Protein AF-0000000085159106 (afdb_homodimer)

Nearest PDB structures (foldseek):
  5x9h-assembly1_A  TM=9.237E-01  e=6.515E-24  Thermus thermophilus HB8
  8gpv-assembly1_A-2  TM=9.138E-01  e=2.427E-16  Clostridiales bacterium
  8gps-assembly1_A-2  TM=9.283E-01  e=1.240E-14  Chryseobacterium hispalense
  5x9g-assembly1_A  TM=8.955E-01  e=1.516E-13  Thermus thermophilus HB8
  4gqv-assembly1_A-2  TM=8.096E-01  e=1.009E-05  Arabidopsis thaliana

InterPro domains:
  IPR000644 CBS domain [PF00571] (127-185)
  IPR000644 CBS domain [PF00571] (201-246)
  IPR000644 CBS domain [PS51371] (131-194)
  IPR000644 CBS domain [PS51371] (195-251)
  IPR000644 CBS domain [SM00116] (134-188)
  IPR000644 CBS domain [SM00116] (198-246)
  IPR006667 SLC41A/MgtE, integral membrane domain [PF01769] (322-457)
  IPR006668 Magnesium transporter, MgtE intracellular domain [PF03448] (25-125)
  IPR006668 Magnesium transporter, MgtE intracellular domain [SM00924] (23-127)
  IPR006669 Magnesium transporter MgtE [PTHR43773] (8-459)
  IPR006669 Magnesium transporter MgtE [TIGR00400] (4-459)
  IPR036739 SLC41A/MgtE divalent cation transporters, integral membrane domain superfamily [G3DSA:1.10.357.20] (266-462)
  IPR036739 SLC41A/MgtE divalent cation transporters, integral membrane domain superfamily [SSF161093] (272-459)
  IPR038076 MgtE, N-terminal domain superfamily [G3DSA:1.25.60.10] (1-122)
  IPR046342 CBS domain superfamily [G3DSA:3.10.580.10] (123-251)
  IPR046342 CBS domain superfamily [SSF54631] (127-263)

Solvent-accessible surface area (backbone atoms only — not comparable to full-atom values): 49925 Å² total; per-residue (Å²): 124,84,54,66,63,56,42,54,73,66,65,39,62,68,60,45,53,50,48,58,53,66,36,29,59,59,59,51,29,55,54,49,70,73,46,55,72,68,57,46,53,53,50,50,69,69,42,55,55,67,58,33,23,55,42,52,71,65,40,51,70,68,58,44,53,54,44,61,72,67,42,52,70,67,56,39,25,51,29,57,57,61,42,52,43,43,60,51,34,59,62,45,73,80,44,54,70,71,56,42,53,54,55,58,70,32,47,80,49,66,68,50,50,51,50,22,50,57,32,64,69,39,52,88,57,20,36,35,46,67,29,40,60,50,58,56,76,40,53,38,81,33,26,23,47,55,46,52,53,47,48,53,53,32,45,74,70,64,30,57,80,65,49,59,37,43,26,17,49,97,84,39,32,62,66,28,30,39,45,56,67,55,44,69,72,43,62,49,78,41,40,38,63,80,67,40,37,35,61,74,70,42,46,38,77,36,41,46,68,58,50,39,55,54,50,64,64,63,62,55,62,58,39,45,22,19,47,97,85,40,31,61,63,33,28,42,45,48,53,59,41,51,52,47,49,52,32,52,51,51,44,42,57,32,19,32,42,45,33,55,69,95,56,65,80,57,55,73,91,74,53,50,70,68,57,52,48,61,22,36,47,60,46,54,52,54,49,42,61,53,22,46,53,32,25,52,51,43,26,54,50,43,51,49,38,58,76,73,37,42,57,52,46,61,62,36,63,58,59,20,47,46,61,35,46,20,50,46,17,21,47,47,12,25,37,34,28,51,53,48,34,51,37,56,75,68,61,73,61,62,78,89,46,50,66,58,52,44,54,49,34,35,50,50,15,46,54,51,13,52,52,48,21,54,52,45,38,53,51,42,52,54,52,34,55,73,73,42,50,61,74,42,97,47,22,57,40,51,55,51,48,36,51,40,52,17,51,31,39,20,53,32,28,24,48,22,17,36,49,19,40,44,50,26,55,50,27,46,75,70,72,40,65,28,39,65,67,15,41,58,58,50,27,40,53,30,35,32,50,34,48,50,46,37,51,50,51,45,52,46,48,46,71,74,42,52,84,63,51,46,66,59,79,64,86,90,67,71,75,61,63,66,72,72,108,125,84,54,67,62,57,42,54,73,64,64,40,61,68,60,44,52,51,48,59,54,68,36,27,59,60,59,50,29,54,54,50,70,71,47,54,75,66,57,47,54,52,49,49,69,70,42,56,55,69,59,33,22,56,42,52,71,66,40,52,70,68,58,44,53,52,44,62,72,68,42,52,71,67,56,42,26,50,30,57,59,62,43,52,43,42,59,51,34,58,61,45,73,78,43,55,71,71,55,40,52,55,56,59,70,31,47,80,49,66,68,52,50,51,51,24,53,57,31,65,70,39,54,87,56,20,37,35,46,70,28,41,59,50,58,57,77,40,53,39,80,33,25,22,48,54,45,51,52,48,47,53,53,33,47,75,69,64,30,56,82,65,50,60,36,44,27,18,48,96,83,38,32,63,66,28,30,37,44,54,68,54,43,68,72,42,62,51,79,41,42,39,65,79,66,41,38,36,63,72,69,39,46,37,77,36,41,46,69,58,49,39,56,53,48,63,64,63,62,55,63,58,39,45,23,19,47,96,85,40,32,61,63,34,29,41,44,49,53,59,41,52,51,48,50,52,34,50,51,50,44,42,56,32,20,32,42,45,34,55,70,95,56,65,82,57,54,73,90,74,53,52,70,70,58,51,48,61,22,36,46,59,46,54,52,54,47,42,60,53,22,46,54,33,24,52,52,42,26,54,52,42,50,49,38,58,76,71,38,41,58,52,46,59,63,37,63,59,59,20,48,47,60,33,47,22,51,46,18,20,47,47,12,25,37,34,28,51,52,49,33,50,38,55,74,68,61,72,61,62,79,90,45,51,67,59,51,43,53,50,34,35,51,49,15,46,53,51,12,52,52,47,22,54,51,45,36,52,50,45,53,52,51,34,54,74,74,42,51,62,76,42,97,48,22,57,39,52,54,50,47,37,50,40,52,17,51,30,39,20,53,32,27,23,50,22,18,35,49,19,38,45,49,26,55,49,28,47,76,69,73,39,65,29,38,64,66,15,40,55,60,50,28,42,53,30,35,32,51,33,48,52,46,38,50,48,50,46,52,46,46,46,71,76,41,52,84,62,52,48,66,60,79,65,83,90,65,70,75,60,61,66,71,71,109

Secondary structure (DSSP, 8-state):
---HHHHHHTT-HHHHHHHHHHS-HHHHHHHHHTS-HHHHHHHHHHS-HHHHHHHHHHS-HHHHHHHHHHS-HHHHHHHHHHS-HHHHHHHHHT--HHHHHHHHHT---HHHHHHHHHHHTS-TTBGGGT-B--B-EEETT-BHHHHHHHHHHHHHTTPBP-SEEEEE-TT-BEEEEEEHHHHHHS-TTSBGGGT-B----EETTSBHHHHHHHHHHH--SEEEEE-TT-BEEEEEEHHHHHHHHHHHHHHHHHHHTT---S-TTS-GGGS-HHHHHHHHHHHHHHHHHHTHHHHHHHHHHHHHHHHHTTTTS-HHHHHHHHHHHHHHHHHHHHHHHHHHHHHHHTT-S-GGGHHHHHHHHHHHHHHHHHHHHHHHHHHHHHHHHHHTGGGSTTHHHHHHHHHHHHHHHHHHHHHHHHHHHHHHHHHHHTT--GGGS-HHHHHHHHHHHHHHHHHHHHHHHHHH-GGG-------TTGGGGGGT-/---HHHHHHTT-HHHHHHHHHHS-HHHHHHHHHTS-HHHHHHHHHHS-HHHHHHHHHHS-HHHHHHHHHHS-HHHHHHHHHHS-HHHHHHHHHT--HHHHHHHHHT---HHHHHHHHHHHTS-TTBGGGT-B--B-EEETT-BHHHHHHHHHHHHHTTPBP-SEEEEE-TT-BEEEEEEHHHHHHS-TTSBGGGT-B----EETTSBHHHHHHHHHHH--SEEEEE-TT-BEEEEEEHHHHHHHHHHHHHHHHHHHTT---S-TTS-GGGS-HHHHHHHHHHHHHHHHHHTHHHHHHHHHHHHHHHHHTTTTS-HHHHHHHHHHHHHHHHHHHHHHHHHHHHHHHTT-S-GGGHHHHHHHHHHHHHHHHHHHHHHHHHHHHHHHHHHTGGGSTTHHHHHHHHHHHHHHHHHHHHHHHHHHHHHHHHHHHTT--GGGS-HHHHHHHHHHHHHHHHHHHHHHHHHH-GGG-------TTGGGGGGT-

Organism: Mycoplasmopsis pulmonis (strain UAB CTIP) (NCBI:txid272635)

Foldseek 3Di:
DPQLQVCLVVVVLVVLAVVLVVDDLLVVQVSLVPDDLVSNQSSLVSDDLLSSLVSLLNHDLVSNLSNLVPHDLVSLLSNLCNDFLLSLLVNLQPDDPVSNVSNLVSHDDPVSSVLNVQLNVADPFFQSVRFGQLAQAAEQFAFLQRSVVSRVVSVVVVRDDDQKHFYAYPVQATDFIDGNVCSVPPDRGDTNNVHGDHDDAAERGDGLLVVLLRVVPRPDQKHFYAHPVRHTRGMDGNVSNVLSVVLVVQQLVCLQVQFAAPGSSDDPVRDDPVRRCVRRVPSVVVLVVLLVLLVVLCVVLLVVCVVPPCQFDPSCVLVVLLCVLLVLLLVLLQVLLVVQLVCVSSVVDDLVCLVVSLVVLLVVLQVVLVVQLVVQLVVLVVVCVVVCCCVDPFNLLSNLLSNLSSNLSSVLSSVSSSCSSVQLSVCVVVVHRSSNCHSSVSSSVSSNVSSVSSSCSSVVCCVVCVVSTDGPPDDDPDVPPVVPD/DPQLQVCLVVVVLVVLAVVLVVDDLLVVQVSLVPDDLVSNQSSLVSDDLLSSLVSLLNHDLVSNLSNLVVHDLVSLLSNLCNDFLLSLLVNLQPDDPVSNVSSLVSHPDPVSSVLNVQLNVADPFFQSVRFGQLAQAAEQFAFLQRSVVSRVVSVVVVRDDDQKHFYAYPVQATDFIDGNVCSVPPDRGDTNNVHGDHDDAAERGDGLLVVLLRVVPRPDQKHFYAHPVRHTRGMDGNVRNVLSVVLVVQCLVCLQVQFAAPGSSDDPVRDDPVRRCVRRVPSVVVLVVLLVLLVVLCVVLLVVCVVPPCQFDPSCVLVVLLCVLLVLLLVLLQVLLVVQLVCVSSVVDDLVCLVVSLVVLLVVLQVVLVVQLVVQLVVLVVVCVVVCCCVDPFNLSSNLLSNLSSNLSSVLSSVSSSCSSVQLSVCVVVVHRSSNCHSSVSSSVSSNVSSVSSSCSSVVCCVVCVVSTDGPPDDPPDVPPVVVD

pLDDT: mean 91.11, std 11.28, range [25.83, 98.81]

Radius of gyration: 33.61 Å; Cα contacts (8 Å, |Δi|>4): 1463; chains: 2; bounding box: 77×106×76 Å

Sequence (970 aa):
MENISELIKSKNYHSLREYVNSTPITDIAKAIEELNSYERVLFFRILKTEDAAEIFSYLSYDTRKVLVENFTDDLNESIINELKSNEIADLLEEAPSNLINKVLSSIDNSEKRRKVNQILKYDENQVGSIMSVDMSVLWEEMTMREALDKIKKDRKAKAQLEHYFFVVDKKRKLLGSVALEDIIFEDPYEKIKNVMFSVNSILTTDTLEHAALIFSKEGMSVLPVINQNKYLIGMVTTDEIIEVIQEEATEDMYKMAGIVVEDSSIPYHKMSIKSIVKSRIVWLIVLMLGSTLSQIVIQLFTNYSEKSIEQWVAISVFVAIVPVISGAAGNAGSQSSTTITRSLALNEFEKKKFSKIFWREIWIGFIIGAILFIMNFLRLIIYFSISGELRNSQQTNYWVLIFTSSFALMLVIIFAKALGSLVPLLALKLKKDPAVMSAPILATVSDAFSTVIFFSITIGLFLTFPWLWVPISNSDTLNTAFVLFMENISELIKSKNYHSLREYVNSTPITDIAKAIEELNSYERVLFFRILKTEDAAEIFSYLSYDTRKVLVENFTDDLNESIINELKSNEIADLLEEAPSNLINKVLSSIDNSEKRRKVNQILKYDENQVGSIMSVDMSVLWEEMTMREALDKIKKDRKAKAQLEHYFFVVDKKRKLLGSVALEDIIFEDPYEKIKNVMFSVNSILTTDTLEHAALIFSKEGMSVLPVINQNKYLIGMVTTDEIIEVIQEEATEDMYKMAGIVVEDSSIPYHKMSIKSIVKSRIVWLIVLMLGSTLSQIVIQLFTNYSEKSIEQWVAISVFVAIVPVISGAAGNAGSQSSTTITRSLALNEFEKKKFSKIFWREIWIGFIIGAILFIMNFLRLIIYFSISGELRNSQQTNYWVLIFTSSFALMLVIIFAKALGSLVPLLALKLKKDPAVMSAPILATVSDAFSTVIFFSITIGLFLTFPWLWVPISNSDTLNTAFVLF

Structure (mmCIF, N/CA/C/O backbone):
data_AF-0000000085159106-model_v1
#
loop_
_entity.id
_entity.type
_entity.pdbx_description
1 polymer 'Magnesium transporter MgtE'
#
loop_
_atom_site.group_PDB
_atom_site.id
_atom_site.type_symbol
_atom_site.label_atom_id
_atom_site.label_alt_id
_atom_site.label_comp_id
_atom_site.label_asym_id
_atom_site.label_entity_id
_atom_site.label_seq_id
_atom_site.pdbx_PDB_ins_code
_atom_site.Cartn_x
_atom_site.Cartn_y
_atom_site.Cartn_z
_atom_site.occupancy
_atom_site.B_iso_or_equiv
_atom_site.auth_seq_id
_atom_site.auth_comp_id
_atom_site.auth_asym_id
_atom_site.auth_atom_id
_atom_site.pdbx_PDB_model_num
ATOM 1 N N . MET A 1 1 ? 28.266 -18.234 3.848 1 42.66 1 MET A N 1
ATOM 2 C CA . MET A 1 1 ? 27.984 -18.109 2.422 1 42.66 1 MET A CA 1
ATOM 3 C C . MET A 1 1 ? 29.266 -18.141 1.605 1 42.66 1 MET A C 1
ATOM 5 O O . MET A 1 1 ? 30.188 -17.359 1.866 1 42.66 1 MET A O 1
ATOM 9 N N . GLU A 1 2 ? 29.625 -19.266 1.157 1 55.88 2 GLU A N 1
ATOM 10 C CA . GLU A 1 2 ? 30.828 -19.391 0.338 1 55.88 2 GLU A CA 1
ATOM 11 C C . GLU A 1 2 ? 30.984 -18.188 -0.603 1 55.88 2 GLU A C 1
ATOM 13 O O . GLU A 1 2 ? 30 -17.703 -1.161 1 55.88 2 GLU A O 1
ATOM 18 N N . ASN A 1 3 ? 32 -17.5 -0.529 1 75.81 3 ASN A N 1
ATOM 19 C CA . ASN A 1 3 ? 32.375 -16.234 -1.146 1 75.81 3 ASN A CA 1
ATOM 20 C C . ASN A 1 3 ? 32.375 -16.328 -2.67 1 75.81 3 ASN A C 1
ATOM 22 O O . ASN A 1 3 ? 33.25 -16.953 -3.275 1 75.81 3 ASN A O 1
ATOM 26 N N . ILE A 1 4 ? 31.125 -16.219 -3.281 1 86.88 4 ILE A N 1
ATOM 27 C CA . ILE A 1 4 ? 30.906 -16.25 -4.723 1 86.88 4 ILE A CA 1
ATOM 28 C C . ILE A 1 4 ? 32.094 -15.594 -5.438 1 86.88 4 ILE A C 1
ATOM 30 O O . ILE A 1 4 ? 32.5 -16.047 -6.508 1 86.88 4 ILE A O 1
ATOM 34 N N . SER A 1 5 ? 32.688 -14.727 -4.738 1 89.31 5 SER A N 1
ATOM 35 C CA . SER A 1 5 ? 33.875 -14.055 -5.305 1 89.31 5 SER A CA 1
ATOM 36 C C . SER A 1 5 ? 35.062 -15 -5.406 1 89.31 5 SER A C 1
ATOM 38 O O . SER A 1 5 ? 35.75 -15.016 -6.418 1 89.31 5 SER A O 1
ATOM 40 N N . GLU A 1 6 ? 35.219 -15.719 -4.379 1 88.69 6 GLU A N 1
ATOM 41 C CA . GLU A 1 6 ? 36.312 -16.672 -4.355 1 88.69 6 GLU A CA 1
ATOM 42 C C . GLU A 1 6 ? 36.094 -17.781 -5.379 1 88.69 6 GLU A C 1
ATOM 44 O O . GLU A 1 6 ? 37.031 -18.234 -6.02 1 88.69 6 GLU A O 1
ATOM 49 N N . LEU A 1 7 ? 34.906 -18.203 -5.512 1 89.94 7 LEU A N 1
ATOM 50 C CA . LEU A 1 7 ? 34.562 -19.234 -6.48 1 89.94 7 LEU A CA 1
ATOM 51 C C . LEU A 1 7 ? 34.844 -18.75 -7.902 1 89.94 7 LEU A C 1
ATOM 53 O O . LEU A 1 7 ? 35.312 -19.516 -8.75 1 89.94 7 LEU A O 1
ATOM 57 N N . ILE A 1 8 ? 34.562 -17.516 -8.172 1 90.5 8 ILE A N 1
ATOM 58 C CA . ILE A 1 8 ? 34.75 -16.938 -9.492 1 90.5 8 ILE A CA 1
ATOM 59 C C . ILE A 1 8 ? 36.25 -16.781 -9.797 1 90.5 8 ILE A C 1
ATOM 61 O O . ILE A 1 8 ? 36.688 -17.156 -10.883 1 90.5 8 ILE A O 1
ATOM 65 N N . LYS A 1 9 ? 37 -16.312 -8.805 1 86.94 9 LYS A N 1
ATOM 66 C CA . LYS A 1 9 ? 38.406 -16.047 -8.984 1 86.94 9 LYS A CA 1
ATOM 67 C C . LYS A 1 9 ? 39.188 -17.328 -9.195 1 86.94 9 LYS A C 1
ATOM 69 O O . LYS A 1 9 ? 40.188 -17.359 -9.938 1 86.94 9 LYS A O 1
ATOM 74 N N . SER A 1 10 ? 38.75 -18.281 -8.562 1 87.19 10 SER A N 1
ATOM 75 C CA . SER A 1 10 ? 39.438 -19.562 -8.68 1 87.19 10 SER A CA 1
ATOM 76 C C . SER A 1 10 ? 39.156 -20.234 -10.016 1 87.19 10 SER A C 1
ATOM 78 O O . SER A 1 10 ? 39.781 -21.219 -10.383 1 87.19 10 SER A O 1
ATOM 80 N N . LYS A 1 11 ? 38.25 -19.719 -10.812 1 83 11 LYS A N 1
ATOM 81 C CA . LYS A 1 11 ? 37.812 -20.25 -12.102 1 83 11 LYS A CA 1
ATOM 82 C C . LYS A 1 11 ? 37.438 -21.719 -11.992 1 83 11 LYS A C 1
ATOM 84 O O . LYS A 1 11 ? 37.719 -22.5 -12.891 1 83 11 LYS A O 1
ATOM 89 N N . ASN A 1 12 ? 37.031 -22.047 -10.82 1 83.88 12 ASN A N 1
ATOM 90 C CA . ASN A 1 12 ? 36.5 -23.406 -10.641 1 83.88 12 ASN A CA 1
ATOM 91 C C . ASN A 1 12 ? 35.062 -23.516 -11.172 1 83.88 12 ASN A C 1
ATOM 93 O O . ASN A 1 12 ? 34.094 -23.344 -10.414 1 83.88 12 ASN A O 1
ATOM 97 N N . TYR A 1 13 ? 34.906 -23.938 -12.32 1 85.12 13 TYR A N 1
ATOM 98 C CA . TYR A 1 13 ? 33.625 -23.953 -13.047 1 85.12 13 TYR A CA 1
ATOM 99 C C . TYR A 1 13 ? 32.656 -24.938 -12.414 1 85.12 13 TYR A C 1
ATOM 101 O O . TYR A 1 13 ? 31.469 -24.656 -12.281 1 85.12 13 TYR A O 1
ATOM 109 N N . HIS A 1 14 ? 33.219 -26.016 -11.977 1 87.81 14 HIS A N 1
ATOM 110 C CA . HIS A 1 14 ? 32.344 -27.047 -11.391 1 87.81 14 HIS A CA 1
ATOM 111 C C . HIS A 1 14 ? 31.75 -26.578 -10.07 1 87.81 14 HIS A C 1
ATOM 113 O O . HIS A 1 14 ? 30.547 -26.766 -9.836 1 87.81 14 HIS A O 1
ATOM 119 N N . SER A 1 15 ? 32.531 -25.922 -9.32 1 89.5 15 SER A N 1
ATOM 120 C CA . SER A 1 15 ? 32.062 -25.438 -8.023 1 89.5 15 SER A CA 1
ATOM 121 C C . SER A 1 15 ? 31.047 -24.312 -8.188 1 89.5 15 SER A C 1
ATOM 123 O O . SER A 1 15 ? 30.109 -24.188 -7.41 1 89.5 15 SER A O 1
ATOM 125 N N . LEU A 1 16 ? 31.25 -23.516 -9.141 1 90.88 16 LEU A N 1
ATOM 126 C CA . LEU A 1 16 ? 30.328 -22.406 -9.391 1 90.88 16 LEU A CA 1
ATOM 127 C C . LEU A 1 16 ? 28.969 -22.922 -9.859 1 90.88 16 LEU A C 1
ATOM 129 O O . LEU A 1 16 ? 27.938 -22.391 -9.453 1 90.88 16 LEU A O 1
ATOM 133 N N . ARG A 1 17 ? 29 -23.859 -10.672 1 88.38 17 ARG A N 1
ATOM 134 C CA . ARG A 1 17 ? 27.75 -24.453 -11.148 1 88.38 17 ARG A CA 1
ATOM 135 C C . ARG A 1 17 ? 27 -25.141 -10.016 1 88.38 17 ARG A C 1
ATOM 137 O O . ARG A 1 17 ? 25.766 -25.062 -9.945 1 88.38 17 ARG A O 1
ATOM 144 N N . GLU A 1 18 ? 27.797 -25.797 -9.203 1 89.25 18 GLU A N 1
ATOM 145 C CA . GLU A 1 18 ? 27.188 -26.422 -8.031 1 89.25 18 GLU A CA 1
ATOM 146 C C . GLU A 1 18 ? 26.562 -25.375 -7.109 1 89.25 18 GLU A C 1
ATOM 148 O O . GLU A 1 18 ? 25.5 -25.609 -6.535 1 89.25 18 GLU A O 1
ATOM 153 N N . TYR A 1 19 ? 27.266 -24.297 -6.996 1 91.81 19 TYR A N 1
ATOM 154 C CA . TYR A 1 19 ? 26.75 -23.188 -6.203 1 91.81 19 TYR A CA 1
ATOM 155 C C . TYR A 1 19 ? 25.422 -22.672 -6.77 1 91.81 19 TYR A C 1
ATOM 157 O O . TYR A 1 19 ? 24.469 -22.453 -6.023 1 91.81 19 TYR A O 1
ATOM 165 N N . VAL A 1 20 ? 25.312 -22.547 -8.008 1 91.75 20 VAL A N 1
ATOM 166 C CA . VAL A 1 20 ? 24.141 -22.016 -8.688 1 91.75 20 VAL A CA 1
ATOM 167 C C . VAL A 1 20 ? 22.969 -22.984 -8.547 1 91.75 20 VAL A C 1
ATOM 169 O O . VAL A 1 20 ? 21.828 -22.578 -8.375 1 91.75 20 VAL A O 1
ATOM 172 N N . ASN A 1 21 ? 23.312 -24.25 -8.523 1 88.62 21 ASN A N 1
ATOM 173 C CA . ASN A 1 21 ? 22.266 -25.281 -8.438 1 88.62 21 ASN A CA 1
ATOM 174 C C . ASN A 1 21 ? 21.75 -25.422 -7.008 1 88.62 21 ASN A C 1
ATOM 176 O O . ASN A 1 21 ? 20.578 -25.781 -6.805 1 88.62 21 ASN A O 1
ATOM 180 N N . SER A 1 22 ? 22.578 -25.094 -6.082 1 91.44 22 SER A N 1
ATOM 181 C CA . SER A 1 22 ? 22.234 -25.391 -4.695 1 91.44 22 SER A CA 1
ATOM 182 C C . SER A 1 22 ? 21.781 -24.141 -3.961 1 91.44 22 SER A C 1
ATOM 184 O O . SER A 1 22 ? 21.453 -24.188 -2.773 1 91.44 22 SER A O 1
ATOM 186 N N . THR A 1 23 ? 21.781 -23.016 -4.648 1 94.5 23 THR A N 1
ATOM 187 C CA . THR A 1 23 ? 21.422 -21.75 -4.027 1 94.5 23 THR A CA 1
ATOM 188 C C . THR A 1 23 ? 20.188 -21.141 -4.703 1 94.5 23 THR A C 1
ATOM 190 O O . THR A 1 23 ? 20.094 -21.141 -5.93 1 94.5 23 THR A O 1
ATOM 193 N N . PRO A 1 24 ? 19.203 -20.719 -3.805 1 94.5 24 PRO A N 1
ATOM 194 C CA . PRO A 1 24 ? 18.047 -20.047 -4.422 1 94.5 24 PRO A CA 1
ATOM 195 C C . PRO A 1 24 ? 18.469 -18.891 -5.324 1 94.5 24 PRO A C 1
ATOM 197 O O . PRO A 1 24 ? 19.391 -18.141 -5 1 94.5 24 PRO A O 1
ATOM 200 N N . ILE A 1 25 ? 17.797 -18.75 -6.391 1 94.12 25 ILE A N 1
ATOM 201 C CA . ILE A 1 25 ? 18.172 -17.812 -7.445 1 94.12 25 ILE A CA 1
ATOM 202 C C . ILE A 1 25 ? 18.188 -16.391 -6.883 1 94.12 25 ILE A C 1
ATOM 204 O O . ILE A 1 25 ? 19.047 -15.578 -7.27 1 94.12 25 ILE A O 1
ATOM 208 N N . THR A 1 26 ? 17.281 -16.062 -6.035 1 93.56 26 THR A N 1
ATOM 209 C CA . THR A 1 26 ? 17.219 -14.719 -5.469 1 93.56 26 THR A CA 1
ATOM 210 C C . THR A 1 26 ? 18.453 -14.414 -4.633 1 93.56 2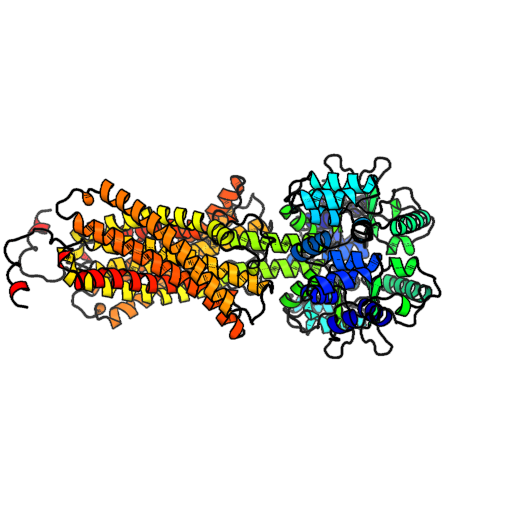6 THR A C 1
ATOM 212 O O . THR A 1 26 ? 18.938 -13.281 -4.602 1 93.56 26 THR A O 1
ATOM 215 N N . ASP A 1 27 ? 18.953 -15.406 -3.949 1 94.25 27 ASP A N 1
ATOM 216 C CA . ASP A 1 27 ? 20.172 -15.242 -3.168 1 94.25 27 ASP A CA 1
ATOM 217 C C . ASP A 1 27 ? 21.391 -15.062 -4.078 1 94.25 27 ASP A C 1
ATOM 219 O O . ASP A 1 27 ? 22.297 -14.289 -3.768 1 94.25 27 ASP A O 1
ATOM 223 N N . ILE A 1 28 ? 21.375 -15.773 -5.121 1 95.12 28 ILE A N 1
ATOM 224 C CA . ILE A 1 28 ? 22.438 -15.625 -6.109 1 95.12 28 ILE A CA 1
ATOM 225 C C . ILE A 1 28 ? 22.422 -14.211 -6.672 1 95.12 28 ILE A C 1
ATOM 227 O O . ILE A 1 28 ? 23.469 -13.562 -6.758 1 95.12 28 ILE A O 1
ATOM 231 N N . ALA A 1 29 ? 21.25 -13.797 -7.066 1 94.5 29 ALA A N 1
ATOM 232 C CA . ALA A 1 29 ? 21.109 -12.453 -7.621 1 94.5 29 ALA A CA 1
ATOM 233 C C . ALA A 1 29 ? 21.625 -11.406 -6.648 1 94.5 29 ALA A C 1
ATOM 235 O O . ALA A 1 29 ? 22.344 -10.477 -7.043 1 94.5 29 ALA A O 1
ATOM 236 N N . LYS A 1 30 ? 21.266 -11.594 -5.426 1 91.81 30 LYS A N 1
ATOM 237 C CA . LYS A 1 30 ? 21.719 -10.664 -4.395 1 91.81 30 LYS A CA 1
ATOM 238 C C . LYS A 1 30 ? 23.25 -10.672 -4.281 1 91.81 30 LYS A C 1
ATOM 240 O O . LYS A 1 30 ? 23.859 -9.617 -4.137 1 91.81 30 LYS A O 1
ATOM 245 N N . ALA A 1 31 ? 23.812 -11.781 -4.297 1 93.81 31 ALA A N 1
ATOM 246 C CA . ALA A 1 31 ? 25.266 -11.922 -4.211 1 93.81 31 ALA A CA 1
ATOM 247 C C . ALA A 1 31 ? 25.953 -11.258 -5.398 1 93.81 31 ALA A C 1
ATOM 249 O O . ALA A 1 31 ? 26.984 -10.609 -5.242 1 93.81 31 ALA A O 1
ATOM 250 N N . ILE A 1 32 ? 25.391 -11.359 -6.508 1 94.94 32 ILE A N 1
ATOM 251 C CA . ILE A 1 32 ? 25.969 -10.797 -7.73 1 94.94 32 ILE A CA 1
ATOM 252 C C . ILE A 1 32 ? 25.938 -9.273 -7.652 1 94.94 32 ILE A C 1
ATOM 254 O O . ILE A 1 32 ? 26.875 -8.609 -8.125 1 94.94 32 ILE A O 1
ATOM 258 N N . GLU A 1 33 ? 24.875 -8.781 -7.086 1 92.38 33 GLU A N 1
ATOM 259 C CA . GLU A 1 33 ? 24.75 -7.332 -6.953 1 92.38 33 GLU A CA 1
ATOM 260 C C . GLU A 1 33 ? 25.922 -6.742 -6.172 1 92.38 33 GLU A C 1
ATOM 262 O O . GLU A 1 33 ? 26.281 -5.582 -6.371 1 92.38 33 GLU A O 1
ATOM 267 N N . GLU A 1 34 ? 26.547 -7.531 -5.398 1 91.25 34 GLU A N 1
ATOM 268 C CA . GLU A 1 34 ? 27.609 -7.047 -4.523 1 91.25 34 GLU A CA 1
ATOM 269 C C . GLU A 1 34 ? 28.984 -7.211 -5.18 1 91.25 34 GLU A C 1
ATOM 271 O O . GLU A 1 34 ? 29.984 -6.695 -4.68 1 91.25 34 GLU A O 1
ATOM 276 N N . LEU A 1 35 ? 29.062 -7.805 -6.266 1 94.19 35 LEU A N 1
ATOM 277 C CA . LEU A 1 35 ? 30.312 -8.047 -6.961 1 94.19 35 LEU A CA 1
ATOM 278 C C . LEU A 1 35 ? 30.719 -6.836 -7.797 1 94.19 35 LEU A C 1
ATOM 280 O O . LEU A 1 35 ? 29.875 -5.988 -8.109 1 94.19 35 LEU A O 1
ATOM 284 N N . ASN A 1 36 ? 32 -6.766 -8.125 1 92.88 36 ASN A N 1
ATOM 285 C CA . ASN A 1 36 ? 32.438 -5.738 -9.062 1 92.88 36 ASN A CA 1
ATOM 286 C C . ASN A 1 36 ? 32.156 -6.133 -10.508 1 92.88 36 ASN A C 1
ATOM 288 O O . ASN A 1 36 ? 31.75 -7.273 -10.773 1 92.88 36 ASN A O 1
ATOM 292 N N . SER A 1 37 ? 32.344 -5.227 -11.445 1 92.94 37 SER A N 1
ATOM 293 C CA . SER A 1 37 ? 31.922 -5.398 -12.836 1 92.94 37 SER A CA 1
ATOM 294 C C . SER A 1 37 ? 32.656 -6.562 -13.492 1 92.94 37 SER A C 1
ATOM 296 O O . SER A 1 37 ? 32.062 -7.336 -14.242 1 92.94 37 SER A O 1
ATOM 298 N N . TYR A 1 38 ? 33.875 -6.645 -13.148 1 93.44 38 TYR A N 1
ATOM 299 C CA . TYR A 1 38 ? 34.688 -7.699 -13.742 1 93.44 38 TYR A CA 1
ATOM 300 C C . TYR A 1 38 ? 34.219 -9.07 -13.281 1 93.44 38 TYR A C 1
ATOM 302 O O . TYR A 1 38 ? 34.031 -9.984 -14.094 1 93.44 38 TYR A O 1
ATOM 310 N N . GLU A 1 39 ? 34 -9.203 -12.047 1 94.25 39 GLU A N 1
ATOM 311 C CA . GLU A 1 39 ? 33.562 -10.461 -11.477 1 94.25 39 GLU A CA 1
ATOM 312 C C . GLU A 1 39 ? 32.188 -10.836 -12.016 1 94.25 39 GLU A C 1
ATOM 314 O O . GLU A 1 39 ? 31.906 -12.016 -12.242 1 94.25 39 GLU A O 1
ATOM 319 N N . ARG A 1 40 ? 31.297 -9.883 -12.188 1 95.94 40 ARG A N 1
ATOM 320 C CA . ARG A 1 40 ? 29.953 -10.125 -12.711 1 95.94 40 ARG A CA 1
ATOM 321 C C . ARG A 1 40 ? 30.016 -10.734 -14.109 1 95.94 40 ARG A C 1
ATOM 323 O O . ARG A 1 40 ? 29.359 -11.742 -14.383 1 95.94 40 ARG A O 1
ATOM 330 N N . VAL A 1 41 ? 30.844 -10.117 -14.93 1 95.25 41 VAL A N 1
ATOM 331 C CA . VAL A 1 41 ? 30.953 -10.578 -16.312 1 95.25 41 VAL A CA 1
ATOM 332 C C . VAL A 1 41 ? 31.516 -11.992 -16.344 1 95.25 41 VAL A C 1
ATOM 334 O O . VAL A 1 41 ? 31.016 -12.844 -17.078 1 95.25 41 VAL A O 1
ATOM 337 N N . LEU A 1 42 ? 32.5 -12.219 -15.547 1 93.44 42 LEU A N 1
ATOM 338 C CA . LEU A 1 42 ? 33.125 -13.539 -15.5 1 93.44 42 LEU A CA 1
ATOM 339 C C . LEU A 1 42 ? 32.156 -14.594 -15.031 1 93.44 42 LEU A C 1
ATOM 341 O O . LEU A 1 42 ? 32.125 -15.719 -15.539 1 93.44 42 LEU A O 1
ATOM 345 N N . PHE A 1 43 ? 31.391 -14.266 -14.102 1 95.12 43 PHE A N 1
ATOM 346 C CA . PHE A 1 43 ? 30.359 -15.156 -13.57 1 95.12 43 PHE A CA 1
ATOM 347 C C . PHE A 1 43 ? 29.438 -15.625 -14.688 1 95.12 43 PHE A C 1
ATOM 349 O O . PHE A 1 43 ? 29.188 -16.828 -14.828 1 95.12 43 PHE A O 1
ATOM 356 N N . PHE A 1 44 ? 28.953 -14.75 -15.469 1 95.38 44 PHE A N 1
ATOM 357 C CA . PHE A 1 44 ? 27.969 -15.062 -16.5 1 95.38 44 PHE A CA 1
ATOM 358 C C . PHE A 1 44 ? 28.609 -15.805 -17.656 1 95.38 44 PHE A C 1
ATOM 360 O O . PHE A 1 44 ? 27.953 -16.578 -18.344 1 95.38 44 PHE A O 1
ATOM 367 N N . ARG A 1 45 ? 29.859 -15.602 -17.844 1 92.12 45 ARG A N 1
ATOM 368 C CA . ARG A 1 45 ? 30.578 -16.281 -18.906 1 92.12 45 ARG A CA 1
ATOM 369 C C . ARG A 1 45 ? 30.734 -17.766 -18.594 1 92.12 45 ARG A C 1
ATOM 371 O O . ARG A 1 45 ? 30.766 -18.594 -19.516 1 92.12 45 ARG A O 1
ATOM 378 N N . ILE A 1 46 ? 30.734 -18.047 -17.344 1 91.25 46 ILE A N 1
ATOM 379 C CA . ILE A 1 46 ? 31.031 -19.406 -16.922 1 91.25 46 ILE A CA 1
ATOM 380 C C . ILE A 1 46 ? 29.75 -20.234 -16.891 1 91.25 46 ILE A C 1
ATOM 382 O O . ILE A 1 46 ? 29.781 -21.453 -17.078 1 91.25 46 ILE A O 1
ATOM 386 N N . LEU A 1 47 ? 28.656 -19.672 -16.75 1 92.5 47 LEU A N 1
ATOM 387 C CA . LEU A 1 47 ? 27.391 -20.375 -16.547 1 92.5 47 LEU A CA 1
ATOM 388 C C . LEU A 1 47 ? 26.812 -20.859 -17.875 1 92.5 47 LEU A C 1
ATOM 390 O O . LEU A 1 47 ? 27.156 -20.312 -18.938 1 92.5 47 LEU A O 1
ATOM 394 N N . LYS A 1 48 ? 25.969 -21.844 -17.672 1 91.31 48 LYS A N 1
ATOM 395 C CA . LYS A 1 48 ? 25.125 -22.203 -18.812 1 91.31 48 LYS A CA 1
ATOM 396 C C . LYS A 1 48 ? 24.203 -21.062 -19.188 1 91.31 48 LYS A C 1
ATOM 398 O O . LYS A 1 48 ? 23.719 -20.328 -18.312 1 91.31 48 LYS A O 1
ATOM 403 N N . THR A 1 49 ? 23.922 -20.969 -20.453 1 93.44 49 THR A N 1
ATOM 404 C CA . THR A 1 49 ? 23.156 -19.844 -21 1 93.44 49 THR A CA 1
ATOM 405 C C . THR A 1 49 ? 21.797 -19.734 -20.328 1 93.44 49 THR A C 1
ATOM 407 O O . THR A 1 49 ? 21.344 -18.641 -19.984 1 93.44 49 THR A O 1
ATOM 410 N N . GLU A 1 50 ? 21.156 -20.844 -20.094 1 92.19 50 GLU A N 1
ATOM 411 C CA . GLU A 1 50 ? 19.828 -20.844 -19.484 1 92.19 50 GLU A CA 1
ATOM 412 C C . GLU A 1 50 ? 19.859 -20.297 -18.062 1 92.19 50 GLU A C 1
ATOM 414 O O . GLU A 1 50 ? 19.031 -19.469 -17.688 1 92.19 50 GLU A O 1
ATOM 419 N N . ASP A 1 51 ? 20.828 -20.75 -17.312 1 93.44 51 ASP A N 1
ATOM 420 C CA . ASP A 1 51 ? 21 -20.297 -15.938 1 93.44 51 ASP A CA 1
ATOM 421 C C . ASP A 1 51 ? 21.375 -18.812 -15.898 1 93.44 51 ASP A C 1
ATOM 423 O O . ASP A 1 51 ? 20.859 -18.062 -15.07 1 93.44 51 ASP A O 1
ATOM 427 N N . ALA A 1 52 ? 22.266 -18.5 -16.766 1 95.12 52 ALA A N 1
ATOM 428 C CA . ALA A 1 52 ? 22.734 -17.125 -16.844 1 95.12 52 ALA A CA 1
ATOM 429 C C . ALA A 1 52 ? 21.578 -16.172 -17.141 1 95.12 52 ALA A C 1
ATOM 431 O O . ALA A 1 52 ? 21.438 -15.133 -16.469 1 95.12 52 ALA A O 1
ATOM 432 N N . ALA A 1 53 ? 20.766 -16.5 -18.078 1 95.88 53 ALA A N 1
ATOM 433 C CA . ALA A 1 53 ? 19.656 -15.648 -18.469 1 95.88 53 ALA A CA 1
ATOM 434 C C . ALA A 1 53 ? 18.641 -15.516 -17.328 1 95.88 53 ALA A C 1
ATOM 436 O O . ALA A 1 53 ? 18.109 -14.43 -17.094 1 95.88 53 ALA A O 1
ATOM 437 N N . GLU A 1 54 ? 18.375 -16.594 -16.672 1 94.25 54 GLU A N 1
ATOM 438 C CA . GLU A 1 54 ? 17.438 -16.562 -15.555 1 94.25 54 GLU A CA 1
ATOM 439 C C . GLU A 1 54 ? 17.938 -15.664 -14.43 1 94.25 54 GLU A C 1
ATOM 441 O O . GLU A 1 54 ? 17.188 -14.82 -13.93 1 94.25 54 GLU A O 1
ATOM 446 N N . ILE A 1 55 ? 19.188 -15.844 -14.07 1 95.81 55 ILE A N 1
ATOM 447 C CA . ILE A 1 55 ? 19.766 -15.031 -13.008 1 95.81 55 ILE A CA 1
ATOM 448 C C . ILE A 1 55 ? 19.797 -13.562 -13.43 1 95.81 55 ILE A C 1
ATOM 450 O O . ILE A 1 55 ? 19.5 -12.68 -12.625 1 95.81 55 ILE A O 1
ATOM 454 N N . PHE A 1 56 ? 20.156 -13.312 -14.672 1 96.94 56 PHE A N 1
ATOM 455 C CA . PHE A 1 56 ? 20.203 -11.969 -15.242 1 96.94 56 PHE A CA 1
ATOM 456 C C . PHE A 1 56 ? 18.859 -11.266 -15.039 1 96.94 56 PHE A C 1
ATOM 458 O O . PHE A 1 56 ? 18.828 -10.078 -14.711 1 96.94 56 PHE A O 1
ATOM 465 N N . SER A 1 57 ? 17.766 -11.977 -15.172 1 94.44 57 SER A N 1
ATOM 466 C CA . SER A 1 57 ? 16.422 -11.391 -15.125 1 94.44 57 SER A CA 1
ATOM 467 C C . SER A 1 57 ? 16.047 -10.969 -13.711 1 94.44 57 SER A C 1
ATOM 469 O O . SER A 1 57 ? 15.125 -10.172 -13.516 1 94.44 57 SER A O 1
ATOM 471 N N . TYR A 1 58 ? 16.75 -11.461 -12.688 1 93.62 58 TYR A N 1
ATOM 472 C CA . TYR A 1 58 ? 16.453 -11.148 -11.297 1 93.62 58 TYR A CA 1
ATOM 473 C C . TYR A 1 58 ? 17.266 -9.953 -10.82 1 93.62 58 TYR A C 1
ATOM 475 O O . TYR A 1 58 ? 17.031 -9.422 -9.734 1 93.62 58 TYR A O 1
ATOM 483 N N . LEU A 1 59 ? 18.203 -9.516 -11.648 1 94.12 59 LEU A N 1
ATOM 484 C CA . LEU A 1 59 ? 19.078 -8.422 -11.25 1 94.12 59 LEU A CA 1
ATOM 485 C C . LEU A 1 59 ? 18.375 -7.078 -11.398 1 94.12 59 LEU A C 1
ATOM 487 O O . LEU A 1 59 ? 17.359 -6.977 -12.109 1 94.12 59 LEU A O 1
ATOM 491 N N . SER A 1 60 ? 18.891 -6.125 -10.711 1 88.75 60 SER A N 1
ATOM 492 C CA . SER A 1 60 ? 18.359 -4.766 -10.82 1 88.75 60 SER A CA 1
ATOM 493 C C . SER A 1 60 ? 18.609 -4.191 -12.219 1 88.75 60 SER A C 1
ATOM 495 O O . SER A 1 60 ? 19.484 -4.652 -12.938 1 88.75 60 SER A O 1
ATOM 497 N N . TYR A 1 61 ? 17.797 -3.234 -12.539 1 88.19 61 TYR A N 1
ATOM 498 C CA . TYR A 1 61 ? 17.938 -2.594 -13.844 1 88.19 61 TYR A CA 1
ATOM 499 C C . TYR A 1 61 ? 19.344 -2.061 -14.039 1 88.19 61 TYR A C 1
ATOM 501 O O . TYR A 1 61 ? 19.938 -2.234 -15.109 1 88.19 61 TYR A O 1
ATOM 509 N N . ASP A 1 62 ? 19.922 -1.422 -13.047 1 88.31 62 ASP A N 1
ATOM 510 C CA . ASP A 1 62 ? 21.25 -0.822 -13.156 1 88.31 62 ASP A CA 1
ATOM 511 C C . ASP A 1 62 ? 22.312 -1.887 -13.414 1 88.31 62 ASP A C 1
ATOM 513 O O . ASP A 1 62 ? 23.188 -1.7 -14.25 1 88.31 62 ASP A O 1
ATOM 517 N N . THR A 1 63 ? 22.203 -2.895 -12.703 1 93.56 63 THR A N 1
ATOM 518 C CA . THR A 1 63 ? 23.172 -3.973 -12.867 1 93.56 63 THR A CA 1
ATOM 519 C C . THR A 1 63 ? 23.031 -4.613 -14.25 1 93.56 63 THR A C 1
ATOM 521 O O . THR A 1 63 ? 24.031 -4.922 -14.898 1 93.56 63 THR A O 1
ATOM 524 N N . ARG A 1 64 ? 21.812 -4.848 -14.711 1 95.06 64 ARG A N 1
ATOM 525 C CA . ARG A 1 64 ? 21.578 -5.418 -16.031 1 95.06 64 ARG A CA 1
ATOM 526 C C . ARG A 1 64 ? 22.141 -4.523 -17.125 1 95.06 64 ARG A C 1
ATOM 528 O O . ARG A 1 64 ? 22.781 -5.008 -18.062 1 95.06 64 ARG A O 1
ATOM 535 N N . LYS A 1 65 ? 21.891 -3.279 -16.969 1 93.25 65 LYS A N 1
ATOM 536 C CA . LYS A 1 65 ? 22.406 -2.305 -17.938 1 93.25 65 LYS A CA 1
ATOM 537 C C . LYS A 1 65 ? 23.922 -2.375 -18.031 1 93.25 65 LYS A C 1
ATOM 539 O O . LYS A 1 65 ? 24.484 -2.453 -19.125 1 93.25 65 LYS A O 1
ATOM 544 N N . VAL A 1 66 ? 24.594 -2.355 -16.906 1 94 66 VAL A N 1
ATOM 545 C CA . VAL A 1 66 ? 26.047 -2.387 -16.859 1 94 66 VAL A CA 1
ATOM 546 C C . VAL A 1 66 ? 26.562 -3.689 -17.469 1 94 66 VAL A C 1
ATOM 548 O O . VAL A 1 66 ? 27.562 -3.689 -18.203 1 94 66 VAL A O 1
ATOM 551 N N . LEU A 1 67 ? 25.906 -4.738 -17.219 1 96.12 67 LEU A N 1
ATOM 552 C CA . LEU A 1 67 ? 26.312 -6.035 -17.75 1 96.12 67 LEU A CA 1
ATOM 553 C C . LEU A 1 67 ? 26.203 -6.059 -19.266 1 96.12 67 LEU A C 1
ATOM 555 O O . LEU A 1 67 ? 27.141 -6.488 -19.953 1 96.12 67 LEU A O 1
ATOM 559 N N . VAL A 1 68 ? 25.156 -5.598 -19.797 1 95.5 68 VAL A N 1
ATOM 560 C CA . VAL A 1 68 ? 24.953 -5.59 -21.234 1 95.5 68 VAL A CA 1
ATOM 561 C C . VAL A 1 68 ? 26.031 -4.738 -21.906 1 95.5 68 VAL A C 1
ATOM 563 O O . VAL A 1 68 ? 26.5 -5.074 -23 1 95.5 68 VAL A O 1
ATOM 566 N N . GLU A 1 69 ? 26.375 -3.707 -21.281 1 93.94 69 GLU A N 1
ATOM 567 C CA . GLU A 1 69 ? 27.406 -2.82 -21.812 1 93.94 69 GLU A CA 1
ATOM 568 C C . GLU A 1 69 ? 28.781 -3.498 -21.797 1 93.94 69 GLU A C 1
ATOM 570 O O . GLU A 1 69 ? 29.625 -3.225 -22.656 1 93.94 69 GLU A O 1
ATOM 575 N N . ASN A 1 70 ? 28.953 -4.383 -20.828 1 94.81 70 ASN A N 1
ATOM 576 C CA . ASN A 1 70 ? 30.281 -4.957 -20.641 1 94.81 70 ASN A CA 1
ATOM 577 C C . ASN A 1 70 ? 30.391 -6.352 -21.25 1 94.81 70 ASN A C 1
ATOM 579 O O . ASN A 1 70 ? 31.5 -6.875 -21.422 1 94.81 70 ASN A O 1
ATOM 583 N N . PHE A 1 71 ? 29.297 -6.93 -21.562 1 95.31 71 PHE A N 1
ATOM 584 C CA . PHE A 1 71 ? 29.297 -8.242 -22.188 1 95.31 71 PHE A CA 1
ATOM 585 C C . PHE A 1 71 ? 29.906 -8.172 -23.594 1 95.31 71 PHE A C 1
ATOM 587 O O . PHE A 1 71 ? 29.797 -7.148 -24.266 1 95.31 71 PHE A O 1
ATOM 594 N N . THR A 1 72 ? 30.531 -9.25 -24.016 1 93.69 72 THR A N 1
ATOM 595 C CA . THR A 1 72 ? 30.844 -9.406 -25.422 1 93.69 72 THR A CA 1
ATOM 596 C C . THR A 1 72 ? 29.562 -9.562 -26.25 1 93.69 72 THR A C 1
ATOM 598 O O . THR A 1 72 ? 28.516 -9.883 -25.703 1 93.69 72 THR A O 1
ATOM 601 N N . ASP A 1 73 ? 29.656 -9.414 -27.516 1 93.44 73 ASP A N 1
ATOM 602 C CA . ASP A 1 73 ? 28.484 -9.523 -28.391 1 93.44 73 ASP A CA 1
ATOM 603 C C . ASP A 1 73 ? 27.906 -10.938 -28.344 1 93.44 73 ASP A C 1
ATOM 605 O O . ASP A 1 73 ? 26.688 -11.109 -28.344 1 93.44 73 ASP A O 1
ATOM 609 N N . ASP A 1 74 ? 28.766 -11.859 -28.25 1 94.81 74 ASP A N 1
ATOM 610 C CA . ASP A 1 74 ? 28.328 -13.25 -28.203 1 94.81 74 ASP A CA 1
ATOM 611 C C . ASP A 1 74 ? 27.547 -13.539 -26.922 1 94.81 74 ASP A C 1
ATOM 613 O O . ASP A 1 74 ? 26.531 -14.227 -26.953 1 94.81 74 ASP A O 1
ATOM 617 N N . LEU A 1 75 ? 28.094 -13.047 -25.859 1 94.94 75 LEU A N 1
ATOM 618 C CA . LEU A 1 75 ? 27.438 -13.258 -24.578 1 94.94 75 LEU A CA 1
ATOM 619 C C . LEU A 1 75 ? 26.109 -12.531 -24.516 1 94.94 75 LEU A C 1
ATOM 621 O O . LEU A 1 75 ? 25.125 -13.07 -24.016 1 94.94 75 LEU A O 1
ATOM 625 N N . ASN A 1 76 ? 26.031 -11.344 -25.016 1 95.25 76 ASN A N 1
ATOM 626 C CA . ASN A 1 76 ? 24.781 -10.602 -25.125 1 95.25 76 ASN A CA 1
ATOM 627 C C . ASN A 1 76 ? 23.75 -11.367 -25.953 1 95.25 76 ASN A C 1
ATOM 629 O O . ASN A 1 76 ? 22.594 -11.523 -25.531 1 95.25 76 ASN A O 1
ATOM 633 N N . GLU A 1 77 ? 24.203 -11.789 -27.047 1 95.5 77 GLU A N 1
ATOM 634 C CA . GLU A 1 77 ? 23.297 -12.516 -27.938 1 95.5 77 GLU A CA 1
ATOM 635 C C . GLU A 1 77 ? 22.734 -13.758 -27.25 1 95.5 77 GLU A C 1
ATOM 637 O O . GLU A 1 77 ? 21.531 -14.023 -27.312 1 95.5 77 GLU A O 1
ATOM 642 N N . SER A 1 78 ? 23.578 -14.461 -26.578 1 95.69 78 SER A N 1
ATOM 643 C CA . SER A 1 78 ? 23.172 -15.695 -25.906 1 95.69 78 SER A CA 1
ATOM 644 C C . SER A 1 78 ? 22.188 -15.422 -24.797 1 95.69 78 SER A C 1
ATOM 646 O O . SER A 1 78 ? 21.141 -16.078 -24.703 1 95.69 78 SER A O 1
ATOM 648 N N . ILE A 1 79 ? 22.438 -14.461 -23.984 1 96.19 79 ILE A N 1
ATOM 649 C CA . ILE A 1 79 ? 21.609 -14.18 -22.812 1 96.19 79 ILE A CA 1
ATOM 650 C C . ILE A 1 79 ? 20.297 -13.547 -23.25 1 96.19 79 ILE A C 1
ATOM 652 O O . ILE A 1 79 ? 19.219 -13.977 -22.812 1 96.19 79 ILE A O 1
ATOM 656 N N . ILE A 1 80 ? 20.375 -12.602 -24.125 1 95.88 80 ILE A N 1
ATOM 657 C CA . ILE A 1 80 ? 19.188 -11.852 -24.547 1 95.88 80 ILE A CA 1
ATOM 658 C C . ILE A 1 80 ? 18.219 -12.781 -25.266 1 95.88 80 ILE A C 1
ATOM 660 O O . ILE A 1 80 ? 17 -12.695 -25.062 1 95.88 80 ILE A O 1
ATOM 664 N N . ASN A 1 81 ? 18.719 -13.672 -26.062 1 95.06 81 ASN A N 1
ATOM 665 C CA . ASN A 1 81 ? 17.844 -14.578 -26.797 1 95.06 81 ASN A CA 1
ATOM 666 C C . ASN A 1 81 ? 17.188 -15.602 -25.875 1 95.06 81 ASN A C 1
ATOM 668 O O . ASN A 1 81 ? 16.156 -16.188 -26.219 1 95.06 81 ASN A O 1
ATOM 672 N N . GLU A 1 82 ? 17.797 -15.781 -24.719 1 94.44 82 GLU A N 1
ATOM 673 C CA . GLU A 1 82 ? 17.234 -16.719 -23.75 1 94.44 82 GLU A CA 1
ATOM 674 C C . GLU A 1 82 ? 16.156 -16.047 -22.906 1 94.44 82 GLU A C 1
ATOM 676 O O . GLU A 1 82 ? 15.312 -16.719 -22.297 1 94.44 82 GLU A O 1
ATOM 681 N N . LEU A 1 83 ? 16.094 -14.734 -22.859 1 95.06 83 LEU A N 1
ATOM 682 C CA . LEU A 1 83 ? 15.125 -14 -22.062 1 95.06 83 LEU A CA 1
ATOM 683 C C . LEU A 1 83 ? 13.742 -14.055 -22.719 1 95.06 83 LEU A C 1
ATOM 685 O O . LEU A 1 83 ? 13.633 -14.219 -23.938 1 95.06 83 LEU A O 1
ATOM 689 N N . LYS A 1 84 ? 12.773 -13.938 -21.906 1 94.81 84 LYS A N 1
ATOM 690 C CA . LYS A 1 84 ? 11.422 -13.766 -22.422 1 94.81 84 LYS A CA 1
ATOM 691 C C . LYS A 1 84 ? 11.227 -12.375 -23.016 1 94.81 84 LYS A C 1
ATOM 693 O O . LYS A 1 84 ? 11.938 -11.438 -22.641 1 94.81 84 LYS A O 1
ATOM 698 N N . SER A 1 85 ? 10.227 -12.273 -23.875 1 95.88 85 SER A N 1
ATOM 699 C CA . SER A 1 85 ? 9.984 -11.023 -24.594 1 95.88 85 SER A CA 1
ATOM 700 C C . SER A 1 85 ? 9.695 -9.883 -23.625 1 95.88 85 SER A C 1
ATOM 702 O O . SER A 1 85 ? 10.172 -8.766 -23.812 1 95.88 85 SER A O 1
ATOM 704 N N . ASN A 1 86 ? 8.914 -10.141 -22.625 1 94.62 86 ASN A N 1
ATOM 705 C CA . ASN A 1 86 ? 8.578 -9.078 -21.672 1 94.62 86 ASN A CA 1
ATOM 706 C C . ASN A 1 86 ? 9.789 -8.664 -20.844 1 94.62 86 ASN A C 1
ATOM 708 O O . ASN A 1 86 ? 9.891 -7.516 -20.422 1 94.62 86 ASN A O 1
ATOM 712 N N . GLU A 1 87 ? 10.656 -9.539 -20.578 1 94 87 GLU A N 1
ATOM 713 C CA . GLU A 1 87 ? 11.883 -9.219 -19.844 1 94 87 GLU A CA 1
ATOM 714 C C . GLU A 1 87 ? 12.797 -8.312 -20.672 1 94 87 GLU A C 1
ATOM 716 O O . GLU A 1 87 ? 13.422 -7.402 -20.125 1 94 87 GLU A O 1
ATOM 721 N N . ILE A 1 88 ? 12.844 -8.633 -21.938 1 95.62 88 ILE A N 1
ATOM 722 C CA . ILE A 1 88 ? 13.617 -7.789 -22.828 1 95.62 88 ILE A CA 1
ATOM 723 C C . ILE A 1 88 ? 12.992 -6.395 -22.906 1 95.62 88 ILE A C 1
ATOM 725 O O . ILE A 1 88 ? 13.703 -5.387 -22.812 1 95.62 88 ILE A O 1
ATOM 729 N N . ALA A 1 89 ? 11.688 -6.379 -23.062 1 95 89 ALA A N 1
ATOM 730 C CA . ALA A 1 89 ? 10.984 -5.102 -23.125 1 95 89 ALA A CA 1
ATOM 731 C C . ALA A 1 89 ? 11.242 -4.273 -21.859 1 95 89 ALA A C 1
ATOM 733 O O . ALA A 1 89 ? 11.43 -3.059 -21.938 1 95 89 ALA A O 1
ATOM 734 N N . ASP A 1 90 ? 11.242 -4.938 -20.766 1 92.25 90 ASP A N 1
ATOM 735 C CA . ASP A 1 90 ? 11.5 -4.273 -19.5 1 92.25 90 ASP A CA 1
ATOM 736 C C . ASP A 1 90 ? 12.891 -3.639 -19.484 1 92.25 90 ASP A C 1
ATOM 738 O O . ASP A 1 90 ? 13.062 -2.527 -18.969 1 92.25 90 ASP A O 1
ATOM 742 N N . LEU A 1 91 ? 13.828 -4.305 -19.953 1 92.81 91 LEU A N 1
ATOM 743 C CA . LEU A 1 91 ? 15.195 -3.818 -20.047 1 92.81 91 LEU A CA 1
ATOM 744 C C . LEU A 1 91 ? 15.281 -2.604 -20.953 1 92.81 91 LEU A C 1
ATOM 746 O O . LEU A 1 91 ? 16.047 -1.674 -20.703 1 92.81 91 LEU A O 1
ATOM 750 N N . LEU A 1 92 ? 14.484 -2.521 -21.938 1 93.56 92 LEU A N 1
ATOM 751 C CA . LEU A 1 92 ? 14.555 -1.493 -22.984 1 93.56 92 LEU A CA 1
ATOM 752 C C . LEU A 1 92 ? 13.797 -0.242 -22.562 1 93.56 92 LEU A C 1
ATOM 754 O O . LEU A 1 92 ? 14.102 0.861 -23.016 1 93.56 92 LEU A O 1
ATOM 758 N N . GLU A 1 93 ? 12.781 -0.39 -21.766 1 86.31 93 GLU A N 1
ATOM 759 C CA . GLU A 1 93 ? 11.883 0.695 -21.406 1 86.31 93 GLU A CA 1
ATOM 760 C C . GLU A 1 93 ? 12.656 1.904 -20.875 1 86.31 93 GLU A C 1
ATOM 762 O O . GLU A 1 93 ? 12.305 3.047 -21.188 1 86.31 93 GLU A O 1
ATOM 767 N N . GLU A 1 94 ? 13.711 1.756 -20.172 1 78.12 94 GLU A N 1
ATOM 768 C CA . GLU A 1 94 ? 14.438 2.895 -19.625 1 78.12 94 GLU A CA 1
ATOM 769 C C . GLU A 1 94 ? 15.859 2.951 -20.172 1 78.12 94 GLU A C 1
ATOM 771 O O . GLU A 1 94 ? 16.703 3.688 -19.641 1 78.12 94 GLU A O 1
ATOM 776 N N . ALA A 1 95 ? 16.062 2.283 -21.188 1 88.5 95 ALA A N 1
ATOM 777 C CA . ALA A 1 95 ? 17.438 2.178 -21.688 1 88.5 95 ALA A CA 1
ATOM 778 C C . ALA A 1 95 ? 17.766 3.34 -22.625 1 88.5 95 ALA A C 1
ATOM 780 O O . ALA A 1 95 ? 16.891 3.816 -23.359 1 88.5 95 ALA A O 1
ATOM 781 N N . PRO A 1 96 ? 18.969 3.818 -22.516 1 89 96 PRO A N 1
ATOM 782 C CA . PRO A 1 96 ? 19.406 4.789 -23.516 1 89 96 PRO A CA 1
ATOM 783 C C . PRO A 1 96 ? 19.469 4.191 -24.922 1 89 96 PRO A C 1
ATOM 785 O O . PRO A 1 96 ? 19.438 2.969 -25.078 1 89 96 PRO A O 1
ATOM 788 N N . SER A 1 97 ? 19.562 5.062 -25.891 1 88.69 97 SER A N 1
ATOM 789 C CA . SER A 1 97 ? 19.469 4.68 -27.297 1 88.69 97 SER A CA 1
ATOM 790 C C . SER A 1 97 ? 20.547 3.682 -27.688 1 88.69 97 SER A C 1
ATOM 792 O O . SER A 1 97 ? 20.297 2.742 -28.438 1 88.69 97 SER A O 1
ATOM 794 N N . ASN A 1 98 ? 21.719 3.902 -27.188 1 88.81 98 ASN A N 1
ATOM 795 C CA . ASN A 1 98 ? 22.828 3.01 -27.531 1 88.81 98 ASN A CA 1
ATOM 796 C C . ASN A 1 98 ? 22.562 1.59 -27.031 1 88.81 98 ASN A C 1
ATOM 798 O O . ASN A 1 98 ? 22.859 0.619 -27.734 1 88.81 98 ASN A O 1
ATOM 802 N N . LEU A 1 99 ? 22.031 1.503 -25.922 1 90.38 99 LEU A N 1
ATOM 803 C CA . LEU A 1 99 ? 21.703 0.206 -25.328 1 90.38 99 LEU A CA 1
ATOM 804 C C . LEU A 1 99 ? 20.562 -0.458 -26.078 1 90.38 99 LEU A C 1
ATOM 806 O O . LEU A 1 99 ? 20.547 -1.679 -26.25 1 90.38 99 LEU A O 1
ATOM 810 N N . ILE A 1 100 ? 19.656 0.335 -26.5 1 92.25 100 ILE A N 1
ATOM 811 C CA . ILE A 1 100 ? 18.5 -0.169 -27.25 1 92.25 100 ILE A CA 1
ATOM 812 C C . ILE A 1 100 ? 18.969 -0.866 -28.531 1 92.25 100 ILE A C 1
ATOM 814 O O . ILE A 1 100 ? 18.578 -1.997 -28.812 1 92.25 100 ILE A O 1
ATOM 818 N N . ASN A 1 101 ? 19.844 -0.267 -29.219 1 91 101 ASN A N 1
ATOM 819 C CA . ASN A 1 101 ? 20.359 -0.823 -30.469 1 91 101 ASN A CA 1
ATOM 820 C C . ASN A 1 101 ? 21.141 -2.109 -30.219 1 91 101 ASN A C 1
ATOM 822 O O . ASN A 1 101 ? 21 -3.078 -30.969 1 91 101 ASN A O 1
ATOM 826 N N . LYS A 1 102 ? 21.844 -2.051 -29.188 1 92.38 102 LYS A N 1
ATOM 827 C CA . LYS A 1 102 ? 22.656 -3.213 -28.844 1 92.38 102 LYS A CA 1
ATOM 828 C C . LYS A 1 102 ? 21.797 -4.418 -28.5 1 92.38 102 LYS A C 1
ATOM 830 O O . LYS A 1 102 ? 22.047 -5.531 -28.969 1 92.38 102 LYS A O 1
ATOM 835 N N . VAL A 1 103 ? 20.766 -4.227 -27.75 1 94.88 103 VAL A N 1
ATOM 836 C CA . VAL A 1 103 ? 19.891 -5.301 -27.312 1 94.88 103 VAL A CA 1
ATOM 837 C C . VAL A 1 103 ? 19.047 -5.793 -28.484 1 94.88 103 VAL A C 1
ATOM 839 O O . VAL A 1 103 ? 18.938 -7 -28.703 1 94.88 103 VAL A O 1
ATOM 842 N N . LEU A 1 104 ? 18.531 -4.906 -29.25 1 92 104 LEU A N 1
ATOM 843 C CA . LEU A 1 104 ? 17.656 -5.281 -30.375 1 92 104 LEU A CA 1
ATOM 844 C C . LEU A 1 104 ? 18.453 -6.039 -31.438 1 92 104 LEU A C 1
ATOM 846 O O . LEU A 1 104 ? 17.938 -6.98 -32.031 1 92 104 LEU A O 1
ATOM 850 N N . SER A 1 105 ? 19.672 -5.672 -31.641 1 91.62 105 SER A N 1
ATOM 851 C CA . SER A 1 105 ? 20.516 -6.336 -32.625 1 91.62 105 SER A CA 1
ATOM 852 C C . SER A 1 105 ? 20.891 -7.742 -32.188 1 91.62 105 SER A C 1
ATOM 854 O O . SER A 1 105 ? 21.266 -8.578 -33 1 91.62 105 SER A O 1
ATOM 856 N N . SER A 1 106 ? 20.797 -7.945 -30.891 1 92.94 106 SER A N 1
ATOM 857 C CA . SER A 1 106 ? 21.172 -9.242 -30.328 1 92.94 106 SER A CA 1
ATOM 858 C C . SER A 1 106 ? 20.047 -10.25 -30.484 1 92.94 106 SER A C 1
ATOM 860 O O . SER A 1 106 ? 20.25 -11.445 -30.25 1 92.94 106 SER A O 1
ATOM 862 N N . ILE A 1 107 ? 18.859 -9.797 -30.875 1 93.69 107 ILE A N 1
ATOM 863 C CA . ILE A 1 107 ? 17.719 -10.695 -31.016 1 93.69 107 ILE A CA 1
ATOM 864 C C . ILE A 1 107 ? 17.766 -11.367 -32.375 1 93.69 107 ILE A C 1
ATOM 866 O O . ILE A 1 107 ? 17.641 -10.695 -33.406 1 93.69 107 ILE A O 1
ATOM 870 N N . ASP A 1 108 ? 17.859 -12.617 -32.375 1 87.12 108 ASP A N 1
ATOM 871 C CA . ASP A 1 108 ? 18 -13.352 -33.625 1 87.12 108 ASP A CA 1
ATOM 872 C C . ASP A 1 108 ? 16.641 -13.68 -34.219 1 87.12 108 ASP A C 1
ATOM 874 O O . ASP A 1 108 ? 16.469 -13.688 -35.438 1 87.12 108 ASP A O 1
ATOM 878 N N . ASN A 1 109 ? 15.742 -13.906 -33.406 1 88.44 109 ASN A N 1
ATOM 879 C CA . ASN A 1 109 ? 14.406 -14.352 -33.812 1 88.44 109 ASN A CA 1
ATOM 880 C C . ASN A 1 109 ? 13.5 -13.172 -34.125 1 88.44 109 ASN A C 1
ATOM 882 O O . ASN A 1 109 ? 13.195 -12.359 -33.25 1 88.44 109 ASN A O 1
ATOM 886 N N . SER A 1 110 ? 13.016 -13.141 -35.375 1 91.94 110 SER A N 1
ATOM 887 C CA . SER A 1 110 ? 12.156 -12.039 -35.812 1 91.94 110 SER A CA 1
ATOM 888 C C . SER A 1 110 ? 10.828 -12.047 -35.062 1 91.94 110 SER A C 1
ATOM 890 O O . SER A 1 110 ? 10.266 -10.984 -34.781 1 91.94 110 SER A O 1
ATOM 892 N N . GLU A 1 111 ? 10.406 -13.172 -34.812 1 92.81 111 GLU A N 1
ATOM 893 C CA . GLU A 1 111 ? 9.156 -13.266 -34.062 1 92.81 111 GLU A CA 1
ATOM 894 C C . GLU A 1 111 ? 9.297 -12.672 -32.656 1 92.81 111 GLU A C 1
ATOM 896 O O . GLU A 1 111 ? 8.406 -11.961 -32.188 1 92.81 111 GLU A O 1
ATOM 901 N N . LYS A 1 112 ? 10.352 -12.914 -32.031 1 94.25 112 LYS A N 1
ATOM 902 C CA . LYS A 1 112 ? 10.617 -12.367 -30.703 1 94.25 112 LYS A CA 1
ATOM 903 C C . LYS A 1 112 ? 10.742 -10.844 -30.75 1 94.25 112 LYS A C 1
ATOM 905 O O . LYS A 1 112 ? 10.219 -10.148 -29.875 1 94.25 112 LYS A O 1
ATOM 910 N N . ARG A 1 113 ? 11.391 -10.422 -31.734 1 94.38 113 ARG A N 1
ATOM 911 C CA . ARG A 1 113 ? 11.531 -8.977 -31.906 1 94.38 113 ARG A CA 1
ATOM 912 C C . ARG A 1 113 ? 10.172 -8.312 -32.062 1 94.38 113 ARG A C 1
ATOM 914 O O . ARG A 1 113 ? 9.93 -7.234 -31.516 1 94.38 113 ARG A O 1
ATOM 921 N N . ARG A 1 114 ? 9.391 -8.922 -32.844 1 94.94 114 ARG A N 1
ATOM 922 C CA . ARG A 1 114 ? 8.047 -8.398 -33.062 1 94.94 114 ARG A CA 1
ATOM 923 C C . ARG A 1 114 ? 7.27 -8.344 -31.734 1 94.94 114 ARG A C 1
ATOM 925 O O . ARG A 1 114 ? 6.59 -7.359 -31.453 1 94.94 114 ARG A O 1
ATOM 932 N N . LYS A 1 115 ? 7.371 -9.375 -30.969 1 95.69 115 LYS A N 1
ATOM 933 C CA . LYS A 1 115 ? 6.691 -9.438 -29.672 1 95.69 115 LYS A CA 1
ATOM 934 C C . LYS A 1 115 ? 7.195 -8.344 -28.734 1 95.69 115 LYS A C 1
ATOM 936 O O . LYS A 1 115 ? 6.402 -7.695 -28.047 1 95.69 115 LYS A O 1
ATOM 941 N N . VAL A 1 116 ? 8.484 -8.148 -28.719 1 96.19 116 VAL A N 1
ATOM 942 C CA . VAL A 1 116 ? 9.094 -7.113 -27.891 1 96.19 116 VAL A CA 1
ATOM 943 C C . VAL A 1 116 ? 8.57 -5.742 -28.312 1 96.19 116 VAL A C 1
ATOM 945 O O . VAL A 1 116 ? 8.164 -4.938 -27.453 1 96.19 116 VAL A O 1
ATOM 948 N N . ASN A 1 117 ? 8.477 -5.508 -29.625 1 94.44 117 ASN A N 1
ATOM 949 C CA . ASN A 1 117 ? 8 -4.234 -30.156 1 94.44 117 ASN A CA 1
ATOM 950 C C . ASN A 1 117 ? 6.531 -3.998 -29.828 1 94.44 117 ASN A C 1
ATOM 952 O O . ASN A 1 117 ? 6.117 -2.863 -29.578 1 94.44 117 ASN A O 1
ATOM 956 N N . GLN A 1 118 ? 5.855 -5.047 -29.828 1 95 118 GLN A N 1
ATOM 957 C CA . GLN A 1 118 ? 4.438 -4.941 -29.484 1 95 118 GLN A CA 1
ATOM 958 C C . GLN A 1 118 ? 4.246 -4.48 -28.047 1 95 118 GLN A C 1
ATOM 960 O O . GLN A 1 118 ? 3.387 -3.641 -27.766 1 95 118 GLN A O 1
ATOM 965 N N . ILE A 1 119 ? 5.016 -5.008 -27.156 1 96.31 119 ILE A N 1
ATOM 966 C CA . ILE A 1 119 ? 4.938 -4.641 -25.75 1 96.31 119 ILE A CA 1
ATOM 967 C C . ILE A 1 119 ? 5.348 -3.18 -25.562 1 96.31 119 ILE A C 1
ATOM 969 O O . ILE A 1 119 ? 4.703 -2.432 -24.828 1 96.31 119 ILE A O 1
ATOM 973 N N . LEU A 1 120 ? 6.348 -2.75 -26.312 1 94.5 120 LEU A N 1
ATOM 974 C CA . LEU A 1 120 ? 6.918 -1.414 -26.188 1 94.5 120 LEU A CA 1
ATOM 975 C C . LEU A 1 120 ? 5.953 -0.355 -26.703 1 94.5 120 LEU A C 1
ATOM 977 O O . LEU A 1 120 ? 6.121 0.835 -26.422 1 94.5 120 LEU A O 1
ATOM 981 N N . LYS A 1 121 ? 4.938 -0.729 -27.391 1 95.12 121 LYS A N 1
ATOM 982 C CA . LYS A 1 121 ? 3.965 0.207 -27.953 1 95.12 121 LYS A CA 1
ATOM 983 C C . LYS A 1 121 ? 3 0.7 -26.875 1 95.12 121 LYS A C 1
ATOM 985 O O . LYS A 1 121 ? 2.365 1.745 -27.031 1 95.12 121 LYS A O 1
ATOM 990 N N . TYR A 1 122 ? 2.855 -0.028 -25.828 1 95.88 122 TYR A N 1
ATOM 991 C CA . TYR A 1 122 ? 1.924 0.339 -24.766 1 95.88 122 TYR A CA 1
ATOM 992 C C . TYR A 1 122 ? 2.549 1.359 -23.828 1 95.88 122 TYR A C 1
ATOM 994 O O . TYR A 1 122 ? 3.766 1.372 -23.625 1 95.88 122 TYR A O 1
ATOM 1002 N N . ASP A 1 123 ? 1.666 2.148 -23.234 1 93.12 123 ASP A N 1
ATOM 1003 C CA . ASP A 1 123 ? 2.117 3.084 -22.203 1 93.12 123 ASP A CA 1
ATOM 1004 C C . ASP A 1 123 ? 2.523 2.346 -20.938 1 93.12 123 ASP A C 1
ATOM 1006 O O . ASP A 1 123 ? 2 1.27 -20.641 1 93.12 123 ASP A O 1
ATOM 1010 N N . GLU A 1 124 ? 3.328 2.945 -20.172 1 89.44 124 GLU A N 1
ATOM 1011 C CA . GLU A 1 124 ? 3.9 2.346 -18.969 1 89.44 124 GLU A CA 1
ATOM 1012 C C . GLU A 1 124 ? 2.816 1.996 -17.953 1 89.44 124 GLU A C 1
ATOM 1014 O O . GLU A 1 124 ? 2.998 1.103 -17.125 1 89.44 124 GLU A O 1
ATOM 1019 N N . ASN A 1 125 ? 1.718 2.59 -18.016 1 90.31 125 ASN A N 1
ATOM 1020 C CA . ASN A 1 125 ? 0.676 2.357 -17.016 1 90.31 125 ASN A CA 1
ATOM 1021 C C . ASN A 1 125 ? -0.394 1.402 -17.547 1 90.31 125 ASN A C 1
ATOM 1023 O O . ASN A 1 125 ? -1.396 1.158 -16.875 1 90.31 125 ASN A O 1
ATOM 1027 N N . GLN A 1 126 ? -0.156 0.895 -18.656 1 96.31 126 GLN A N 1
ATOM 1028 C CA . GLN A 1 126 ? -1.108 -0.038 -19.25 1 96.31 126 GLN A CA 1
ATOM 1029 C C . GLN A 1 126 ? -0.659 -1.482 -19.062 1 96.31 126 GLN A C 1
ATOM 1031 O O . GLN A 1 126 ? 0.541 -1.769 -19.047 1 96.31 126 GLN A O 1
ATOM 1036 N N . VAL A 1 127 ? -1.595 -2.371 -19 1 97.75 127 VAL A N 1
ATOM 1037 C CA . VAL A 1 127 ? -1.341 -3.789 -18.75 1 97.75 127 VAL A CA 1
ATOM 1038 C C . VAL A 1 127 ? -0.434 -4.344 -19.844 1 97.75 127 VAL A C 1
ATOM 1040 O O . VAL A 1 127 ? 0.427 -5.184 -19.578 1 97.75 127 VAL A O 1
ATOM 1043 N N . GLY A 1 128 ? -0.654 -3.844 -21.047 1 97.69 128 GLY A N 1
ATOM 1044 C CA . GLY A 1 128 ? 0.144 -4.312 -22.172 1 97.69 128 GLY A CA 1
ATOM 1045 C C . GLY A 1 128 ? 1.636 -4.141 -21.953 1 97.69 128 GLY A C 1
ATOM 1046 O O . GLY A 1 128 ? 2.441 -4.875 -22.531 1 97.69 128 GLY A O 1
ATOM 1047 N N . SER A 1 129 ? 2.023 -3.258 -21.125 1 95.81 129 SER A N 1
ATOM 1048 C CA . SER A 1 129 ? 3.434 -2.939 -20.922 1 95.81 129 SER A CA 1
ATOM 1049 C C . SER A 1 129 ? 4.117 -3.975 -20.031 1 95.81 129 SER A C 1
ATOM 1051 O O . SER A 1 129 ? 5.348 -4.059 -20 1 95.81 129 SER A O 1
ATOM 1053 N N . ILE A 1 130 ? 3.336 -4.828 -19.344 1 95.19 130 ILE A N 1
ATOM 1054 C CA . ILE A 1 130 ? 3.977 -5.742 -18.406 1 95.19 130 ILE A CA 1
ATOM 1055 C C . ILE A 1 130 ? 3.578 -7.18 -18.734 1 95.19 130 ILE A C 1
ATOM 1057 O O . ILE A 1 130 ? 3.992 -8.117 -18.047 1 95.19 130 ILE A O 1
ATOM 1061 N N . MET A 1 131 ? 2.75 -7.371 -19.672 1 96.94 131 MET A N 1
ATOM 1062 C CA . MET A 1 131 ? 2.205 -8.695 -19.938 1 96.94 131 MET A CA 1
ATOM 1063 C C . MET A 1 131 ? 3.26 -9.609 -20.562 1 96.94 131 MET A C 1
ATOM 1065 O O . MET A 1 131 ? 4.172 -9.133 -21.25 1 96.94 131 MET A O 1
ATOM 1069 N N . SER A 1 132 ? 3.188 -10.859 -20.266 1 96.5 132 SER A N 1
ATOM 1070 C CA . SER A 1 132 ? 3.955 -11.883 -20.969 1 96.5 132 SER A CA 1
ATOM 1071 C C . SER A 1 132 ? 3.219 -12.375 -22.203 1 96.5 132 SER A C 1
ATOM 1073 O O . SER A 1 132 ? 2.008 -12.602 -22.172 1 96.5 132 SER A O 1
ATOM 1075 N N . VAL A 1 133 ? 3.982 -12.516 -23.266 1 96.56 133 VAL A N 1
ATOM 1076 C CA . VAL A 1 133 ? 3.344 -12.922 -24.5 1 96.56 133 VAL A CA 1
ATOM 1077 C C . VAL A 1 133 ? 3.883 -14.281 -24.938 1 96.56 133 VAL A C 1
ATOM 1079 O O . VAL A 1 133 ? 3.361 -14.891 -25.875 1 96.56 133 VAL A O 1
ATOM 1082 N N . ASP A 1 134 ? 4.973 -14.727 -24.297 1 96 134 ASP A N 1
ATOM 1083 C CA . ASP A 1 134 ? 5.543 -16.031 -24.578 1 96 134 ASP A CA 1
ATOM 1084 C C . ASP A 1 134 ? 4.789 -17.141 -23.828 1 96 134 ASP A C 1
ATOM 1086 O O . ASP A 1 134 ? 5.324 -17.75 -22.906 1 96 134 ASP A O 1
ATOM 1090 N N . MET A 1 135 ? 3.6 -17.406 -24.297 1 95.69 135 MET A N 1
ATOM 1091 C CA . MET A 1 135 ? 2.771 -18.344 -23.531 1 95.69 135 MET A CA 1
ATOM 1092 C C . MET A 1 135 ? 2.314 -19.5 -24.422 1 95.69 135 MET A C 1
ATOM 1094 O O . MET A 1 135 ? 2.404 -19.422 -25.656 1 95.69 135 MET A O 1
ATOM 1098 N N . SER A 1 136 ? 1.923 -20.578 -23.797 1 96.75 136 SER A N 1
ATOM 1099 C CA . SER A 1 136 ? 1.287 -21.703 -24.469 1 96.75 136 SER A CA 1
ATOM 1100 C C . SER A 1 136 ? -0.229 -21.547 -24.5 1 96.75 136 SER A C 1
ATOM 1102 O O . SER A 1 136 ? -0.868 -21.438 -23.453 1 96.75 136 SER A O 1
ATOM 1104 N N . VAL A 1 137 ? -0.78 -21.5 -25.688 1 97.62 137 VAL A N 1
ATOM 1105 C CA . VAL A 1 137 ? -2.219 -21.328 -25.859 1 97.62 137 VAL A CA 1
ATOM 1106 C C . VAL A 1 137 ? -2.844 -22.625 -26.375 1 97.62 137 VAL A C 1
ATOM 1108 O O . VAL A 1 137 ? -2.322 -23.234 -27.312 1 97.62 137 VAL A O 1
ATOM 1111 N N . LEU A 1 138 ? -3.932 -23.016 -25.781 1 98.56 138 LEU A N 1
ATOM 1112 C CA . LEU A 1 138 ? -4.582 -24.266 -26.156 1 98.56 138 LEU A CA 1
ATOM 1113 C C . LEU A 1 138 ? -5.875 -24 -26.922 1 98.56 138 LEU A C 1
ATOM 1115 O O . LEU A 1 138 ? -6.566 -23.016 -26.656 1 98.56 138 LEU A O 1
ATOM 1119 N N . TRP A 1 139 ? -6.137 -24.953 -27.797 1 98 139 TRP A N 1
ATOM 1120 C CA . TRP A 1 139 ? -7.367 -24.891 -28.578 1 98 139 TRP A CA 1
ATOM 1121 C C . TRP A 1 139 ? -8.461 -25.734 -27.922 1 98 139 TRP A C 1
ATOM 1123 O O . TRP A 1 139 ? -8.203 -26.828 -27.438 1 98 139 TRP A O 1
ATOM 1133 N N . GLU A 1 140 ? -9.758 -25.266 -28.016 1 97.75 140 GLU A N 1
ATOM 1134 C CA . GLU A 1 140 ? -10.867 -25.859 -27.281 1 97.75 140 GLU A CA 1
ATOM 1135 C C . GLU A 1 140 ? -11.109 -27.297 -27.719 1 97.75 140 GLU A C 1
ATOM 1137 O O . GLU A 1 140 ? -11.578 -28.125 -26.938 1 97.75 140 GLU A O 1
ATOM 1142 N N . GLU A 1 141 ? -10.758 -27.641 -28.969 1 98.19 141 GLU A N 1
ATOM 1143 C CA . GLU A 1 141 ? -11.109 -28.938 -29.516 1 98.19 141 GLU A CA 1
ATOM 1144 C C . GLU A 1 141 ? -9.977 -29.953 -29.312 1 98.19 141 GLU A C 1
ATOM 1146 O O . GLU A 1 141 ? -10.133 -31.141 -29.609 1 98.19 141 GLU A O 1
ATOM 1151 N N . MET A 1 142 ? -8.898 -29.531 -28.734 1 98.19 142 MET A N 1
ATOM 1152 C CA . MET A 1 142 ? -7.785 -30.438 -28.469 1 98.19 142 MET A CA 1
ATOM 1153 C C . MET A 1 142 ? -8.156 -31.469 -27.406 1 98.19 142 MET A C 1
ATOM 1155 O O . MET A 1 142 ? -8.891 -31.156 -26.469 1 98.19 142 MET A O 1
ATOM 1159 N N . THR A 1 143 ? -7.664 -32.656 -27.594 1 98.44 143 THR A N 1
ATOM 1160 C CA . THR A 1 143 ? -7.719 -33.625 -26.516 1 98.44 143 THR A CA 1
ATOM 1161 C C . THR A 1 143 ? -6.656 -33.344 -25.469 1 98.44 143 THR A C 1
ATOM 1163 O O . THR A 1 143 ? -5.738 -32.562 -25.703 1 98.44 143 THR A O 1
ATOM 1166 N N . MET A 1 144 ? -6.812 -33.969 -24.344 1 98.12 144 MET A N 1
ATOM 1167 C CA . MET A 1 144 ? -5.82 -33.812 -23.281 1 98.12 144 MET A CA 1
ATOM 1168 C C . MET A 1 144 ? -4.434 -34.219 -23.766 1 98.12 144 MET A C 1
ATOM 1170 O O . MET A 1 144 ? -3.439 -33.562 -23.453 1 98.12 144 MET A O 1
ATOM 1174 N N . ARG A 1 145 ? -4.371 -35.25 -24.531 1 97.94 145 ARG A N 1
ATOM 1175 C CA . ARG A 1 145 ? -3.104 -35.75 -25.078 1 97.94 145 ARG A CA 1
ATOM 1176 C C . ARG A 1 145 ? -2.48 -34.719 -26.016 1 97.94 145 ARG A C 1
ATOM 1178 O O . ARG A 1 145 ? -1.284 -34.438 -25.938 1 97.94 145 ARG A O 1
ATOM 1185 N N . GLU A 1 146 ? -3.297 -34.25 -26.906 1 98.31 146 GLU A N 1
ATOM 1186 C CA . GLU A 1 146 ? -2.82 -33.25 -27.844 1 98.31 146 GLU A CA 1
ATOM 1187 C C . GLU A 1 146 ? -2.338 -32 -27.109 1 98.31 146 GLU A C 1
ATOM 1189 O O . GLU A 1 146 ? -1.343 -31.391 -27.516 1 98.31 146 GLU A O 1
ATOM 1194 N N . ALA A 1 147 ? -3.094 -31.625 -26.125 1 98.25 147 ALA A N 1
ATOM 1195 C CA . ALA A 1 147 ? -2.725 -30.469 -25.328 1 98.25 147 ALA A CA 1
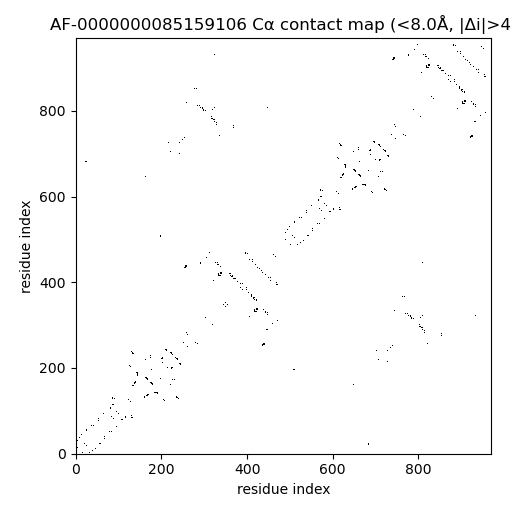ATOM 1196 C C . ALA A 1 147 ? -1.363 -30.672 -24.656 1 98.25 147 ALA A C 1
ATOM 1198 O O . ALA A 1 147 ? -0.527 -29.766 -24.672 1 98.25 147 ALA A O 1
ATOM 1199 N N . LEU A 1 148 ? -1.14 -31.781 -24.094 1 97.31 148 LEU A N 1
ATOM 1200 C CA . LEU A 1 148 ? 0.124 -32.094 -23.438 1 97.31 148 LEU A CA 1
ATOM 1201 C C . LEU A 1 148 ? 1.284 -32.031 -24.422 1 97.31 148 LEU A C 1
ATOM 1203 O O . LEU A 1 148 ? 2.367 -31.547 -24.094 1 97.31 148 LEU A O 1
ATOM 1207 N N . ASP A 1 149 ? 1.057 -32.594 -25.594 1 97.62 149 ASP A N 1
ATOM 1208 C CA . ASP A 1 149 ? 2.076 -32.562 -26.641 1 97.62 149 ASP A CA 1
ATOM 1209 C C . ASP A 1 149 ? 2.406 -31.109 -27.031 1 97.62 149 ASP A C 1
ATOM 1211 O O . ASP A 1 149 ? 3.574 -30.766 -27.234 1 97.62 149 ASP A O 1
ATOM 1215 N N . LYS A 1 150 ? 1.416 -30.359 -27.141 1 97.94 150 LYS A N 1
ATOM 1216 C CA . LYS A 1 150 ? 1.615 -28.953 -27.484 1 97.94 150 LYS A CA 1
ATOM 1217 C C . LYS A 1 150 ? 2.396 -28.219 -26.391 1 97.94 150 LYS A C 1
ATOM 1219 O O . LYS A 1 150 ? 3.307 -27.453 -26.688 1 97.94 150 LYS A O 1
ATOM 1224 N N . ILE A 1 151 ? 2.012 -28.422 -25.172 1 97.81 151 ILE A N 1
ATOM 1225 C CA . ILE A 1 151 ? 2.684 -27.781 -24.047 1 97.81 151 ILE A CA 1
ATOM 1226 C C . ILE A 1 151 ? 4.156 -28.188 -24.031 1 97.81 151 ILE A C 1
ATOM 1228 O O . ILE A 1 151 ? 5.031 -27.344 -23.797 1 97.81 151 ILE A O 1
ATOM 1232 N N . LYS A 1 152 ? 4.395 -29.422 -24.297 1 96.69 152 LYS A N 1
ATOM 1233 C CA . LYS A 1 152 ? 5.766 -29.906 -24.359 1 96.69 152 LYS A CA 1
ATOM 1234 C C . LYS A 1 152 ? 6.57 -29.188 -25.438 1 96.69 152 LYS A C 1
ATOM 1236 O O . LYS A 1 152 ? 7.711 -28.781 -25.203 1 96.69 152 LYS A O 1
ATOM 1241 N N . LYS A 1 153 ? 5.957 -29.078 -26.562 1 97 153 LYS A N 1
ATOM 1242 C CA . LYS A 1 153 ? 6.602 -28.391 -27.688 1 97 153 LYS A CA 1
ATOM 1243 C C . LYS A 1 153 ? 6.863 -26.922 -27.344 1 97 153 LYS A C 1
ATOM 1245 O O . LYS A 1 153 ? 7.938 -26.406 -27.625 1 97 153 LYS A O 1
ATOM 1250 N N . ASP A 1 154 ? 5.895 -26.312 -26.781 1 96.19 154 ASP A N 1
ATOM 1251 C CA . ASP A 1 154 ? 6.02 -24.891 -26.438 1 96.19 154 ASP A CA 1
ATOM 1252 C C . ASP A 1 154 ? 7.082 -24.688 -25.359 1 96.19 154 ASP A C 1
ATOM 1254 O O . ASP A 1 154 ? 7.77 -23.672 -25.344 1 96.19 154 ASP A O 1
ATOM 1258 N N . ARG A 1 155 ? 7.125 -25.578 -24.422 1 94.25 155 ARG A N 1
ATOM 1259 C CA . ARG A 1 155 ? 8.164 -25.531 -23.406 1 94.25 155 ARG A CA 1
ATOM 1260 C C . ARG A 1 155 ? 9.555 -25.531 -24.031 1 94.25 155 ARG A C 1
ATOM 1262 O O . ARG A 1 155 ? 10.422 -24.766 -23.625 1 94.25 155 ARG A O 1
ATOM 1269 N N . LYS A 1 156 ? 9.734 -26.344 -24.984 1 91.38 156 LYS A N 1
ATOM 1270 C CA . LYS A 1 156 ? 11.008 -26.406 -25.688 1 91.38 156 LYS A CA 1
ATOM 1271 C C . LYS A 1 156 ? 11.312 -25.094 -26.391 1 91.38 156 LYS A C 1
ATOM 1273 O O . LYS A 1 156 ? 12.477 -24.703 -26.516 1 91.38 156 LYS A O 1
ATOM 1278 N N . ALA A 1 157 ? 10.25 -24.5 -26.75 1 89.94 157 ALA A N 1
ATOM 1279 C CA . ALA A 1 157 ? 10.391 -23.203 -27.422 1 89.94 157 ALA A CA 1
ATOM 1280 C C . ALA A 1 157 ? 10.484 -22.062 -26.406 1 89.94 157 ALA A C 1
ATOM 1282 O O . ALA A 1 157 ? 10.32 -20.891 -26.766 1 89.94 157 ALA A O 1
ATOM 1283 N N . LYS A 1 158 ? 10.57 -22.359 -25.172 1 88.94 158 LYS A N 1
ATOM 1284 C CA . LYS A 1 158 ? 10.859 -21.438 -24.078 1 88.94 158 LYS A CA 1
ATOM 1285 C C . LYS A 1 158 ? 9.625 -20.609 -23.719 1 88.94 158 LYS A C 1
ATOM 1287 O O . LYS A 1 158 ? 9.742 -19.469 -23.266 1 88.94 158 LYS A O 1
ATOM 1292 N N . ALA A 1 159 ? 8.484 -21.203 -23.938 1 92.38 159 ALA A N 1
ATOM 1293 C CA . ALA A 1 159 ? 7.258 -20.562 -23.453 1 92.38 159 ALA A CA 1
ATOM 1294 C C . ALA A 1 159 ? 7.227 -20.531 -21.922 1 92.38 159 ALA A C 1
ATOM 1296 O O . ALA A 1 159 ? 7.789 -21.406 -21.266 1 92.38 159 ALA A O 1
ATOM 1297 N N . GLN A 1 160 ? 6.672 -19.469 -21.438 1 92.06 160 GLN A N 1
ATOM 1298 C CA . GLN A 1 160 ? 6.453 -19.391 -20 1 92.06 160 GLN A CA 1
ATOM 1299 C C . GLN A 1 160 ? 5.285 -20.281 -19.578 1 92.06 160 GLN A C 1
ATOM 1301 O O . GLN A 1 160 ? 4.16 -20.109 -20.047 1 92.06 160 GLN A O 1
ATOM 1306 N N . LEU A 1 161 ? 5.594 -21.203 -18.719 1 92.81 161 LEU A N 1
ATOM 1307 C CA . LEU A 1 161 ? 4.551 -22.109 -18.25 1 92.81 161 LEU A CA 1
ATOM 1308 C C . LEU A 1 161 ? 4.078 -21.703 -16.859 1 92.81 161 LEU A C 1
ATOM 1310 O O . LEU A 1 161 ? 4.887 -21.312 -16.016 1 92.81 161 LEU A O 1
ATOM 1314 N N . GLU A 1 162 ? 2.812 -21.703 -16.688 1 92.31 162 GLU A N 1
ATOM 1315 C CA . GLU A 1 162 ? 2.164 -21.391 -15.414 1 92.31 162 GLU A CA 1
ATOM 1316 C C . GLU A 1 162 ? 1.245 -22.516 -14.961 1 92.31 162 GLU A C 1
ATOM 1318 O O . GLU A 1 162 ? 1.202 -23.578 -15.594 1 92.31 162 GLU A O 1
ATOM 1323 N N . HIS A 1 163 ? 0.605 -22.234 -13.891 1 92.06 163 HIS A N 1
ATOM 1324 C CA . HIS A 1 163 ? -0.308 -23.219 -13.344 1 92.06 163 HIS A CA 1
ATOM 1325 C C . HIS A 1 163 ? -1.489 -23.453 -14.281 1 92.06 163 HIS A C 1
ATOM 1327 O O . HIS A 1 163 ? -1.996 -24.578 -14.375 1 92.06 163 HIS A O 1
ATOM 1333 N N . TYR A 1 164 ? -1.884 -22.438 -14.914 1 95.56 164 TYR A N 1
ATOM 1334 C CA . TYR A 1 164 ? -3.068 -22.469 -15.766 1 95.56 164 TYR A CA 1
ATOM 1335 C C . TYR A 1 164 ? -2.713 -22.141 -17.219 1 95.56 164 TYR A C 1
ATOM 1337 O O . TYR A 1 164 ? -1.812 -21.344 -17.469 1 95.56 164 TYR A O 1
ATOM 1345 N N . PHE A 1 165 ? -3.428 -22.797 -18.078 1 97.81 165 PHE A N 1
ATOM 1346 C CA . PHE A 1 165 ? -3.33 -22.531 -19.5 1 97.81 165 PHE A CA 1
ATOM 1347 C C . PHE A 1 165 ? -4.645 -21.969 -20.047 1 97.81 165 PHE A C 1
ATOM 1349 O O . PHE A 1 165 ? -5.723 -22.375 -19.594 1 97.81 165 PHE A O 1
ATOM 1356 N N . PHE A 1 166 ? -4.5 -21.078 -21 1 98.38 166 PHE A N 1
ATOM 1357 C CA . PHE A 1 166 ? -5.695 -20.438 -21.531 1 98.38 166 PHE A CA 1
ATOM 1358 C C . PHE A 1 166 ? -6.168 -21.125 -22.797 1 98.38 166 PHE A C 1
ATOM 1360 O O . PHE A 1 166 ? -5.355 -21.609 -23.594 1 98.38 166 PHE A O 1
ATOM 1367 N N . VAL A 1 167 ? -7.461 -21.172 -22.938 1 98.62 167 VAL A N 1
ATOM 1368 C CA . VAL A 1 167 ? -8.102 -21.891 -24.031 1 98.62 167 VAL A CA 1
ATOM 1369 C C . VAL A 1 167 ? -8.773 -20.891 -24.984 1 98.62 167 VAL A C 1
ATOM 1371 O O . VAL A 1 167 ? -9.484 -19.984 -24.531 1 98.62 167 VAL A O 1
ATOM 1374 N N . VAL A 1 168 ? -8.547 -21.047 -26.266 1 98.56 168 VAL A N 1
ATOM 1375 C CA . VAL A 1 168 ? -9.117 -20.141 -27.25 1 98.56 168 VAL A CA 1
ATOM 1376 C C . VAL A 1 168 ? -9.922 -20.922 -28.266 1 98.56 168 VAL A C 1
ATOM 1378 O O . VAL A 1 168 ? -9.805 -22.141 -28.359 1 98.56 168 VAL A O 1
ATOM 1381 N N . ASP A 1 169 ? -10.781 -20.234 -29 1 97.88 169 ASP A N 1
ATOM 1382 C CA . ASP A 1 169 ? -11.492 -20.844 -30.109 1 97.88 169 ASP A CA 1
ATOM 1383 C C . ASP A 1 169 ? -10.703 -20.703 -31.406 1 97.88 169 ASP A C 1
ATOM 1385 O O . ASP A 1 169 ? -9.523 -20.344 -31.391 1 97.88 169 ASP A O 1
ATOM 1389 N N . LYS A 1 170 ? -11.344 -21.062 -32.5 1 95.25 170 LYS A N 1
ATOM 1390 C CA . LYS A 1 170 ? -10.688 -21.062 -33.812 1 95.25 170 LYS A CA 1
ATOM 1391 C C . LYS A 1 170 ? -10.258 -19.656 -34.219 1 95.25 170 LYS A C 1
ATOM 1393 O O . LYS A 1 170 ? -9.297 -19.484 -34.969 1 95.25 170 LYS A O 1
ATOM 1398 N N . LYS A 1 171 ? -10.914 -18.703 -33.688 1 95.31 171 LYS A N 1
ATOM 1399 C CA . LYS A 1 171 ? -10.609 -17.312 -34 1 95.31 171 LYS A CA 1
ATOM 1400 C C . LYS A 1 171 ? -9.656 -16.703 -33 1 95.31 171 LYS A C 1
ATOM 1402 O O . LYS A 1 171 ? -9.391 -15.5 -33.031 1 95.31 171 LYS A O 1
ATOM 1407 N N . ARG A 1 172 ? -9.203 -17.438 -31.984 1 95.94 172 ARG A N 1
ATOM 1408 C CA . ARG A 1 172 ? -8.258 -17.047 -30.953 1 95.94 172 ARG A CA 1
ATOM 1409 C C . ARG A 1 172 ? -8.938 -16.188 -29.891 1 95.94 172 ARG A C 1
ATOM 1411 O O . ARG A 1 172 ? -8.273 -15.43 -29.188 1 95.94 172 ARG A O 1
ATOM 1418 N N . LYS A 1 173 ? -10.234 -16.281 -29.828 1 98.12 173 LYS A N 1
ATOM 1419 C CA . LYS A 1 173 ? -10.961 -15.641 -28.734 1 98.12 173 LYS A CA 1
ATOM 1420 C C . LYS A 1 173 ? -10.859 -16.453 -27.453 1 98.12 173 LYS A C 1
ATOM 1422 O O . LYS A 1 173 ? -10.961 -17.688 -27.484 1 98.12 173 LYS A O 1
ATOM 1427 N N . LEU A 1 174 ? -10.688 -15.758 -26.359 1 98.38 174 LEU A N 1
ATOM 1428 C CA . LEU A 1 174 ? -10.539 -16.438 -25.078 1 98.38 174 LEU A CA 1
ATOM 1429 C C . LEU A 1 174 ? -11.844 -17.109 -24.672 1 98.38 174 LEU A C 1
ATOM 1431 O O . LEU A 1 174 ? -12.906 -16.484 -24.672 1 98.38 174 LEU A O 1
ATOM 1435 N N . LEU A 1 175 ? -11.766 -18.359 -24.312 1 97.44 175 LEU A N 1
ATOM 1436 C CA . LEU A 1 175 ? -12.945 -19.109 -23.875 1 97.44 175 LEU A CA 1
ATOM 1437 C C . LEU A 1 175 ? -12.875 -19.438 -22.391 1 97.44 175 LEU A C 1
ATOM 1439 O O . LEU A 1 175 ? -13.898 -19.547 -21.719 1 97.44 175 LEU A O 1
ATOM 1443 N N . GLY A 1 176 ? -11.711 -19.703 -21.922 1 97.44 176 GLY A N 1
ATOM 1444 C CA . GLY A 1 176 ? -11.547 -20.109 -20.547 1 97.44 176 GLY A CA 1
ATOM 1445 C C . GLY A 1 176 ? -10.133 -20.531 -20.203 1 97.44 176 GLY A C 1
ATOM 1446 O O . GLY A 1 176 ? -9.172 -20.031 -20.812 1 97.44 176 GLY A O 1
ATOM 1447 N N . SER A 1 177 ? -10.016 -21.328 -19.172 1 97.5 177 SER A N 1
ATOM 1448 C CA . SER A 1 177 ? -8.719 -21.781 -18.672 1 97.5 177 SER A CA 1
ATOM 1449 C C . SER A 1 177 ? -8.781 -23.25 -18.234 1 97.5 177 SER A C 1
ATOM 1451 O O . SER A 1 177 ? -9.875 -23.797 -18.047 1 97.5 177 SER A O 1
ATOM 1453 N N . VAL A 1 178 ? -7.645 -23.859 -18.172 1 97.38 178 VAL A N 1
ATOM 1454 C CA . VAL A 1 178 ? -7.527 -25.234 -17.703 1 97.38 178 VAL A CA 1
ATOM 1455 C C . VAL A 1 178 ? -6.234 -25.391 -16.906 1 97.38 178 VAL A C 1
ATOM 1457 O O . VAL A 1 178 ? -5.207 -24.812 -17.25 1 97.38 178 VAL A O 1
ATOM 1460 N N . ALA A 1 179 ? -6.309 -26.125 -15.852 1 96.06 179 ALA A N 1
ATOM 1461 C CA . ALA A 1 179 ? -5.121 -26.391 -15.047 1 96.06 179 ALA A CA 1
ATOM 1462 C C . ALA A 1 179 ? -4.301 -27.547 -15.625 1 96.06 179 ALA A C 1
ATOM 1464 O O . ALA A 1 179 ? -4.855 -28.453 -16.234 1 96.06 179 ALA A O 1
ATOM 1465 N N . LEU A 1 180 ? -3.014 -27.469 -15.445 1 96.56 180 LEU A N 1
ATOM 1466 C CA . LEU A 1 180 ? -2.135 -28.531 -15.953 1 96.56 180 LEU A CA 1
ATOM 1467 C C . LEU A 1 180 ? -2.502 -29.875 -15.352 1 96.56 180 LEU A C 1
ATOM 1469 O O . LEU A 1 180 ? -2.467 -30.891 -16.047 1 96.56 180 LEU A O 1
ATOM 1473 N N . GLU A 1 181 ? -2.852 -29.906 -14.062 1 95.38 181 GLU A N 1
ATOM 1474 C CA . GLU A 1 181 ? -3.191 -31.172 -13.422 1 95.38 181 GLU A CA 1
ATOM 1475 C C . GLU A 1 181 ? -4.445 -31.781 -14.031 1 95.38 181 GLU A C 1
ATOM 1477 O O . GLU A 1 181 ? -4.578 -33 -14.086 1 95.38 181 GLU A O 1
ATOM 1482 N N . ASP A 1 182 ? -5.371 -30.953 -14.469 1 95.5 182 ASP A N 1
ATOM 1483 C CA . ASP A 1 182 ? -6.547 -31.469 -15.156 1 95.5 182 ASP A CA 1
ATOM 1484 C C . ASP A 1 182 ? -6.164 -32.125 -16.484 1 95.5 182 ASP A C 1
ATOM 1486 O O . ASP A 1 182 ? -6.695 -33.188 -16.828 1 95.5 182 ASP A O 1
ATOM 1490 N N . ILE A 1 183 ? -5.277 -31.516 -17.156 1 97 183 ILE A N 1
ATOM 1491 C CA . ILE A 1 183 ? -4.84 -32.031 -18.438 1 97 183 ILE A CA 1
ATOM 1492 C C . ILE A 1 183 ? -4.168 -33.375 -18.25 1 97 183 ILE A C 1
ATOM 1494 O O . ILE A 1 183 ? -4.375 -34.312 -19.062 1 97 183 ILE A O 1
ATOM 1498 N N . ILE A 1 184 ? -3.463 -33.562 -17.219 1 95.69 184 ILE A N 1
ATOM 1499 C CA . ILE A 1 184 ? -2.639 -34.75 -16.984 1 95.69 184 ILE A CA 1
ATOM 1500 C C . ILE A 1 184 ? -3.508 -35.875 -16.469 1 95.69 184 ILE A C 1
ATOM 1502 O O . ILE A 1 184 ? -3.289 -37.031 -16.828 1 95.69 184 ILE A O 1
ATOM 1506 N N . PHE A 1 185 ? -4.477 -35.594 -15.633 1 95.06 185 PHE A N 1
ATOM 1507 C CA . PHE A 1 185 ? -5.117 -36.688 -14.883 1 95.06 185 PHE A CA 1
ATOM 1508 C C . PHE A 1 185 ? -6.48 -37 -15.469 1 95.06 185 PHE A C 1
ATOM 1510 O O . PHE A 1 185 ? -7.098 -38 -15.094 1 95.06 185 PHE A O 1
ATOM 1517 N N . GLU A 1 186 ? -6.945 -36.219 -16.344 1 95.44 186 GLU A N 1
ATOM 1518 C CA . GLU A 1 186 ? -8.188 -36.531 -17.031 1 95.44 186 GLU A CA 1
ATOM 1519 C C . GLU A 1 186 ? -7.957 -37.531 -18.156 1 95.44 186 GLU A C 1
ATOM 1521 O O . GLU A 1 186 ? -6.812 -37.844 -18.5 1 95.44 186 GLU A O 1
ATOM 1526 N N . ASP A 1 187 ? -9.094 -38.062 -18.75 1 97.12 187 ASP A N 1
ATOM 1527 C CA . ASP A 1 187 ? -9.039 -38.969 -19.891 1 97.12 187 ASP A CA 1
ATOM 1528 C C . ASP A 1 187 ? -8.289 -38.312 -21.062 1 97.12 187 ASP A C 1
ATOM 1530 O O . ASP A 1 187 ? -8.648 -37.25 -21.516 1 97.12 187 ASP A O 1
ATOM 1534 N N . PRO A 1 188 ? -7.227 -39 -21.516 1 97.25 188 PRO A N 1
ATOM 1535 C CA . PRO A 1 188 ? -6.398 -38.438 -22.578 1 97.25 188 PRO A CA 1
ATOM 1536 C C . PRO A 1 188 ? -7.199 -38.094 -23.844 1 97.25 188 PRO A C 1
ATOM 1538 O O . PRO A 1 188 ? -6.762 -37.281 -24.656 1 97.25 188 PRO A O 1
ATOM 1541 N N . TYR A 1 189 ? -8.375 -38.688 -24 1 97.94 189 TYR A N 1
ATOM 1542 C CA . TYR A 1 189 ? -9.156 -38.5 -25.219 1 97.94 189 TYR A CA 1
ATOM 1543 C C . TYR A 1 189 ? -10.273 -37.5 -24.984 1 97.94 189 TYR A C 1
ATOM 1545 O O . TYR A 1 189 ? -10.961 -37.094 -25.922 1 97.94 189 TYR A O 1
ATOM 1553 N N . GLU A 1 190 ? -10.383 -37.031 -23.75 1 97.94 190 GLU A N 1
ATOM 1554 C CA . GLU A 1 190 ? -11.367 -36 -23.453 1 97.94 190 GLU A CA 1
ATOM 1555 C C . GLU A 1 190 ? -10.953 -34.656 -24.047 1 97.94 190 GLU A C 1
ATOM 1557 O O . GLU A 1 190 ? -9.766 -34.344 -24.109 1 97.94 190 GLU A O 1
ATOM 1562 N N . LYS A 1 191 ? -11.891 -33.906 -24.5 1 98.31 191 LYS A N 1
ATOM 1563 C CA . LYS A 1 191 ? -11.609 -32.594 -25.094 1 98.31 191 LYS A CA 1
ATOM 1564 C C . LYS A 1 191 ? -11.484 -31.531 -24.031 1 98.31 191 LYS A C 1
ATOM 1566 O O . LYS A 1 191 ? -12.203 -31.547 -23.031 1 98.31 191 LYS A O 1
ATOM 1571 N N . ILE A 1 192 ? -10.727 -30.5 -24.297 1 98.12 192 ILE A N 1
ATOM 1572 C CA . ILE A 1 192 ? -10.438 -29.422 -23.375 1 98.12 192 ILE A CA 1
ATOM 1573 C C . ILE A 1 192 ? -11.719 -28.656 -23.047 1 98.12 192 ILE A C 1
ATOM 1575 O O . ILE A 1 192 ? -11.93 -28.25 -21.906 1 98.12 192 ILE A O 1
ATOM 1579 N N . LYS A 1 193 ? -12.578 -28.422 -24 1 96.81 193 LYS A N 1
ATOM 1580 C CA . LYS A 1 193 ? -13.789 -27.625 -23.828 1 96.81 193 LYS A CA 1
ATOM 1581 C C . LYS A 1 193 ? -14.68 -28.219 -22.734 1 96.81 193 LYS A C 1
ATOM 1583 O O . LYS A 1 193 ? -15.477 -27.5 -22.125 1 96.81 193 LYS A O 1
ATOM 1588 N N . ASN A 1 194 ? -14.523 -29.516 -22.484 1 95.5 194 ASN A N 1
ATOM 1589 C CA . ASN A 1 194 ? -15.375 -30.188 -21.516 1 95.5 194 ASN A CA 1
ATOM 1590 C C . ASN A 1 194 ? -14.812 -30.078 -20.109 1 95.5 194 ASN A C 1
ATOM 1592 O O . ASN A 1 194 ? -15.492 -30.391 -19.125 1 95.5 194 ASN A O 1
ATOM 1596 N N . VAL A 1 195 ? -13.594 -29.578 -19.984 1 95.38 195 VAL A N 1
ATOM 1597 C CA . VAL A 1 195 ? -12.914 -29.578 -18.703 1 95.38 195 VAL A CA 1
ATOM 1598 C C . VAL A 1 195 ? -12.578 -28.141 -18.297 1 95.38 195 VAL A C 1
ATOM 1600 O O . VAL A 1 195 ? -12.406 -27.844 -17.109 1 95.38 195 VAL A O 1
ATOM 1603 N N . MET A 1 196 ? -12.516 -27.266 -19.234 1 96.12 196 MET A N 1
ATOM 1604 C CA . MET A 1 196 ? -12.086 -25.891 -18.984 1 96.12 196 MET A CA 1
ATOM 1605 C C . MET A 1 196 ? -13.102 -25.156 -18.109 1 96.12 196 MET A C 1
ATOM 1607 O O . MET A 1 196 ? -14.234 -25.609 -17.953 1 96.12 196 MET A O 1
ATOM 1611 N N . PHE A 1 197 ? -12.703 -24.125 -17.453 1 95.12 197 PHE A N 1
ATOM 1612 C CA . PHE A 1 197 ? -13.578 -23.281 -16.656 1 95.12 197 PHE A CA 1
ATOM 1613 C C . PHE A 1 197 ? -13.461 -21.812 -17.078 1 95.12 197 PHE A C 1
ATOM 1615 O O . PHE A 1 197 ? -12.477 -21.422 -17.688 1 95.12 197 PHE A O 1
ATOM 1622 N N . SER A 1 198 ? -14.445 -21.078 -16.688 1 95.25 198 SER A N 1
ATOM 1623 C CA . SER A 1 198 ? -14.5 -19.672 -17.062 1 95.25 198 SER A CA 1
ATOM 1624 C C . SER A 1 198 ? -13.586 -18.828 -16.188 1 95.25 198 SER A C 1
ATOM 1626 O O . SER A 1 198 ? -13.477 -19.062 -14.984 1 95.25 198 SER A O 1
ATOM 1628 N N . VAL A 1 199 ? -12.898 -17.859 -16.844 1 95.81 199 VAL A N 1
ATOM 1629 C CA . VAL A 1 199 ? -11.984 -16.984 -16.109 1 95.81 199 VAL A CA 1
ATOM 1630 C C . VAL A 1 199 ? -12.195 -15.539 -16.531 1 95.81 199 VAL A C 1
ATOM 1632 O O . VAL A 1 199 ? -12.602 -15.266 -17.672 1 95.81 199 VAL A O 1
ATOM 1635 N N . ASN A 1 200 ? -11.938 -14.641 -15.602 1 95.62 200 ASN A N 1
ATOM 1636 C CA . ASN A 1 200 ? -11.945 -13.219 -15.945 1 95.62 200 ASN A CA 1
ATOM 1637 C C . ASN A 1 200 ? -10.672 -12.82 -16.688 1 95.62 200 ASN A C 1
ATOM 1639 O O . ASN A 1 200 ? -9.633 -13.469 -16.531 1 95.62 200 ASN A O 1
ATOM 1643 N N . SER A 1 201 ? -10.805 -11.812 -17.516 1 97.62 201 SER A N 1
ATOM 1644 C CA . SER A 1 201 ? -9.672 -11.305 -18.297 1 97.62 201 SER A CA 1
ATOM 1645 C C . SER A 1 201 ? -9.484 -9.805 -18.062 1 97.62 201 SER A C 1
ATOM 1647 O O . SER A 1 201 ? -10.344 -9.148 -17.484 1 97.62 201 SER A O 1
ATOM 1649 N N . ILE A 1 202 ? -8.305 -9.398 -18.438 1 97.69 202 ILE A N 1
ATOM 1650 C CA . ILE A 1 202 ? -7.973 -7.98 -18.391 1 97.69 202 ILE A CA 1
ATOM 1651 C C . ILE A 1 202 ? -7.625 -7.477 -19.781 1 97.69 202 ILE A C 1
ATOM 1653 O O . ILE A 1 202 ? -7.055 -8.219 -20.594 1 97.69 202 ILE A O 1
ATOM 1657 N N . LEU A 1 203 ? -7.945 -6.223 -20.031 1 98.31 203 LEU A N 1
ATOM 1658 C CA . LEU A 1 203 ? -7.645 -5.633 -21.328 1 98.31 203 LEU A CA 1
ATOM 1659 C C . LEU A 1 203 ? -6.211 -5.121 -21.375 1 98.31 203 LEU A C 1
ATOM 1661 O O . LEU A 1 203 ? -5.68 -4.664 -20.359 1 98.31 203 LEU A O 1
ATOM 1665 N N . THR A 1 204 ? -5.645 -5.09 -22.562 1 98.06 204 THR A N 1
ATOM 1666 C CA . THR A 1 204 ? -4.301 -4.562 -22.766 1 98.06 204 THR A CA 1
ATOM 1667 C C . THR A 1 204 ? -4.23 -3.088 -22.375 1 98.06 204 THR A C 1
ATOM 1669 O O . THR A 1 204 ? -3.184 -2.604 -21.953 1 98.06 204 THR A O 1
ATOM 1672 N N . THR A 1 205 ? -5.332 -2.426 -22.438 1 97.5 205 THR A N 1
ATOM 1673 C CA . THR A 1 205 ? -5.359 -0.979 -22.25 1 97.5 205 THR A CA 1
ATOM 1674 C C . THR A 1 205 ? -5.812 -0.628 -20.844 1 97.5 205 THR A C 1
ATOM 1676 O O . THR A 1 205 ? -5.84 0.546 -20.469 1 97.5 205 THR A O 1
ATOM 1679 N N . ASP A 1 206 ? -6.152 -1.644 -20.062 1 97.06 206 ASP A N 1
ATOM 1680 C CA . ASP A 1 206 ? -6.496 -1.364 -18.672 1 97.06 206 ASP A CA 1
ATOM 1681 C C . ASP A 1 206 ? -5.312 -0.754 -17.938 1 97.06 206 ASP A C 1
ATOM 1683 O O . ASP A 1 206 ? -4.156 -1.015 -18.266 1 97.06 206 ASP A O 1
ATOM 1687 N N . THR A 1 207 ? -5.602 0.06 -16.953 1 95.06 207 THR A N 1
ATOM 1688 C CA . THR A 1 207 ? -4.535 0.565 -16.094 1 95.06 207 THR A CA 1
ATOM 1689 C C . THR A 1 207 ? -3.98 -0.546 -15.203 1 95.06 207 THR A C 1
ATOM 1691 O O . THR A 1 207 ? -4.68 -1.52 -14.914 1 95.06 207 THR A O 1
ATOM 1694 N N . LEU A 1 208 ? -2.762 -0.359 -14.781 1 95 208 LEU A N 1
ATOM 1695 C CA . LEU A 1 208 ? -2.135 -1.318 -13.883 1 95 208 LEU A CA 1
ATOM 1696 C C . LEU A 1 208 ? -2.885 -1.387 -12.555 1 95 208 LEU A C 1
ATOM 1698 O O . LEU A 1 208 ? -3.014 -2.461 -11.961 1 95 208 LEU A O 1
ATOM 1702 N N . GLU A 1 209 ? -3.371 -0.325 -12.172 1 92.38 209 GLU A N 1
ATOM 1703 C CA . GLU A 1 209 ? -4.152 -0.273 -10.938 1 92.38 209 GLU A CA 1
ATOM 1704 C C . GLU A 1 209 ? -5.398 -1.146 -11.039 1 92.38 209 GLU A C 1
ATOM 1706 O O . GLU A 1 209 ? -5.699 -1.914 -10.117 1 92.38 209 GLU A O 1
ATOM 1711 N N . HIS A 1 210 ? -6.098 -0.994 -12.086 1 93.06 210 HIS A N 1
ATOM 1712 C CA . HIS A 1 210 ? -7.297 -1.79 -12.32 1 93.06 210 HIS A CA 1
ATOM 1713 C C . HIS A 1 210 ? -6.965 -3.275 -12.406 1 93.06 210 HIS A C 1
ATOM 1715 O O . HIS A 1 210 ? -7.672 -4.109 -11.836 1 93.06 210 HIS A O 1
ATOM 1721 N N . ALA A 1 211 ? -5.945 -3.576 -13.086 1 94.81 211 ALA A N 1
ATOM 1722 C CA . ALA A 1 211 ? -5.504 -4.961 -13.227 1 94.81 211 ALA A CA 1
ATOM 1723 C C . ALA A 1 211 ? -5.168 -5.574 -11.875 1 94.81 211 ALA A C 1
ATOM 1725 O O . ALA A 1 211 ? -5.496 -6.734 -11.609 1 94.81 211 ALA A O 1
ATOM 1726 N N . ALA A 1 212 ? -4.504 -4.801 -11.07 1 93.44 212 ALA A N 1
ATOM 1727 C CA . ALA A 1 212 ? -4.137 -5.266 -9.734 1 93.44 212 ALA A CA 1
ATOM 1728 C C . ALA A 1 212 ? -5.375 -5.598 -8.906 1 93.44 212 ALA A C 1
ATOM 1730 O O . ALA A 1 212 ? -5.395 -6.586 -8.172 1 93.44 212 ALA A O 1
ATOM 1731 N N . LEU A 1 213 ? -6.41 -4.84 -9.062 1 91.88 213 LEU A N 1
ATOM 1732 C CA . LEU A 1 213 ? -7.656 -5.051 -8.336 1 91.88 213 LEU A CA 1
ATOM 1733 C C . LEU A 1 213 ? -8.344 -6.332 -8.789 1 91.88 213 LEU A C 1
ATOM 1735 O O . LEU A 1 213 ? -8.789 -7.133 -7.961 1 91.88 213 LEU A O 1
ATOM 1739 N N . ILE A 1 214 ? -8.398 -6.504 -10.047 1 93.06 214 ILE A N 1
ATOM 1740 C CA . ILE A 1 214 ? -9.031 -7.703 -10.594 1 93.06 214 ILE A CA 1
ATOM 1741 C C . ILE A 1 214 ? -8.234 -8.938 -10.172 1 93.06 214 ILE A C 1
ATOM 1743 O O . ILE A 1 214 ? -8.812 -9.922 -9.703 1 93.06 214 ILE A O 1
ATOM 1747 N N . PHE A 1 215 ? -6.992 -8.836 -10.336 1 93.81 215 PHE A N 1
ATOM 1748 C CA . PHE A 1 215 ? -6.117 -9.961 -10.031 1 93.81 215 PHE A CA 1
ATOM 1749 C C . PHE A 1 215 ? -6.258 -10.367 -8.562 1 93.81 215 PHE A C 1
ATOM 1751 O O . PHE A 1 215 ? -6.297 -11.562 -8.25 1 93.81 215 PHE A O 1
ATOM 1758 N N . SER A 1 216 ? -6.352 -9.445 -7.73 1 91.25 216 SER A N 1
ATOM 1759 C CA . SER A 1 216 ? -6.379 -9.695 -6.293 1 91.25 216 SER A CA 1
ATOM 1760 C C . SER A 1 216 ? -7.645 -10.445 -5.883 1 91.25 216 SER A C 1
ATOM 1762 O O . SER A 1 216 ? -7.66 -11.125 -4.859 1 91.25 216 SER A O 1
ATOM 1764 N N . LYS A 1 217 ? -8.648 -10.414 -6.684 1 88.62 217 LYS A N 1
ATOM 1765 C CA . LYS A 1 217 ? -9.922 -11.023 -6.336 1 88.62 217 LYS A CA 1
ATOM 1766 C C . LYS A 1 217 ? -10.047 -12.422 -6.949 1 88.62 217 LYS A C 1
ATOM 1768 O O . LYS A 1 217 ? -10.82 -13.25 -6.465 1 88.62 217 LYS A O 1
ATOM 1773 N N . GLU A 1 218 ? -9.352 -12.703 -8.008 1 89.69 218 GLU A N 1
ATOM 1774 C CA . GLU A 1 218 ? -9.539 -13.914 -8.797 1 89.69 218 GLU A CA 1
ATOM 1775 C C . GLU A 1 218 ? -8.922 -15.125 -8.102 1 89.69 218 GLU A C 1
ATOM 1777 O O . GLU A 1 218 ? -9.32 -16.266 -8.352 1 89.69 218 GLU A O 1
ATOM 1782 N N . GLY A 1 219 ? -7.953 -14.977 -7.305 1 86.38 219 GLY A N 1
ATOM 1783 C CA . GLY A 1 219 ? -7.316 -16.094 -6.633 1 86.38 219 GLY A CA 1
ATOM 1784 C C . GLY A 1 219 ? -6.488 -16.953 -7.566 1 86.38 219 GLY A C 1
ATOM 1785 O O . GLY A 1 219 ? -6.242 -18.125 -7.281 1 86.38 219 GLY A O 1
ATOM 1786 N N . MET A 1 220 ? -6.18 -16.5 -8.688 1 90.38 220 MET A N 1
ATOM 1787 C CA . MET A 1 220 ? -5.359 -17.203 -9.672 1 90.38 220 MET A CA 1
ATOM 1788 C C . MET A 1 220 ? -3.951 -16.625 -9.719 1 90.38 220 MET A C 1
ATOM 1790 O O . MET A 1 220 ? -3.754 -15.438 -9.422 1 90.38 220 MET A O 1
ATOM 1794 N N . SER A 1 221 ? -3.061 -17.453 -10.109 1 92.12 221 SER A N 1
ATOM 1795 C CA . SER A 1 221 ? -1.671 -17.016 -10.188 1 92.12 221 SER A CA 1
ATOM 1796 C C . SER A 1 221 ? -1.384 -16.312 -11.508 1 92.12 221 SER A C 1
ATOM 1798 O O . SER A 1 221 ? -0.292 -15.773 -11.703 1 92.12 221 SER A O 1
ATOM 1800 N N . VAL A 1 222 ? -2.291 -16.391 -12.438 1 95.06 222 VAL A N 1
ATOM 1801 C CA . VAL A 1 222 ? -2.143 -15.75 -13.734 1 95.06 222 VAL A CA 1
ATOM 1802 C C . VAL A 1 222 ? -3.512 -15.344 -14.273 1 95.06 222 VAL A C 1
ATOM 1804 O O . VAL A 1 222 ? -4.523 -15.984 -13.969 1 95.06 222 VAL A O 1
ATOM 1807 N N . LEU A 1 223 ? -3.559 -14.273 -15.008 1 96.44 223 LEU A N 1
ATOM 1808 C CA . LEU A 1 223 ? -4.781 -13.852 -15.688 1 96.44 223 LEU A CA 1
ATOM 1809 C C . LEU A 1 223 ? -4.516 -13.586 -17.172 1 96.44 223 LEU A C 1
ATOM 1811 O O . LEU A 1 223 ? -3.469 -13.047 -17.531 1 96.44 223 LEU A O 1
ATOM 1815 N N . PRO A 1 224 ? -5.473 -13.922 -17.969 1 98.25 224 PRO A N 1
ATOM 1816 C CA . PRO A 1 224 ? -5.32 -13.648 -19.406 1 98.25 224 PRO A CA 1
ATOM 1817 C C . PRO A 1 224 ? -5.523 -12.172 -19.75 1 98.25 224 PRO A C 1
ATOM 1819 O O . PRO A 1 224 ? -6.355 -11.5 -19.141 1 98.25 224 PRO A O 1
ATOM 1822 N N . VAL A 1 225 ? -4.773 -11.734 -20.688 1 98.5 225 VAL A N 1
ATOM 1823 C CA . VAL A 1 225 ? -4.891 -10.383 -21.219 1 98.5 225 VAL A CA 1
ATOM 1824 C C . VAL A 1 225 ? -5.473 -10.438 -22.641 1 98.5 225 VAL A C 1
ATOM 1826 O O . VAL A 1 225 ? -4.969 -11.172 -23.484 1 98.5 225 VAL A O 1
ATOM 1829 N N . ILE A 1 226 ? -6.535 -9.695 -22.875 1 98.62 226 ILE A N 1
ATOM 1830 C CA . ILE A 1 226 ? -7.211 -9.711 -24.172 1 98.62 226 ILE A CA 1
ATOM 1831 C C . ILE A 1 226 ? -7.273 -8.297 -24.734 1 98.62 226 ILE A C 1
ATOM 1833 O O . ILE A 1 226 ? -7.02 -7.324 -24.031 1 98.62 226 ILE A O 1
ATOM 1837 N N . ASN A 1 227 ? -7.469 -8.188 -26.031 1 97.69 227 ASN A N 1
ATOM 1838 C CA . ASN A 1 227 ? -7.742 -6.891 -26.625 1 97.69 227 ASN A CA 1
ATOM 1839 C C . ASN A 1 227 ? -9.234 -6.594 -26.672 1 97.69 227 ASN A C 1
ATOM 1841 O O . ASN A 1 227 ? -10.039 -7.328 -26.094 1 97.69 227 ASN A O 1
ATOM 1845 N N . GLN A 1 228 ? -9.625 -5.539 -27.312 1 96.69 228 GLN A N 1
ATOM 1846 C CA . GLN A 1 228 ? -11.008 -5.074 -27.344 1 96.69 228 GLN A CA 1
ATOM 1847 C C . GLN A 1 228 ? -11.906 -6.07 -28.062 1 96.69 228 GLN A C 1
ATOM 1849 O O . GLN A 1 228 ? -13.102 -6.156 -27.781 1 96.69 228 GLN A O 1
ATOM 1854 N N . ASN A 1 229 ? -11.367 -6.844 -28.938 1 97.19 229 ASN A N 1
ATOM 1855 C CA . ASN A 1 229 ? -12.117 -7.832 -29.703 1 97.19 229 ASN A CA 1
ATOM 1856 C C . ASN A 1 229 ? -12.133 -9.188 -29 1 97.19 229 ASN A C 1
ATOM 1858 O O . ASN A 1 229 ? -12.516 -10.195 -29.594 1 97.19 229 ASN A O 1
ATOM 1862 N N . LYS A 1 230 ? -11.516 -9.312 -27.766 1 97.12 230 LYS A N 1
ATOM 1863 C CA . LYS A 1 230 ? -11.508 -10.477 -26.891 1 97.12 230 LYS A CA 1
ATOM 1864 C C . LYS A 1 230 ? -10.516 -11.523 -27.359 1 97.12 230 LYS A C 1
ATOM 1866 O O . LYS A 1 230 ? -10.617 -12.695 -27 1 97.12 230 LYS A O 1
ATOM 1871 N N . TYR A 1 231 ? -9.656 -11.055 -28.25 1 98.19 231 TYR A N 1
ATOM 1872 C CA . TYR A 1 231 ? -8.555 -11.945 -28.609 1 98.19 231 TYR A CA 1
ATOM 1873 C C . TYR A 1 231 ? -7.531 -12.047 -27.484 1 98.19 231 TYR A C 1
ATOM 1875 O O . TYR A 1 231 ? -7.18 -11.039 -26.875 1 98.19 231 TYR A O 1
ATOM 1883 N N . LEU A 1 232 ? -7.07 -13.273 -27.266 1 98.38 232 LEU A N 1
ATOM 1884 C CA . LEU A 1 232 ? -6.02 -13.477 -26.266 1 98.38 232 LEU A CA 1
ATOM 1885 C C . LEU A 1 232 ? -4.688 -12.93 -26.766 1 98.38 232 LEU A C 1
ATOM 1887 O O . LEU A 1 232 ? -4.195 -13.344 -27.828 1 98.38 232 LEU A O 1
ATOM 1891 N N . ILE A 1 233 ? -4.094 -12 -26.016 1 97.56 233 ILE A N 1
ATOM 1892 C CA . ILE A 1 233 ? -2.861 -11.336 -26.438 1 97.56 233 ILE A CA 1
ATOM 1893 C C . ILE A 1 233 ? -1.708 -11.781 -25.547 1 97.56 233 ILE A C 1
ATOM 1895 O O . ILE A 1 233 ? -0.568 -11.898 -26 1 97.56 233 ILE A O 1
ATOM 1899 N N . GLY A 1 234 ? -1.983 -11.953 -24.312 1 97.62 234 GLY A N 1
ATOM 1900 C CA . GLY A 1 234 ? -0.951 -12.312 -23.344 1 97.62 234 GLY A CA 1
ATOM 1901 C C . GLY A 1 234 ? -1.505 -12.688 -21.984 1 97.62 234 GLY A C 1
ATOM 1902 O O . GLY A 1 234 ? -2.648 -13.133 -21.875 1 97.62 234 GLY A O 1
ATOM 1903 N N . MET A 1 235 ? -0.6 -12.633 -20.969 1 97.75 235 MET A N 1
ATOM 1904 C CA . MET A 1 235 ? -1.009 -12.914 -19.594 1 97.75 235 MET A CA 1
ATOM 1905 C C . MET A 1 235 ? -0.233 -12.055 -18.609 1 97.75 235 MET A C 1
ATOM 1907 O O . MET A 1 235 ? 0.858 -11.57 -18.906 1 97.75 235 MET A O 1
ATOM 1911 N N . VAL A 1 236 ? -0.824 -11.836 -17.5 1 96.12 236 VAL A N 1
ATOM 1912 C CA . VAL A 1 236 ? -0.148 -11.188 -16.375 1 96.12 236 VAL A CA 1
ATOM 1913 C C . VAL A 1 236 ? 0.084 -12.195 -15.25 1 96.12 236 VAL A C 1
ATOM 1915 O O . VAL A 1 236 ? -0.817 -12.961 -14.898 1 96.12 236 VAL A O 1
ATOM 1918 N N . THR A 1 237 ? 1.297 -12.156 -14.711 1 94.5 237 THR A N 1
ATOM 1919 C CA . THR A 1 237 ? 1.679 -13.141 -13.703 1 94.5 237 THR A CA 1
ATOM 1920 C C . THR A 1 237 ? 1.758 -12.5 -12.32 1 94.5 237 THR A C 1
ATOM 1922 O O . THR A 1 237 ? 1.735 -11.273 -12.203 1 94.5 237 THR A O 1
ATOM 1925 N N . THR A 1 238 ? 1.867 -13.328 -11.336 1 91.81 238 THR A N 1
ATOM 1926 C CA . THR A 1 238 ? 1.841 -12.922 -9.93 1 91.81 238 THR A CA 1
ATOM 1927 C C . THR A 1 238 ? 2.996 -11.977 -9.625 1 91.81 238 THR A C 1
ATOM 1929 O O . THR A 1 238 ? 2.812 -10.961 -8.938 1 91.81 238 THR A O 1
ATOM 1932 N N . ASP A 1 239 ? 4.172 -12.297 -10.07 1 90.56 239 ASP A N 1
ATOM 1933 C CA . ASP A 1 239 ? 5.344 -11.484 -9.734 1 90.56 239 ASP A CA 1
ATOM 1934 C C . ASP A 1 239 ? 5.199 -10.062 -10.266 1 90.56 239 ASP A C 1
ATOM 1936 O O . ASP A 1 239 ? 5.605 -9.102 -9.602 1 90.56 239 ASP A O 1
ATOM 1940 N N . GLU A 1 240 ? 4.598 -9.961 -11.453 1 92.38 240 GLU A N 1
ATOM 1941 C CA . GLU A 1 240 ? 4.387 -8.641 -12.031 1 92.38 240 GLU A CA 1
ATOM 1942 C C . GLU A 1 240 ? 3.32 -7.867 -11.258 1 92.38 240 GLU A C 1
ATOM 1944 O O . GLU A 1 240 ? 3.49 -6.676 -10.977 1 92.38 240 GLU A O 1
ATOM 1949 N N . ILE A 1 241 ? 2.285 -8.531 -10.891 1 94.06 241 ILE A N 1
ATOM 1950 C CA . ILE A 1 241 ? 1.162 -7.844 -10.258 1 94.06 241 ILE A CA 1
ATOM 1951 C C . ILE A 1 241 ? 1.539 -7.434 -8.836 1 94.06 241 ILE A C 1
ATOM 1953 O O . ILE A 1 241 ? 1.107 -6.383 -8.359 1 94.06 241 ILE A O 1
ATOM 1957 N N . ILE A 1 242 ? 2.297 -8.266 -8.172 1 94.56 242 ILE A N 1
ATOM 1958 C CA . ILE A 1 242 ? 2.754 -7.926 -6.828 1 94.56 242 ILE A CA 1
ATOM 1959 C C . ILE A 1 242 ? 3.584 -6.645 -6.875 1 94.56 242 ILE A C 1
ATOM 1961 O O . ILE A 1 242 ? 3.43 -5.766 -6.023 1 94.56 242 ILE A O 1
ATOM 1965 N N . GLU A 1 243 ? 4.434 -6.539 -7.859 1 92.38 243 GLU A N 1
ATOM 1966 C CA . GLU A 1 243 ? 5.215 -5.32 -8.039 1 92.38 243 GLU A CA 1
ATOM 1967 C C . GLU A 1 243 ? 4.309 -4.113 -8.258 1 92.38 243 GLU A C 1
ATOM 1969 O O . GLU A 1 243 ? 4.535 -3.047 -7.684 1 92.38 243 GLU A O 1
ATOM 1974 N N . VAL A 1 244 ? 3.328 -4.293 -9.047 1 94.31 244 VAL A N 1
ATOM 1975 C CA . VAL A 1 244 ? 2.387 -3.219 -9.352 1 94.31 244 VAL A CA 1
ATOM 1976 C C . VAL A 1 244 ? 1.664 -2.789 -8.07 1 94.31 244 VAL A C 1
ATOM 1978 O O . VAL A 1 244 ? 1.498 -1.593 -7.82 1 94.31 244 VAL A O 1
ATOM 1981 N N . ILE A 1 245 ? 1.232 -3.727 -7.277 1 95.12 245 ILE A N 1
ATOM 1982 C CA . ILE A 1 245 ? 0.513 -3.436 -6.043 1 95.12 245 ILE A CA 1
ATOM 1983 C C . ILE A 1 245 ? 1.394 -2.6 -5.117 1 95.12 245 ILE A C 1
ATOM 1985 O O . ILE A 1 245 ? 0.941 -1.599 -4.559 1 95.12 245 ILE A O 1
ATOM 1989 N N . GLN A 1 246 ? 2.627 -2.986 -5.031 1 94.12 246 GLN A N 1
ATOM 1990 C CA . GLN A 1 246 ? 3.553 -2.258 -4.172 1 94.12 246 GLN A CA 1
ATOM 1991 C C . GLN A 1 246 ? 3.826 -0.859 -4.715 1 94.12 246 GLN A C 1
ATOM 1993 O O . GLN A 1 246 ? 3.865 0.111 -3.957 1 94.12 246 GLN A O 1
ATOM 1998 N N . GLU A 1 247 ? 4.023 -0.772 -5.973 1 93.25 247 GLU A N 1
ATOM 1999 C CA . GLU A 1 247 ? 4.285 0.517 -6.605 1 93.25 247 GLU A CA 1
ATOM 2000 C C . GLU A 1 247 ? 3.098 1.461 -6.449 1 93.25 247 GLU A C 1
ATOM 2002 O O . GLU A 1 247 ? 3.275 2.65 -6.18 1 93.25 247 GLU A O 1
ATOM 2007 N N . GLU A 1 248 ? 1.924 0.953 -6.641 1 93.69 248 GLU A N 1
ATOM 2008 C CA . GLU A 1 248 ? 0.724 1.774 -6.516 1 93.69 248 GLU A CA 1
ATOM 2009 C C . GLU A 1 248 ? 0.538 2.262 -5.082 1 93.69 248 GLU A C 1
ATOM 2011 O O . GLU A 1 248 ? 0.119 3.4 -4.855 1 93.69 248 GLU A O 1
ATOM 2016 N N . ALA A 1 249 ? 0.782 1.395 -4.125 1 94.5 249 ALA A N 1
ATOM 2017 C CA . ALA A 1 249 ? 0.703 1.807 -2.727 1 94.5 249 ALA A CA 1
ATOM 2018 C C . ALA A 1 249 ? 1.711 2.91 -2.422 1 94.5 249 ALA A C 1
ATOM 2020 O O . ALA A 1 249 ? 1.386 3.885 -1.739 1 94.5 249 ALA A O 1
ATOM 2021 N N . THR A 1 250 ? 2.908 2.752 -2.93 1 95.06 250 THR A N 1
ATOM 2022 C CA . THR A 1 250 ? 3.947 3.758 -2.738 1 95.06 250 THR A CA 1
ATOM 2023 C C . THR A 1 250 ? 3.537 5.086 -3.369 1 95.06 250 THR A C 1
ATOM 2025 O O . THR A 1 250 ? 3.67 6.141 -2.748 1 95.06 250 THR A O 1
ATOM 2028 N N . GLU A 1 251 ? 3.057 5.008 -4.527 1 94.25 251 GLU A N 1
ATOM 2029 C CA . GLU A 1 251 ? 2.621 6.211 -5.23 1 94.25 251 GLU A CA 1
ATOM 2030 C C . GLU A 1 251 ? 1.525 6.938 -4.457 1 94.25 251 GLU A C 1
ATOM 2032 O O . GLU A 1 251 ? 1.554 8.164 -4.336 1 94.25 251 GLU A O 1
ATOM 2037 N N . ASP A 1 252 ? 0.566 6.234 -3.986 1 94.56 252 ASP A N 1
ATOM 2038 C CA . ASP A 1 252 ? -0.526 6.832 -3.225 1 94.56 252 ASP A CA 1
ATOM 2039 C C . ASP A 1 252 ? -0.01 7.48 -1.943 1 94.56 252 ASP A C 1
ATOM 2041 O O . ASP A 1 252 ? -0.427 8.586 -1.591 1 94.56 252 ASP A O 1
ATOM 2045 N N . MET A 1 253 ? 0.855 6.797 -1.22 1 95 253 MET A N 1
ATOM 2046 C CA . MET A 1 253 ? 1.44 7.359 -0.005 1 95 253 MET A CA 1
ATOM 2047 C C . MET A 1 253 ? 2.178 8.656 -0.306 1 95 253 MET A C 1
ATOM 2049 O O . MET A 1 253 ? 2.057 9.633 0.438 1 95 253 MET A O 1
ATOM 2053 N N . TYR A 1 254 ? 2.936 8.625 -1.41 1 95.69 254 TYR A N 1
ATOM 2054 C CA . TYR A 1 254 ? 3.686 9.812 -1.81 1 95.69 254 TYR A CA 1
ATOM 2055 C C . TYR A 1 254 ? 2.746 10.961 -2.162 1 95.69 254 TYR A C 1
ATOM 2057 O O . TYR A 1 254 ? 2.904 12.078 -1.661 1 95.69 254 TYR A O 1
ATOM 2065 N N . LYS A 1 255 ? 1.77 10.664 -2.891 1 95.12 255 LYS A N 1
ATOM 2066 C CA . LYS A 1 255 ? 0.822 11.695 -3.297 1 95.12 255 LYS A CA 1
ATOM 2067 C C . LYS A 1 255 ? 0.095 12.281 -2.088 1 95.12 255 LYS A C 1
ATOM 2069 O O . LYS A 1 255 ? -0.105 13.492 -2.004 1 95.12 255 LYS A O 1
ATOM 2074 N N . MET A 1 256 ? -0.247 11.453 -1.185 1 93.81 256 MET A N 1
ATOM 2075 C CA . MET A 1 256 ? -0.951 11.898 0.016 1 93.81 256 MET A CA 1
ATOM 2076 C C . MET A 1 256 ? -0.058 12.789 0.872 1 93.81 256 MET A C 1
ATOM 2078 O O . MET A 1 256 ? -0.551 13.547 1.706 1 93.81 256 MET A O 1
ATOM 2082 N N . ALA A 1 257 ? 1.241 12.711 0.654 1 94.5 257 ALA A N 1
ATOM 2083 C CA . ALA A 1 257 ? 2.189 13.539 1.39 1 94.5 257 ALA A CA 1
ATOM 2084 C C . ALA A 1 257 ? 2.645 14.727 0.546 1 94.5 257 ALA A C 1
ATOM 2086 O O . ALA A 1 257 ? 3.543 15.469 0.944 1 94.5 257 ALA A O 1
ATOM 2087 N N . GLY A 1 258 ? 2.086 14.867 -0.649 1 94.88 258 GLY A N 1
ATOM 2088 C CA . GLY A 1 258 ? 2.469 15.953 -1.533 1 94.88 258 GLY A CA 1
ATOM 2089 C C . GLY A 1 258 ? 3.756 15.688 -2.287 1 94.88 258 GLY A C 1
ATOM 2090 O O . GLY A 1 258 ? 4.535 16.609 -2.543 1 94.88 258 GLY A O 1
ATOM 2091 N N . ILE A 1 259 ? 4.059 14.477 -2.549 1 96.19 259 ILE A N 1
ATOM 2092 C CA . ILE A 1 259 ? 5.223 14.062 -3.324 1 96.19 259 ILE A CA 1
ATOM 2093 C C . ILE A 1 259 ? 4.777 13.531 -4.684 1 96.19 259 ILE A C 1
ATOM 2095 O O . ILE A 1 259 ? 3.869 12.695 -4.762 1 96.19 259 ILE A O 1
ATOM 2099 N N . VAL A 1 260 ? 5.367 14.055 -5.711 1 93.62 260 VAL A N 1
ATOM 2100 C CA . VAL A 1 260 ? 5.059 13.57 -7.051 1 93.62 260 VAL A CA 1
ATOM 2101 C C . VAL A 1 260 ? 6.324 13.047 -7.719 1 93.62 260 VAL A C 1
ATOM 2103 O O . VAL A 1 260 ? 7.207 13.828 -8.094 1 93.62 260 VAL A O 1
ATOM 2106 N N . VAL A 1 261 ? 6.324 11.781 -7.871 1 90.44 261 VAL A N 1
ATOM 2107 C CA . VAL A 1 261 ? 7.488 11.164 -8.508 1 90.44 261 VAL A CA 1
ATOM 2108 C C . VAL A 1 261 ? 7.125 10.719 -9.922 1 90.44 261 VAL A C 1
ATOM 2110 O O . VAL A 1 261 ? 5.98 10.336 -10.188 1 90.44 261 VAL A O 1
ATOM 2113 N N . GLU A 1 262 ? 8.078 10.742 -10.773 1 82.31 262 GLU A N 1
ATOM 2114 C CA . GLU A 1 262 ? 7.863 10.297 -12.148 1 82.31 262 GLU A CA 1
ATOM 2115 C C . GLU A 1 262 ? 7.766 8.773 -12.227 1 82.31 262 GLU A C 1
ATOM 2117 O O . GLU A 1 262 ? 6.922 8.234 -12.945 1 82.31 262 GLU A O 1
ATOM 2122 N N . ASP A 1 263 ? 8.609 8.117 -11.469 1 81.12 263 ASP A N 1
ATOM 2123 C CA . ASP A 1 263 ? 8.672 6.66 -11.469 1 81.12 263 ASP A CA 1
ATOM 2124 C C . ASP A 1 263 ? 8.805 6.121 -10.047 1 81.12 263 ASP A C 1
ATOM 2126 O O . ASP A 1 263 ? 9.891 6.148 -9.461 1 81.12 263 ASP A O 1
ATOM 2130 N N . SER A 1 264 ? 7.742 5.539 -9.57 1 76.62 264 SER A N 1
ATOM 2131 C CA . SER A 1 264 ? 7.707 5.07 -8.188 1 76.62 264 SER A CA 1
ATOM 2132 C C . SER A 1 264 ? 8.422 3.73 -8.039 1 76.62 264 SER A C 1
ATOM 2134 O O . SER A 1 264 ? 8.586 3.225 -6.93 1 76.62 264 SER A O 1
ATOM 2136 N N . SER A 1 265 ? 8.883 3.211 -9.148 1 78.94 265 SER A N 1
ATOM 2137 C CA . SER A 1 265 ? 9.586 1.935 -9.094 1 78.94 265 SER A CA 1
ATOM 2138 C C . SER A 1 265 ? 11.047 2.125 -8.688 1 78.94 265 SER A C 1
ATOM 2140 O O . SER A 1 265 ? 11.719 1.165 -8.312 1 78.94 265 SER A O 1
ATOM 2142 N N . ILE A 1 266 ? 11.5 3.322 -8.758 1 81.69 266 ILE A N 1
ATOM 2143 C CA . ILE A 1 266 ? 12.875 3.607 -8.375 1 81.69 266 ILE A CA 1
ATOM 2144 C C . ILE A 1 266 ? 12.969 3.805 -6.867 1 81.69 266 ILE A C 1
ATOM 2146 O O . ILE A 1 266 ? 12.336 4.707 -6.312 1 81.69 266 ILE A O 1
ATOM 2150 N N . PRO A 1 267 ? 13.711 2.98 -6.215 1 86.5 267 PRO A N 1
ATOM 2151 C CA . PRO A 1 267 ? 13.883 3.146 -4.77 1 86.5 267 PRO A CA 1
ATOM 2152 C C . PRO A 1 267 ? 14.516 4.484 -4.398 1 86.5 267 PRO A C 1
ATOM 2154 O O . PRO A 1 267 ? 15.32 5.023 -5.164 1 86.5 267 PRO A O 1
ATOM 2157 N N . TYR A 1 268 ? 14.195 4.977 -3.215 1 89.44 268 TYR A N 1
ATOM 2158 C CA . TYR A 1 268 ? 14.617 6.281 -2.719 1 89.44 268 TYR A CA 1
ATOM 2159 C C . TYR A 1 268 ? 16.141 6.43 -2.797 1 89.44 268 TYR A C 1
ATOM 2161 O O . TYR A 1 268 ? 16.641 7.453 -3.266 1 89.44 268 TYR A O 1
ATOM 2169 N N . HIS A 1 269 ? 16.844 5.383 -2.387 1 85.75 269 HIS A N 1
ATOM 2170 C CA . HIS A 1 269 ? 18.297 5.477 -2.242 1 85.75 269 HIS A CA 1
ATOM 2171 C C . HIS A 1 269 ? 18.984 5.555 -3.602 1 85.75 269 HIS A C 1
ATOM 2173 O O . HIS A 1 269 ? 20.156 5.93 -3.691 1 85.75 269 HIS A O 1
ATOM 2179 N N . LYS A 1 270 ? 18.234 5.27 -4.641 1 84.5 270 LYS A N 1
ATOM 2180 C CA . LYS A 1 270 ? 18.797 5.301 -5.988 1 84.5 270 LYS A CA 1
ATOM 2181 C C . LYS A 1 270 ? 18.391 6.578 -6.723 1 84.5 270 LYS A C 1
ATOM 2183 O O . LYS A 1 270 ? 18.891 6.848 -7.82 1 84.5 270 LYS A O 1
ATOM 2188 N N . MET A 1 271 ? 17.609 7.336 -6.164 1 89 271 MET A N 1
ATOM 2189 C CA . MET A 1 271 ? 17.172 8.594 -6.777 1 89 271 MET A CA 1
ATOM 2190 C C . MET A 1 271 ? 18.234 9.672 -6.605 1 89 271 MET A C 1
ATOM 2192 O O . MET A 1 271 ? 18.906 9.727 -5.574 1 89 271 MET A O 1
ATOM 2196 N N . SER A 1 272 ? 18.344 10.516 -7.551 1 91.88 272 SER A N 1
ATOM 2197 C CA . SER A 1 272 ? 19.25 11.664 -7.426 1 91.88 272 SER A CA 1
ATOM 2198 C C . SER A 1 272 ? 18.641 12.742 -6.535 1 91.88 272 SER A C 1
ATOM 2200 O O . SER A 1 272 ? 17.422 12.805 -6.367 1 91.88 272 SER A O 1
ATOM 2202 N N . ILE A 1 273 ? 19.5 13.57 -6.004 1 95.94 273 ILE A N 1
ATOM 2203 C CA . ILE A 1 273 ? 19.047 14.664 -5.156 1 95.94 273 ILE A CA 1
ATOM 2204 C C . ILE A 1 273 ? 18.156 15.602 -5.965 1 95.94 273 ILE A C 1
ATOM 2206 O O . ILE A 1 273 ? 17.109 16.047 -5.477 1 95.94 273 ILE A O 1
ATOM 2210 N N . LYS A 1 274 ? 18.516 15.875 -7.172 1 96.19 274 LYS A N 1
ATOM 2211 C CA . LYS A 1 274 ? 17.75 16.75 -8.047 1 96.19 274 LYS A CA 1
ATOM 2212 C C . LYS A 1 274 ? 16.344 16.203 -8.258 1 96.19 274 LYS A C 1
ATOM 2214 O O . LYS A 1 274 ? 15.359 16.953 -8.219 1 96.19 274 LYS A O 1
ATOM 2219 N N . SER A 1 275 ? 16.234 14.922 -8.438 1 95.25 275 SER A N 1
ATOM 2220 C CA . SER A 1 275 ? 14.93 14.289 -8.672 1 95.25 275 SER A CA 1
ATOM 2221 C C . SER A 1 275 ? 14.055 14.344 -7.43 1 95.25 275 SER A C 1
ATOM 2223 O O . SER A 1 275 ? 12.844 14.555 -7.52 1 95.25 275 SER A O 1
ATOM 2225 N N . ILE A 1 276 ? 14.711 14.18 -6.305 1 97.06 276 ILE A N 1
ATOM 2226 C CA . ILE A 1 276 ? 13.969 14.219 -5.047 1 97.06 276 ILE A CA 1
ATOM 2227 C C . ILE A 1 276 ? 13.461 15.633 -4.797 1 97.06 276 ILE A C 1
ATOM 2229 O O . ILE A 1 276 ? 12.289 15.828 -4.453 1 97.06 276 ILE A O 1
ATOM 2233 N N . VAL A 1 277 ? 14.273 16.625 -4.977 1 98.06 277 VAL A N 1
ATOM 2234 C CA . VAL A 1 277 ? 13.891 18.016 -4.781 1 98.06 277 VAL A CA 1
ATOM 2235 C C . VAL A 1 277 ? 12.742 18.375 -5.715 1 98.06 277 VAL A C 1
ATOM 2237 O O . VAL A 1 277 ? 11.75 18.969 -5.289 1 98.06 277 VAL A O 1
ATOM 2240 N N . LYS A 1 278 ? 12.844 17.969 -6.883 1 97.31 278 LYS A N 1
ATOM 2241 C CA . LYS A 1 278 ? 11.812 18.266 -7.871 1 97.31 278 LYS A CA 1
ATOM 2242 C C . LYS A 1 278 ? 10.484 17.625 -7.477 1 97.31 278 LYS A C 1
ATOM 2244 O O . LYS A 1 278 ? 9.422 18.203 -7.68 1 97.31 278 LYS A O 1
ATOM 2249 N N . SER A 1 279 ? 10.562 16.422 -6.965 1 96.94 279 SER A N 1
ATOM 2250 C CA . SER A 1 279 ? 9.359 15.672 -6.602 1 96.94 279 SER A CA 1
ATOM 2251 C C . SER A 1 279 ? 8.641 16.312 -5.422 1 96.94 279 SER A C 1
ATOM 2253 O O . SER A 1 279 ? 7.453 16.078 -5.211 1 96.94 279 SER A O 1
ATOM 2255 N N . ARG A 1 280 ? 9.281 17.141 -4.672 1 97.56 280 ARG A N 1
ATOM 2256 C CA . ARG A 1 280 ? 8.742 17.625 -3.404 1 97.56 280 ARG A CA 1
ATOM 2257 C C . ARG A 1 280 ? 8.461 19.125 -3.471 1 97.56 280 ARG A C 1
ATOM 2259 O O . ARG A 1 280 ? 7.492 19.609 -2.881 1 97.56 280 ARG A O 1
ATOM 2266 N N . ILE A 1 281 ? 9.211 19.859 -4.227 1 98.06 281 ILE A N 1
ATOM 2267 C CA . ILE A 1 281 ? 9.289 21.312 -4.125 1 98.06 281 ILE A CA 1
ATOM 2268 C C . ILE A 1 281 ? 8.008 21.938 -4.672 1 98.06 281 ILE A C 1
ATOM 2270 O O . ILE A 1 281 ? 7.535 22.953 -4.156 1 98.06 281 ILE A O 1
ATOM 2274 N N . VAL A 1 282 ? 7.402 21.453 -5.59 1 96.75 282 VAL A N 1
ATOM 2275 C CA . VAL A 1 282 ? 6.258 22.078 -6.25 1 96.75 282 VAL A CA 1
ATOM 2276 C C . VAL A 1 282 ? 5.098 22.203 -5.266 1 96.75 282 VAL A C 1
ATOM 2278 O O . VAL A 1 282 ? 4.516 23.281 -5.125 1 96.75 282 VAL A O 1
ATOM 2281 N N . TRP A 1 283 ? 4.82 21.172 -4.605 1 96.31 283 TRP A N 1
ATOM 2282 C CA . TRP A 1 283 ? 3.701 21.203 -3.67 1 96.31 283 TRP A CA 1
ATOM 2283 C C . TRP A 1 283 ? 4.039 22.062 -2.453 1 96.31 283 TRP A C 1
ATOM 2285 O O . TRP A 1 283 ? 3.164 22.719 -1.886 1 96.31 283 TRP A O 1
ATOM 2295 N N . LEU A 1 284 ? 5.258 22.031 -2.02 1 97.56 284 LEU A N 1
ATOM 2296 C CA . LEU A 1 284 ? 5.641 22.875 -0.899 1 97.56 284 LEU A CA 1
ATOM 2297 C C . LEU A 1 284 ? 5.43 24.344 -1.241 1 97.56 284 LEU A C 1
ATOM 2299 O O . LEU A 1 284 ? 4.98 25.125 -0.398 1 97.56 284 LEU A O 1
ATOM 2303 N N . ILE A 1 285 ? 5.723 24.719 -2.5 1 98.12 285 ILE A N 1
ATOM 2304 C CA . ILE A 1 285 ? 5.527 26.094 -2.951 1 98.12 285 ILE A CA 1
ATOM 2305 C C . ILE A 1 285 ? 4.031 26.391 -3.025 1 98.12 285 ILE A C 1
ATOM 2307 O O . ILE A 1 285 ? 3.576 27.422 -2.506 1 98.12 285 ILE A O 1
ATOM 2311 N N . VAL A 1 286 ? 3.248 25.531 -3.605 1 96.88 286 VAL A N 1
ATOM 2312 C CA . VAL A 1 286 ? 1.813 25.734 -3.785 1 96.88 286 VAL A CA 1
ATOM 2313 C C . VAL A 1 286 ? 1.134 25.844 -2.424 1 96.88 286 VAL A C 1
ATOM 2315 O O . VAL A 1 286 ? 0.278 26.719 -2.223 1 96.88 286 VAL A O 1
ATOM 2318 N N . LEU A 1 287 ? 1.526 25.016 -1.502 1 96.12 287 LEU A N 1
ATOM 2319 C CA . LEU A 1 287 ? 0.916 25.016 -0.177 1 96.12 287 LEU A CA 1
ATOM 2320 C C . LEU A 1 287 ? 1.307 26.25 0.609 1 96.12 287 LEU A C 1
ATOM 2322 O O . LEU A 1 287 ? 0.498 26.797 1.368 1 96.12 287 LEU A O 1
ATOM 2326 N N . MET A 1 288 ? 2.545 26.672 0.48 1 97 288 MET A N 1
ATOM 2327 C CA . MET A 1 288 ? 2.971 27.906 1.129 1 97 288 MET A CA 1
ATOM 2328 C C . MET A 1 288 ? 2.17 29.094 0.608 1 97 288 MET A C 1
ATOM 2330 O O . MET A 1 288 ? 1.747 29.953 1.386 1 97 288 MET A O 1
ATOM 2334 N N . LEU A 1 289 ? 1.957 29.156 -0.646 1 97.06 289 LEU A N 1
ATOM 2335 C CA . LEU A 1 289 ? 1.145 30.219 -1.23 1 97.06 289 LEU A CA 1
ATOM 2336 C C . LEU A 1 289 ? -0.297 30.141 -0.739 1 97.06 289 LEU A C 1
ATOM 2338 O O . LEU A 1 289 ? -0.928 31.156 -0.47 1 97.06 289 LEU A O 1
ATOM 2342 N N . GLY A 1 290 ? -0.803 28.906 -0.617 1 95.38 290 GLY A N 1
ATOM 2343 C CA . GLY A 1 290 ? -2.137 28.719 -0.068 1 95.38 290 GLY A CA 1
ATOM 2344 C C . GLY A 1 290 ? -2.262 29.188 1.37 1 95.38 290 GLY A C 1
ATOM 2345 O O . GLY A 1 290 ? -3.314 29.688 1.777 1 95.38 290 GLY A O 1
ATOM 2346 N N . SER A 1 291 ? -1.218 29.062 2.104 1 95.38 291 SER A N 1
ATOM 2347 C CA . SER A 1 291 ? -1.204 29.438 3.512 1 95.38 291 SER A CA 1
ATOM 2348 C C . SER A 1 291 ? -1.303 30.953 3.676 1 95.38 291 SER A C 1
ATOM 2350 O O . SER A 1 291 ? -1.55 31.438 4.777 1 95.38 291 SER A O 1
ATOM 2352 N N . THR A 1 292 ? -1.139 31.688 2.59 1 95.5 292 THR A N 1
ATOM 2353 C CA . THR A 1 292 ? -1.342 33.125 2.621 1 95.5 292 THR A CA 1
ATOM 2354 C C . THR A 1 292 ? -2.771 33.469 3.035 1 95.5 292 THR A C 1
ATOM 2356 O O . THR A 1 292 ? -3.01 34.469 3.697 1 95.5 292 THR A O 1
ATOM 2359 N N . LEU A 1 293 ? -3.613 32.625 2.732 1 94.81 293 LEU A N 1
ATOM 2360 C CA . LEU A 1 293 ? -4.996 32.812 3.152 1 94.81 293 LEU A CA 1
ATOM 2361 C C . LEU A 1 293 ? -5.102 32.844 4.672 1 94.81 293 LEU A C 1
ATOM 2363 O O . LEU A 1 293 ? -5.797 33.719 5.23 1 94.81 293 LEU A O 1
ATOM 2367 N N . SER A 1 294 ? -4.441 31.922 5.312 1 93.69 294 SER A N 1
ATOM 2368 C CA . SER A 1 294 ? -4.41 31.906 6.77 1 93.69 294 SER A CA 1
ATOM 2369 C C . SER A 1 294 ? -3.775 33.188 7.32 1 93.69 294 SER A C 1
ATOM 2371 O O . SER A 1 294 ? -4.246 33.75 8.312 1 93.69 294 SER A O 1
ATOM 2373 N N . GLN A 1 295 ? -2.738 33.625 6.672 1 94.75 295 GLN A N 1
ATOM 2374 C CA . GLN A 1 295 ? -2.064 34.844 7.094 1 94.75 295 GLN A CA 1
ATOM 2375 C C . GLN A 1 295 ? -3.01 36.031 7.027 1 94.75 295 GLN A C 1
ATOM 2377 O O . GLN A 1 295 ? -3.066 36.844 7.957 1 94.75 295 GLN A O 1
ATOM 2382 N N . ILE A 1 296 ? -3.76 36.156 5.973 1 94.69 296 ILE A N 1
ATOM 2383 C CA . ILE A 1 296 ? -4.703 37.25 5.773 1 94.69 296 ILE A CA 1
ATOM 2384 C C . ILE A 1 296 ? -5.785 37.188 6.852 1 94.69 296 ILE A C 1
ATOM 2386 O O . ILE A 1 296 ? -6.078 38.219 7.492 1 94.69 296 ILE A O 1
ATOM 2390 N N . VAL A 1 297 ? -6.289 36.062 7.074 1 92.94 297 VAL A N 1
ATOM 2391 C CA . VAL A 1 297 ? -7.391 35.875 8.016 1 92.94 297 VAL A CA 1
ATOM 2392 C C . VAL A 1 297 ? -6.926 36.219 9.43 1 92.94 297 VAL A C 1
ATOM 2394 O O . VAL A 1 297 ? -7.594 36.969 10.148 1 92.94 297 VAL A O 1
ATOM 2397 N N . ILE A 1 298 ? -5.812 35.688 9.805 1 92.06 298 ILE A N 1
ATOM 2398 C CA . ILE A 1 298 ? -5.293 35.906 11.148 1 92.06 298 ILE A CA 1
ATOM 2399 C C . ILE A 1 298 ? -4.977 37.375 11.359 1 92.06 298 ILE A C 1
ATOM 2401 O O . ILE A 1 298 ? -5.305 37.969 12.398 1 92.06 298 ILE A O 1
ATOM 2405 N N . GLN A 1 299 ? -4.359 37.969 10.398 1 91.62 299 GLN A N 1
ATOM 2406 C CA . GLN A 1 299 ? -4.027 39.406 10.508 1 91.62 299 GLN A CA 1
ATOM 2407 C C . GLN A 1 299 ? -5.285 40.25 10.648 1 91.62 299 GLN A C 1
ATOM 2409 O O . GLN A 1 299 ? -5.34 41.156 11.477 1 91.62 299 GLN A O 1
ATOM 2414 N N . LEU A 1 300 ? -6.316 40 9.875 1 91 300 LEU A N 1
ATOM 2415 C CA . LEU A 1 300 ? -7.566 40.75 9.906 1 91 300 LEU A CA 1
ATOM 2416 C C . LEU A 1 300 ? -8.25 40.594 11.258 1 91 300 LEU A C 1
ATOM 2418 O O . LEU A 1 300 ? -8.664 41.594 11.859 1 91 300 LEU A O 1
ATOM 2422 N N . PHE A 1 301 ? -8.297 39.438 11.742 1 88.88 301 PHE A N 1
ATOM 2423 C CA . PHE A 1 301 ? -9.031 39.188 12.984 1 88.88 301 PHE A CA 1
ATOM 2424 C C . PHE A 1 301 ? -8.234 39.656 14.188 1 88.88 301 PHE A C 1
ATOM 2426 O O . PHE A 1 301 ? -8.82 40.156 15.164 1 88.88 301 PHE A O 1
ATOM 2433 N N . THR A 1 302 ? -6.926 39.5 14.086 1 87.5 302 THR A N 1
ATOM 2434 C CA . THR A 1 302 ? -6.094 40 15.172 1 87.5 302 THR A CA 1
ATOM 2435 C C . THR A 1 302 ? -6.18 41.531 15.25 1 87.5 302 THR A C 1
ATOM 2437 O O . THR A 1 302 ? -6.27 42.094 16.344 1 87.5 302 THR A O 1
ATOM 2440 N N . ASN A 1 303 ? -6.152 42.188 14.133 1 86.38 303 ASN A N 1
ATOM 2441 C CA . ASN A 1 303 ? -6.324 43.656 14.102 1 86.38 303 ASN A CA 1
ATOM 2442 C C . ASN A 1 303 ? -7.672 44.062 14.68 1 86.38 303 ASN A C 1
ATOM 2444 O O . ASN A 1 303 ? -7.746 45.031 15.445 1 86.38 303 ASN A O 1
ATOM 2448 N N . TYR A 1 304 ? -8.648 43.375 14.32 1 86.31 304 TYR A N 1
ATOM 2449 C CA . TYR A 1 304 ? -9.984 43.656 14.82 1 86.31 304 TYR A CA 1
ATOM 2450 C C . TYR A 1 304 ? -10.055 43.438 16.328 1 86.31 304 TYR A C 1
ATOM 2452 O O . TYR A 1 304 ? -10.641 44.25 17.047 1 86.31 304 TYR A O 1
ATOM 2460 N N . SER A 1 305 ? -9.5 42.406 16.828 1 84.12 305 SER A N 1
ATOM 2461 C CA . SER A 1 305 ? -9.516 42.062 18.234 1 84.12 305 SER A CA 1
ATOM 2462 C C . SER A 1 305 ? -8.742 43.094 19.062 1 84.12 305 SER A C 1
ATOM 2464 O O . SER A 1 305 ? -9.133 43.438 20.188 1 84.12 305 SER A O 1
ATOM 2466 N N . GLU A 1 306 ? -7.672 43.531 18.484 1 81.56 306 GLU A N 1
ATOM 2467 C CA . GLU A 1 306 ? -6.875 44.562 19.172 1 81.56 306 GLU A CA 1
ATOM 2468 C C . GLU A 1 306 ? -7.68 45.844 19.391 1 81.56 306 GLU A C 1
ATOM 2470 O O . GLU A 1 306 ? -7.559 46.469 20.438 1 81.56 306 GLU A O 1
ATOM 2475 N N . LYS A 1 307 ? -8.531 46.156 18.578 1 80.38 307 LYS A N 1
ATOM 2476 C CA . LYS A 1 307 ? -9.305 47.406 18.641 1 80.38 307 LYS A CA 1
ATOM 2477 C C . LYS A 1 307 ? -10.555 47.219 19.5 1 80.38 307 LYS A C 1
ATOM 2479 O O . LYS A 1 307 ? -11.023 48.188 20.125 1 80.38 307 LYS A O 1
ATOM 2484 N N . SER A 1 308 ? -11.008 46 19.516 1 78.44 308 SER A N 1
ATOM 2485 C CA . SER A 1 308 ? -12.352 45.875 20.062 1 78.44 308 SER A CA 1
ATOM 2486 C C . SER A 1 308 ? -12.336 45.062 21.359 1 78.44 308 SER A C 1
ATOM 2488 O O . SER A 1 308 ? -13.25 45.188 22.188 1 78.44 308 SER A O 1
ATOM 2490 N N . ILE A 1 309 ? -11.328 44.188 21.5 1 77.94 309 ILE A N 1
ATOM 2491 C CA . ILE A 1 309 ? -11.469 43.219 22.578 1 77.94 309 ILE A CA 1
ATOM 2492 C C . ILE A 1 309 ? -10.25 43.281 23.5 1 77.94 309 ILE A C 1
ATOM 2494 O O . ILE A 1 309 ? -10.266 42.75 24.609 1 77.94 309 ILE A O 1
ATOM 2498 N N . GLU A 1 310 ? -9.273 44 23.141 1 77.56 310 GLU A N 1
ATOM 2499 C CA . GLU A 1 310 ? -8.016 44.031 23.875 1 77.56 310 GLU A CA 1
ATOM 2500 C C . GLU A 1 310 ? -8.227 44.438 25.328 1 77.56 310 GLU A C 1
ATOM 2502 O O . GLU A 1 310 ? -7.492 44 26.219 1 77.56 310 GLU A O 1
ATOM 2507 N N . GLN A 1 311 ? -9.281 45.125 25.594 1 78 311 GLN A N 1
ATOM 2508 C CA . GLN A 1 311 ? -9.547 45.625 26.938 1 78 311 GLN A CA 1
ATOM 2509 C C . GLN A 1 311 ? -10.016 44.5 27.859 1 78 311 GLN A C 1
ATOM 2511 O O . GLN A 1 311 ? -9.992 44.625 29.078 1 78 311 GLN A O 1
ATOM 2516 N N . TRP A 1 312 ? -10.352 43.438 27.297 1 78.75 312 TRP A N 1
ATOM 2517 C CA . TRP A 1 312 ? -10.945 42.344 28.078 1 78.75 312 TRP A CA 1
ATOM 2518 C C . TRP A 1 312 ? -10 41.156 28.172 1 78.75 312 TRP A C 1
ATOM 2520 O O . TRP A 1 312 ? -9.867 40.531 29.219 1 78.75 312 TRP A O 1
ATOM 2530 N N . VAL A 1 313 ? -9.344 40.719 27.047 1 82.44 313 VAL A N 1
ATOM 2531 C CA . VAL A 1 313 ? -8.414 39.594 27 1 82.44 313 VAL A CA 1
ATOM 2532 C C . VAL A 1 313 ? -7.199 39.969 26.156 1 82.44 313 VAL A C 1
ATOM 2534 O O . VAL A 1 313 ? -7.332 40.594 25.094 1 82.44 313 VAL A O 1
ATOM 2537 N N . ALA A 1 314 ? -6.117 39.562 26.719 1 82.94 314 ALA A N 1
ATOM 2538 C CA . ALA A 1 314 ? -4.879 39.812 25.984 1 82.94 314 ALA A CA 1
ATOM 2539 C C . ALA A 1 314 ? -4.879 39.125 24.625 1 82.94 314 ALA A C 1
ATOM 2541 O O . ALA A 1 314 ? -5.297 37.969 24.516 1 82.94 314 ALA A O 1
ATOM 2542 N N . ILE A 1 315 ? -4.43 39.781 23.609 1 83.12 315 ILE A N 1
ATOM 2543 C CA . ILE A 1 315 ? -4.398 39.281 22.25 1 83.12 315 ILE A CA 1
ATOM 2544 C C . ILE A 1 315 ? -3.504 38.062 22.172 1 83.12 315 ILE A C 1
ATOM 2546 O O . ILE A 1 315 ? -3.771 37.125 21.406 1 83.12 315 ILE A O 1
ATOM 2550 N N . SER A 1 316 ? -2.434 38 22.984 1 87.12 316 SER A N 1
ATOM 2551 C CA . SER A 1 316 ? -1.492 36.906 23.016 1 87.12 316 SER A CA 1
ATOM 2552 C C . SER A 1 316 ? -2.188 35.594 23.406 1 87.12 316 SER A C 1
ATOM 2554 O O . SER A 1 316 ? -1.838 34.531 22.906 1 87.12 316 SER A O 1
ATOM 2556 N N . VAL A 1 317 ? -3.195 35.688 24.219 1 88.38 317 VAL A N 1
ATOM 2557 C CA . VAL A 1 317 ? -3.914 34.531 24.688 1 88.38 317 VAL A CA 1
ATOM 2558 C C . VAL A 1 317 ? -4.789 33.969 23.562 1 88.38 317 VAL A C 1
ATOM 2560 O O . VAL A 1 317 ? -4.852 32.75 23.344 1 88.38 317 VAL A O 1
ATOM 2563 N N . PHE A 1 318 ? -5.395 34.844 22.781 1 85.5 318 PHE A N 1
ATOM 2564 C CA . PHE A 1 318 ? -6.281 34.469 21.688 1 85.5 318 PHE A CA 1
ATOM 2565 C C . PHE A 1 318 ? -5.5 33.781 20.578 1 85.5 318 PHE A C 1
ATOM 2567 O O . PHE A 1 318 ? -5.891 32.719 20.094 1 85.5 318 PHE A O 1
ATOM 2574 N N . VAL A 1 319 ? -4.492 34.406 20.25 1 88.06 319 VAL A N 1
ATOM 2575 C CA . VAL A 1 319 ? -3.742 33.938 19.078 1 88.06 319 VAL A CA 1
ATOM 2576 C C . VAL A 1 319 ? -3.031 32.625 19.391 1 88.06 319 VAL A C 1
ATOM 2578 O O . VAL A 1 319 ? -2.881 31.781 18.516 1 88.06 319 VAL A O 1
ATOM 2581 N N . ALA A 1 320 ? -2.695 32.438 20.641 1 93.12 320 ALA A N 1
ATOM 2582 C CA . ALA A 1 320 ? -1.943 31.266 21.062 1 93.12 320 ALA A CA 1
ATOM 2583 C C . ALA A 1 320 ? -2.793 30 20.938 1 93.12 320 ALA A C 1
ATOM 2585 O O . ALA A 1 320 ? -2.26 28.891 20.875 1 93.12 320 ALA A O 1
ATOM 2586 N N . ILE A 1 321 ? -4.094 30.141 20.875 1 94.12 321 ILE A N 1
ATOM 2587 C CA . ILE A 1 321 ? -5.004 29 20.828 1 94.12 321 ILE A CA 1
ATOM 2588 C C . ILE A 1 321 ? -5.16 28.531 19.375 1 94.12 321 ILE A C 1
ATOM 2590 O O . ILE A 1 321 ? -5.504 27.375 19.125 1 94.12 321 ILE A O 1
ATOM 2594 N N . VAL A 1 322 ? -4.852 29.344 18.422 1 92.25 322 VAL A N 1
ATOM 2595 C CA . VAL A 1 322 ? -5.141 29.125 17.016 1 92.25 322 VAL A CA 1
ATOM 2596 C C . VAL A 1 322 ? -4.422 27.859 16.531 1 92.25 322 VAL A C 1
ATOM 2598 O O . VAL A 1 322 ? -5.031 27 15.883 1 92.25 322 VAL A O 1
ATOM 2601 N N . PRO A 1 323 ? -3.18 27.609 16.859 1 91.94 323 PRO A N 1
ATOM 2602 C CA . PRO A 1 323 ? -2.488 26.422 16.344 1 91.94 323 PRO A CA 1
ATOM 2603 C C . PRO A 1 323 ? -3.074 25.125 16.891 1 91.94 323 PRO A C 1
ATOM 2605 O O . PRO A 1 323 ? -3.041 24.094 16.203 1 91.94 323 PRO A O 1
ATOM 2608 N N . VAL A 1 324 ? -3.572 25.156 18.062 1 95.25 324 VAL A N 1
ATOM 2609 C CA . VAL A 1 324 ? -4.18 23.969 18.656 1 95.25 324 VAL A CA 1
ATOM 2610 C C . VAL A 1 324 ? -5.418 23.578 17.859 1 95.25 324 VAL A C 1
ATOM 2612 O O . VAL A 1 324 ? -5.594 22.406 17.5 1 95.25 324 VAL A O 1
ATOM 2615 N N . ILE A 1 325 ? -6.215 24.594 17.531 1 95.69 325 ILE A N 1
ATOM 2616 C CA . ILE A 1 325 ? -7.461 24.344 16.812 1 95.69 325 ILE A CA 1
ATOM 2617 C C . ILE A 1 325 ? -7.156 23.938 15.375 1 95.69 325 ILE A C 1
ATOM 2619 O O . ILE A 1 325 ? -7.715 22.969 14.859 1 95.69 325 ILE A O 1
ATOM 2623 N N . SER A 1 326 ? -6.301 24.672 14.742 1 94.12 326 SER A N 1
ATOM 2624 C CA . SER A 1 326 ? -5.98 24.406 13.344 1 94.12 326 SER A CA 1
ATOM 2625 C C . SER A 1 326 ? -5.293 23.047 13.195 1 94.12 326 SER A C 1
ATOM 2627 O O . SER A 1 326 ? -5.555 22.312 12.234 1 94.12 326 SER A O 1
ATOM 2629 N N . GLY A 1 327 ? -4.348 22.719 14.094 1 93.75 327 GLY A N 1
ATOM 2630 C CA . GLY A 1 327 ? -3.697 21.422 14.062 1 93.75 327 GLY A CA 1
ATOM 2631 C C . GLY A 1 327 ? -4.668 20.266 14.195 1 93.75 327 GLY A C 1
ATOM 2632 O O . GLY A 1 327 ? -4.562 19.266 13.484 1 93.75 327 GLY A O 1
ATOM 2633 N N . ALA A 1 328 ? -5.586 20.406 15.133 1 96.38 328 ALA A N 1
ATOM 2634 C CA . ALA A 1 328 ? -6.602 19.375 15.328 1 96.38 328 ALA A CA 1
ATOM 2635 C C . ALA A 1 328 ? -7.453 19.188 14.078 1 96.38 328 ALA A C 1
ATOM 2637 O O . ALA A 1 328 ? -7.785 18.062 13.695 1 96.38 328 ALA A O 1
ATOM 2638 N N . ALA A 1 329 ? -7.789 20.312 13.523 1 95.62 329 ALA A N 1
ATOM 2639 C CA . ALA A 1 329 ? -8.586 20.281 12.297 1 95.62 329 ALA A CA 1
ATOM 2640 C C . ALA A 1 329 ? -7.848 19.547 11.18 1 95.62 329 ALA A C 1
ATOM 2642 O O . ALA A 1 329 ? -8.422 18.703 10.492 1 95.62 329 ALA A O 1
ATOM 2643 N N . GLY A 1 330 ? -6.629 19.906 10.984 1 94.25 330 GLY A N 1
ATOM 2644 C CA . GLY A 1 330 ? -5.824 19.281 9.945 1 94.25 330 GLY A CA 1
ATOM 2645 C C . GLY A 1 330 ? -5.699 17.781 10.117 1 94.25 330 GLY A C 1
ATOM 2646 O O . GLY A 1 330 ? -5.859 17.031 9.156 1 94.25 330 GLY A O 1
ATOM 2647 N N . ASN A 1 331 ? -5.398 17.328 11.336 1 95.31 331 ASN A N 1
ATOM 2648 C CA . ASN A 1 331 ? -5.246 15.914 11.625 1 95.31 331 ASN A CA 1
ATOM 2649 C C . ASN A 1 331 ? -6.559 15.156 11.43 1 95.31 331 ASN A C 1
ATOM 2651 O O . ASN A 1 331 ? -6.57 14.062 10.859 1 95.31 331 ASN A O 1
ATOM 2655 N N . ALA A 1 332 ? -7.629 15.789 11.945 1 97.06 332 ALA A N 1
ATOM 2656 C CA . ALA A 1 332 ? -8.938 15.156 11.812 1 97.06 332 ALA A CA 1
ATOM 2657 C C . ALA A 1 332 ? -9.336 15.016 10.352 1 97.06 332 ALA A C 1
ATOM 2659 O O . ALA A 1 332 ? -9.82 13.961 9.93 1 97.06 332 ALA A O 1
ATOM 2660 N N . GLY A 1 333 ? -9.172 16.047 9.633 1 95.94 333 GLY A N 1
ATOM 2661 C CA . GLY A 1 333 ? -9.461 15.992 8.203 1 95.94 333 GLY A CA 1
ATOM 2662 C C . GLY A 1 333 ? -8.602 14.984 7.465 1 95.94 333 GLY A C 1
ATOM 2663 O O . GLY A 1 333 ? -9.094 14.281 6.578 1 95.94 333 GLY A O 1
ATOM 2664 N N . SER A 1 334 ? -7.367 14.969 7.789 1 95.12 334 SER A N 1
ATOM 2665 C CA . SER A 1 334 ? -6.434 14.047 7.148 1 95.12 334 SER A CA 1
ATOM 2666 C C . SER A 1 334 ? -6.82 12.594 7.406 1 95.12 334 SER A C 1
ATOM 2668 O O . SER A 1 334 ? -6.648 11.742 6.535 1 95.12 334 SER A O 1
ATOM 2670 N N . GLN A 1 335 ? -7.258 12.289 8.617 1 96.5 335 GLN A N 1
ATOM 2671 C CA . GLN A 1 335 ? -7.715 10.938 8.922 1 96.5 335 GLN A CA 1
ATOM 2672 C C . GLN A 1 335 ? -8.852 10.516 7.996 1 96.5 335 GLN A C 1
ATOM 2674 O O . GLN A 1 335 ? -8.828 9.414 7.449 1 96.5 335 GLN A O 1
ATOM 2679 N N . SER A 1 336 ? -9.789 11.414 7.863 1 96.69 336 SER A N 1
ATOM 2680 C CA . SER A 1 336 ? -10.93 11.117 6.996 1 96.69 336 SER A CA 1
ATOM 2681 C C . SER A 1 336 ? -10.492 10.969 5.543 1 96.69 336 SER A C 1
ATOM 2683 O O . SER A 1 336 ? -10.906 10.039 4.855 1 96.69 336 SER A O 1
ATOM 2685 N N . SER A 1 337 ? -9.695 11.914 5.141 1 95.94 337 SER A N 1
ATOM 2686 C CA . SER A 1 337 ? -9.234 11.898 3.756 1 95.94 337 SER A CA 1
ATOM 2687 C C . SER A 1 337 ? -8.461 10.617 3.447 1 95.94 337 SER A C 1
ATOM 2689 O O . SER A 1 337 ? -8.648 10.016 2.385 1 95.94 337 SER A O 1
ATOM 2691 N N . THR A 1 338 ? -7.621 10.203 4.348 1 95.56 338 THR A N 1
ATOM 2692 C CA . THR A 1 338 ? -6.816 9 4.168 1 95.56 338 THR A CA 1
ATOM 2693 C C . THR A 1 338 ? -7.707 7.77 4.039 1 95.56 338 THR A C 1
ATOM 2695 O O . THR A 1 338 ? -7.527 6.961 3.127 1 95.56 338 THR A O 1
ATOM 2698 N N . THR A 1 339 ? -8.664 7.645 4.91 1 95.94 339 THR A N 1
ATOM 2699 C CA . THR A 1 339 ? -9.555 6.484 4.918 1 95.94 339 THR A CA 1
ATOM 2700 C C . THR A 1 339 ? -10.375 6.422 3.633 1 95.94 339 THR A C 1
ATOM 2702 O O . THR A 1 339 ? -10.492 5.359 3.018 1 95.94 339 THR A O 1
ATOM 2705 N N . ILE A 1 340 ? -10.898 7.523 3.256 1 95.19 340 ILE A N 1
ATOM 2706 C CA . ILE A 1 340 ? -11.773 7.559 2.09 1 95.19 340 ILE A CA 1
ATOM 2707 C C . ILE A 1 340 ? -10.953 7.336 0.822 1 95.19 340 ILE A C 1
ATOM 2709 O O . ILE A 1 340 ? -11.359 6.578 -0.063 1 95.19 340 ILE A O 1
ATOM 2713 N N . THR A 1 341 ? -9.812 7.996 0.727 1 95.06 341 THR A N 1
ATOM 2714 C CA . THR A 1 341 ? -8.945 7.832 -0.433 1 95.06 341 THR A CA 1
ATOM 2715 C C . THR A 1 341 ? -8.523 6.375 -0.592 1 95.06 341 THR A C 1
ATOM 2717 O O . THR A 1 341 ? -8.555 5.832 -1.698 1 95.06 341 THR A O 1
ATOM 2720 N N . ARG A 1 342 ? -8.102 5.77 0.5 1 94.88 342 ARG A N 1
ATOM 2721 C CA . ARG A 1 342 ? -7.676 4.375 0.451 1 94.88 342 ARG A CA 1
ATOM 2722 C C . ARG A 1 342 ? -8.836 3.465 0.049 1 94.88 342 ARG A C 1
ATOM 2724 O O . ARG A 1 342 ? -8.656 2.555 -0.766 1 94.88 342 ARG A O 1
ATOM 2731 N N . SER A 1 343 ? -10.008 3.68 0.626 1 93.75 343 SER A N 1
ATOM 2732 C CA . SER A 1 343 ? -11.18 2.879 0.31 1 93.75 343 SER A CA 1
ATOM 2733 C C . SER A 1 343 ? -11.555 3 -1.164 1 93.75 343 SER A C 1
ATOM 2735 O O . SER A 1 343 ? -11.969 2.021 -1.789 1 93.75 343 SER A O 1
ATOM 2737 N N . LEU A 1 344 ? -11.43 4.188 -1.674 1 92.69 344 LEU A N 1
ATOM 2738 C CA . LEU A 1 344 ? -11.703 4.418 -3.088 1 92.69 344 LEU A CA 1
ATOM 2739 C C . LEU A 1 344 ? -10.695 3.682 -3.965 1 92.69 344 LEU A C 1
ATOM 2741 O O . LEU A 1 344 ? -11.07 3.08 -4.977 1 92.69 344 LEU A O 1
ATOM 2745 N N . ALA A 1 345 ? -9.438 3.734 -3.547 1 91.75 345 ALA A N 1
ATOM 2746 C CA . ALA A 1 345 ? -8.375 3.078 -4.309 1 91.75 345 ALA A CA 1
ATOM 2747 C C . ALA A 1 345 ? -8.586 1.567 -4.352 1 91.75 345 ALA A C 1
ATOM 2749 O O . ALA A 1 345 ? -8.258 0.916 -5.344 1 91.75 345 ALA A O 1
ATOM 2750 N N . LEU A 1 346 ? -9.188 1.028 -3.303 1 91.31 346 LEU A N 1
ATOM 2751 C CA . LEU A 1 346 ? -9.414 -0.41 -3.199 1 91.31 346 LEU A CA 1
ATOM 2752 C C . LEU A 1 346 ? -10.789 -0.786 -3.738 1 91.31 346 LEU A C 1
ATOM 2754 O O . LEU A 1 346 ? -11.188 -1.949 -3.672 1 91.31 346 LEU A O 1
ATOM 2758 N N . ASN A 1 347 ? -11.539 0.156 -4.254 1 88.44 347 ASN A N 1
ATOM 2759 C CA . ASN A 1 347 ? -12.867 -0.04 -4.824 1 88.44 347 ASN A CA 1
ATOM 2760 C C . ASN A 1 347 ? -13.828 -0.669 -3.818 1 88.44 347 ASN A C 1
ATOM 2762 O O . ASN A 1 347 ? -14.547 -1.609 -4.148 1 88.44 347 ASN A O 1
ATOM 2766 N N . GLU A 1 348 ? -13.773 -0.131 -2.668 1 84 348 GLU A N 1
ATOM 2767 C CA . GLU A 1 348 ? -14.617 -0.662 -1.605 1 84 348 GLU A CA 1
ATOM 2768 C C . GLU A 1 348 ? -16.031 -0.076 -1.679 1 84 348 GLU A C 1
ATOM 2770 O O . GLU A 1 348 ? -16.953 -0.61 -1.073 1 84 348 GLU A O 1
ATOM 2775 N N . PHE A 1 349 ? -16.109 1.101 -2.4 1 79.31 349 PHE A N 1
ATOM 2776 C CA . PHE A 1 349 ? -17.406 1.764 -2.455 1 79.31 349 PHE A CA 1
ATOM 2777 C C . PHE A 1 349 ? -17.891 1.885 -3.895 1 79.31 349 PHE A C 1
ATOM 2779 O O . PHE A 1 349 ? -17.094 2.111 -4.809 1 79.31 349 PHE A O 1
ATOM 2786 N N . GLU A 1 350 ? -19.234 1.675 -3.867 1 75.19 350 GLU A N 1
ATOM 2787 C CA . GLU A 1 350 ? -19.875 2.059 -5.121 1 75.19 350 GLU A CA 1
ATOM 2788 C C . GLU A 1 350 ? -20.141 3.561 -5.164 1 75.19 350 GLU A C 1
ATOM 2790 O O . GLU A 1 350 ? -20.422 4.18 -4.137 1 75.19 350 GLU A O 1
ATOM 2795 N N . LYS A 1 351 ? -20.188 4.078 -6.223 1 73.56 351 LYS A N 1
ATOM 2796 C CA . LYS A 1 351 ? -20.391 5.512 -6.398 1 73.56 351 LYS A CA 1
ATOM 2797 C C . LYS A 1 351 ? -21.734 5.941 -5.84 1 73.56 351 LYS A C 1
ATOM 2799 O O . LYS A 1 351 ? -21.875 7.051 -5.32 1 73.56 351 LYS A O 1
ATOM 2804 N N . LYS A 1 352 ? -22.672 5.105 -5.82 1 73.38 352 LYS A N 1
ATOM 2805 C CA . LYS A 1 352 ? -24.031 5.406 -5.387 1 73.38 352 LYS A CA 1
ATOM 2806 C C . LYS A 1 352 ? -24.094 5.625 -3.879 1 73.38 352 LYS A C 1
ATOM 2808 O O . LYS A 1 352 ? -25.062 6.195 -3.371 1 73.38 352 LYS A O 1
ATOM 2813 N N . LYS A 1 353 ? -23.047 5.426 -3.24 1 83.81 353 LYS A N 1
ATOM 2814 C CA . LYS A 1 353 ? -23.109 5.496 -1.782 1 83.81 353 LYS A CA 1
ATOM 2815 C C . LYS A 1 353 ? -22.266 6.656 -1.254 1 83.81 353 LYS A C 1
ATOM 2817 O O . LYS A 1 353 ? -21.953 6.711 -0.063 1 83.81 353 LYS A O 1
ATOM 2822 N N . PHE A 1 354 ? -21.984 7.645 -2.092 1 89.44 354 PHE A N 1
ATOM 2823 C CA . PHE A 1 354 ? -21.109 8.758 -1.705 1 89.44 354 PHE A CA 1
ATOM 2824 C C . PHE A 1 354 ? -21.781 9.617 -0.641 1 89.44 354 PHE A C 1
ATOM 2826 O O . PHE A 1 354 ? -21.156 10.016 0.338 1 89.44 354 PHE A O 1
ATOM 2833 N N . SER A 1 355 ? -23.047 9.859 -0.857 1 91.44 355 SER A N 1
ATOM 2834 C CA . SER A 1 355 ? -23.781 10.688 0.094 1 91.44 355 SER A CA 1
ATOM 2835 C C . SER A 1 355 ? -23.844 10.023 1.468 1 91.44 355 SER A C 1
ATOM 2837 O O . SER A 1 355 ? -23.734 10.703 2.492 1 91.44 355 SER A O 1
ATOM 2839 N N . LYS A 1 356 ? -23.984 8.766 1.454 1 92.69 356 LYS A N 1
ATOM 2840 C CA . LYS A 1 356 ? -24.031 8.023 2.711 1 92.69 356 LYS A CA 1
ATOM 2841 C C . LYS A 1 356 ? -22.703 8.102 3.457 1 92.69 356 LYS A C 1
ATOM 2843 O O . LYS A 1 356 ? -22.688 8.25 4.68 1 92.69 356 LYS A O 1
ATOM 2848 N N . ILE A 1 357 ? -21.688 8.047 2.74 1 93.06 357 ILE A N 1
ATOM 2849 C CA . ILE A 1 357 ? -20.359 8.109 3.318 1 93.06 357 ILE A CA 1
ATOM 2850 C C . ILE A 1 357 ? -20.109 9.508 3.887 1 93.06 357 ILE A C 1
ATOM 2852 O O . ILE A 1 357 ? -19.547 9.648 4.977 1 93.06 357 ILE A O 1
ATOM 2856 N N . PHE A 1 358 ? -20.531 10.492 3.162 1 94.5 358 PHE A N 1
ATOM 2857 C CA . PHE A 1 358 ? -20.359 11.875 3.582 1 94.5 358 PHE A CA 1
ATOM 2858 C C . PHE A 1 358 ? -21.094 12.133 4.895 1 94.5 358 PHE A C 1
ATOM 2860 O O . PHE A 1 358 ? -20.516 12.688 5.832 1 94.5 358 PHE A O 1
ATOM 2867 N N . TRP A 1 359 ? -22.297 11.68 5.008 1 95.75 359 TRP A N 1
ATOM 2868 C CA . TRP A 1 359 ? -23.094 11.883 6.215 1 95.75 359 TRP A CA 1
ATOM 2869 C C . TRP A 1 359 ? -22.531 11.062 7.375 1 95.75 359 TRP A C 1
ATOM 2871 O O . TRP A 1 359 ? -22.594 11.492 8.531 1 95.75 359 TRP A O 1
ATOM 2881 N N . ARG A 1 360 ? -22.047 9.945 7.047 1 95.56 360 ARG A N 1
ATOM 2882 C CA . ARG A 1 360 ? -21.406 9.117 8.062 1 95.56 360 ARG A CA 1
ATOM 2883 C C . ARG A 1 360 ? -20.219 9.844 8.688 1 95.56 360 ARG A C 1
ATOM 2885 O O . ARG A 1 360 ? -20.062 9.844 9.914 1 95.56 360 ARG A O 1
ATOM 2892 N N . GLU A 1 361 ? -19.484 10.508 7.887 1 96.69 361 GLU A N 1
ATOM 2893 C CA . GLU A 1 361 ? -18.312 11.227 8.375 1 96.69 361 GLU A CA 1
ATOM 2894 C C . GLU A 1 361 ? -18.719 12.461 9.18 1 96.69 361 GLU A C 1
ATOM 2896 O O . GLU A 1 361 ? -18.031 12.844 10.125 1 96.69 361 GLU A O 1
ATOM 2901 N N . ILE A 1 362 ? -19.781 13.047 8.797 1 97.62 362 ILE A N 1
ATOM 2902 C CA . ILE A 1 362 ? -20.297 14.188 9.562 1 97.62 362 ILE A CA 1
ATOM 2903 C C . ILE A 1 362 ? -20.688 13.734 10.969 1 97.62 362 ILE A C 1
ATOM 2905 O O . ILE A 1 362 ? -20.359 14.398 11.953 1 97.62 362 ILE A O 1
ATOM 2909 N N . TRP A 1 363 ? -21.234 12.602 11.023 1 97.88 363 TRP A N 1
ATOM 2910 C CA . TRP A 1 363 ? -21.641 12.062 12.312 1 97.88 363 TRP A CA 1
ATOM 2911 C C . TRP A 1 363 ? -20.422 11.68 13.156 1 97.88 363 TRP A C 1
ATOM 2913 O O . TRP A 1 363 ? -20.406 11.906 14.367 1 97.88 363 TRP A O 1
ATOM 2923 N N . ILE A 1 364 ? -19.531 11.094 12.523 1 98.31 364 ILE A N 1
ATOM 2924 C CA . ILE A 1 364 ? -18.281 10.766 13.195 1 98.31 364 ILE A CA 1
ATOM 2925 C C . ILE A 1 364 ? -17.609 12.055 13.695 1 98.31 364 ILE A C 1
ATOM 2927 O O . ILE A 1 364 ? -17.094 12.102 14.812 1 98.31 364 ILE A O 1
ATOM 2931 N N . GLY A 1 365 ? -17.625 13.078 12.82 1 98.44 365 GLY A N 1
ATOM 2932 C CA . GLY A 1 365 ? -17.094 14.375 13.203 1 98.44 365 GLY A CA 1
ATOM 2933 C C . GLY A 1 365 ? -17.797 14.977 14.406 1 98.44 365 GLY A C 1
ATOM 2934 O O . GLY A 1 365 ? -17.156 15.594 15.266 1 98.44 365 GLY A O 1
ATOM 2935 N N . PHE A 1 366 ? -19.031 14.773 14.461 1 98.62 366 PHE A N 1
ATOM 2936 C CA . PHE A 1 366 ? -19.812 15.281 15.586 1 98.62 366 PHE A CA 1
ATOM 2937 C C . PHE A 1 366 ? -19.391 14.594 16.875 1 98.62 366 PHE A C 1
ATOM 2939 O O . PHE A 1 366 ? -19.188 15.266 17.891 1 98.62 366 PHE A O 1
ATOM 2946 N N . ILE A 1 367 ? -19.281 13.312 16.844 1 98.81 367 ILE A N 1
ATOM 2947 C CA . ILE A 1 367 ? -18.938 12.555 18.031 1 98.81 367 ILE A CA 1
ATOM 2948 C C . ILE A 1 367 ? -17.5 12.898 18.469 1 98.81 367 ILE A C 1
ATOM 2950 O O . ILE A 1 367 ? -17.266 13.195 19.641 1 98.81 367 ILE A O 1
ATOM 2954 N N . ILE A 1 368 ? -16.625 12.906 17.562 1 98.81 368 ILE A N 1
ATOM 2955 C CA . ILE A 1 368 ? -15.234 13.219 17.859 1 98.81 368 ILE A CA 1
ATOM 2956 C C . ILE A 1 368 ? -15.117 14.664 18.344 1 98.81 368 ILE A C 1
ATOM 2958 O O . ILE A 1 368 ? -14.383 14.953 19.297 1 98.81 368 ILE A O 1
ATOM 2962 N N . GLY A 1 369 ? -15.836 15.539 17.594 1 98.69 369 GLY A N 1
ATOM 2963 C CA . GLY A 1 369 ? -15.844 16.938 18.016 1 98.69 369 GLY A CA 1
ATOM 2964 C C . GLY A 1 369 ? -16.344 17.125 19.438 1 98.69 369 GLY A C 1
ATOM 2965 O O . GLY A 1 369 ? -15.789 17.938 20.188 1 98.69 369 GLY A O 1
ATOM 2966 N N . ALA A 1 370 ? -17.312 16.391 19.797 1 98.75 370 ALA A N 1
ATOM 2967 C CA . ALA A 1 370 ? -17.859 16.469 21.156 1 98.75 370 ALA A CA 1
ATOM 2968 C C . ALA A 1 370 ? -16.828 15.992 22.188 1 98.75 370 ALA A C 1
ATOM 2970 O O . ALA A 1 370 ? -16.688 16.594 23.25 1 98.75 370 ALA A O 1
ATOM 2971 N N . ILE A 1 371 ? -16.188 14.945 21.891 1 98.81 371 ILE A N 1
ATOM 2972 C CA . ILE A 1 371 ? -15.172 14.43 22.797 1 98.81 371 ILE A CA 1
ATOM 2973 C C . ILE A 1 371 ? -14.039 15.438 22.922 1 98.81 371 ILE A C 1
ATOM 2975 O O . ILE A 1 371 ? -13.57 15.711 24.031 1 98.81 371 ILE A O 1
ATOM 2979 N N . LEU A 1 372 ? -13.648 16 21.828 1 98.75 372 LEU A N 1
ATOM 2980 C CA . LEU A 1 372 ? -12.539 16.953 21.859 1 98.75 372 LEU A CA 1
ATOM 2981 C C . LEU A 1 372 ? -12.961 18.266 22.531 1 98.75 372 LEU A C 1
ATOM 2983 O O . LEU A 1 372 ? -12.125 18.953 23.109 1 98.75 372 LEU A O 1
ATOM 2987 N N . PHE A 1 373 ? -14.242 18.594 22.391 1 98.75 373 PHE A N 1
ATOM 2988 C CA . PHE A 1 373 ? -14.773 19.719 23.172 1 98.75 373 PHE A CA 1
ATOM 2989 C C . PHE A 1 373 ? -14.5 19.531 24.656 1 98.75 373 PHE A C 1
ATOM 2991 O O . PHE A 1 373 ? -13.961 20.438 25.312 1 98.75 373 PHE A O 1
ATOM 2998 N N . ILE A 1 374 ? -14.789 18.375 25.141 1 98.75 374 ILE A N 1
ATOM 2999 C CA . ILE A 1 374 ? -14.625 18.078 26.562 1 98.75 374 ILE A CA 1
ATOM 3000 C C . ILE A 1 374 ? -13.141 18.078 26.922 1 98.75 374 ILE A C 1
ATOM 3002 O O . ILE A 1 374 ? -12.742 18.656 27.938 1 98.75 374 ILE A O 1
ATOM 3006 N N . MET A 1 375 ? -12.336 17.5 26.125 1 98.69 375 MET A N 1
ATOM 3007 C CA . MET A 1 375 ? -10.906 17.375 26.391 1 98.69 375 MET A CA 1
ATOM 3008 C C . MET A 1 375 ? -10.234 18.75 26.359 1 98.69 375 MET A C 1
ATOM 3010 O O . MET A 1 375 ? -9.359 19.031 27.188 1 98.69 375 MET A O 1
ATOM 3014 N N . ASN A 1 376 ? -10.617 19.547 25.375 1 98.5 376 ASN A N 1
ATOM 3015 C CA . ASN A 1 376 ? -10.047 20.891 25.312 1 98.5 376 ASN A CA 1
ATOM 3016 C C . ASN A 1 376 ? -10.5 21.766 26.469 1 98.5 376 ASN A C 1
ATOM 3018 O O . ASN A 1 376 ? -9.742 22.609 26.953 1 98.5 376 ASN A O 1
ATOM 3022 N N . PHE A 1 377 ? -11.789 21.609 26.828 1 98.44 377 PHE A N 1
ATOM 3023 C CA . PHE A 1 377 ? -12.328 22.312 27.984 1 98.44 377 PHE A CA 1
ATOM 3024 C C . PHE A 1 377 ? -11.508 22.016 29.234 1 98.44 377 PHE A C 1
ATOM 3026 O O . PHE A 1 377 ? -11.102 22.922 29.953 1 98.44 377 PHE A O 1
ATOM 3033 N N . LEU A 1 378 ? -11.211 20.781 29.422 1 98.44 378 LEU A N 1
ATOM 3034 C CA . LEU A 1 378 ? -10.422 20.359 30.578 1 98.44 378 LEU A CA 1
ATOM 3035 C C . LEU A 1 378 ? -8.977 20.828 30.453 1 98.44 378 LEU A C 1
ATOM 3037 O O . LEU A 1 378 ? -8.391 21.312 31.422 1 98.44 378 LEU A O 1
ATOM 3041 N N . ARG A 1 379 ? -8.391 20.719 29.328 1 98.12 379 ARG A N 1
ATOM 3042 C CA . ARG A 1 379 ? -7.016 21.141 29.047 1 98.12 379 ARG A CA 1
ATOM 3043 C C . ARG A 1 379 ? -6.82 22.609 29.359 1 98.12 379 ARG A C 1
ATOM 3045 O O . ARG A 1 379 ? -5.836 22.984 30.016 1 98.12 379 ARG A O 1
ATOM 3052 N N . LEU A 1 380 ? -7.785 23.453 28.969 1 97.75 380 LEU A N 1
ATOM 3053 C CA . LEU A 1 380 ? -7.648 24.891 29.125 1 97.75 380 LEU A CA 1
ATOM 3054 C C . LEU A 1 380 ? -7.887 25.297 30.578 1 97.75 380 LEU A C 1
ATOM 3056 O O . LEU A 1 380 ? -7.305 26.281 31.047 1 97.75 380 LEU A O 1
ATOM 3060 N N . ILE A 1 381 ? -8.758 24.547 31.297 1 97.38 381 ILE A N 1
ATOM 3061 C CA . ILE A 1 381 ? -8.898 24.781 32.719 1 97.38 381 ILE A CA 1
ATOM 3062 C C . ILE A 1 381 ? -7.551 24.594 33.406 1 97.38 381 ILE A C 1
ATOM 3064 O O . ILE A 1 381 ? -7.145 25.422 34.219 1 97.38 381 ILE A O 1
ATOM 3068 N N . ILE A 1 382 ? -6.891 23.562 33.031 1 97.44 382 ILE A N 1
ATOM 3069 C CA . ILE A 1 382 ? -5.586 23.266 33.625 1 97.44 382 ILE A CA 1
ATOM 3070 C C . ILE A 1 382 ? -4.59 24.344 33.219 1 97.44 382 ILE A C 1
ATOM 3072 O O . ILE A 1 382 ? -3.846 24.875 34.031 1 97.44 382 ILE A O 1
ATOM 3076 N N . TYR A 1 383 ? -4.617 24.688 31.969 1 96.69 383 TYR A N 1
ATOM 3077 C CA . TYR A 1 383 ? -3.688 25.656 31.406 1 96.69 383 TYR A CA 1
ATOM 3078 C C . TYR A 1 383 ? -3.818 27 32.125 1 96.69 383 TYR A C 1
ATOM 3080 O O . TYR A 1 383 ? -2.824 27.562 32.562 1 96.69 383 TYR A O 1
ATOM 3088 N N . PHE A 1 384 ? -5.039 27.547 32.312 1 95.12 384 PHE A N 1
ATOM 3089 C CA . PHE A 1 384 ? -5.266 28.891 32.875 1 95.12 384 PHE A CA 1
ATOM 3090 C C . PHE A 1 384 ? -5.234 28.859 34.375 1 95.12 384 PHE A C 1
ATOM 3092 O O . PHE A 1 384 ? -5.074 29.891 35.031 1 95.12 384 PHE A O 1
ATOM 3099 N N . SER A 1 385 ? -5.379 27.672 35 1 94.94 385 SER A N 1
ATOM 3100 C CA . SER A 1 385 ? -5.168 27.516 36.438 1 94.94 385 SER A CA 1
ATOM 3101 C C . SER A 1 385 ? -3.691 27.641 36.781 1 94.94 385 SER A C 1
ATOM 3103 O O . SER A 1 385 ? -3.336 28.281 37.781 1 94.94 385 SER A O 1
ATOM 3105 N N . ILE A 1 386 ? -2.879 27.062 35.938 1 93.94 386 ILE A N 1
ATOM 3106 C CA . ILE A 1 386 ? -1.438 27.062 36.188 1 93.94 386 ILE A CA 1
ATOM 3107 C C . ILE A 1 386 ? -0.876 28.469 35.938 1 93.94 386 ILE A C 1
ATOM 3109 O O . ILE A 1 386 ? -0.037 28.938 36.719 1 93.94 386 ILE A O 1
ATOM 3113 N N . SER A 1 387 ? -1.394 29.141 34.906 1 88.31 387 SER A N 1
ATOM 3114 C CA . SER A 1 387 ? -0.883 30.469 34.594 1 88.31 387 SER A CA 1
ATOM 3115 C C . SER A 1 387 ? -1.456 31.516 35.531 1 88.31 387 SER A C 1
ATOM 3117 O O . SER A 1 387 ? -0.926 32.625 35.594 1 88.31 387 SER A O 1
ATOM 3119 N N . GLY A 1 388 ? -2.596 31.266 36.25 1 87.56 388 GLY A N 1
ATOM 3120 C CA . GLY A 1 388 ? -3.115 32.125 37.281 1 87.56 388 GLY A CA 1
ATOM 3121 C C . GLY A 1 388 ? -4.266 33 36.812 1 87.56 388 GLY A C 1
ATOM 3122 O O . GLY A 1 388 ? -4.844 33.75 37.594 1 87.56 388 GLY A O 1
ATOM 3123 N N . GLU A 1 389 ? -4.688 32.812 35.594 1 86.62 389 GLU A N 1
ATOM 3124 C CA . GLU A 1 389 ? -5.711 33.688 35.031 1 86.62 389 GLU A CA 1
ATOM 3125 C C . GLU A 1 389 ? -7.086 33.375 35.625 1 86.62 389 GLU A C 1
ATOM 3127 O O . GLU A 1 389 ? -7.945 34.25 35.688 1 86.62 389 GLU A O 1
ATOM 3132 N N . LEU A 1 390 ? -7.281 32.219 36.062 1 90.5 390 LEU A N 1
ATOM 3133 C CA . LEU A 1 390 ? -8.578 31.844 36.625 1 90.5 390 LEU A CA 1
ATOM 3134 C C . LEU A 1 390 ? -8.711 32.312 38.062 1 90.5 390 LEU A C 1
ATOM 3136 O O . LEU A 1 390 ? -9.781 32.188 38.656 1 90.5 390 LEU A O 1
ATOM 3140 N N . ARG A 1 391 ? -7.672 32.938 38.625 1 87.25 391 ARG A N 1
ATOM 3141 C CA . ARG A 1 391 ? -7.719 33.406 40 1 87.25 391 ARG A CA 1
ATOM 3142 C C . ARG A 1 391 ? -7.742 34.938 40.062 1 87.25 391 ARG A C 1
ATOM 3144 O O . ARG A 1 391 ? -7.887 35.531 41.125 1 87.25 391 ARG A O 1
ATOM 3151 N N . ASN A 1 392 ? -7.727 35.438 38.969 1 82.75 392 ASN A N 1
ATOM 3152 C CA . ASN A 1 392 ? -7.688 36.875 38.906 1 82.75 392 ASN A CA 1
ATOM 3153 C C . ASN A 1 392 ? -9.086 37.469 38.812 1 82.75 392 ASN A C 1
ATOM 3155 O O . ASN A 1 392 ? -10.078 36.75 38.75 1 82.75 392 ASN A O 1
ATOM 3159 N N . SER A 1 393 ? -9.195 38.812 38.812 1 75.94 393 SER A N 1
ATOM 3160 C CA . SER A 1 393 ? -10.469 39.531 38.812 1 75.94 393 SER A CA 1
ATOM 3161 C C . SER A 1 393 ? -11.188 39.312 37.469 1 75.94 393 SER A C 1
ATOM 3163 O O . SER A 1 393 ? -12.406 39.5 37.375 1 75.94 393 SER A O 1
ATOM 3165 N N . GLN A 1 394 ? -10.43 38.875 36.438 1 82.38 394 GLN A N 1
ATOM 3166 C CA . GLN A 1 394 ? -11.016 38.719 35.094 1 82.38 394 GLN A CA 1
ATOM 3167 C C . GLN A 1 394 ? -11.266 37.25 34.781 1 82.38 394 GLN A C 1
ATOM 3169 O O . GLN A 1 394 ? -11.273 36.844 33.625 1 82.38 394 GLN A O 1
ATOM 3174 N N . GLN A 1 395 ? -11.5 36.438 35.75 1 88.56 395 GLN A N 1
ATOM 3175 C CA . GLN A 1 395 ? -11.633 35 35.562 1 88.56 395 GLN A CA 1
ATOM 3176 C C . GLN A 1 395 ? -12.82 34.656 34.656 1 88.56 395 GLN A C 1
ATOM 3178 O O . GLN A 1 395 ? -12.773 33.688 33.906 1 88.56 395 GLN A O 1
ATOM 3183 N N . THR A 1 396 ? -13.828 35.438 34.719 1 89.44 396 THR A N 1
ATOM 3184 C CA . THR A 1 396 ? -15.023 35.188 33.906 1 89.44 396 THR A CA 1
ATOM 3185 C C . THR A 1 396 ? -14.688 35.219 32.406 1 89.44 396 THR A C 1
ATOM 3187 O O . THR A 1 396 ? -15.219 34.438 31.641 1 89.44 396 THR A O 1
ATOM 3190 N N . ASN A 1 397 ? -13.773 36.125 31.984 1 90.75 397 ASN A N 1
ATOM 3191 C CA . ASN A 1 397 ? -13.359 36.219 30.578 1 90.75 397 ASN A CA 1
ATOM 3192 C C . ASN A 1 397 ? -12.695 34.938 30.109 1 90.75 397 ASN A C 1
ATOM 3194 O O . ASN A 1 397 ? -12.891 34.531 28.969 1 90.75 397 ASN A O 1
ATOM 3198 N N . TYR A 1 398 ? -12.008 34.312 30.953 1 92.44 398 TYR A N 1
ATOM 3199 C CA . TYR A 1 398 ? -11.266 33.125 30.594 1 92.44 398 TYR A CA 1
ATOM 3200 C C . TYR A 1 398 ? -12.18 31.906 30.562 1 92.44 398 TYR A C 1
ATOM 3202 O O . TYR A 1 398 ? -11.977 31 29.75 1 92.44 398 TYR A O 1
ATOM 3210 N N . TRP A 1 399 ? -13.211 31.891 31.422 1 93.75 399 TRP A N 1
ATOM 3211 C CA . TRP A 1 399 ? -14.211 30.828 31.328 1 93.75 399 TRP A CA 1
ATOM 3212 C C . TRP A 1 399 ? -14.953 30.891 30 1 93.75 399 TRP A C 1
ATOM 3214 O O . TRP A 1 399 ? -15.242 29.844 29.406 1 93.75 399 TRP A O 1
ATOM 3224 N N . VAL A 1 400 ? -15.242 32.125 29.594 1 92.62 400 VAL A N 1
ATOM 3225 C CA . VAL A 1 400 ? -15.922 32.312 28.312 1 92.62 400 VAL A CA 1
ATOM 3226 C C . VAL A 1 400 ? -15.008 31.844 27.172 1 92.62 400 VAL A C 1
ATOM 3228 O O . VAL A 1 400 ? -15.461 31.172 26.234 1 92.62 400 VAL A O 1
ATOM 3231 N N . LEU A 1 401 ? -13.742 32.188 27.266 1 93.44 401 LEU A N 1
ATOM 3232 C CA . LEU A 1 401 ? -12.773 31.812 26.25 1 93.44 401 LEU A CA 1
ATOM 3233 C C . LEU A 1 401 ? -12.633 30.297 26.188 1 93.44 401 LEU A C 1
ATOM 3235 O O . LEU A 1 401 ? -12.5 29.734 25.094 1 93.44 401 LEU A O 1
ATOM 3239 N N . ILE A 1 402 ? -12.641 29.641 27.328 1 96.62 402 ILE A N 1
ATOM 3240 C CA . ILE A 1 402 ? -12.547 28.172 27.391 1 96.62 402 ILE A CA 1
ATOM 3241 C C . ILE A 1 402 ? -13.727 27.547 26.656 1 96.62 402 ILE A C 1
ATOM 3243 O O . ILE A 1 402 ? -13.547 26.656 25.844 1 96.62 402 ILE A O 1
ATOM 3247 N N . PHE A 1 403 ? -14.875 28.047 26.906 1 95.75 403 PHE A N 1
ATOM 3248 C CA . PHE A 1 403 ? -16.078 27.5 26.281 1 95.75 403 PHE A CA 1
ATOM 3249 C C . PHE A 1 403 ? -16.094 27.766 24.781 1 95.75 403 PHE A C 1
ATOM 3251 O O . PHE A 1 403 ? -16.328 26.859 23.984 1 95.75 403 PHE A O 1
ATOM 3258 N N . THR A 1 404 ? -15.828 29.047 24.422 1 94.56 404 THR A N 1
ATOM 3259 C CA . THR A 1 404 ? -15.93 29.422 23.016 1 94.56 404 THR A CA 1
ATOM 3260 C C . THR A 1 404 ? -14.883 28.688 22.188 1 94.56 404 THR A C 1
ATOM 3262 O O . THR A 1 404 ? -15.164 28.266 21.062 1 94.56 404 THR A O 1
ATOM 3265 N N . SER A 1 405 ? -13.664 28.578 22.719 1 96.25 405 SER A N 1
ATOM 3266 C CA . SER A 1 405 ? -12.609 27.875 22 1 96.25 405 SER A CA 1
ATOM 3267 C C . SER A 1 405 ? -12.945 26.391 21.844 1 96.25 405 SER A C 1
ATOM 3269 O O . SER A 1 405 ? -12.695 25.812 20.781 1 96.25 405 SER A O 1
ATOM 3271 N N . SER A 1 406 ? -13.492 25.781 22.859 1 98.25 406 SER A N 1
ATOM 3272 C CA . SER A 1 406 ? -13.852 24.375 22.797 1 98.25 406 SER A CA 1
ATOM 3273 C C . SER A 1 406 ? -15.023 24.141 21.859 1 98.25 406 SER A C 1
ATOM 3275 O O . SER A 1 406 ? -15.047 23.141 21.125 1 98.25 406 SER A O 1
ATOM 3277 N N . PHE A 1 407 ? -15.961 25.031 21.891 1 97.75 407 PHE A N 1
ATOM 3278 C CA . PHE A 1 407 ? -17.094 24.922 20.969 1 97.75 407 PHE A CA 1
ATOM 3279 C C . PHE A 1 407 ? -16.641 25.125 19.531 1 97.75 407 PHE A C 1
ATOM 3281 O O . PHE A 1 407 ? -17.078 24.406 18.625 1 97.75 407 PHE A O 1
ATOM 3288 N N . ALA A 1 408 ? -15.812 26.109 19.359 1 97.25 408 ALA A N 1
ATOM 3289 C CA . ALA A 1 408 ? -15.25 26.344 18.031 1 97.25 408 ALA A CA 1
ATOM 3290 C C . ALA A 1 408 ? -14.516 25.094 17.531 1 97.25 408 ALA A C 1
ATOM 3292 O O . ALA A 1 408 ? -14.617 24.734 16.359 1 97.25 408 ALA A O 1
ATOM 3293 N N . LEU A 1 409 ? -13.773 24.469 18.438 1 98.06 409 LEU A N 1
ATOM 3294 C CA . LEU A 1 409 ? -13.039 23.266 18.078 1 98.06 409 LEU A CA 1
ATOM 3295 C C . LEU A 1 409 ? -13.984 22.172 17.594 1 98.06 409 LEU A C 1
ATOM 3297 O O . LEU A 1 409 ? -13.703 21.5 16.594 1 98.06 409 LEU A O 1
ATOM 3301 N N . MET A 1 410 ? -15.039 22 18.297 1 98.5 410 MET A N 1
ATOM 3302 C CA . MET A 1 410 ? -16.016 21 17.891 1 98.5 410 MET A CA 1
ATOM 3303 C C . MET A 1 410 ? -16.531 21.266 16.484 1 98.5 410 MET A C 1
ATOM 3305 O O . MET A 1 410 ? -16.562 20.359 15.648 1 98.5 410 MET A O 1
ATOM 3309 N N . LEU A 1 411 ? -16.875 22.469 16.203 1 98.06 411 LEU A N 1
ATOM 3310 C CA . LEU A 1 411 ? -17.406 22.812 14.891 1 98.06 411 LEU A CA 1
ATOM 3311 C C . LEU A 1 411 ? -16.344 22.641 13.812 1 98.06 411 LEU A C 1
ATOM 3313 O O . LEU A 1 411 ? -16.641 22.172 12.711 1 98.06 411 LEU A O 1
ATOM 3317 N N . VAL A 1 412 ? -15.203 23.062 14.18 1 97.94 412 VAL A N 1
ATOM 3318 C CA . VAL A 1 412 ? -14.078 22.969 13.25 1 97.94 412 VAL A CA 1
ATOM 3319 C C . VAL A 1 412 ? -13.82 21.5 12.898 1 97.94 412 VAL A C 1
ATOM 3321 O O . VAL A 1 412 ? -13.523 21.172 11.75 1 97.94 412 VAL A O 1
ATOM 3324 N N . ILE A 1 413 ? -13.922 20.625 13.867 1 98.5 413 ILE A N 1
ATOM 3325 C CA . ILE A 1 413 ? -13.695 19.188 13.648 1 98.5 413 ILE A CA 1
ATOM 3326 C C . ILE A 1 413 ? -14.758 18.641 12.703 1 98.5 413 ILE A C 1
ATOM 3328 O O . ILE A 1 413 ? -14.445 17.859 11.789 1 98.5 413 ILE A O 1
ATOM 3332 N N . ILE A 1 414 ? -15.953 19.016 12.945 1 98.25 414 ILE A N 1
ATOM 3333 C CA . ILE A 1 414 ? -17.047 18.578 12.07 1 98.25 414 ILE A CA 1
ATOM 3334 C C . ILE A 1 414 ? -16.766 19.016 10.641 1 98.25 414 ILE A C 1
ATOM 3336 O O . ILE A 1 414 ? -16.875 18.219 9.703 1 98.25 414 ILE A O 1
ATOM 3340 N N . PHE A 1 415 ? -16.344 20.203 10.516 1 96.62 415 PHE A N 1
ATOM 3341 C CA . PHE A 1 415 ? -16.062 20.766 9.203 1 96.62 415 PHE A CA 1
ATOM 3342 C C . PHE A 1 415 ? -14.883 20.047 8.555 1 96.62 415 PHE A C 1
ATOM 3344 O O . PHE A 1 415 ? -14.922 19.719 7.367 1 96.62 415 PHE A O 1
ATOM 3351 N N . ALA A 1 416 ? -13.844 19.906 9.305 1 97 416 ALA A N 1
ATOM 3352 C CA . ALA A 1 416 ? -12.633 19.281 8.797 1 97 416 ALA A CA 1
ATOM 3353 C C . ALA A 1 416 ? -12.906 17.859 8.305 1 97 416 ALA A C 1
ATOM 3355 O O . ALA A 1 416 ? -12.398 17.453 7.254 1 97 416 ALA A O 1
ATOM 3356 N N . LYS A 1 417 ? -13.688 17.094 9.055 1 97.25 417 LYS A N 1
ATOM 3357 C CA . LYS A 1 417 ? -14.008 15.727 8.656 1 97.25 417 LYS A CA 1
ATOM 3358 C C . LYS A 1 417 ? -14.922 15.711 7.438 1 97.25 417 LYS A C 1
ATOM 3360 O O . LYS A 1 417 ? -14.836 14.805 6.609 1 97.25 417 LYS A O 1
ATOM 3365 N N . ALA A 1 418 ? -15.766 16.672 7.383 1 96.31 418 ALA A N 1
ATOM 3366 C CA . ALA A 1 418 ? -16.594 16.812 6.191 1 96.31 418 ALA A CA 1
ATOM 3367 C C . ALA A 1 418 ? -15.75 17.078 4.953 1 96.31 418 ALA A C 1
ATOM 3369 O O . ALA A 1 418 ? -15.93 16.438 3.92 1 96.31 418 ALA A O 1
ATOM 3370 N N . LEU A 1 419 ? -14.883 18.016 5.117 1 95.56 419 LEU A N 1
ATOM 3371 C CA . LEU A 1 419 ? -14.008 18.359 3.998 1 95.56 419 LEU A CA 1
ATOM 3372 C C . LEU A 1 419 ? -13.109 17.172 3.633 1 95.56 419 LEU A C 1
ATOM 3374 O O . LEU A 1 419 ? -12.867 16.922 2.453 1 95.56 419 LEU A O 1
ATOM 3378 N N . GLY A 1 420 ? -12.609 16.5 4.621 1 95.81 420 GLY A N 1
ATOM 3379 C CA . GLY A 1 420 ? -11.727 15.352 4.418 1 95.81 420 GLY A CA 1
ATOM 3380 C C . GLY A 1 420 ? -12.391 14.227 3.648 1 95.81 420 GLY A C 1
ATOM 3381 O O . GLY A 1 420 ? -11.711 13.461 2.955 1 95.81 420 GLY A O 1
ATOM 3382 N N . SER A 1 421 ? -13.664 14.078 3.744 1 95.44 421 SER A N 1
ATOM 3383 C CA . SER A 1 421 ? -14.391 13.047 3.02 1 95.44 421 SER A CA 1
ATOM 3384 C C . SER A 1 421 ? -14.875 13.555 1.663 1 95.44 421 SER A C 1
ATOM 3386 O O . SER A 1 421 ? -14.852 12.82 0.675 1 95.44 421 SER A O 1
ATOM 3388 N N . LEU A 1 422 ? -15.172 14.812 1.607 1 94.81 422 LEU A N 1
ATOM 3389 C CA . LEU A 1 422 ? -15.781 15.391 0.411 1 94.81 422 LEU A CA 1
ATOM 3390 C C . LEU A 1 422 ? -14.742 15.562 -0.693 1 94.81 422 LEU A C 1
ATOM 3392 O O . LEU A 1 422 ? -15.031 15.305 -1.865 1 94.81 422 LEU A O 1
ATOM 3396 N N . VAL A 1 423 ? -13.625 15.984 -0.381 1 94.62 423 VAL A N 1
ATOM 3397 C CA . VAL A 1 423 ? -12.617 16.359 -1.368 1 94.62 423 VAL A CA 1
ATOM 3398 C C . VAL A 1 423 ? -12.219 15.125 -2.188 1 94.62 423 VAL A C 1
ATOM 3400 O O . VAL A 1 423 ? -12.258 15.156 -3.42 1 94.62 423 VAL A O 1
ATOM 3403 N N . PRO A 1 424 ? -11.898 14.023 -1.584 1 93.88 424 PRO A N 1
ATOM 3404 C CA . PRO A 1 424 ? -11.578 12.844 -2.387 1 93.88 424 PRO A CA 1
ATOM 3405 C C . PRO A 1 424 ? -12.766 12.344 -3.203 1 93.88 424 PRO A C 1
ATOM 3407 O O . PRO A 1 424 ? -12.594 11.859 -4.324 1 93.88 424 PRO A O 1
ATOM 3410 N N . LEU A 1 425 ? -13.953 12.375 -2.654 1 93.69 425 LEU A N 1
ATOM 3411 C CA . LEU A 1 425 ? -15.148 11.945 -3.371 1 93.69 425 LEU A CA 1
ATOM 3412 C C . LEU A 1 425 ? -15.375 12.805 -4.609 1 93.69 425 LEU A C 1
ATOM 3414 O O . LEU A 1 425 ? -15.703 12.281 -5.68 1 93.69 425 LEU A O 1
ATOM 3418 N N . LEU A 1 426 ? -15.141 14.094 -4.434 1 92.38 426 LEU A N 1
ATOM 3419 C CA . LEU A 1 426 ? -15.305 15.023 -5.551 1 92.38 426 LEU A CA 1
ATOM 3420 C C . LEU A 1 426 ? -14.227 14.797 -6.602 1 92.38 426 LEU A C 1
ATOM 3422 O O . LEU A 1 426 ? -14.484 14.93 -7.801 1 92.38 426 LEU A O 1
ATOM 3426 N N . ALA A 1 427 ? -13.047 14.617 -6.148 1 92.44 427 ALA A N 1
ATOM 3427 C CA . ALA A 1 427 ? -11.961 14.32 -7.078 1 92.44 427 ALA A CA 1
ATOM 3428 C C . ALA A 1 427 ? -12.312 13.133 -7.969 1 92.44 427 ALA A C 1
ATOM 3430 O O . ALA A 1 427 ? -12.094 13.172 -9.188 1 92.44 427 ALA A O 1
ATOM 3431 N N . LEU A 1 428 ? -12.789 12.062 -7.398 1 90.94 428 LEU A N 1
ATOM 3432 C CA . LEU A 1 428 ? -13.164 10.875 -8.164 1 90.94 428 LEU A CA 1
ATOM 3433 C C . LEU A 1 428 ? -14.281 11.203 -9.156 1 90.94 428 LEU A C 1
ATOM 3435 O O . LEU A 1 428 ? -14.258 10.734 -10.297 1 90.94 428 LEU A O 1
ATOM 3439 N N . LYS A 1 429 ? -15.281 11.945 -8.727 1 90.06 429 LYS A N 1
ATOM 3440 C CA . LYS A 1 429 ? -16.391 12.344 -9.594 1 90.06 429 LYS A CA 1
ATOM 3441 C C . LYS A 1 429 ? -15.891 13.125 -10.805 1 90.06 429 LYS A C 1
ATOM 3443 O O . LYS A 1 429 ? -16.453 13.008 -11.898 1 90.06 429 LYS A O 1
ATOM 3448 N N . LEU A 1 430 ? -14.805 13.828 -10.609 1 91.81 430 LEU A N 1
ATOM 3449 C CA . LEU A 1 430 ? -14.234 14.633 -11.68 1 91.81 430 LEU A CA 1
ATOM 3450 C C . LEU A 1 430 ? -13.188 13.836 -12.461 1 91.81 430 LEU A C 1
ATOM 3452 O O . LEU A 1 430 ? -12.43 14.406 -13.25 1 91.81 430 LEU A O 1
ATOM 3456 N N . LYS A 1 431 ? -13.016 12.586 -12.102 1 90 431 LYS A N 1
ATOM 3457 C CA . LYS A 1 431 ? -12.109 11.656 -12.766 1 90 431 LYS A CA 1
ATOM 3458 C C . LYS A 1 431 ? -10.648 12.031 -12.508 1 90 431 LYS A C 1
ATOM 3460 O O . LYS A 1 431 ? -9.812 11.93 -13.406 1 90 431 LYS A O 1
ATOM 3465 N N . LYS A 1 432 ? -10.484 12.617 -11.367 1 91 432 LYS A N 1
ATOM 3466 C CA . LYS A 1 432 ? -9.125 12.906 -10.906 1 91 432 LYS A CA 1
ATOM 3467 C C . LYS A 1 432 ? -8.695 11.914 -9.828 1 91 432 LYS A C 1
ATOM 3469 O O . LYS A 1 432 ? -9.531 11.227 -9.242 1 91 432 LYS A O 1
ATOM 3474 N N . ASP A 1 433 ? -7.477 11.898 -9.656 1 90.94 433 ASP A N 1
ATOM 3475 C CA . ASP A 1 433 ? -6.926 10.977 -8.664 1 90.94 433 ASP A CA 1
ATOM 3476 C C . ASP A 1 433 ? -7.156 11.492 -7.246 1 90.94 433 ASP A C 1
ATOM 3478 O O . ASP A 1 433 ? -6.59 12.516 -6.855 1 90.94 433 ASP A O 1
ATOM 3482 N N . PRO A 1 434 ? -7.91 10.805 -6.465 1 91.44 434 PRO A N 1
ATOM 3483 C CA . PRO A 1 434 ? -8.203 11.258 -5.102 1 91.44 434 PRO A CA 1
ATOM 3484 C C . PRO A 1 434 ? -6.938 11.422 -4.258 1 91.44 434 PRO A C 1
ATOM 3486 O O . PRO A 1 434 ? -6.914 12.234 -3.326 1 91.44 434 PRO A O 1
ATOM 3489 N N . ALA A 1 435 ? -5.934 10.773 -4.5 1 90.56 435 ALA A N 1
ATOM 3490 C CA . ALA A 1 435 ? -4.723 10.789 -3.688 1 90.56 435 ALA A CA 1
ATOM 3491 C C . ALA A 1 435 ? -3.984 12.117 -3.826 1 90.56 435 ALA A C 1
ATOM 3493 O O . ALA A 1 435 ? -3.217 12.5 -2.941 1 90.56 435 ALA A O 1
ATOM 3494 N N . VAL A 1 436 ? -4.266 12.812 -4.891 1 84.06 436 VAL A N 1
ATOM 3495 C CA . VAL A 1 436 ? -3.574 14.07 -5.156 1 84.06 436 VAL A CA 1
ATOM 3496 C C . VAL A 1 436 ? -4.156 15.172 -4.273 1 84.06 436 VAL A C 1
ATOM 3498 O O . VAL A 1 436 ? -3.461 16.125 -3.928 1 84.06 436 VAL A O 1
ATOM 3501 N N . MET A 1 437 ? -5.516 15.094 -4.066 1 73.94 437 MET A N 1
ATOM 3502 C CA . MET A 1 437 ? -6.164 16.078 -3.195 1 73.94 437 MET A CA 1
ATOM 3503 C C . MET A 1 437 ? -5.969 15.703 -1.728 1 73.94 437 MET A C 1
ATOM 3505 O O . MET A 1 437 ? -6.918 15.297 -1.054 1 73.94 437 MET A O 1
ATOM 3509 N N . SER A 1 438 ? -4.703 15.797 -1.313 1 73 438 SER A N 1
ATOM 3510 C CA . SER A 1 438 ? -3.975 15.117 -0.249 1 73 438 SER A CA 1
ATOM 3511 C C . SER A 1 438 ? -4.191 15.797 1.097 1 73 438 SER A C 1
ATOM 3513 O O . SER A 1 438 ? -4.848 16.844 1.172 1 73 438 SER A O 1
ATOM 3515 N N . ALA A 1 439 ? -3.658 15.188 2.031 1 83.75 439 ALA A N 1
ATOM 3516 C CA . ALA A 1 439 ? -3.645 15.602 3.432 1 83.75 439 ALA A CA 1
ATOM 3517 C C . ALA A 1 439 ? -3.02 16.984 3.588 1 83.75 439 ALA A C 1
ATOM 3519 O O . ALA A 1 439 ? -3.559 17.844 4.297 1 83.75 439 ALA A O 1
ATOM 3520 N N . PRO A 1 440 ? -2.102 17.422 2.693 1 89.19 440 PRO A N 1
ATOM 3521 C CA . PRO A 1 440 ? -1.491 18.734 2.834 1 89.19 440 PRO A CA 1
ATOM 3522 C C . PRO A 1 440 ? -2.414 19.859 2.379 1 89.19 440 PRO A C 1
ATOM 3524 O O . PRO A 1 440 ? -2.469 20.922 3.018 1 89.19 440 PRO A O 1
ATOM 3527 N N . ILE A 1 441 ? -3.137 19.641 1.286 1 91.88 441 ILE A N 1
ATOM 3528 C CA . ILE A 1 441 ? -4.066 20.656 0.792 1 91.88 441 ILE A CA 1
ATOM 3529 C C . ILE A 1 441 ? -5.195 20.859 1.804 1 91.88 441 ILE A C 1
ATOM 3531 O O . ILE A 1 441 ? -5.566 22 2.111 1 91.88 441 ILE A O 1
ATOM 3535 N N . LEU A 1 442 ? -5.656 19.812 2.254 1 91.19 442 LEU A N 1
ATOM 3536 C CA . LEU A 1 442 ? -6.734 19.859 3.238 1 91.19 442 LEU A CA 1
ATOM 3537 C C . LEU A 1 442 ? -6.285 20.578 4.504 1 91.19 442 LEU A C 1
ATOM 3539 O O . LEU A 1 442 ? -7.043 21.375 5.074 1 91.19 442 LEU A O 1
ATOM 3543 N N . ALA A 1 443 ? -5.078 20.234 4.934 1 90.31 443 ALA A N 1
ATOM 3544 C CA . ALA A 1 443 ? -4.551 20.891 6.125 1 90.31 443 ALA A CA 1
ATOM 3545 C C . ALA A 1 443 ? -4.434 22.406 5.922 1 90.31 443 ALA A C 1
ATOM 3547 O O . ALA A 1 443 ? -4.75 23.188 6.82 1 90.31 443 ALA A O 1
ATOM 3548 N N . THR A 1 444 ? -4.008 22.812 4.762 1 91.38 444 THR A N 1
ATOM 3549 C CA . THR A 1 444 ? -3.863 24.234 4.445 1 91.38 444 THR A CA 1
ATOM 3550 C C . THR A 1 444 ? -5.223 24.922 4.434 1 91.38 444 THR A C 1
ATOM 3552 O O . THR A 1 444 ? -5.383 26 5.016 1 91.38 444 THR A O 1
ATOM 3555 N N . VAL A 1 445 ? -6.145 24.344 3.869 1 92.38 445 VAL A N 1
ATOM 3556 C CA . VAL A 1 445 ? -7.484 24.906 3.781 1 92.38 445 VAL A CA 1
ATOM 3557 C C . VAL A 1 445 ? -8.133 24.922 5.164 1 92.38 445 VAL A C 1
ATOM 3559 O O . VAL A 1 445 ? -8.75 25.922 5.555 1 92.38 445 VAL A O 1
ATOM 3562 N N . SER A 1 446 ? -7.957 23.875 5.844 1 91.94 446 SER A N 1
ATOM 3563 C CA . SER A 1 446 ? -8.539 23.766 7.176 1 91.94 446 SER A CA 1
ATOM 3564 C C . SER A 1 446 ? -7.938 24.781 8.125 1 91.94 446 SER A C 1
ATOM 3566 O O . SER A 1 446 ? -8.617 25.281 9.023 1 91.94 446 SER A O 1
ATOM 3568 N N . ASP A 1 447 ? -6.676 25.109 7.93 1 92.69 447 ASP A N 1
ATOM 3569 C CA . ASP A 1 447 ? -6.031 26.125 8.75 1 92.69 447 ASP A CA 1
ATOM 3570 C C . ASP A 1 447 ? -6.77 27.469 8.648 1 92.69 447 ASP A C 1
ATOM 3572 O O . ASP A 1 447 ? -7.098 28.078 9.664 1 92.69 447 ASP A O 1
ATOM 3576 N N . ALA A 1 448 ? -7.047 27.859 7.477 1 93.12 448 ALA A N 1
ATOM 3577 C CA . ALA A 1 448 ? -7.711 29.141 7.238 1 93.12 448 ALA A CA 1
ATOM 3578 C C . ALA A 1 448 ? -9.141 29.109 7.77 1 93.12 448 ALA A C 1
ATOM 3580 O O . ALA A 1 448 ? -9.562 30.031 8.477 1 93.12 448 ALA A O 1
ATOM 3581 N N . PHE A 1 449 ? -9.797 28.094 7.562 1 93.94 449 PHE A N 1
ATOM 3582 C CA . PHE A 1 449 ? -11.203 28.016 7.922 1 93.94 449 PHE A CA 1
ATOM 3583 C C . PHE A 1 449 ? -11.375 27.859 9.43 1 93.94 449 PHE A C 1
ATOM 3585 O O . PHE A 1 449 ? -12.32 28.391 10.008 1 93.94 449 PHE A O 1
ATOM 3592 N N . SER A 1 450 ? -10.5 27.062 9.961 1 94.94 450 SER A N 1
ATOM 3593 C CA . SER A 1 450 ? -10.57 26.875 11.406 1 94.94 450 SER A CA 1
ATOM 3594 C C . SER A 1 450 ? -10.375 28.203 12.141 1 94.94 450 SER A C 1
ATOM 3596 O O . SER A 1 450 ? -11.039 28.469 13.148 1 94.94 450 SER A O 1
ATOM 3598 N N . THR A 1 451 ? -9.547 29.047 11.602 1 91.81 451 THR A N 1
ATOM 3599 C CA . THR A 1 451 ? -9.305 30.359 12.18 1 91.81 451 THR A CA 1
ATOM 3600 C C . THR A 1 451 ? -10.539 31.25 12.031 1 91.81 451 THR A C 1
ATOM 3602 O O . THR A 1 451 ? -10.914 31.953 12.969 1 91.81 451 THR A O 1
ATOM 3605 N N . VAL A 1 452 ? -11.094 31.172 10.906 1 95 452 VAL A N 1
ATOM 3606 C CA . VAL A 1 452 ? -12.305 31.953 10.664 1 95 452 VAL A CA 1
ATOM 3607 C C . VAL A 1 452 ? -13.391 31.547 11.656 1 95 452 VAL A C 1
ATOM 3609 O O . VAL A 1 452 ? -14.031 32.406 12.273 1 95 452 VAL A O 1
ATOM 3612 N N . ILE A 1 453 ? -13.547 30.297 11.852 1 96 453 ILE A N 1
ATOM 3613 C CA . ILE A 1 453 ? -14.594 29.781 12.727 1 96 453 ILE A CA 1
ATOM 3614 C C . ILE A 1 453 ? -14.305 30.172 14.172 1 96 453 ILE A C 1
ATOM 3616 O O . ILE A 1 453 ? -15.18 30.672 14.875 1 96 453 ILE A O 1
ATOM 3620 N N . PHE A 1 454 ? -13.164 29.984 14.648 1 94 454 PHE A N 1
ATOM 3621 C CA . PHE A 1 454 ? -12.773 30.266 16.016 1 94 454 PHE A CA 1
ATOM 3622 C C . PHE A 1 454 ? -13 31.75 16.344 1 94 454 PHE A C 1
ATOM 3624 O O . PHE A 1 454 ? -13.688 32.062 17.312 1 94 454 PHE A O 1
ATOM 3631 N N . PHE A 1 455 ? -12.477 32.625 15.414 1 91.81 455 PHE A N 1
ATOM 3632 C CA . PHE A 1 455 ? -12.57 34.062 15.672 1 91.81 455 PHE A CA 1
ATOM 3633 C C . PHE A 1 455 ? -14.008 34.531 15.539 1 91.81 455 PHE A C 1
ATOM 3635 O O . PHE A 1 455 ? -14.453 35.375 16.312 1 91.81 455 PHE A O 1
ATOM 3642 N N . SER A 1 456 ? -14.727 34 14.578 1 93.62 456 SER A N 1
ATOM 3643 C CA . SER A 1 456 ? -16.125 34.406 14.391 1 93.62 456 SER A CA 1
ATOM 3644 C C . SER A 1 456 ? -16.969 34.062 15.609 1 93.62 456 SER A C 1
ATOM 3646 O O . SER A 1 456 ? -17.812 34.844 16.031 1 93.62 456 SER A O 1
ATOM 3648 N N . ILE A 1 457 ? -16.719 32.938 16.141 1 93.31 457 ILE A N 1
ATOM 3649 C CA . ILE A 1 457 ? -17.484 32.469 17.297 1 93.31 457 ILE A CA 1
ATOM 3650 C C . ILE A 1 457 ? -17.109 33.312 18.516 1 93.31 457 ILE A C 1
ATOM 3652 O O . ILE A 1 457 ? -17.984 33.781 19.266 1 93.31 457 ILE A O 1
ATOM 3656 N N . THR A 1 458 ? -15.883 33.531 18.75 1 88.25 458 THR A N 1
ATOM 3657 C CA . THR A 1 458 ? -15.398 34.25 19.906 1 88.25 458 THR A CA 1
ATOM 3658 C C . THR A 1 458 ? -15.828 35.719 19.844 1 88.25 458 THR A C 1
ATOM 3660 O O . THR A 1 458 ? -16.375 36.25 20.812 1 88.25 458 THR A O 1
ATOM 3663 N N . ILE A 1 459 ? -15.617 36.344 18.703 1 86.94 459 ILE A N 1
ATOM 3664 C CA . ILE A 1 459 ? -16 37.75 18.5 1 86.94 459 ILE A CA 1
ATOM 3665 C C . ILE A 1 459 ? -17.516 37.875 18.531 1 86.94 459 ILE A C 1
ATOM 3667 O O . ILE A 1 459 ? -18.062 38.844 19.094 1 86.94 459 ILE A O 1
ATOM 3671 N N . GLY A 1 460 ? -18.172 36.969 17.891 1 88.5 460 GLY A N 1
ATOM 3672 C CA . GLY A 1 460 ? -19.625 36.969 17.891 1 88.5 460 GLY A CA 1
ATOM 3673 C C . GLY A 1 460 ? -20.219 36.906 19.281 1 88.5 460 GLY A C 1
ATOM 3674 O O . GLY A 1 460 ? -21.172 37.594 19.594 1 88.5 460 GLY A O 1
ATOM 3675 N N . LEU A 1 461 ? -19.703 36.031 20.062 1 87.69 461 LEU A N 1
ATOM 3676 C CA . LEU A 1 461 ? -20.188 35.906 21.422 1 87.69 461 LEU A CA 1
ATOM 3677 C C . LEU A 1 461 ? -19.922 37.188 22.203 1 87.69 461 LEU A C 1
ATOM 3679 O O . LEU A 1 461 ? -20.75 37.594 23.031 1 87.69 461 LEU A O 1
ATOM 3683 N N . PHE A 1 462 ? -18.781 37.844 22.016 1 82.94 462 PHE A N 1
ATOM 3684 C CA . PHE A 1 462 ? -18.438 39.094 22.656 1 82.94 462 PHE A CA 1
ATOM 3685 C C . PHE A 1 462 ? -19.438 40.188 22.25 1 82.94 462 PHE A C 1
ATOM 3687 O O . PHE A 1 462 ? -19.922 40.938 23.094 1 82.94 462 PHE A O 1
ATOM 3694 N N . LEU A 1 463 ? -19.781 40.188 21.016 1 83.62 463 LEU A N 1
ATOM 3695 C CA . LEU A 1 463 ? -20.656 41.219 20.5 1 83.62 463 LEU A CA 1
ATOM 3696 C C . LEU A 1 463 ? -22.094 40.969 20.953 1 83.62 463 LEU A C 1
ATOM 3698 O O . LEU A 1 463 ? -22.828 41.938 21.219 1 83.62 463 LEU A O 1
ATOM 3702 N N . THR A 1 464 ? -22.469 39.75 21.094 1 85.62 464 THR A N 1
ATOM 3703 C CA . THR A 1 464 ? -23.859 39.438 21.438 1 85.62 464 THR A CA 1
ATOM 3704 C C . THR A 1 464 ? -24.078 39.5 22.938 1 85.62 464 THR A C 1
ATOM 3706 O O . THR A 1 464 ? -25.156 39.875 23.391 1 85.62 464 THR A O 1
ATOM 3709 N N . PHE A 1 465 ? -23 39.125 23.656 1 88.19 465 PHE A N 1
ATOM 3710 C CA . PHE A 1 465 ? -23.141 39.094 25.109 1 88.19 465 PHE A CA 1
ATOM 3711 C C . PHE A 1 465 ? -21.984 39.844 25.781 1 88.19 465 PHE A C 1
ATOM 3713 O O . PHE A 1 465 ? -21.219 39.25 26.547 1 88.19 465 PHE A O 1
ATOM 3720 N N . PRO A 1 466 ? -21.938 41.156 25.625 1 80.31 466 PRO A N 1
ATOM 3721 C CA . PRO A 1 466 ? -20.828 41.938 26.188 1 80.31 466 PRO A CA 1
ATOM 3722 C C . PRO A 1 466 ? -20.797 41.906 27.703 1 80.31 466 PRO A C 1
ATOM 3724 O O . PRO A 1 466 ? -19.734 42.062 28.312 1 80.31 466 PRO A O 1
ATOM 3727 N N . TRP A 1 467 ? -21.922 41.625 28.312 1 80.06 467 TRP A N 1
ATOM 3728 C CA . TRP A 1 467 ? -22.016 41.656 29.766 1 80.06 467 TRP A CA 1
ATOM 3729 C C . TRP A 1 467 ? -21.281 40.469 30.375 1 80.06 467 TRP A C 1
ATOM 3731 O O . TRP A 1 467 ? -21 40.438 31.578 1 80.06 467 TRP A O 1
ATOM 3741 N N . LEU A 1 468 ? -20.891 39.5 29.547 1 81 468 LEU A N 1
ATOM 3742 C CA . LEU A 1 468 ? -20.172 38.344 30.016 1 81 468 LEU A CA 1
ATOM 3743 C C . LEU A 1 468 ? -18.703 38.656 30.25 1 81 468 LEU A C 1
ATOM 3745 O O . LEU A 1 468 ? -17.984 37.906 30.906 1 81 468 LEU A O 1
ATOM 3749 N N . TRP A 1 469 ? -18.281 39.875 29.812 1 80.62 469 TRP A N 1
ATOM 3750 C CA . TRP A 1 469 ? -16.875 40.219 29.812 1 80.62 469 TRP A CA 1
ATOM 3751 C C . TRP A 1 469 ? -16.594 41.344 30.812 1 80.62 469 TRP A C 1
ATOM 3753 O O . TRP A 1 469 ? -17.391 42.281 30.953 1 80.62 469 TRP A O 1
ATOM 3763 N N . VAL A 1 470 ? -15.531 41.188 31.562 1 79.81 470 VAL A N 1
ATOM 3764 C CA . VAL A 1 470 ? -15.117 42.156 32.562 1 79.81 470 VAL A CA 1
ATOM 3765 C C . VAL A 1 470 ? -13.875 42.906 32.062 1 79.81 470 VAL A C 1
ATOM 3767 O O . VAL A 1 470 ? -12.844 42.281 31.797 1 79.81 470 VAL A O 1
ATOM 3770 N N . PRO A 1 471 ? -13.961 44.219 31.891 1 80.25 471 PRO A N 1
ATOM 3771 C CA . PRO A 1 471 ? -12.812 44.969 31.375 1 80.25 471 PRO A CA 1
ATOM 3772 C C . PRO A 1 471 ? -11.625 44.938 32.344 1 80.25 471 PRO A C 1
ATOM 3774 O O . PRO A 1 471 ? -11.812 44.812 33.562 1 80.25 471 PRO A O 1
ATOM 3777 N N . ILE A 1 472 ? -10.414 44.781 31.797 1 71.31 472 ILE A N 1
ATOM 3778 C CA . ILE A 1 472 ? -9.188 44.875 32.594 1 71.31 472 ILE A CA 1
ATOM 3779 C C . ILE A 1 472 ? -9.094 46.25 33.25 1 71.31 472 ILE A C 1
ATOM 3781 O O . ILE A 1 472 ? -9.359 47.281 32.625 1 71.31 472 ILE A O 1
ATOM 3785 N N . SER A 1 473 ? -9.461 46.438 34.531 1 56.19 473 SER A N 1
ATOM 3786 C CA . SER A 1 473 ? -9.461 47.688 35.312 1 56.19 473 SER A CA 1
ATOM 3787 C C . SER A 1 473 ? -8.375 48.625 34.812 1 56.19 473 SER A C 1
ATOM 3789 O O . SER A 1 473 ? -7.199 48.438 35.125 1 56.19 473 SER A O 1
ATOM 3791 N N . ASN A 1 474 ? -8.086 48.938 33.781 1 43.72 474 ASN A N 1
ATOM 3792 C CA . ASN A 1 474 ? -7.375 50.188 33.875 1 43.72 474 ASN A CA 1
ATOM 3793 C C . ASN A 1 474 ? -8.203 51.25 34.625 1 43.72 474 ASN A C 1
ATOM 3795 O O . ASN A 1 474 ? -9.414 51.094 34.75 1 43.72 474 ASN A O 1
ATOM 3799 N N . SER A 1 475 ? -7.734 52.688 34.906 1 35.53 475 SER A N 1
ATOM 3800 C CA . SER A 1 475 ? -8.289 53.844 35.562 1 35.53 475 SER A CA 1
ATOM 3801 C C . SER A 1 475 ? -9.75 54.094 35.156 1 35.53 475 SER A C 1
ATOM 3803 O O . SER A 1 475 ? -10.211 53.531 34.156 1 35.53 475 SER A O 1
ATOM 3805 N N . ASP A 1 476 ? -10.477 55.375 35.562 1 33.41 476 ASP A N 1
ATOM 3806 C CA . ASP A 1 476 ? -11.648 56.25 35.625 1 33.41 476 ASP A CA 1
ATOM 3807 C C . ASP A 1 476 ? -12.305 56.406 34.281 1 33.41 476 ASP A C 1
ATOM 3809 O O . ASP A 1 476 ? -13.352 57.062 34.156 1 33.41 476 ASP A O 1
ATOM 3813 N N . THR A 1 477 ? -11.648 56.406 33.125 1 30.33 477 THR A N 1
ATOM 3814 C CA . THR A 1 477 ? -12.195 57.219 32.031 1 30.33 477 THR A CA 1
ATOM 3815 C C . THR A 1 477 ? -13.242 56.406 31.25 1 30.33 477 THR A C 1
ATOM 3817 O O . THR A 1 477 ? -14.125 57 30.625 1 30.33 477 THR A O 1
ATOM 3820 N N . LEU A 1 478 ? -13.148 55.156 30.906 1 33.31 478 LEU A N 1
ATOM 3821 C CA . LEU A 1 478 ? -13.992 54.75 29.797 1 33.31 478 LEU A CA 1
ATOM 3822 C C . LEU A 1 478 ? -15.359 54.281 30.281 1 33.31 478 LEU A C 1
ATOM 3824 O O . LEU A 1 478 ? -16.172 53.781 29.5 1 33.31 478 LEU A O 1
ATOM 3828 N N . ASN A 1 479 ? -15.766 54.5 31.516 1 30.97 479 ASN A N 1
ATOM 3829 C CA . ASN A 1 479 ? -17.172 54.312 31.812 1 30.97 479 ASN A CA 1
ATOM 3830 C C . ASN A 1 479 ? -18.062 55.125 30.875 1 30.97 479 ASN A C 1
ATOM 3832 O O . ASN A 1 479 ? -19.297 55.031 30.922 1 30.97 479 ASN A O 1
ATOM 3836 N N . THR A 1 480 ? -17.562 56.25 30.312 1 28.72 480 THR A N 1
ATOM 3837 C CA . THR A 1 480 ? -18.453 57.25 29.719 1 28.72 480 THR A CA 1
ATOM 3838 C C . THR A 1 480 ? -19 56.75 28.375 1 28.72 480 THR A C 1
ATOM 3840 O O . THR A 1 480 ? -20.078 57.156 27.953 1 28.72 480 THR A O 1
ATOM 3843 N N . ALA A 1 481 ? -18.219 55.969 27.578 1 31.62 481 ALA A N 1
ATOM 3844 C CA . ALA A 1 481 ? -18.719 55.906 26.219 1 31.62 481 ALA A CA 1
ATOM 3845 C C . ALA A 1 481 ? -19.875 54.906 26.109 1 31.62 481 ALA A C 1
ATOM 3847 O O . ALA A 1 481 ? -20.734 55.031 25.219 1 31.62 481 ALA A O 1
ATOM 3848 N N . PHE A 1 482 ? -19.984 53.906 26.891 1 30.59 482 PHE A N 1
ATOM 3849 C CA . PHE A 1 482 ? -21.062 53 26.531 1 30.59 482 PHE A CA 1
ATOM 3850 C C . PHE A 1 482 ? -22.422 53.562 26.922 1 30.59 482 PHE A C 1
ATOM 3852 O O . PHE A 1 482 ? -23.453 52.938 26.719 1 30.59 482 PHE A O 1
ATOM 3859 N N . VAL A 1 483 ? -22.453 54.625 27.828 1 28.45 483 VAL A N 1
ATOM 3860 C CA . VAL A 1 483 ? -23.781 55.156 28.125 1 28.45 483 VAL A CA 1
ATOM 3861 C C . VAL A 1 483 ? -24.406 55.719 26.844 1 28.45 483 VAL A C 1
ATOM 3863 O O . VAL A 1 483 ? -25.625 55.938 26.797 1 28.45 483 VAL A O 1
ATOM 3866 N N . LEU A 1 484 ? -23.609 56.062 25.844 1 25.95 484 LEU A N 1
ATOM 3867 C CA . LEU A 1 484 ? -24.297 56.844 24.797 1 25.95 484 LEU A CA 1
ATOM 3868 C C . LEU A 1 484 ? -24.969 55.906 23.797 1 25.95 484 LEU A C 1
ATOM 3870 O O . LEU A 1 484 ? -25.766 56.344 22.969 1 25.95 484 LEU A O 1
ATOM 3874 N N . PHE A 1 485 ? -24.516 54.594 23.562 1 26.56 485 PHE A N 1
ATOM 3875 C CA . PHE A 1 485 ? -25.469 53.938 22.656 1 26.56 485 PHE A CA 1
ATOM 3876 C C . PHE A 1 485 ? -26.562 53.25 23.438 1 26.56 485 PHE A C 1
ATOM 3878 O O . PHE A 1 485 ? -26.297 52.594 24.469 1 26.56 485 PHE A O 1
ATOM 3885 N N . MET B 1 1 ? -26.781 -10.016 -17.656 1 43 1 MET B N 1
ATOM 3886 C CA . MET B 1 1 ? -26.453 -11.023 -16.656 1 43 1 MET B CA 1
ATOM 3887 C C . MET B 1 1 ? -27.719 -11.719 -16.172 1 43 1 MET B C 1
ATOM 3889 O O . MET B 1 1 ? -28.672 -11.055 -15.734 1 43 1 MET B O 1
ATOM 3893 N N . GLU B 1 2 ? -28.031 -12.789 -16.766 1 55.84 2 GLU B N 1
ATOM 3894 C CA . GLU B 1 2 ? -29.203 -13.547 -16.344 1 55.84 2 GLU B CA 1
ATOM 3895 C C . GLU B 1 2 ? -29.375 -13.516 -14.82 1 55.84 2 GLU B C 1
ATOM 3897 O O . GLU B 1 2 ? -28.391 -13.594 -14.086 1 55.84 2 GLU B O 1
ATOM 3902 N N . ASN B 1 3 ? -30.422 -13.078 -14.336 1 75.94 3 ASN B N 1
ATOM 3903 C CA . ASN B 1 3 ? -30.828 -12.781 -12.969 1 75.94 3 ASN B CA 1
ATOM 3904 C C . ASN B 1 3 ? -30.75 -14.023 -12.078 1 75.94 3 ASN B C 1
ATOM 3906 O O . ASN B 1 3 ? -31.578 -14.938 -12.211 1 75.94 3 ASN B O 1
ATOM 3910 N N . ILE B 1 4 ? -29.531 -14.352 -11.57 1 86.88 4 ILE B N 1
ATOM 3911 C CA . ILE B 1 4 ? -29.266 -15.484 -10.68 1 86.88 4 ILE B CA 1
ATOM 3912 C C . ILE B 1 4 ? -30.469 -15.695 -9.758 1 86.88 4 ILE B C 1
ATOM 3914 O O . ILE B 1 4 ? -30.812 -16.844 -9.445 1 86.88 4 ILE B O 1
ATOM 3918 N N . SER B 1 5 ? -31.125 -14.656 -9.539 1 89.31 5 SER B N 1
ATOM 3919 C CA . SER B 1 5 ? -32.312 -14.734 -8.695 1 89.31 5 SER B CA 1
ATOM 3920 C C . SER B 1 5 ? -33.438 -15.477 -9.398 1 89.31 5 SER B C 1
ATOM 3922 O O . SER B 1 5 ? -34.125 -16.312 -8.805 1 89.31 5 SER B O 1
ATOM 3924 N N . GLU B 1 6 ? -33.594 -15.133 -10.609 1 88.75 6 GLU B N 1
ATOM 3925 C CA . GLU B 1 6 ? -34.625 -15.773 -11.398 1 88.75 6 GLU B CA 1
ATOM 3926 C C . GLU B 1 6 ? -34.344 -17.25 -11.617 1 88.75 6 GLU B C 1
ATOM 3928 O O . GLU B 1 6 ? -35.25 -18.094 -11.594 1 88.75 6 GLU B O 1
ATOM 3933 N N . LEU B 1 7 ? -33.125 -17.547 -11.828 1 89.88 7 LEU B N 1
ATOM 3934 C CA . LEU B 1 7 ? -32.719 -18.938 -12.016 1 89.88 7 LEU B CA 1
ATOM 3935 C C . LEU B 1 7 ? -32.969 -19.75 -10.758 1 89.88 7 LEU B C 1
ATOM 3937 O O . LEU B 1 7 ? -33.375 -20.906 -10.836 1 89.88 7 LEU B O 1
ATOM 3941 N N . ILE B 1 8 ? -32.781 -19.188 -9.617 1 90.5 8 ILE B N 1
ATOM 3942 C CA . ILE B 1 8 ? -32.938 -19.844 -8.336 1 90.5 8 ILE B CA 1
ATOM 3943 C C . ILE B 1 8 ? -34.438 -20.078 -8.07 1 90.5 8 ILE B C 1
ATOM 3945 O O . ILE B 1 8 ? -34.844 -21.172 -7.691 1 90.5 8 ILE B O 1
ATOM 3949 N N . LYS B 1 9 ? -35.219 -19.047 -8.344 1 86.81 9 LYS B N 1
ATOM 3950 C CA . LYS B 1 9 ? -36.656 -19.094 -8.055 1 86.81 9 LYS B CA 1
ATOM 3951 C C . LYS B 1 9 ? -37.344 -20.109 -8.953 1 86.81 9 LYS B C 1
ATOM 3953 O O . LYS B 1 9 ? -38.312 -20.766 -8.531 1 86.81 9 LYS B O 1
ATOM 3958 N N . SER B 1 10 ? -36.875 -20.188 -10.078 1 87 10 SER B N 1
ATOM 3959 C CA . SER B 1 10 ? -37.5 -21.109 -11.016 1 87 10 SER B CA 1
ATOM 3960 C C . SER B 1 10 ? -37.125 -22.562 -10.703 1 87 10 SER B C 1
ATOM 3962 O O . SER B 1 10 ? -37.719 -23.484 -11.25 1 87 10 SER B O 1
ATOM 3964 N N . LYS B 1 11 ? -36.281 -22.812 -9.773 1 82.81 11 LYS B N 1
ATOM 3965 C CA . LYS B 1 11 ? -35.781 -24.125 -9.375 1 82.81 11 LYS B CA 1
ATOM 3966 C C . LYS B 1 11 ? -35.312 -24.938 -10.586 1 82.81 11 LYS B C 1
ATOM 3968 O O . LYS B 1 11 ? -35.531 -26.141 -10.641 1 82.81 11 LYS B O 1
ATOM 3973 N N . ASN B 1 12 ? -34.906 -24.203 -11.562 1 84 12 ASN B N 1
ATOM 3974 C CA . ASN B 1 12 ? -34.312 -24.875 -12.711 1 84 12 ASN B CA 1
ATOM 3975 C C . ASN B 1 12 ? -32.844 -25.281 -12.438 1 84 12 ASN B C 1
ATOM 3977 O O . ASN B 1 12 ? -31.922 -24.531 -12.758 1 84 12 ASN B O 1
ATOM 3981 N N . TYR B 1 13 ? -32.625 -26.406 -12.008 1 85.31 13 TYR B N 1
ATOM 3982 C CA . TYR B 1 13 ? -31.344 -26.922 -11.539 1 85.31 13 TYR B CA 1
ATOM 3983 C C . TYR B 1 13 ? -30.344 -27 -12.68 1 85.31 13 TYR B C 1
ATOM 3985 O O . TYR B 1 13 ? -29.172 -26.641 -12.5 1 85.31 13 TYR B O 1
ATOM 3993 N N . HIS B 1 14 ? -30.828 -27.359 -13.805 1 87.94 14 HIS B N 1
ATOM 3994 C CA . HIS B 1 14 ? -29.938 -27.5 -14.953 1 87.94 14 HIS B CA 1
ATOM 3995 C C . HIS B 1 14 ? -29.391 -26.156 -15.398 1 87.94 14 HIS B C 1
ATOM 3997 O O . HIS B 1 14 ? -28.188 -26.016 -15.648 1 87.94 14 HIS B O 1
ATOM 4003 N N . SER B 1 15 ? -30.219 -25.203 -15.391 1 89.62 15 SER B N 1
ATOM 4004 C CA . SER B 1 15 ? -29.797 -23.859 -15.812 1 89.62 15 SER B CA 1
ATOM 4005 C C . SER B 1 15 ? -28.859 -23.219 -14.797 1 89.62 15 SER B C 1
ATOM 4007 O O . SER B 1 15 ? -27.938 -22.484 -15.172 1 89.62 15 SER B O 1
ATOM 4009 N N . LEU B 1 16 ? -29.062 -23.469 -13.602 1 90.88 16 LEU B N 1
ATOM 4010 C CA . LEU B 1 16 ? -28.219 -22.922 -12.555 1 90.88 16 LEU B CA 1
ATOM 4011 C C . LEU B 1 16 ? -26.828 -23.531 -12.609 1 90.88 16 LEU B C 1
ATOM 4013 O O . LEU B 1 16 ? -25.828 -22.828 -12.422 1 90.88 16 LEU B O 1
ATOM 4017 N N . ARG B 1 17 ? -26.766 -24.766 -12.836 1 88.5 17 ARG B N 1
ATOM 4018 C CA . ARG B 1 17 ? -25.469 -25.438 -12.953 1 88.5 17 ARG B CA 1
ATOM 4019 C C . ARG B 1 17 ? -24.719 -24.953 -14.18 1 88.5 17 ARG B C 1
ATOM 4021 O O . ARG B 1 17 ? -23.5 -24.781 -14.133 1 88.5 17 ARG B O 1
ATOM 4028 N N . GLU B 1 18 ? -25.5 -24.766 -15.242 1 89.44 18 GLU B N 1
ATOM 4029 C CA . GLU B 1 18 ? -24.875 -24.203 -16.438 1 89.44 18 GLU B CA 1
ATOM 4030 C C . GLU B 1 18 ? -24.328 -22.797 -16.188 1 89.44 18 GLU B C 1
ATOM 4032 O O . GLU B 1 18 ? -23.266 -22.438 -16.688 1 89.44 18 GLU B O 1
ATOM 4037 N N . TYR B 1 19 ? -25.094 -22.078 -15.43 1 91.81 19 TYR B N 1
ATOM 4038 C CA . TYR B 1 19 ? -24.656 -20.734 -15.047 1 91.81 19 TYR B CA 1
ATOM 4039 C C . TYR B 1 19 ? -23.359 -20.797 -14.258 1 91.81 19 TYR B C 1
ATOM 4041 O O . TYR B 1 19 ? -22.422 -20.031 -14.523 1 91.81 19 TYR B O 1
ATOM 4049 N N . VAL B 1 20 ? -23.219 -21.656 -13.383 1 91.94 20 VAL B N 1
ATOM 4050 C CA . VAL B 1 20 ? -22.062 -21.797 -12.508 1 91.94 20 VAL B CA 1
ATOM 4051 C C . VAL B 1 20 ? -20.844 -22.234 -13.328 1 91.94 20 VAL B C 1
ATOM 4053 O O . VAL B 1 20 ? -19.734 -21.781 -13.078 1 91.94 20 VAL B O 1
ATOM 4056 N N . ASN B 1 21 ? -21.109 -23.031 -14.328 1 88.75 21 ASN B N 1
ATOM 4057 C CA . ASN B 1 21 ? -20.016 -23.547 -15.148 1 88.75 21 ASN B CA 1
ATOM 4058 C C . ASN B 1 21 ? -19.516 -22.5 -16.141 1 88.75 21 ASN B C 1
ATOM 4060 O O . ASN B 1 21 ? -18.344 -22.516 -16.531 1 88.75 21 ASN B O 1
ATOM 4064 N N . SER B 1 22 ? -20.391 -21.609 -16.5 1 91.5 22 SER B N 1
ATOM 4065 C CA . SER B 1 22 ? -20.062 -20.688 -17.594 1 91.5 22 SER B CA 1
ATOM 4066 C C . SER B 1 22 ? -19.688 -19.312 -17.062 1 91.5 22 SER B C 1
ATOM 4068 O O . SER B 1 22 ? -19.406 -18.406 -17.828 1 91.5 22 SER B O 1
ATOM 4070 N N . THR B 1 23 ? -19.734 -19.156 -15.742 1 94.56 23 THR B N 1
ATOM 4071 C CA . THR B 1 23 ? -19.453 -17.859 -15.133 1 94.56 23 THR B CA 1
ATOM 4072 C C . THR B 1 23 ? -18.25 -17.953 -14.211 1 94.56 23 THR B C 1
ATOM 4074 O O . THR B 1 23 ? -18.125 -18.891 -13.422 1 94.56 23 THR B O 1
ATOM 4077 N N . PRO B 1 24 ? -17.312 -16.922 -14.406 1 94.44 24 PRO B N 1
ATOM 4078 C CA . PRO B 1 24 ? -16.203 -16.922 -13.461 1 94.44 24 PRO B CA 1
ATOM 4079 C C . PRO B 1 24 ? -16.656 -16.922 -12 1 94.44 24 PRO B C 1
ATOM 4081 O O . PRO B 1 24 ? -17.641 -16.25 -11.656 1 94.44 24 PRO B O 1
ATOM 4084 N N . ILE B 1 25 ? -15.969 -17.625 -11.211 1 94.19 25 ILE B N 1
ATOM 4085 C CA . ILE B 1 25 ? -16.359 -17.875 -9.828 1 94.19 25 ILE B CA 1
ATOM 4086 C C . ILE B 1 25 ? -16.484 -16.562 -9.078 1 94.19 25 ILE B C 1
ATOM 4088 O O . ILE B 1 25 ? -17.359 -16.391 -8.227 1 94.19 25 ILE B O 1
ATOM 4092 N N . THR B 1 26 ? -15.617 -15.641 -9.32 1 93.5 26 THR B N 1
ATOM 4093 C CA . THR B 1 26 ? -15.641 -14.359 -8.625 1 93.5 26 THR B CA 1
ATOM 4094 C C . THR B 1 26 ? -16.906 -13.586 -8.953 1 93.5 26 THR B C 1
ATOM 4096 O O . THR B 1 26 ? -17.453 -12.883 -8.102 1 93.5 26 THR B O 1
ATOM 4099 N N . ASP B 1 27 ? -17.375 -13.695 -10.172 1 94.19 27 ASP B N 1
ATOM 4100 C CA . ASP B 1 27 ? -18.609 -13.047 -10.57 1 94.19 27 ASP B CA 1
ATOM 4101 C C . ASP B 1 27 ? -19.812 -13.711 -9.891 1 94.19 27 ASP B C 1
ATOM 4103 O O . ASP B 1 27 ? -20.766 -13.031 -9.508 1 94.19 27 ASP B O 1
ATOM 4107 N N . ILE B 1 28 ? -19.734 -14.969 -9.797 1 95.19 28 ILE B N 1
ATOM 4108 C CA . ILE B 1 28 ? -20.781 -15.703 -9.094 1 95.19 28 ILE B CA 1
ATOM 4109 C C . ILE B 1 28 ? -20.828 -15.258 -7.633 1 95.19 28 ILE B C 1
ATOM 4111 O O . ILE B 1 28 ? -21.906 -14.977 -7.102 1 95.19 28 ILE B O 1
ATOM 4115 N N . ALA B 1 29 ? -19.672 -15.242 -7.035 1 94.44 29 ALA B N 1
ATOM 4116 C CA . ALA B 1 29 ? -19.609 -14.836 -5.637 1 94.44 29 ALA B CA 1
ATOM 4117 C C . ALA B 1 29 ? -20.203 -13.445 -5.441 1 94.44 29 ALA B C 1
ATOM 4119 O O . ALA B 1 29 ? -20.953 -13.211 -4.488 1 94.44 29 ALA B O 1
ATOM 4120 N N . LYS B 1 30 ? -19.859 -12.586 -6.336 1 91.69 30 LYS B N 1
ATOM 4121 C CA . LYS B 1 30 ? -20.391 -11.234 -6.273 1 91.69 30 LYS B CA 1
ATOM 4122 C C . LYS B 1 30 ? -21.922 -11.234 -6.395 1 91.69 30 LYS B C 1
ATOM 4124 O O . LYS B 1 30 ? -22.594 -10.5 -5.68 1 91.69 30 LYS B O 1
ATOM 4129 N N . ALA B 1 31 ? -22.422 -1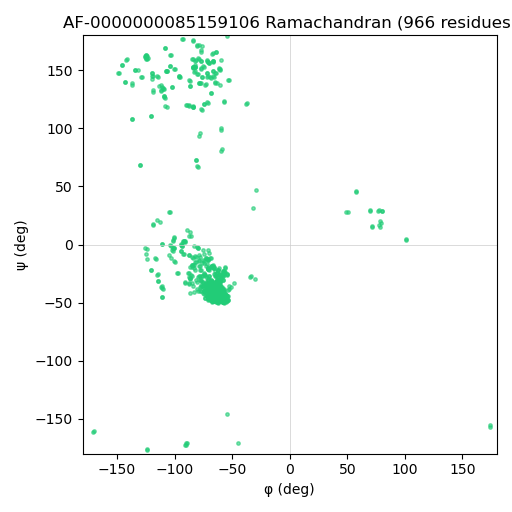1.969 -7.27 1 93.88 31 ALA B N 1
ATOM 4130 C CA . ALA B 1 31 ? -23.859 -12.07 -7.473 1 93.88 31 ALA B CA 1
ATOM 4131 C C . ALA B 1 31 ? -24.547 -12.617 -6.223 1 93.88 31 ALA B C 1
ATOM 4133 O O . ALA B 1 31 ? -25.625 -12.148 -5.848 1 93.88 31 ALA B O 1
ATOM 4134 N N . ILE B 1 32 ? -23.969 -13.523 -5.594 1 94.88 32 ILE B N 1
ATOM 4135 C CA . ILE B 1 32 ? -24.531 -14.156 -4.406 1 94.88 32 ILE B CA 1
ATOM 4136 C C . ILE B 1 32 ? -24.594 -13.141 -3.264 1 94.88 32 ILE B C 1
ATOM 4138 O O . ILE B 1 32 ? -25.547 -13.141 -2.479 1 94.88 32 ILE B O 1
ATOM 4142 N N . GLU B 1 33 ? -23.578 -12.336 -3.207 1 92.38 33 GLU B N 1
ATOM 4143 C CA . GLU B 1 33 ? -23.531 -11.32 -2.158 1 92.38 33 GLU B CA 1
ATOM 4144 C C . GLU B 1 33 ? -24.75 -10.406 -2.217 1 92.38 33 GLU B C 1
ATOM 4146 O O . GLU B 1 33 ? -25.172 -9.859 -1.197 1 92.38 33 GLU B O 1
ATOM 4151 N N . GLU B 1 34 ? -25.359 -10.328 -3.342 1 91.12 34 GLU B N 1
ATOM 4152 C CA . GLU B 1 34 ? -26.469 -9.406 -3.539 1 91.12 34 GLU B CA 1
ATOM 4153 C C . GLU B 1 34 ? -27.812 -10.094 -3.291 1 91.12 34 GLU B C 1
ATOM 4155 O O . GLU B 1 34 ? -28.844 -9.43 -3.23 1 91.12 34 GLU B O 1
ATOM 4160 N N . LEU B 1 35 ? -27.828 -11.312 -3.078 1 94.12 35 LEU B N 1
ATOM 4161 C CA . LEU B 1 35 ? -29.047 -12.07 -2.867 1 94.12 35 LEU B CA 1
ATOM 4162 C C . LEU B 1 35 ? -29.484 -12 -1.41 1 94.12 35 LEU B C 1
ATOM 4164 O O . LEU B 1 35 ? -28.688 -11.656 -0.531 1 94.12 35 LEU B O 1
ATOM 4168 N N . ASN B 1 36 ? -30.781 -12.281 -1.188 1 92.81 36 ASN B N 1
ATOM 4169 C CA . ASN B 1 36 ? -31.25 -12.398 0.189 1 92.81 36 ASN B CA 1
ATOM 4170 C C . ASN B 1 36 ? -30.891 -13.75 0.791 1 92.81 36 ASN B C 1
ATOM 4172 O O . ASN B 1 36 ? -30.438 -14.648 0.08 1 92.81 36 ASN B O 1
ATOM 4176 N N . SER B 1 37 ? -31.109 -13.938 2.074 1 92.88 37 SER B N 1
ATOM 4177 C CA . SER B 1 37 ? -30.656 -15.102 2.82 1 92.88 37 SER B CA 1
ATOM 4178 C C . SER B 1 37 ? -31.297 -16.375 2.303 1 92.88 37 SER B C 1
ATOM 4180 O O . SER B 1 37 ? -30.641 -17.422 2.189 1 92.88 37 SER B O 1
ATOM 4182 N N . TYR B 1 38 ? -32.531 -16.234 1.997 1 93.31 38 TYR B N 1
ATOM 4183 C CA . TYR B 1 38 ? -33.25 -17.406 1.521 1 93.31 38 TYR B CA 1
ATOM 4184 C C . TYR B 1 38 ? -32.719 -17.875 0.175 1 93.31 38 TYR B C 1
ATOM 4186 O O . TYR B 1 38 ? -32.469 -19.062 -0.018 1 93.31 38 TYR B O 1
ATOM 4194 N N . GLU B 1 39 ? -32.562 -16.984 -0.689 1 94.19 39 GLU B N 1
ATOM 4195 C CA . GLU B 1 39 ? -32.031 -17.281 -2.018 1 94.19 39 GLU B CA 1
ATOM 4196 C C . GLU B 1 39 ? -30.625 -17.875 -1.936 1 94.19 39 GLU B C 1
ATOM 4198 O O . GLU B 1 39 ? -30.266 -18.766 -2.701 1 94.19 39 GLU B O 1
ATOM 4203 N N . ARG B 1 40 ? -29.797 -17.359 -1.053 1 95.88 40 ARG B N 1
ATOM 4204 C CA . ARG B 1 40 ? -28.422 -17.844 -0.875 1 95.88 40 ARG B CA 1
ATOM 4205 C C . ARG B 1 40 ? -28.422 -19.312 -0.477 1 95.88 40 ARG B C 1
ATOM 4207 O O . ARG B 1 40 ? -27.703 -20.125 -1.069 1 95.88 40 ARG B O 1
ATOM 4214 N N . VAL B 1 41 ? -29.266 -19.625 0.484 1 95.25 41 VAL B N 1
ATOM 4215 C CA . VAL B 1 41 ? -29.312 -20.984 0.989 1 95.25 41 VAL B CA 1
ATOM 4216 C C . VAL B 1 41 ? -29.797 -21.938 -0.112 1 95.25 41 VAL B C 1
ATOM 4218 O O . VAL B 1 41 ? -29.234 -23.016 -0.302 1 95.25 41 VAL B O 1
ATOM 4221 N N . LEU B 1 42 ? -30.781 -21.5 -0.812 1 93.44 42 LEU B N 1
ATOM 4222 C CA . LEU B 1 42 ? -31.328 -22.328 -1.884 1 93.44 42 LEU B CA 1
ATOM 4223 C C . LEU B 1 42 ? -30.297 -22.562 -2.977 1 93.44 42 LEU B C 1
ATOM 4225 O O . LEU B 1 42 ? -30.219 -23.656 -3.531 1 93.44 42 LEU B O 1
ATOM 4229 N N . PHE B 1 43 ? -29.594 -21.578 -3.27 1 95.12 43 PHE B N 1
ATOM 4230 C CA . PHE B 1 43 ? -28.531 -21.672 -4.266 1 95.12 43 PHE B CA 1
ATOM 4231 C C . PHE B 1 43 ? -27.547 -22.781 -3.912 1 95.12 43 PHE B C 1
ATOM 4233 O O . PHE B 1 43 ? -27.234 -23.625 -4.75 1 95.12 43 PHE B O 1
ATOM 4240 N N . PHE B 1 44 ? -27.094 -22.828 -2.746 1 95.38 44 PHE B N 1
ATOM 4241 C CA . PHE B 1 44 ? -26.062 -23.766 -2.318 1 95.38 44 PHE B CA 1
ATOM 4242 C C . PHE B 1 44 ? -26.641 -25.172 -2.191 1 95.38 44 PHE B C 1
ATOM 4244 O O . PHE B 1 44 ? -25.922 -26.156 -2.352 1 95.38 44 PHE B O 1
ATOM 4251 N N . ARG B 1 45 ? -27.891 -25.266 -1.953 1 92.12 45 ARG B N 1
ATOM 4252 C CA . ARG B 1 45 ? -28.547 -26.562 -1.836 1 92.12 45 ARG B CA 1
ATOM 4253 C C . ARG B 1 45 ? -28.625 -27.25 -3.189 1 92.12 45 ARG B C 1
ATOM 4255 O O . ARG B 1 45 ? -28.578 -28.484 -3.266 1 92.12 45 ARG B O 1
ATOM 4262 N N . ILE B 1 46 ? -28.641 -26.453 -4.195 1 91.31 46 ILE B N 1
ATOM 4263 C CA . ILE B 1 46 ? -28.859 -26.984 -5.531 1 91.31 46 ILE B CA 1
ATOM 4264 C C . ILE B 1 46 ? -27.531 -27.406 -6.156 1 91.31 46 ILE B C 1
ATOM 4266 O O . ILE B 1 46 ? -27.5 -28.312 -6.992 1 91.31 46 ILE B O 1
ATOM 4270 N N . LEU B 1 47 ? -26.484 -26.891 -5.766 1 92.5 47 LEU B N 1
ATOM 4271 C CA . LEU B 1 47 ? -25.188 -27.094 -6.402 1 92.5 47 LEU B CA 1
ATOM 4272 C C . LEU B 1 47 ? -24.547 -28.391 -5.934 1 92.5 47 LEU B C 1
ATOM 4274 O O . LEU B 1 47 ? -24.891 -28.906 -4.863 1 92.5 47 LEU B O 1
ATOM 4278 N N . LYS B 1 48 ? -23.656 -28.797 -6.809 1 91.38 48 LYS B N 1
ATOM 4279 C CA . LYS B 1 48 ? -22.766 -29.875 -6.355 1 91.38 48 LYS B CA 1
ATOM 4280 C C . LYS B 1 48 ? -21.875 -29.391 -5.199 1 91.38 48 LYS B C 1
ATOM 4282 O O . LYS B 1 48 ? -21.469 -28.234 -5.16 1 91.38 48 LYS B O 1
ATOM 4287 N N . THR B 1 49 ? -21.578 -30.312 -4.32 1 93.5 49 THR B N 1
ATOM 4288 C CA . THR B 1 49 ? -20.875 -29.984 -3.086 1 93.5 49 THR B CA 1
ATOM 4289 C C . THR B 1 49 ? -19.531 -29.312 -3.387 1 93.5 49 THR B C 1
ATOM 4291 O O . THR B 1 49 ? -19.156 -28.344 -2.729 1 93.5 49 THR B O 1
ATOM 4294 N N . GLU B 1 50 ? -18.844 -29.781 -4.363 1 92.19 50 GLU B N 1
ATOM 4295 C CA . GLU B 1 50 ? -17.531 -29.25 -4.699 1 92.19 50 GLU B CA 1
ATOM 4296 C C . GLU B 1 50 ? -17.641 -27.797 -5.176 1 92.19 50 GLU B C 1
ATOM 4298 O O . GLU B 1 50 ? -16.859 -26.938 -4.746 1 92.19 50 GLU B O 1
ATOM 4303 N N . ASP B 1 51 ? -18.594 -27.547 -6.031 1 93.44 51 ASP B N 1
ATOM 4304 C CA . ASP B 1 51 ? -18.812 -26.203 -6.535 1 93.44 51 ASP B CA 1
ATOM 4305 C C . ASP B 1 51 ? -19.281 -25.266 -5.418 1 93.44 51 ASP B C 1
ATOM 4307 O O . ASP B 1 51 ? -18.844 -24.125 -5.332 1 93.44 51 ASP B O 1
ATOM 4311 N N . ALA B 1 52 ? -20.172 -25.797 -4.648 1 95.12 52 ALA B N 1
ATOM 4312 C CA . ALA B 1 52 ? -20.719 -25.031 -3.535 1 95.12 52 ALA B CA 1
ATOM 4313 C C . ALA B 1 52 ? -19.609 -24.594 -2.58 1 95.12 52 ALA B C 1
ATOM 4315 O O . ALA B 1 52 ? -19.547 -23.422 -2.188 1 95.12 52 ALA B O 1
ATOM 4316 N N . ALA B 1 53 ? -18.75 -25.484 -2.236 1 95.88 53 ALA B N 1
ATOM 4317 C CA . ALA B 1 53 ? -17.672 -25.188 -1.302 1 95.88 53 ALA B CA 1
ATOM 4318 C C . ALA B 1 53 ? -16.703 -24.156 -1.884 1 95.88 53 ALA B C 1
ATOM 4320 O O . ALA B 1 53 ? -16.234 -23.266 -1.172 1 95.88 53 ALA B O 1
ATOM 4321 N N . GLU B 1 54 ? -16.406 -24.312 -3.125 1 94.25 54 GLU B N 1
ATOM 4322 C CA . GLU B 1 54 ? -15.492 -23.375 -3.779 1 94.25 54 GLU B CA 1
ATOM 4323 C C . GLU B 1 54 ? -16.062 -21.969 -3.793 1 94.25 54 GLU B C 1
ATOM 4325 O O . GLU B 1 54 ? -15.375 -21.016 -3.432 1 94.25 54 GLU B O 1
ATOM 4330 N N . ILE B 1 55 ? -17.312 -21.859 -4.184 1 95.81 55 ILE B N 1
ATOM 4331 C CA . ILE B 1 55 ? -17.969 -20.562 -4.238 1 95.81 55 ILE B CA 1
ATOM 4332 C C . ILE B 1 55 ? -18.078 -19.969 -2.83 1 95.81 55 ILE B C 1
ATOM 4334 O O . ILE B 1 55 ? -17.844 -18.781 -2.629 1 95.81 55 ILE B O 1
ATOM 4338 N N . PHE B 1 56 ? -18.422 -20.812 -1.864 1 96.94 56 PHE B N 1
ATOM 4339 C CA . PHE B 1 56 ? -18.516 -20.422 -0.464 1 96.94 56 PHE B CA 1
ATOM 4340 C C . PHE B 1 56 ? -17.219 -19.75 -0.003 1 96.94 56 PHE B C 1
ATOM 4342 O O . PHE B 1 56 ? -17.266 -18.75 0.713 1 96.94 56 PHE B O 1
ATOM 4349 N N . SER B 1 57 ? -16.078 -20.219 -0.444 1 94.44 57 SER B N 1
ATOM 4350 C CA . SER B 1 57 ? -14.773 -19.75 0.016 1 94.44 57 SER B CA 1
ATOM 4351 C C . SER B 1 57 ? -14.469 -18.359 -0.533 1 94.44 57 SER B C 1
ATOM 4353 O O . SER B 1 57 ? -13.594 -17.672 -0.015 1 94.44 57 SER B O 1
ATOM 4355 N N . TYR B 1 58 ? -15.156 -17.922 -1.581 1 93.62 58 TYR B N 1
ATOM 4356 C CA . TYR B 1 58 ? -14.922 -16.625 -2.201 1 93.62 58 TYR B CA 1
ATOM 4357 C C . TYR B 1 58 ? -15.82 -15.555 -1.592 1 93.62 58 TYR B C 1
ATOM 4359 O O . TYR B 1 58 ? -15.648 -14.359 -1.855 1 93.62 58 TYR B O 1
ATOM 4367 N N . LEU B 1 59 ? -16.75 -15.977 -0.753 1 94.06 59 LEU B N 1
ATOM 4368 C CA . LEU B 1 59 ? -17.703 -15.023 -0.171 1 94.06 59 LEU B CA 1
ATOM 4369 C C . LEU B 1 59 ? -17.062 -14.266 0.984 1 94.06 59 LEU B C 1
ATOM 4371 O O . LEU B 1 59 ? -16.047 -14.695 1.535 1 94.06 59 LEU B O 1
ATOM 4375 N N . SER B 1 60 ? -17.656 -13.172 1.288 1 88.69 60 SER B N 1
ATOM 4376 C CA . SER B 1 60 ? -17.203 -12.383 2.43 1 88.69 60 SER B CA 1
ATOM 4377 C C . SER B 1 60 ? -17.438 -13.125 3.742 1 88.69 60 SER B C 1
ATOM 4379 O O . SER B 1 60 ? -18.281 -14.023 3.811 1 88.69 60 SER B O 1
ATOM 4381 N N . TYR B 1 61 ? -16.688 -12.734 4.711 1 88.25 61 TYR B N 1
ATOM 4382 C CA . TYR B 1 61 ? -16.828 -13.359 6.023 1 88.25 61 TYR B CA 1
ATOM 4383 C C . TYR B 1 61 ? -18.266 -13.258 6.523 1 88.25 61 TYR B C 1
ATOM 4385 O O . TYR B 1 61 ? -18.812 -14.234 7.043 1 88.25 61 TYR B O 1
ATOM 4393 N N . ASP B 1 62 ? -18.891 -12.125 6.395 1 88.25 62 ASP B N 1
ATOM 4394 C CA . ASP B 1 62 ? -20.25 -11.906 6.895 1 88.25 62 ASP B CA 1
ATOM 4395 C C . ASP B 1 62 ? -21.25 -12.836 6.199 1 88.25 62 ASP B C 1
ATOM 4397 O O . ASP B 1 62 ? -22.109 -13.422 6.844 1 88.25 62 ASP B O 1
ATOM 4401 N N . THR B 1 63 ? -21.094 -12.898 4.961 1 93.56 63 THR B N 1
ATOM 4402 C CA . THR B 1 63 ? -22 -13.75 4.203 1 93.56 63 THR B CA 1
ATOM 4403 C C . THR B 1 63 ? -21.797 -15.219 4.57 1 93.56 63 THR B C 1
ATOM 4405 O O . THR B 1 63 ? -22.75 -15.977 4.711 1 93.56 63 THR B O 1
ATOM 4408 N N . ARG B 1 64 ? -20.547 -15.656 4.715 1 95.06 64 ARG B N 1
ATOM 4409 C CA . ARG B 1 64 ? -20.25 -17.031 5.102 1 95.06 64 ARG B CA 1
ATOM 4410 C C . ARG B 1 64 ? -20.844 -17.359 6.469 1 95.06 64 ARG B C 1
ATOM 4412 O O . ARG B 1 64 ? -21.422 -18.422 6.66 1 95.06 64 ARG B O 1
ATOM 4419 N N . LYS B 1 65 ? -20.656 -16.453 7.355 1 93.31 65 LYS B N 1
ATOM 4420 C CA . LYS B 1 65 ? -21.188 -16.609 8.703 1 93.31 65 LYS B CA 1
ATOM 4421 C C . LYS B 1 65 ? -22.703 -16.812 8.664 1 93.31 65 LYS B C 1
ATOM 4423 O O . LYS B 1 65 ? -23.219 -17.75 9.273 1 93.31 65 LYS B O 1
ATOM 4428 N N . VAL B 1 66 ? -23.406 -15.984 7.969 1 93.94 66 VAL B N 1
ATOM 4429 C CA . VAL B 1 66 ? -24.875 -16.047 7.871 1 93.94 66 VAL B CA 1
ATOM 4430 C C . VAL B 1 66 ? -25.297 -17.359 7.227 1 93.94 66 VAL B C 1
ATOM 4432 O O . VAL B 1 66 ? -26.266 -17.984 7.652 1 93.94 66 VAL B O 1
ATOM 4435 N N . LEU B 1 67 ? -24.578 -17.781 6.262 1 96.12 67 LEU B N 1
ATOM 4436 C CA . LEU B 1 67 ? -24.906 -19.016 5.57 1 96.12 67 LEU B CA 1
ATOM 4437 C C . LEU B 1 67 ? -24.75 -20.219 6.504 1 96.12 67 LEU B C 1
ATOM 4439 O O . LEU B 1 67 ? -25.641 -21.062 6.574 1 96.12 67 LEU B O 1
ATOM 4443 N N . VAL B 1 68 ? -23.703 -20.281 7.219 1 95.5 68 VAL B N 1
ATOM 4444 C CA . VAL B 1 68 ? -23.469 -21.391 8.133 1 95.5 68 VAL B CA 1
ATOM 4445 C C . VAL B 1 68 ? -24.562 -21.438 9.188 1 95.5 68 VAL B C 1
ATOM 4447 O O . VAL B 1 68 ? -25 -22.531 9.586 1 95.5 68 VAL B O 1
ATOM 4450 N N . GLU B 1 69 ? -25 -20.328 9.594 1 93.94 69 GLU B N 1
ATOM 4451 C CA . GLU B 1 69 ? -26.062 -20.25 10.586 1 93.94 69 GLU B CA 1
ATOM 4452 C C . GLU B 1 69 ? -27.391 -20.75 10.008 1 93.94 69 GLU B C 1
ATOM 4454 O O . GLU B 1 69 ? -28.219 -21.297 10.734 1 93.94 69 GLU B O 1
ATOM 4459 N N . ASN B 1 70 ? -27.547 -20.547 8.703 1 94.75 70 ASN B N 1
ATOM 4460 C CA . ASN B 1 70 ? -28.844 -20.828 8.094 1 94.75 70 ASN B CA 1
ATOM 4461 C C . ASN B 1 70 ? -28.859 -22.188 7.387 1 94.75 70 ASN B C 1
ATOM 4463 O O . ASN B 1 70 ? -29.922 -22.703 7.055 1 94.75 70 ASN B O 1
ATOM 4467 N N . PHE B 1 71 ? -27.719 -22.719 7.16 1 95.31 71 PHE B N 1
ATOM 4468 C CA . PHE B 1 71 ? -27.625 -24.031 6.531 1 95.31 71 PHE B CA 1
ATOM 4469 C C . PHE B 1 71 ? -28.188 -25.109 7.445 1 95.31 71 PHE B C 1
ATOM 4471 O O . PHE B 1 71 ? -28.125 -25 8.672 1 95.31 71 PHE B O 1
ATOM 4478 N N . THR B 1 72 ? -28.734 -26.156 6.852 1 93.56 72 THR B N 1
ATOM 4479 C CA . THR B 1 72 ? -29 -27.375 7.609 1 93.56 72 THR B CA 1
ATOM 4480 C C . THR B 1 72 ? -27.703 -28.047 8.031 1 93.56 72 THR B C 1
ATOM 4482 O O . THR B 1 72 ? -26.641 -27.75 7.477 1 93.56 72 THR B O 1
ATOM 4485 N N . ASP B 1 73 ? -27.766 -28.938 8.961 1 93.44 73 ASP B N 1
ATOM 4486 C CA . ASP B 1 73 ? -26.578 -29.625 9.445 1 93.44 73 ASP B CA 1
ATOM 4487 C C . ASP B 1 73 ? -25.906 -30.438 8.336 1 93.44 73 ASP B C 1
ATOM 4489 O O . ASP B 1 73 ? -24.688 -30.484 8.227 1 93.44 73 ASP B O 1
ATOM 4493 N N . ASP B 1 74 ? -26.719 -30.984 7.527 1 94.75 74 ASP B N 1
ATOM 4494 C CA . ASP B 1 74 ? -26.203 -31.797 6.43 1 94.75 74 ASP B CA 1
ATOM 4495 C C . ASP B 1 74 ? -25.453 -30.938 5.418 1 94.75 74 ASP B C 1
ATOM 4497 O O . ASP B 1 74 ? -24.391 -31.328 4.93 1 94.75 74 ASP B O 1
ATOM 4501 N N . LEU B 1 75 ? -26.047 -29.828 5.129 1 94.94 75 LEU B N 1
ATOM 4502 C CA . LEU B 1 75 ? -25.422 -28.922 4.172 1 94.94 75 LEU B CA 1
ATOM 4503 C C . LEU B 1 75 ? -24.125 -28.344 4.742 1 94.94 75 LEU B C 1
ATOM 4505 O O . LEU B 1 75 ? -23.125 -28.234 4.031 1 94.94 75 LEU B O 1
ATOM 4509 N N . ASN B 1 76 ? -24.109 -27.984 5.984 1 95.31 76 ASN B N 1
ATOM 4510 C CA . ASN B 1 76 ? -22.906 -27.547 6.66 1 95.31 76 ASN B CA 1
ATOM 4511 C C . ASN B 1 76 ? -21.812 -28.609 6.605 1 95.31 76 ASN B C 1
ATOM 4513 O O . ASN B 1 76 ? -20.672 -28.297 6.254 1 95.31 76 ASN B O 1
ATOM 4517 N N . GLU B 1 77 ? -22.188 -29.75 6.953 1 95.44 77 GLU B N 1
ATOM 4518 C CA . GLU B 1 77 ? -21.234 -30.844 6.965 1 95.44 77 GLU B CA 1
ATOM 4519 C C . GLU B 1 77 ? -20.609 -31.047 5.582 1 95.44 77 GLU B C 1
ATOM 4521 O O . GLU B 1 77 ? -19.391 -31.188 5.453 1 95.44 77 GLU B O 1
ATOM 4526 N N . SER B 1 78 ? -21.438 -31.016 4.59 1 95.69 78 SER B N 1
ATOM 4527 C CA . SER B 1 78 ? -20.984 -31.234 3.223 1 95.69 78 SER B CA 1
ATOM 4528 C C . SER B 1 78 ? -20.031 -30.141 2.764 1 95.69 78 SER B C 1
ATOM 4530 O O . SER B 1 78 ? -18.969 -30.422 2.223 1 95.69 78 SER B O 1
ATOM 4532 N N . ILE B 1 79 ? -20.359 -28.922 3 1 96.19 79 ILE B N 1
ATOM 4533 C CA . ILE B 1 79 ? -19.594 -27.781 2.512 1 96.19 79 ILE B CA 1
ATOM 4534 C C . ILE B 1 79 ? -18.297 -27.656 3.312 1 96.19 79 ILE B C 1
ATOM 4536 O O . ILE B 1 79 ? -17.219 -27.531 2.738 1 96.19 79 ILE B O 1
ATOM 4540 N N . ILE B 1 80 ? -18.406 -27.766 4.59 1 95.94 80 ILE B N 1
ATOM 4541 C CA . ILE B 1 80 ? -17.266 -27.562 5.473 1 95.94 80 ILE B CA 1
ATOM 4542 C C . ILE B 1 80 ? -16.203 -28.641 5.219 1 95.94 80 ILE B C 1
ATOM 4544 O O . ILE B 1 80 ? -15.008 -28.359 5.191 1 95.94 80 ILE B O 1
ATOM 4548 N N . ASN B 1 81 ? -16.641 -29.828 5.012 1 95.06 81 ASN B N 1
ATOM 4549 C CA . ASN B 1 81 ? -15.695 -30.938 4.793 1 95.06 81 ASN B CA 1
ATOM 4550 C C . ASN B 1 81 ? -15.008 -30.812 3.438 1 95.06 81 ASN B C 1
ATOM 4552 O O . ASN B 1 81 ? -13.938 -31.391 3.23 1 95.06 81 ASN B O 1
ATOM 4556 N N . GLU B 1 82 ? -15.625 -30.062 2.557 1 94.44 82 GLU B N 1
ATOM 4557 C CA . GLU B 1 82 ? -15.031 -29.844 1.237 1 94.44 82 GLU B CA 1
ATOM 4558 C C . GLU B 1 82 ? -14.023 -28.703 1.261 1 94.44 82 GLU B C 1
ATOM 4560 O O . GLU B 1 82 ? -13.156 -28.609 0.383 1 94.44 82 GLU B O 1
ATOM 4565 N N . LEU B 1 83 ? -14.055 -27.859 2.264 1 95.06 83 LEU B N 1
ATOM 4566 C CA . LEU B 1 83 ? -13.148 -26.719 2.373 1 95.06 83 LEU B CA 1
ATOM 4567 C C . LEU B 1 83 ? -11.75 -27.188 2.773 1 95.06 83 LEU B C 1
ATOM 4569 O O . LEU B 1 83 ? -11.594 -28.219 3.414 1 95.06 83 LEU B O 1
ATOM 4573 N N . LYS B 1 84 ? -10.812 -26.422 2.379 1 94.75 84 LYS B N 1
ATOM 4574 C CA . LYS B 1 84 ? -9.453 -26.625 2.869 1 94.75 84 LYS B CA 1
ATOM 4575 C C . LYS B 1 84 ? -9.32 -26.219 4.332 1 94.75 84 LYS B C 1
ATOM 4577 O O . LYS B 1 84 ? -10.094 -25.391 4.816 1 94.75 84 LYS B O 1
ATOM 4582 N N . SER B 1 85 ? -8.312 -26.766 4.98 1 95.88 85 SER B N 1
ATOM 4583 C CA . SER B 1 85 ? -8.117 -26.531 6.406 1 95.88 85 SER B CA 1
ATOM 4584 C C . SER B 1 85 ? -7.922 -25.047 6.699 1 95.88 85 SER B C 1
ATOM 4586 O O . SER B 1 85 ? -8.453 -24.516 7.68 1 95.88 85 SER B O 1
ATOM 4588 N N . ASN B 1 86 ? -7.164 -24.375 5.895 1 94.69 86 ASN B N 1
ATOM 4589 C CA . ASN B 1 86 ? -6.918 -22.969 6.137 1 94.69 86 ASN B CA 1
ATOM 4590 C C . ASN B 1 86 ? -8.172 -22.125 5.906 1 94.69 86 ASN B C 1
ATOM 4592 O O . ASN B 1 86 ? -8.352 -21.078 6.539 1 94.69 86 ASN B O 1
ATOM 4596 N N . GLU B 1 87 ? -8.992 -22.516 5.031 1 94.06 87 GLU B N 1
ATOM 4597 C CA . GLU B 1 87 ? -10.258 -21.812 4.793 1 94.06 87 GLU B CA 1
ATOM 4598 C C . GLU B 1 87 ? -11.188 -21.953 5.988 1 94.06 87 GLU B C 1
ATOM 4600 O O . GLU B 1 87 ? -11.891 -21 6.344 1 94.06 87 GLU B O 1
ATOM 4605 N N . ILE B 1 88 ? -11.188 -23.125 6.535 1 95.62 88 ILE B N 1
ATOM 4606 C CA . ILE B 1 88 ? -11.984 -23.359 7.734 1 95.62 88 ILE B CA 1
ATOM 4607 C C . ILE B 1 88 ? -11.438 -22.5 8.883 1 95.62 88 ILE B C 1
ATOM 4609 O O . ILE B 1 88 ? -12.203 -21.859 9.594 1 95.62 88 ILE B O 1
ATOM 4613 N N . ALA B 1 89 ? -10.133 -22.547 9.031 1 95 89 ALA B N 1
ATOM 4614 C CA . ALA B 1 89 ? -9.492 -21.75 10.078 1 95 89 ALA B CA 1
ATOM 4615 C C . ALA B 1 89 ? -9.836 -20.266 9.938 1 95 89 ALA B C 1
ATOM 4617 O O . ALA B 1 89 ? -10.102 -19.594 10.93 1 95 89 ALA B O 1
ATOM 4618 N N . ASP B 1 90 ? -9.828 -19.828 8.727 1 92.31 90 ASP B N 1
ATOM 4619 C CA . ASP B 1 90 ? -10.164 -18.438 8.445 1 92.31 90 ASP B CA 1
ATOM 4620 C C . ASP B 1 90 ? -11.586 -18.109 8.891 1 92.31 90 ASP B C 1
ATOM 4622 O O . ASP B 1 90 ? -11.836 -17.031 9.43 1 92.31 90 ASP B O 1
ATOM 4626 N N . LEU B 1 91 ? -12.461 -18.953 8.641 1 92.75 91 LEU B N 1
ATOM 4627 C CA . LEU B 1 91 ? -13.859 -18.797 9.039 1 92.75 91 LEU B CA 1
ATOM 4628 C C . LEU B 1 91 ? -13.992 -18.766 10.555 1 92.75 91 LEU B C 1
ATOM 4630 O O . LEU B 1 91 ? -14.812 -18.016 11.102 1 92.75 91 LEU B O 1
ATOM 4634 N N . LEU B 1 92 ? -13.172 -19.438 11.258 1 93.62 92 LEU B N 1
ATOM 4635 C CA . LEU B 1 92 ? -13.273 -19.594 12.703 1 93.62 92 LEU B CA 1
ATOM 4636 C C . LEU B 1 92 ? -12.594 -18.453 13.438 1 93.62 92 LEU B C 1
ATOM 4638 O O . LEU B 1 92 ? -12.953 -18.141 14.57 1 93.62 92 LEU B O 1
ATOM 4642 N N . GLU B 1 93 ? -11.617 -17.875 12.859 1 86.38 93 GLU B N 1
ATOM 4643 C CA . GLU B 1 93 ? -10.789 -16.844 13.492 1 86.38 93 GLU B CA 1
ATOM 4644 C C . GLU B 1 93 ? -11.641 -15.734 14.094 1 86.38 93 GLU B C 1
ATOM 4646 O O . GLU B 1 93 ? -11.352 -15.242 15.188 1 86.38 93 GLU B O 1
ATOM 4651 N N . GLU B 1 94 ? -12.711 -15.352 13.5 1 78.38 94 GLU B N 1
ATOM 4652 C CA . GLU B 1 94 ? -13.516 -14.25 14.016 1 78.38 94 GLU B CA 1
ATOM 4653 C C . GLU B 1 94 ? -14.93 -14.719 14.367 1 78.38 94 GLU B C 1
ATOM 4655 O O . GLU B 1 94 ? -15.82 -13.906 14.602 1 78.38 94 GLU B O 1
ATOM 4660 N N . ALA B 1 95 ? -15.062 -15.938 14.477 1 88.5 95 ALA B N 1
ATOM 4661 C CA . ALA B 1 95 ? -16.406 -16.484 14.68 1 88.5 95 ALA B CA 1
ATOM 4662 C C . ALA B 1 95 ? -16.766 -16.5 16.156 1 88.5 95 ALA B C 1
ATOM 4664 O O . ALA B 1 95 ? -15.906 -16.719 17.016 1 88.5 95 ALA B O 1
ATOM 4665 N N . PRO B 1 96 ? -18 -16.188 16.438 1 88.81 96 PRO B N 1
ATOM 4666 C CA . PRO B 1 96 ? -18.453 -16.391 17.812 1 88.81 96 PRO B CA 1
ATOM 4667 C C . PRO B 1 96 ? -18.453 -17.859 18.234 1 88.81 96 PRO B C 1
ATOM 4669 O O . PRO B 1 96 ? -18.359 -18.75 17.375 1 88.81 96 PRO B O 1
ATOM 4672 N N . SER B 1 97 ? -18.562 -18.078 19.516 1 88.5 97 SER B N 1
ATOM 4673 C CA . SER B 1 97 ? -18.406 -19.406 20.094 1 88.5 97 SER B CA 1
ATOM 4674 C C . SER B 1 97 ? -19.422 -20.391 19.531 1 88.5 97 SER B C 1
ATOM 4676 O O . SER B 1 97 ? -19.094 -21.547 19.266 1 88.5 97 SER B O 1
ATOM 4678 N N . ASN B 1 98 ? -20.609 -19.938 19.359 1 88.62 98 ASN B N 1
ATOM 4679 C CA . ASN B 1 98 ? -21.656 -20.828 18.844 1 88.62 98 ASN B CA 1
ATOM 4680 C C . ASN B 1 98 ? -21.328 -21.297 17.438 1 88.62 98 ASN B C 1
ATOM 4682 O O . ASN B 1 98 ? -21.547 -22.469 17.109 1 88.62 98 ASN B O 1
ATOM 4686 N N . LEU B 1 99 ? -20.828 -20.469 16.688 1 90.38 99 LEU B N 1
ATOM 4687 C CA . LEU B 1 99 ? -20.469 -20.797 15.32 1 90.38 99 LEU B CA 1
ATOM 4688 C C . LEU B 1 99 ? -19.25 -21.734 15.297 1 90.38 99 LEU B C 1
ATOM 4690 O O . LEU B 1 99 ? -19.156 -22.625 14.445 1 90.38 99 LEU B O 1
ATOM 4694 N N . ILE B 1 100 ? -18.375 -21.516 16.219 1 92.19 100 ILE B N 1
ATOM 4695 C CA . ILE B 1 100 ? -17.172 -22.344 16.312 1 92.19 100 ILE B CA 1
ATOM 4696 C C . ILE B 1 100 ? -17.578 -23.797 16.547 1 92.19 100 ILE B C 1
ATOM 4698 O O . ILE B 1 100 ? -17.094 -24.703 15.852 1 92.19 100 ILE B O 1
ATOM 4702 N N . ASN B 1 101 ? -18.453 -24.016 17.422 1 90.88 101 ASN B N 1
ATOM 4703 C CA . ASN B 1 101 ? -18.906 -25.359 17.734 1 90.88 101 ASN B CA 1
ATOM 4704 C C . ASN B 1 101 ? -19.609 -26.016 16.562 1 90.88 101 ASN B C 1
ATOM 4706 O O . ASN B 1 101 ? -19.391 -27.203 16.281 1 90.88 101 ASN B O 1
ATOM 4710 N N . LYS B 1 102 ? -20.344 -25.219 15.945 1 92.25 102 LYS B N 1
ATOM 4711 C CA . LYS B 1 102 ? -21.109 -25.719 14.797 1 92.25 102 LYS B CA 1
ATOM 4712 C C . LYS B 1 102 ? -20.172 -26.172 13.672 1 92.25 102 LYS B C 1
ATOM 4714 O O . LYS B 1 102 ? -20.359 -27.234 13.094 1 92.25 102 LYS B O 1
ATOM 4719 N N . VAL B 1 103 ? -19.188 -25.391 13.383 1 94.88 103 VAL B N 1
ATOM 4720 C CA . VAL B 1 103 ? -18.25 -25.656 12.297 1 94.88 103 VAL B CA 1
ATOM 4721 C C . VAL B 1 103 ? -17.344 -26.828 12.664 1 94.88 103 VAL B C 1
ATOM 4723 O O . VAL B 1 103 ? -17.172 -27.75 11.867 1 94.88 103 VAL B O 1
ATOM 4726 N N . LEU B 1 104 ? -16.875 -26.859 13.859 1 92.06 104 LEU B N 1
ATOM 4727 C CA . LEU B 1 104 ? -15.953 -27.906 14.289 1 92.06 104 LEU B CA 1
ATOM 4728 C C . LEU B 1 104 ? -16.672 -29.25 14.336 1 92.06 104 LEU B C 1
ATOM 4730 O O . LEU B 1 104 ? -16.078 -30.281 13.992 1 92.06 104 LEU B O 1
ATOM 4734 N N . SER B 1 105 ? -17.891 -29.25 14.711 1 91.56 105 SER B N 1
ATOM 4735 C CA . SER B 1 105 ? -18.672 -30.484 14.789 1 91.56 105 SER B CA 1
ATOM 4736 C C . SER B 1 105 ? -18.984 -31.031 13.398 1 91.56 105 SER B C 1
ATOM 4738 O O . SER B 1 105 ? -19.281 -32.219 13.242 1 91.56 105 SER B O 1
ATOM 4740 N N . SER B 1 106 ? -18.906 -30.156 12.445 1 92.94 106 SER B N 1
ATOM 4741 C CA . SER B 1 106 ? -19.219 -30.547 11.078 1 92.94 106 SER B CA 1
ATOM 4742 C C . SER B 1 106 ? -18.031 -31.219 10.414 1 92.94 106 SER B C 1
ATOM 4744 O O . SER B 1 106 ? -18.172 -31.797 9.328 1 92.94 106 SER B O 1
ATOM 4746 N N . ILE B 1 107 ? -16.875 -31.172 11.039 1 93.69 107 ILE B N 1
ATOM 4747 C CA . ILE B 1 107 ? -15.68 -31.781 10.461 1 93.69 107 ILE B CA 1
ATOM 4748 C C . ILE B 1 107 ? -15.648 -33.281 10.797 1 93.69 107 ILE B C 1
ATOM 4750 O O . ILE B 1 107 ? -15.539 -33.656 11.961 1 93.69 107 ILE B O 1
ATOM 4754 N N . ASP B 1 108 ? -15.672 -34.062 9.805 1 87 108 ASP B N 1
ATOM 4755 C CA . ASP B 1 108 ? -15.742 -35.5 10.008 1 87 108 ASP B CA 1
ATOM 4756 C C . ASP B 1 108 ? -14.344 -36.094 10.164 1 87 108 ASP B C 1
ATOM 4758 O O . ASP B 1 108 ? -14.148 -37.031 10.922 1 87 108 ASP B O 1
ATOM 4762 N N . ASN B 1 109 ? -13.461 -35.531 9.516 1 88.25 109 ASN B N 1
ATOM 4763 C CA . ASN B 1 109 ? -12.094 -36.031 9.445 1 88.25 109 ASN B CA 1
ATOM 4764 C C . ASN B 1 109 ? -11.242 -35.5 10.594 1 88.25 109 ASN B C 1
ATOM 4766 O O . ASN B 1 109 ? -11 -34.312 10.695 1 88.25 109 ASN B O 1
ATOM 4770 N N . SER B 1 110 ? -10.727 -36.438 11.406 1 91.81 110 SER B N 1
ATOM 4771 C CA . SER B 1 110 ? -9.922 -36.062 12.562 1 91.81 110 SER B CA 1
ATOM 4772 C C . SER B 1 110 ? -8.617 -35.406 12.133 1 91.81 110 SER B C 1
ATOM 4774 O O . SER B 1 110 ? -8.125 -34.5 12.805 1 91.81 110 SER B O 1
ATOM 4776 N N . GLU B 1 111 ? -8.133 -35.875 11.102 1 92.88 111 GLU B N 1
ATOM 4777 C CA . GLU B 1 111 ? -6.898 -35.281 10.602 1 92.88 111 GLU B CA 1
ATOM 4778 C C . GLU B 1 111 ? -7.113 -33.812 10.188 1 92.88 111 GLU B C 1
ATOM 4780 O O . GLU B 1 111 ? -6.277 -32.969 10.469 1 92.88 111 GLU B O 1
ATOM 4785 N N . LYS B 1 112 ? -8.18 -33.531 9.57 1 94.19 112 LYS B N 1
ATOM 4786 C CA . LYS B 1 112 ? -8.516 -32.188 9.164 1 94.19 112 LYS B CA 1
ATOM 4787 C C . LYS B 1 112 ? -8.727 -31.281 10.375 1 94.19 112 LYS B C 1
ATOM 4789 O O . LYS B 1 112 ? -8.273 -30.141 10.398 1 94.19 112 LYS B O 1
ATOM 4794 N N . ARG B 1 113 ? -9.367 -31.812 11.32 1 94.25 113 ARG B N 1
ATOM 4795 C CA . ARG B 1 113 ? -9.586 -31.062 12.547 1 94.25 113 ARG B CA 1
ATOM 4796 C C . ARG B 1 113 ? -8.258 -30.688 13.211 1 94.25 113 ARG B C 1
ATOM 4798 O O . ARG B 1 113 ? -8.102 -29.578 13.711 1 94.25 113 ARG B O 1
ATOM 4805 N N . ARG B 1 114 ? -7.422 -31.625 13.227 1 94.88 114 ARG B N 1
ATOM 4806 C CA . ARG B 1 114 ? -6.102 -31.391 13.797 1 94.88 114 ARG B CA 1
ATOM 4807 C C . ARG B 1 114 ? -5.371 -30.281 13.039 1 94.88 114 ARG B C 1
ATOM 4809 O O . ARG B 1 114 ? -4.758 -29.406 13.656 1 94.88 114 ARG B O 1
ATOM 4816 N N . LYS B 1 115 ? -5.43 -30.328 11.758 1 95.62 115 LYS B N 1
ATOM 4817 C CA . LYS B 1 115 ? -4.785 -29.328 10.922 1 95.62 115 LYS B CA 1
ATOM 4818 C C . LYS B 1 115 ? -5.371 -27.938 11.172 1 95.62 115 LYS B C 1
ATOM 4820 O O . LYS B 1 115 ? -4.637 -26.953 11.281 1 95.62 115 LYS B O 1
ATOM 4825 N N . VAL B 1 116 ? -6.676 -27.875 11.281 1 96.19 116 VAL B N 1
ATOM 4826 C CA . VAL B 1 116 ? -7.363 -26.625 11.555 1 96.19 116 VAL B CA 1
ATOM 4827 C C . VAL B 1 116 ? -6.906 -26.062 12.898 1 96.19 116 VAL B C 1
ATOM 4829 O O . VAL B 1 116 ? -6.574 -24.875 13 1 96.19 116 VAL B O 1
ATOM 4832 N N . ASN B 1 117 ? -6.797 -26.938 13.898 1 94.44 117 ASN B N 1
ATOM 4833 C CA . ASN B 1 117 ? -6.387 -26.531 15.242 1 94.44 117 ASN B CA 1
ATOM 4834 C C . ASN B 1 117 ? -4.941 -26.031 15.258 1 94.44 117 ASN B C 1
ATOM 4836 O O . ASN B 1 117 ? -4.602 -25.109 16 1 94.44 117 ASN B O 1
ATOM 4840 N N . GLN B 1 118 ? -4.203 -26.656 14.469 1 95 118 GLN B N 1
ATOM 4841 C CA . GLN B 1 118 ? -2.805 -26.234 14.383 1 95 118 GLN B CA 1
ATOM 4842 C C . GLN B 1 118 ? -2.678 -24.812 13.836 1 95 118 GLN B C 1
ATOM 4844 O O . GLN B 1 118 ? -1.88 -24.031 14.344 1 95 118 GLN B O 1
ATOM 4849 N N . ILE B 1 119 ? -3.443 -24.5 12.844 1 96.31 119 ILE B N 1
ATOM 4850 C CA . ILE B 1 119 ? -3.424 -23.172 12.25 1 96.31 119 ILE B CA 1
ATOM 4851 C C . ILE B 1 119 ? -3.922 -22.141 13.266 1 96.31 119 ILE B C 1
ATOM 4853 O O . ILE B 1 119 ? -3.342 -21.062 13.406 1 96.31 119 ILE B O 1
ATOM 4857 N N . LEU B 1 120 ? -4.926 -22.516 14.047 1 94.5 120 LEU B N 1
ATOM 4858 C CA . LEU B 1 120 ? -5.574 -21.594 14.984 1 94.5 120 LEU B CA 1
ATOM 4859 C C . LEU B 1 120 ? -4.656 -21.297 16.156 1 94.5 120 LEU B C 1
ATOM 4861 O O . LEU B 1 120 ? -4.898 -20.344 16.906 1 94.5 120 LEU B O 1
ATOM 4865 N N . LYS B 1 121 ? -3.598 -22.016 16.328 1 95.12 121 LYS B N 1
ATOM 4866 C CA . LYS B 1 121 ? -2.666 -21.812 17.438 1 95.12 121 LYS B CA 1
ATOM 4867 C C . LYS B 1 121 ? -1.762 -20.609 17.172 1 95.12 121 LYS B C 1
ATOM 4869 O O . LYS B 1 121 ? -1.183 -20.047 18.109 1 95.12 121 LYS B O 1
ATOM 4874 N N . TYR B 1 122 ? -1.604 -20.234 15.961 1 95.88 122 TYR B N 1
ATOM 4875 C CA . TYR B 1 122 ? -0.724 -19.125 15.602 1 95.88 122 TYR B CA 1
ATOM 4876 C C . TYR B 1 122 ? -1.431 -17.797 15.797 1 95.88 122 TYR B C 1
ATOM 4878 O O . TYR B 1 122 ? -2.652 -17.703 15.648 1 95.88 122 TYR B O 1
ATOM 4886 N N . ASP B 1 123 ? -0.62 -16.781 16.062 1 93.19 123 ASP B N 1
ATOM 4887 C CA . ASP B 1 123 ? -1.153 -15.43 16.141 1 93.19 123 ASP B CA 1
ATOM 4888 C C . ASP B 1 123 ? -1.55 -14.922 14.758 1 93.19 123 ASP B C 1
ATOM 4890 O O . ASP B 1 123 ? -0.973 -15.336 13.75 1 93.19 123 ASP B O 1
ATOM 4894 N N . GLU B 1 124 ? -2.402 -14 14.711 1 89.44 124 GLU B N 1
ATOM 4895 C CA . GLU B 1 124 ? -2.975 -13.469 13.477 1 89.44 124 GLU B CA 1
ATOM 4896 C C . GLU B 1 124 ? -1.901 -12.836 12.602 1 89.44 124 GLU B C 1
ATOM 4898 O O . GLU B 1 124 ? -2.053 -12.758 11.375 1 89.44 124 GLU B O 1
ATOM 4903 N N . ASN B 1 125 ? -0.842 -12.453 13.133 1 90.31 125 ASN B N 1
ATOM 4904 C CA . ASN B 1 125 ? 0.182 -11.758 12.359 1 90.31 125 ASN B CA 1
ATOM 4905 C C . ASN B 1 125 ? 1.319 -12.703 11.969 1 90.31 125 ASN B C 1
ATOM 4907 O O . ASN B 1 125 ? 2.314 -12.266 11.391 1 90.31 125 ASN B O 1
ATOM 4911 N N . GLN B 1 126 ? 1.146 -13.898 12.266 1 96.38 126 GLN B N 1
ATOM 4912 C CA . GLN B 1 126 ? 2.168 -14.891 11.938 1 96.38 126 GLN B CA 1
ATOM 4913 C C . GLN B 1 126 ? 1.797 -15.664 10.672 1 96.38 126 GLN B C 1
ATOM 4915 O O . GLN B 1 126 ? 0.617 -15.898 10.406 1 96.38 126 GLN B O 1
ATOM 4920 N N . VAL B 1 127 ? 2.781 -16.109 9.969 1 97.75 127 VAL B N 1
ATOM 4921 C CA . VAL B 1 127 ? 2.604 -16.828 8.703 1 97.75 127 VAL B CA 1
ATOM 4922 C C . VAL B 1 127 ? 1.761 -18.078 8.93 1 97.75 127 VAL B C 1
ATOM 4924 O O . VAL B 1 127 ? 0.94 -18.438 8.086 1 97.75 127 VAL B O 1
ATOM 4927 N N . GLY B 1 128 ? 1.98 -18.688 10.078 1 97.69 128 GLY B N 1
ATOM 4928 C CA . GLY B 1 128 ? 1.243 -19.906 10.391 1 97.69 128 GLY B CA 1
ATOM 4929 C C . GLY B 1 128 ? -0.261 -19.719 10.352 1 97.69 128 GLY B C 1
ATOM 4930 O O . GLY B 1 128 ? -1.006 -20.672 10.117 1 97.69 128 GLY B O 1
ATOM 4931 N N . SER B 1 129 ? -0.73 -18.531 10.508 1 95.81 129 SER B N 1
ATOM 4932 C CA . SER B 1 129 ? -2.162 -18.266 10.594 1 95.81 129 SER B CA 1
ATOM 4933 C C . SER B 1 129 ? -2.811 -18.266 9.211 1 95.81 129 SER B C 1
ATOM 4935 O O . SER B 1 129 ? -4.031 -18.359 9.094 1 95.81 129 SER B O 1
ATOM 4937 N N . ILE B 1 130 ? -2.002 -18.203 8.141 1 95.19 130 ILE B N 1
ATOM 4938 C CA . ILE B 1 130 ? -2.615 -18.078 6.82 1 95.19 130 ILE B CA 1
ATOM 4939 C C . ILE B 1 130 ? -2.125 -19.219 5.918 1 95.19 130 ILE B C 1
ATOM 4941 O O . ILE B 1 130 ? -2.498 -19.281 4.746 1 95.19 130 ILE B O 1
ATOM 4945 N N . MET B 1 131 ? -1.254 -20.016 6.387 1 96.88 131 MET B N 1
ATOM 4946 C CA . MET B 1 131 ? -0.625 -21.016 5.527 1 96.88 131 MET B CA 1
ATOM 4947 C C . MET B 1 131 ? -1.609 -22.141 5.18 1 96.88 131 MET B C 1
ATOM 4949 O O . MET B 1 131 ? -2.527 -22.422 5.949 1 96.88 131 MET B O 1
ATOM 4953 N N . SER B 1 132 ? -1.477 -22.688 4.012 1 96.56 132 SER B N 1
ATOM 4954 C CA . SER B 1 132 ? -2.162 -23.906 3.625 1 96.56 132 SER B CA 1
ATOM 4955 C C . SER B 1 132 ? -1.365 -25.141 4.043 1 96.56 132 SER B C 1
ATOM 4957 O O . SER B 1 132 ? -0.144 -25.188 3.873 1 96.56 132 SER B O 1
ATOM 4959 N N . VAL B 1 133 ? -2.086 -26.078 4.57 1 96.56 133 VAL B N 1
ATOM 4960 C CA . VAL B 1 133 ? -1.392 -27.266 5.055 1 96.56 133 VAL B CA 1
ATOM 4961 C C . VAL B 1 133 ? -1.839 -28.5 4.25 1 96.56 133 VAL B C 1
ATOM 4963 O O . VAL B 1 133 ? -1.258 -29.578 4.379 1 96.56 133 VAL B O 1
ATOM 4966 N N . ASP B 1 134 ? -2.918 -28.328 3.469 1 96 134 ASP B N 1
ATOM 4967 C CA . ASP B 1 134 ? -3.404 -29.391 2.607 1 96 134 ASP B CA 1
ATOM 4968 C C . ASP B 1 134 ? -2.609 -29.453 1.305 1 96 134 ASP B C 1
ATOM 4970 O O . ASP B 1 134 ? -3.137 -29.141 0.235 1 96 134 ASP B O 1
ATOM 4974 N N . MET B 1 135 ? -1.387 -29.922 1.418 1 95.75 135 MET B N 1
ATOM 4975 C CA . MET B 1 135 ? -0.527 -29.875 0.238 1 95.75 135 MET B CA 1
ATOM 4976 C C . MET B 1 135 ? 0.024 -31.25 -0.093 1 95.75 135 MET B C 1
ATOM 4978 O O . MET B 1 135 ? -0.032 -32.156 0.736 1 95.75 135 MET B O 1
ATOM 4982 N N . SER B 1 136 ? 0.449 -31.406 -1.322 1 96.75 136 SER B N 1
ATOM 4983 C CA . SER B 1 136 ? 1.167 -32.594 -1.762 1 96.75 136 SER B CA 1
ATOM 4984 C C . SER B 1 136 ? 2.672 -32.438 -1.575 1 96.75 136 SER B C 1
ATOM 4986 O O . SER B 1 136 ? 3.275 -31.516 -2.125 1 96.75 136 SER B O 1
ATOM 4988 N N . VAL B 1 137 ? 3.258 -33.312 -0.784 1 97.62 137 VAL B N 1
ATOM 4989 C CA . VAL B 1 137 ? 4.688 -33.25 -0.5 1 97.62 137 VAL B CA 1
ATOM 4990 C C . VAL B 1 137 ? 5.398 -34.438 -1.169 1 97.62 137 VAL B C 1
ATOM 4992 O O . VAL B 1 137 ? 4.938 -35.562 -1.088 1 97.62 137 VAL B O 1
ATOM 4995 N N . LEU B 1 138 ? 6.496 -34.156 -1.825 1 98.56 138 LEU B N 1
ATOM 4996 C CA . LEU B 1 138 ? 7.227 -35.188 -2.549 1 98.56 138 LEU B CA 1
ATOM 4997 C C . LEU B 1 138 ? 8.523 -35.531 -1.828 1 98.56 138 LEU B C 1
ATOM 4999 O O . LEU B 1 138 ? 9.148 -34.656 -1.207 1 98.56 138 LEU B O 1
ATOM 5003 N N . TRP B 1 139 ? 8.867 -36.781 -2.006 1 98.06 139 TRP B N 1
ATOM 5004 C CA . TRP B 1 139 ? 10.117 -37.281 -1.44 1 98.06 139 TRP B CA 1
ATOM 5005 C C . TRP B 1 139 ? 11.234 -37.25 -2.471 1 98.06 139 TRP B C 1
ATOM 5007 O O . TRP B 1 139 ? 11.023 -37.562 -3.645 1 98.06 139 TRP B O 1
ATOM 5017 N N . GLU B 1 140 ? 12.508 -36.969 -2.014 1 97.75 140 GLU B N 1
ATOM 5018 C CA . GLU B 1 140 ? 13.625 -36.688 -2.916 1 97.75 140 GLU B CA 1
ATOM 5019 C C . GLU B 1 140 ? 13.961 -37.906 -3.756 1 97.75 140 GLU B C 1
ATOM 5021 O O . GLU B 1 140 ? 14.453 -37.781 -4.883 1 97.75 140 GLU B O 1
ATOM 5026 N N . GLU B 1 141 ? 13.664 -39.125 -3.252 1 98.19 141 GLU B N 1
ATOM 5027 C CA . GLU B 1 141 ? 14.102 -40.344 -3.922 1 98.19 141 GLU B CA 1
ATOM 5028 C C . GLU B 1 141 ? 13.023 -40.875 -4.863 1 98.19 141 GLU B C 1
ATOM 5030 O O . GLU B 1 141 ? 13.266 -41.812 -5.605 1 98.19 141 GLU B O 1
ATOM 5035 N N . MET B 1 142 ? 11.914 -40.219 -4.926 1 98.19 142 MET B N 1
ATOM 5036 C CA . MET B 1 142 ? 10.844 -40.656 -5.828 1 98.19 142 MET B CA 1
ATOM 5037 C C . MET B 1 142 ? 11.242 -40.438 -7.285 1 98.19 142 MET B C 1
ATOM 5039 O O . MET B 1 142 ? 11.93 -39.469 -7.605 1 98.19 142 MET B O 1
ATOM 5043 N N . THR B 1 143 ? 10.82 -41.344 -8.102 1 98.5 143 THR B N 1
ATOM 5044 C CA . THR B 1 143 ? 10.906 -41.094 -9.547 1 98.5 143 THR B CA 1
ATOM 5045 C C . THR B 1 143 ? 9.797 -40.156 -10.008 1 98.5 143 THR B C 1
ATOM 5047 O O . THR B 1 143 ? 8.844 -39.906 -9.273 1 98.5 143 THR B O 1
ATOM 5050 N N . MET B 1 144 ? 9.961 -39.688 -11.195 1 98.19 144 MET B N 1
ATOM 5051 C CA . MET B 1 144 ? 8.93 -38.812 -11.758 1 98.19 144 MET B CA 1
ATOM 5052 C C . MET B 1 144 ? 7.586 -39.531 -11.812 1 98.19 144 MET B C 1
ATOM 5054 O O . MET B 1 144 ? 6.547 -38.938 -11.531 1 98.19 144 MET B O 1
ATOM 5058 N N . ARG B 1 145 ? 7.617 -40.781 -12.133 1 97.94 145 ARG B N 1
ATOM 5059 C CA . ARG B 1 145 ? 6.398 -41.562 -12.211 1 97.94 145 ARG B CA 1
ATOM 5060 C C . ARG B 1 145 ? 5.742 -41.719 -10.844 1 97.94 145 ARG B C 1
ATOM 5062 O O . ARG B 1 145 ? 4.531 -41.531 -10.711 1 97.94 145 ARG B O 1
ATOM 5069 N N . GLU B 1 146 ? 6.551 -42.062 -9.906 1 98.31 146 GLU B N 1
ATOM 5070 C CA . GLU B 1 146 ? 6.043 -42.188 -8.547 1 98.31 146 GLU B CA 1
ATOM 5071 C C . GLU B 1 146 ? 5.469 -40.875 -8.039 1 98.31 146 GLU B C 1
ATOM 5073 O O . GLU B 1 146 ? 4.449 -40.875 -7.344 1 98.31 146 GLU B O 1
ATOM 5078 N N . ALA B 1 147 ? 6.164 -39.844 -8.344 1 98.25 147 ALA B N 1
ATOM 5079 C CA . ALA B 1 147 ? 5.707 -38.5 -7.949 1 98.25 147 ALA B CA 1
ATOM 5080 C C . ALA B 1 147 ? 4.34 -38.188 -8.555 1 98.25 147 ALA B C 1
ATOM 5082 O O . ALA B 1 147 ? 3.453 -37.688 -7.867 1 98.25 147 ALA B O 1
ATOM 5083 N N . LEU B 1 148 ? 4.168 -38.469 -9.789 1 97.38 148 LEU B N 1
ATOM 5084 C CA . LEU B 1 148 ? 2.902 -38.219 -10.469 1 97.38 148 LEU B CA 1
ATOM 5085 C C . LEU B 1 148 ? 1.771 -39 -9.836 1 97.38 148 LEU B C 1
ATOM 5087 O O . LEU B 1 148 ? 0.654 -38.5 -9.695 1 97.38 148 LEU B O 1
ATOM 5091 N N . ASP B 1 149 ? 2.064 -40.25 -9.531 1 97.62 149 ASP B N 1
ATOM 5092 C CA . ASP B 1 149 ? 1.074 -41.094 -8.883 1 97.62 149 ASP B CA 1
ATOM 5093 C C . ASP B 1 149 ? 0.671 -40.531 -7.52 1 97.62 149 ASP B C 1
ATOM 5095 O O . ASP B 1 149 ? -0.507 -40.531 -7.16 1 97.62 149 ASP B O 1
ATOM 5099 N N . LYS B 1 150 ? 1.621 -40.094 -6.852 1 97.94 150 LYS B N 1
ATOM 5100 C CA . LYS B 1 150 ? 1.35 -39.5 -5.547 1 97.94 150 LYS B CA 1
ATOM 5101 C C . LYS B 1 150 ? 0.498 -38.219 -5.68 1 97.94 150 LYS B C 1
ATOM 5103 O O . LYS B 1 150 ? -0.448 -38.031 -4.914 1 97.94 150 LYS B O 1
ATOM 5108 N N . ILE B 1 151 ? 0.855 -37.375 -6.57 1 97.81 151 ILE B N 1
ATOM 5109 C CA . ILE B 1 151 ? 0.117 -36.156 -6.801 1 97.81 151 ILE B CA 1
ATOM 5110 C C . ILE B 1 151 ? -1.33 -36.469 -7.168 1 97.81 151 ILE B C 1
ATOM 5112 O O . ILE B 1 151 ? -2.26 -35.812 -6.691 1 97.81 151 ILE B O 1
ATOM 5116 N N . LYS B 1 152 ? -1.487 -37.469 -7.961 1 96.69 152 LYS B N 1
ATOM 5117 C CA . LYS B 1 152 ? -2.826 -37.906 -8.352 1 96.69 152 LYS B CA 1
ATOM 5118 C C . LYS B 1 152 ? -3.639 -38.344 -7.137 1 96.69 152 LYS B C 1
ATOM 5120 O O . LYS B 1 152 ? -4.805 -37.969 -6.996 1 96.69 152 LYS B O 1
ATOM 5125 N N . LYS B 1 153 ? -3 -39.094 -6.332 1 97 153 LYS B N 1
ATOM 5126 C CA . LYS B 1 153 ? -3.65 -39.594 -5.113 1 97 153 LYS B CA 1
ATOM 5127 C C . LYS B 1 153 ? -4.008 -38.406 -4.195 1 97 153 LYS B C 1
ATOM 5129 O O . LYS B 1 153 ? -5.105 -38.375 -3.631 1 97 153 LYS B O 1
ATOM 5134 N N . ASP B 1 154 ? -3.096 -37.531 -4.035 1 96.19 154 ASP B N 1
ATOM 5135 C CA . ASP B 1 154 ? -3.312 -36.406 -3.158 1 96.19 154 ASP B CA 1
ATOM 5136 C C . ASP B 1 154 ? -4.418 -35.5 -3.697 1 96.19 154 ASP B C 1
ATOM 5138 O O . ASP B 1 154 ? -5.164 -34.875 -2.926 1 96.19 154 ASP B O 1
ATOM 5142 N N . ARG B 1 155 ? -4.434 -35.312 -4.977 1 94.25 155 ARG B N 1
ATOM 5143 C CA . ARG B 1 155 ? -5.504 -34.562 -5.605 1 94.25 155 ARG B CA 1
ATOM 5144 C C . ARG B 1 155 ? -6.871 -35.125 -5.246 1 94.25 155 ARG B C 1
ATOM 5146 O O . ARG B 1 155 ? -7.801 -34.375 -4.93 1 94.25 155 ARG B O 1
ATOM 5153 N N . LYS B 1 156 ? -6.977 -36.375 -5.289 1 91.31 156 LYS B N 1
ATOM 5154 C CA . LYS B 1 156 ? -8.227 -37.031 -4.938 1 91.31 156 LYS B CA 1
ATOM 5155 C C . LYS B 1 156 ? -8.586 -36.812 -3.473 1 91.31 156 LYS B C 1
ATOM 5157 O O . LYS B 1 156 ? -9.758 -36.719 -3.119 1 91.31 156 LYS B O 1
ATOM 5162 N N . ALA B 1 157 ? -7.539 -36.625 -2.752 1 89.88 157 ALA B N 1
ATOM 5163 C CA . ALA B 1 157 ? -7.734 -36.344 -1.331 1 89.88 157 ALA B CA 1
ATOM 5164 C C . ALA B 1 157 ? -7.926 -34.875 -1.081 1 89.88 157 ALA B C 1
ATOM 5166 O O . ALA B 1 157 ? -7.809 -34.406 0.055 1 89.88 157 ALA B O 1
ATOM 5167 N N . LYS B 1 158 ? -8.047 -34.094 -2.092 1 88.94 158 LYS B N 1
ATOM 5168 C CA . LYS B 1 158 ? -8.414 -32.688 -2.064 1 88.94 158 LYS B CA 1
ATOM 5169 C C . LYS B 1 158 ? -7.238 -31.812 -1.616 1 88.94 158 LYS B C 1
ATOM 5171 O O . LYS B 1 158 ? -7.438 -30.75 -1.006 1 88.94 158 LYS B O 1
ATOM 5176 N N . ALA B 1 159 ? -6.051 -32.281 -1.899 1 92.44 159 ALA B N 1
ATOM 5177 C CA . ALA B 1 159 ? -4.879 -31.438 -1.676 1 92.44 159 ALA B CA 1
ATOM 5178 C C . ALA B 1 159 ? -4.887 -30.234 -2.604 1 92.44 159 ALA B C 1
ATOM 5180 O O . ALA B 1 159 ? -5.414 -30.297 -3.717 1 92.44 159 ALA B O 1
ATOM 5181 N N . GLN B 1 160 ? -4.418 -29.156 -2.068 1 92.06 160 GLN B N 1
ATOM 5182 C CA . GLN B 1 160 ? -4.238 -27.984 -2.912 1 92.06 160 GLN B CA 1
ATOM 5183 C C . GLN B 1 160 ? -3.031 -28.141 -3.832 1 92.06 160 GLN B C 1
ATOM 5185 O O . GLN B 1 160 ? -1.91 -28.344 -3.363 1 92.06 160 GLN B O 1
ATOM 5190 N N . LEU B 1 161 ? -3.293 -28.062 -5.086 1 92.75 161 LEU B N 1
ATOM 5191 C CA . LEU B 1 161 ? -2.213 -28.188 -6.055 1 92.75 161 LEU B CA 1
ATOM 5192 C C . LEU B 1 161 ? -1.801 -26.828 -6.602 1 92.75 161 LEU B C 1
ATOM 5194 O O . LEU B 1 161 ? -2.652 -25.969 -6.852 1 92.75 161 LEU B O 1
ATOM 5198 N N . GLU B 1 162 ? -0.551 -26.625 -6.672 1 92.31 162 GLU B N 1
ATOM 5199 C CA . GLU B 1 162 ? 0.044 -25.391 -7.195 1 92.31 162 GLU B CA 1
ATOM 5200 C C . GLU B 1 162 ? 1.013 -25.688 -8.336 1 92.31 162 GLU B C 1
ATOM 5202 O O . GLU B 1 162 ? 1.133 -26.844 -8.766 1 92.31 162 GLU B O 1
ATOM 5207 N N . HIS B 1 163 ? 1.599 -24.641 -8.773 1 92.19 163 HIS B N 1
ATOM 5208 C CA . HIS B 1 163 ? 2.553 -24.781 -9.867 1 92.19 163 HIS B CA 1
ATOM 5209 C C . HIS B 1 163 ? 3.773 -25.594 -9.43 1 92.19 163 HIS B C 1
ATOM 5211 O O . HIS B 1 163 ? 4.344 -26.344 -10.227 1 92.19 163 HIS B O 1
ATOM 5217 N N . TYR B 1 164 ? 4.129 -25.422 -8.211 1 95.62 164 TYR B N 1
ATOM 5218 C CA . TYR B 1 164 ? 5.336 -26.047 -7.676 1 95.62 164 TYR B CA 1
ATOM 5219 C C . TYR B 1 164 ? 5.004 -26.984 -6.523 1 95.62 164 TYR B C 1
ATOM 5221 O O . TYR B 1 164 ? 4.07 -26.734 -5.758 1 95.62 164 TYR B O 1
ATOM 5229 N N . PHE B 1 165 ? 5.773 -28.031 -6.477 1 97.81 165 PHE B N 1
ATOM 5230 C CA . PHE B 1 165 ? 5.699 -28.984 -5.375 1 97.81 165 PHE B CA 1
ATOM 5231 C C . PHE B 1 165 ? 6.992 -28.984 -4.57 1 97.81 165 PHE B C 1
ATOM 5233 O O . PHE B 1 165 ? 8.078 -28.812 -5.133 1 97.81 165 PHE B O 1
ATOM 5240 N N . PHE B 1 166 ? 6.824 -29.156 -3.287 1 98.38 166 PHE B N 1
ATOM 5241 C CA . PHE B 1 166 ? 7.992 -29.109 -2.418 1 98.38 166 PHE B CA 1
ATOM 5242 C C . PHE B 1 166 ? 8.539 -30.5 -2.148 1 98.38 166 PHE B C 1
ATOM 5244 O O . PHE B 1 166 ? 7.773 -31.469 -2.047 1 98.38 166 PHE B O 1
ATOM 5251 N N . VAL B 1 167 ? 9.836 -30.562 -2.061 1 98.62 167 VAL B N 1
ATOM 5252 C CA . VAL B 1 167 ? 10.539 -31.828 -1.911 1 98.62 167 VAL B CA 1
ATOM 5253 C C . VAL B 1 167 ? 11.18 -31.906 -0.528 1 98.62 167 VAL B C 1
ATOM 5255 O O . VAL B 1 167 ? 11.836 -30.953 -0.086 1 98.62 167 VAL B O 1
ATOM 5258 N N . VAL B 1 168 ? 11 -33.031 0.152 1 98.56 168 VAL B N 1
ATOM 5259 C CA . VAL B 1 168 ? 11.547 -33.188 1.495 1 98.56 168 VAL B CA 1
ATOM 5260 C C . VAL B 1 168 ? 12.422 -34.438 1.546 1 98.56 168 VAL B C 1
ATOM 5262 O O . VAL B 1 168 ? 12.375 -35.281 0.644 1 98.56 168 VAL B O 1
ATOM 5265 N N . ASP B 1 169 ? 13.266 -34.531 2.551 1 97.88 169 ASP B N 1
ATOM 5266 C CA . ASP B 1 169 ? 14.039 -35.75 2.789 1 97.88 169 ASP B CA 1
ATOM 5267 C C . ASP B 1 169 ? 13.273 -36.719 3.689 1 97.88 169 ASP B C 1
ATOM 5269 O O . ASP B 1 169 ? 12.078 -36.531 3.92 1 97.88 169 ASP B O 1
ATOM 5273 N N . LYS B 1 170 ? 13.961 -37.75 4.109 1 95.12 170 LYS B N 1
ATOM 5274 C CA . LYS B 1 170 ? 13.344 -38.781 4.91 1 95.12 170 LYS B CA 1
ATOM 5275 C C . LYS B 1 170 ? 12.852 -38.25 6.246 1 95.12 170 LYS B C 1
ATOM 5277 O O . LYS B 1 170 ? 11.906 -38.781 6.828 1 95.12 170 LYS B O 1
ATOM 5282 N N . LYS B 1 171 ? 13.438 -37.219 6.68 1 95.25 171 LYS B N 1
ATOM 5283 C CA . LYS B 1 171 ? 13.07 -36.625 7.961 1 95.25 171 LYS B CA 1
ATOM 5284 C C . LYS B 1 171 ? 12.055 -35.5 7.777 1 95.25 171 LYS B C 1
ATOM 5286 O O . LYS B 1 171 ? 11.734 -34.781 8.727 1 95.25 171 LYS B O 1
ATOM 5291 N N . ARG B 1 172 ? 11.617 -35.188 6.555 1 95.88 172 ARG B N 1
ATOM 5292 C CA . ARG B 1 172 ? 10.617 -34.188 6.199 1 95.88 172 ARG B CA 1
ATOM 5293 C C . ARG B 1 172 ? 11.211 -32.812 6.207 1 95.88 172 ARG B C 1
ATOM 5295 O O . ARG B 1 172 ? 10.492 -31.812 6.336 1 95.88 172 ARG B O 1
ATOM 5302 N N . LYS B 1 173 ? 12.516 -32.719 6.145 1 98.12 173 LYS B N 1
ATOM 5303 C CA . LYS B 1 173 ? 13.172 -31.438 5.98 1 98.12 173 LYS B CA 1
ATOM 5304 C C . LYS B 1 173 ? 13.086 -30.953 4.535 1 98.12 173 LYS B C 1
ATOM 5306 O O . LYS B 1 173 ? 13.258 -31.75 3.602 1 98.12 173 LYS B O 1
ATOM 5311 N N . LEU B 1 174 ? 12.836 -29.672 4.398 1 98.38 174 LEU B N 1
ATOM 5312 C CA . LEU B 1 174 ? 12.695 -29.109 3.064 1 98.38 174 LEU B CA 1
ATOM 5313 C C . LEU B 1 174 ? 14.023 -29.125 2.316 1 98.38 174 LEU B C 1
ATOM 5315 O O . LEU B 1 174 ? 15.047 -28.688 2.84 1 98.38 174 LEU B O 1
ATOM 5319 N N . LEU B 1 175 ? 14.008 -29.625 1.116 1 97.44 175 LEU B N 1
ATOM 5320 C CA . LEU B 1 175 ? 15.219 -29.703 0.299 1 97.44 175 LEU B CA 1
ATOM 5321 C C . LEU B 1 175 ? 15.117 -28.75 -0.895 1 97.44 175 LEU B C 1
ATOM 5323 O O . LEU B 1 175 ? 16.141 -28.234 -1.367 1 97.44 175 LEU B O 1
ATOM 5327 N N . GLY B 1 176 ? 13.961 -28.625 -1.428 1 97.44 176 GLY B N 1
ATOM 5328 C CA . GLY B 1 176 ? 13.789 -27.797 -2.617 1 97.44 176 GLY B CA 1
ATOM 5329 C C . GLY B 1 176 ? 12.391 -27.875 -3.195 1 97.44 176 GLY B C 1
ATOM 5330 O O . GLY B 1 176 ? 11.422 -28.094 -2.465 1 97.44 176 GLY B O 1
ATOM 5331 N N . SER B 1 177 ? 12.289 -27.594 -4.473 1 97.5 177 SER B N 1
ATOM 5332 C CA . SER B 1 177 ? 11.008 -27.562 -5.176 1 97.5 177 SER B CA 1
ATOM 5333 C C . SER B 1 177 ? 11.148 -28.125 -6.586 1 97.5 177 SER B C 1
ATOM 5335 O O . SER B 1 177 ? 12.258 -28.266 -7.102 1 97.5 177 SER B O 1
ATOM 5337 N N . VAL B 1 178 ? 10.047 -28.531 -7.133 1 97.38 178 VAL B N 1
ATOM 5338 C CA . VAL B 1 178 ? 9.992 -29.016 -8.508 1 97.38 178 VAL B CA 1
ATOM 5339 C C . VAL B 1 178 ? 8.688 -28.578 -9.164 1 97.38 178 VAL B C 1
ATOM 5341 O O . VAL B 1 178 ? 7.641 -28.531 -8.523 1 97.38 178 VAL B O 1
ATOM 5344 N N . ALA B 1 179 ? 8.781 -28.203 -10.391 1 96.06 179 ALA B N 1
ATOM 5345 C CA . ALA B 1 179 ? 7.586 -27.812 -11.125 1 96.06 179 ALA B CA 1
ATOM 5346 C C . ALA B 1 179 ? 6.848 -29.016 -11.68 1 96.06 179 ALA B C 1
ATOM 5348 O O . ALA B 1 179 ? 7.469 -30.031 -12 1 96.06 179 ALA B O 1
ATOM 5349 N N . LEU B 1 180 ? 5.551 -28.906 -11.781 1 96.56 180 LEU B N 1
ATOM 5350 C CA . LEU B 1 180 ? 4.746 -30.016 -12.305 1 96.56 180 LEU B CA 1
ATOM 5351 C C . LEU B 1 180 ? 5.176 -30.375 -13.727 1 96.56 180 LEU B C 1
ATOM 5353 O O . LEU B 1 180 ? 5.219 -31.547 -14.086 1 96.56 180 LEU B O 1
ATOM 5357 N N . GLU B 1 181 ? 5.488 -29.359 -14.547 1 95.44 181 GLU B N 1
ATOM 5358 C CA . GLU B 1 181 ? 5.883 -29.625 -15.922 1 95.44 181 GLU B CA 1
ATOM 5359 C C . GLU B 1 181 ? 7.184 -30.422 -15.984 1 95.44 181 GLU B C 1
ATOM 5361 O O . GLU B 1 181 ? 7.387 -31.234 -16.891 1 95.44 181 GLU B O 1
ATOM 5366 N N . ASP B 1 182 ? 8.078 -30.188 -15.039 1 95.5 182 ASP B N 1
ATOM 5367 C CA . ASP B 1 182 ? 9.297 -30.984 -14.977 1 95.5 182 ASP B CA 1
ATOM 5368 C C . ASP B 1 182 ? 8.984 -32.438 -14.664 1 95.5 182 ASP B C 1
ATOM 5370 O O . ASP B 1 182 ? 9.586 -33.344 -15.25 1 95.5 182 ASP B O 1
ATOM 5374 N N . ILE B 1 183 ? 8.086 -32.625 -13.789 1 97.06 183 ILE B N 1
ATOM 5375 C CA . ILE B 1 183 ? 7.715 -34 -13.398 1 97.06 183 ILE B CA 1
ATOM 5376 C C . ILE B 1 183 ? 7.113 -34.719 -14.594 1 97.06 183 ILE B C 1
ATOM 5378 O O . ILE B 1 183 ? 7.387 -35.906 -14.797 1 97.06 183 ILE B O 1
ATOM 5382 N N . ILE B 1 184 ? 6.398 -34.062 -15.398 1 95.69 184 ILE B N 1
ATOM 5383 C CA . ILE B 1 184 ? 5.633 -34.656 -16.5 1 95.69 184 ILE B CA 1
ATOM 5384 C C . ILE B 1 184 ? 6.555 -34.938 -17.672 1 95.69 184 ILE B C 1
ATOM 5386 O O . ILE B 1 184 ? 6.414 -35.938 -18.359 1 95.69 184 ILE B O 1
ATOM 5390 N N . PHE B 1 185 ? 7.48 -34.031 -17.953 1 95.12 185 PHE B N 1
ATOM 5391 C CA . PHE B 1 185 ? 8.156 -34.094 -19.25 1 95.12 185 PHE B CA 1
ATOM 5392 C C . PHE B 1 185 ? 9.555 -34.688 -19.109 1 95.12 185 PHE B C 1
ATOM 5394 O O . PHE B 1 185 ? 10.211 -35 -20.109 1 95.12 185 PHE B O 1
ATOM 5401 N N . GLU B 1 186 ? 10.008 -34.812 -17.922 1 95.5 186 GLU B N 1
ATOM 5402 C CA . GLU B 1 186 ? 11.289 -35.5 -17.703 1 95.5 186 GLU B CA 1
ATOM 5403 C C . GLU B 1 186 ? 11.148 -37 -17.812 1 95.5 186 GLU B C 1
ATOM 5405 O O . GLU B 1 186 ? 10.031 -37.531 -17.844 1 95.5 186 GLU B O 1
ATOM 5410 N N . ASP B 1 187 ? 12.328 -37.719 -17.812 1 97.12 187 ASP B N 1
ATOM 5411 C CA . ASP B 1 187 ? 12.359 -39.188 -17.797 1 97.12 187 ASP B CA 1
ATOM 5412 C C . ASP B 1 187 ? 11.602 -39.75 -16.594 1 97.12 187 ASP B C 1
ATOM 5414 O O . ASP B 1 187 ? 11.914 -39.406 -15.453 1 97.12 187 ASP B O 1
ATOM 5418 N N . PRO B 1 188 ? 10.594 -40.594 -16.844 1 97.25 188 PRO B N 1
ATOM 5419 C CA . PRO B 1 188 ? 9.758 -41.125 -15.766 1 97.25 188 PRO B CA 1
ATOM 5420 C C . PRO B 1 188 ? 10.578 -41.844 -14.703 1 97.25 188 PRO B C 1
ATOM 5422 O O . PRO B 1 188 ? 10.109 -42 -13.562 1 97.25 188 PRO B O 1
ATOM 5425 N N . TYR B 1 189 ? 11.797 -42.25 -15.055 1 97.94 189 TYR B N 1
ATOM 5426 C CA . TYR B 1 189 ? 12.594 -43.031 -14.117 1 97.94 189 TYR B CA 1
ATOM 5427 C C . TYR B 1 189 ? 13.648 -42.156 -13.445 1 97.94 189 TYR B C 1
ATOM 5429 O O . TYR B 1 189 ? 14.336 -42.625 -12.523 1 97.94 189 TYR B O 1
ATOM 5437 N N . GLU B 1 190 ? 13.688 -40.938 -13.852 1 97.94 190 GLU B N 1
ATOM 5438 C CA . GLU B 1 190 ? 14.602 -40 -13.203 1 97.94 190 GLU B CA 1
ATOM 5439 C C . GLU B 1 190 ? 14.133 -39.656 -11.789 1 97.94 190 GLU B C 1
ATOM 5441 O O . GLU B 1 190 ? 12.93 -39.562 -11.531 1 97.94 190 GLU B O 1
ATOM 5446 N N . LYS B 1 191 ? 15.039 -39.469 -10.891 1 98.31 191 LYS B N 1
ATOM 5447 C CA . LYS B 1 191 ? 14.703 -39.125 -9.508 1 98.31 191 LYS B CA 1
ATOM 5448 C C . LYS B 1 191 ? 14.484 -37.625 -9.336 1 98.31 191 LYS B C 1
ATOM 5450 O O . LYS B 1 191 ? 15.172 -36.844 -9.969 1 98.31 191 LYS B O 1
ATOM 5455 N N . ILE B 1 192 ? 13.68 -37.25 -8.391 1 98.19 192 ILE B N 1
ATOM 5456 C CA . ILE B 1 192 ? 13.297 -35.875 -8.133 1 98.19 192 ILE B CA 1
ATOM 5457 C C . ILE B 1 192 ? 14.523 -35.062 -7.711 1 98.19 192 ILE B C 1
ATOM 5459 O O . ILE B 1 192 ? 14.68 -33.906 -8.102 1 98.19 192 ILE B O 1
ATOM 5463 N N . LYS B 1 193 ? 15.398 -35.625 -6.914 1 96.81 193 LYS B N 1
ATOM 5464 C CA . LYS B 1 193 ? 16.562 -34.938 -6.367 1 96.81 193 LYS B CA 1
ATOM 5465 C C . LYS B 1 193 ? 17.453 -34.375 -7.484 1 96.81 193 LYS B C 1
ATOM 5467 O O . LYS B 1 193 ? 18.188 -33.406 -7.285 1 96.81 193 LYS B O 1
ATOM 5472 N N . ASN B 1 194 ? 17.359 -35 -8.664 1 95.5 194 ASN B N 1
ATOM 5473 C CA . ASN B 1 194 ? 18.219 -34.625 -9.781 1 95.5 194 ASN B CA 1
ATOM 5474 C C . ASN B 1 194 ? 17.609 -33.5 -10.586 1 95.5 194 ASN B C 1
ATOM 5476 O O . ASN B 1 194 ? 18.281 -32.875 -11.43 1 95.5 194 ASN B O 1
ATOM 5480 N N . VAL B 1 195 ? 16.359 -33.156 -10.297 1 95.44 195 VAL B N 1
ATOM 5481 C CA . VAL B 1 195 ? 15.648 -32.188 -11.117 1 95.44 195 VAL B CA 1
ATOM 5482 C C . VAL B 1 195 ? 15.219 -31 -10.258 1 95.44 195 VAL B C 1
ATOM 5484 O O . VAL B 1 195 ? 15 -29.906 -10.773 1 95.44 195 VAL B O 1
ATOM 5487 N N . MET B 1 196 ? 15.133 -31.188 -8.984 1 96.12 196 MET B N 1
ATOM 5488 C CA . MET B 1 196 ? 14.625 -30.172 -8.078 1 96.12 196 MET B CA 1
ATOM 5489 C C . MET B 1 196 ? 15.57 -28.969 -8.023 1 96.12 196 MET B C 1
ATOM 5491 O O . MET B 1 196 ? 16.719 -29.062 -8.445 1 96.12 196 MET B O 1
ATOM 5495 N N . PHE B 1 197 ? 15.102 -27.844 -7.641 1 95.06 197 PHE B N 1
ATOM 5496 C CA . PHE B 1 197 ? 15.898 -26.641 -7.461 1 95.06 197 PHE B CA 1
ATOM 5497 C C . PHE B 1 197 ? 15.711 -26.062 -6.062 1 95.06 197 PHE B C 1
ATOM 5499 O O . PHE B 1 197 ? 14.719 -26.359 -5.395 1 95.06 197 PHE B O 1
ATOM 5506 N N . SER B 1 198 ? 16.641 -25.25 -5.691 1 95.25 198 SER B N 1
ATOM 5507 C CA . SER B 1 198 ? 16.625 -24.656 -4.355 1 95.25 198 SER B CA 1
ATOM 5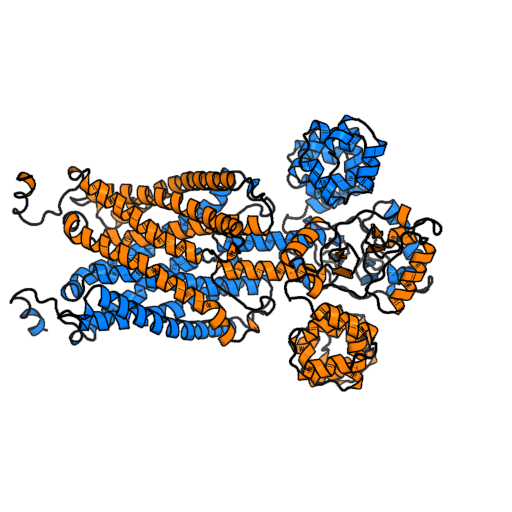508 C C . SER B 1 198 ? 15.641 -23.5 -4.277 1 95.25 198 SER B C 1
ATOM 5510 O O . SER B 1 198 ? 15.516 -22.719 -5.223 1 95.25 198 SER B O 1
ATOM 5512 N N . VAL B 1 199 ? 14.914 -23.453 -3.121 1 95.81 199 VAL B N 1
ATOM 5513 C CA . VAL B 1 199 ? 13.93 -22.391 -2.93 1 95.81 199 VAL B CA 1
ATOM 5514 C C . VAL B 1 199 ? 14.07 -21.797 -1.527 1 95.81 199 VAL B C 1
ATOM 5516 O O . VAL B 1 199 ? 14.492 -22.484 -0.598 1 95.81 199 VAL B O 1
ATOM 5519 N N . ASN B 1 200 ? 13.734 -20.531 -1.429 1 95.69 200 ASN B N 1
ATOM 5520 C CA . ASN B 1 200 ? 13.664 -19.906 -0.106 1 95.69 200 ASN B CA 1
ATOM 5521 C C . ASN B 1 200 ? 12.391 -20.312 0.631 1 95.69 200 ASN B C 1
ATOM 5523 O O . ASN B 1 200 ? 11.391 -20.672 0.003 1 95.69 200 ASN B O 1
ATOM 5527 N N . SER B 1 201 ? 12.484 -20.328 1.95 1 97.69 201 SER B N 1
ATOM 5528 C CA . SER B 1 201 ? 11.352 -20.672 2.795 1 97.69 201 SER B CA 1
ATOM 5529 C C . SER B 1 201 ? 11.062 -19.578 3.818 1 97.69 201 SER B C 1
ATOM 5531 O O . SER B 1 201 ? 11.867 -18.656 3.986 1 97.69 201 SER B O 1
ATOM 5533 N N . ILE B 1 202 ? 9.883 -19.688 4.328 1 97.69 202 ILE B N 1
ATOM 5534 C CA . ILE B 1 202 ? 9.469 -18.766 5.395 1 97.69 202 ILE B CA 1
ATOM 5535 C C . ILE B 1 202 ? 9.133 -19.562 6.652 1 97.69 202 ILE B C 1
ATOM 5537 O O . ILE B 1 202 ? 8.625 -20.688 6.566 1 97.69 202 ILE B O 1
ATOM 5541 N N . LEU B 1 203 ? 9.383 -18.969 7.797 1 98.31 203 LEU B N 1
ATOM 5542 C CA . LEU B 1 203 ? 9.078 -19.625 9.062 1 98.31 203 LEU B CA 1
ATOM 5543 C C . LEU B 1 203 ? 7.621 -19.422 9.445 1 98.31 203 LEU B C 1
ATOM 5545 O O . LEU B 1 203 ? 7.035 -18.375 9.156 1 98.31 203 LEU B O 1
ATOM 5549 N N . THR B 1 204 ? 7.074 -20.359 10.195 1 98.06 204 THR B N 1
ATOM 5550 C CA . THR B 1 204 ? 5.711 -20.266 10.703 1 98.06 204 THR B CA 1
ATOM 5551 C C . THR B 1 204 ? 5.543 -19.047 11.602 1 98.06 204 THR B C 1
ATOM 5553 O O . THR B 1 204 ? 4.457 -18.469 11.68 1 98.06 204 THR B O 1
ATOM 5556 N N . THR B 1 205 ? 6.605 -18.609 12.188 1 97.5 205 THR B N 1
ATOM 5557 C CA . THR B 1 205 ? 6.535 -17.562 13.195 1 97.5 205 THR B CA 1
ATOM 5558 C C . THR B 1 205 ? 6.93 -16.219 12.594 1 97.5 205 THR B C 1
ATOM 5560 O O . THR B 1 205 ? 6.875 -15.188 13.273 1 97.5 205 THR B O 1
ATOM 5563 N N . ASP B 1 206 ? 7.316 -16.234 11.336 1 97.06 206 ASP B N 1
ATOM 5564 C CA . ASP B 1 206 ? 7.602 -14.953 10.688 1 97.06 206 ASP B CA 1
ATOM 5565 C C . ASP B 1 206 ? 6.367 -14.062 10.664 1 97.06 206 ASP B C 1
ATOM 5567 O O . ASP B 1 206 ? 5.234 -14.555 10.641 1 97.06 206 ASP B O 1
ATOM 5571 N N . THR B 1 207 ? 6.578 -12.773 10.695 1 95.06 207 THR B N 1
ATOM 5572 C CA . THR B 1 207 ? 5.461 -11.852 10.516 1 95.06 207 THR B CA 1
ATOM 5573 C C . THR B 1 207 ? 4.949 -11.891 9.086 1 95.06 207 THR B C 1
ATOM 5575 O O . THR B 1 207 ? 5.695 -12.227 8.164 1 95.06 207 THR B O 1
ATOM 5578 N N . LEU B 1 208 ? 3.713 -11.516 8.93 1 95 208 LEU B N 1
ATOM 5579 C CA . LEU B 1 208 ? 3.119 -11.445 7.602 1 95 208 LEU B CA 1
ATOM 5580 C C . LEU B 1 208 ? 3.836 -10.414 6.738 1 95 208 LEU B C 1
ATOM 5582 O O . LEU B 1 208 ? 4.012 -10.617 5.535 1 95 208 LEU B O 1
ATOM 5586 N N . GLU B 1 209 ? 4.246 -9.422 7.332 1 92.44 209 GLU B N 1
ATOM 5587 C CA . GLU B 1 209 ? 4.984 -8.383 6.621 1 92.44 209 GLU B CA 1
ATOM 5588 C C . GLU B 1 209 ? 6.285 -8.938 6.043 1 92.44 209 GLU B C 1
ATOM 5590 O O . GLU B 1 209 ? 6.609 -8.688 4.879 1 92.44 209 GLU B O 1
ATOM 5595 N N . HIS B 1 210 ? 7.004 -9.625 6.844 1 93.12 210 HIS B N 1
ATOM 5596 C CA . HIS B 1 210 ? 8.258 -10.227 6.402 1 93.12 210 HIS B CA 1
ATOM 5597 C C . HIS B 1 210 ? 8.016 -11.242 5.293 1 93.12 210 HIS B C 1
ATOM 5599 O O . HIS B 1 210 ? 8.758 -11.273 4.309 1 93.12 210 HIS B O 1
ATOM 5605 N N . ALA B 1 211 ? 7.031 -12.016 5.457 1 94.94 211 ALA B N 1
ATOM 5606 C CA . ALA B 1 211 ? 6.676 -13.016 4.453 1 94.94 211 ALA B CA 1
ATOM 5607 C C . ALA B 1 211 ? 6.344 -12.359 3.117 1 94.94 211 ALA B C 1
ATOM 5609 O O . ALA B 1 211 ? 6.73 -12.859 2.059 1 94.94 211 ALA B O 1
ATOM 5610 N N . ALA B 1 212 ? 5.609 -11.289 3.195 1 93.56 212 ALA B N 1
ATOM 5611 C CA . ALA B 1 212 ? 5.23 -10.562 1.986 1 93.56 212 ALA B CA 1
ATOM 5612 C C . ALA B 1 212 ? 6.465 -10.047 1.246 1 93.56 212 ALA B C 1
ATOM 5614 O O . ALA B 1 212 ? 6.52 -10.094 0.014 1 93.56 212 ALA B O 1
ATOM 5615 N N . LEU B 1 213 ? 7.457 -9.648 1.966 1 92.06 213 LEU B N 1
ATOM 5616 C CA . LEU B 1 213 ? 8.688 -9.133 1.377 1 92.06 213 LEU B CA 1
ATOM 5617 C C . LEU B 1 213 ? 9.469 -10.25 0.685 1 92.06 213 LEU B C 1
ATOM 5619 O O . LEU B 1 213 ? 9.938 -10.078 -0.443 1 92.06 213 LEU B O 1
ATOM 5623 N N . ILE B 1 214 ? 9.562 -11.336 1.342 1 93.19 214 ILE B N 1
ATOM 5624 C CA . ILE B 1 214 ? 10.273 -12.469 0.771 1 93.19 214 ILE B CA 1
ATOM 5625 C C . ILE B 1 214 ? 9.547 -12.961 -0.479 1 93.19 214 ILE B C 1
ATOM 5627 O O . ILE B 1 214 ? 10.172 -13.172 -1.522 1 93.19 214 ILE B O 1
ATOM 5631 N N . PHE B 1 215 ? 8.305 -13.094 -0.344 1 93.94 215 PHE B N 1
ATOM 5632 C CA . PHE B 1 215 ? 7.488 -13.602 -1.441 1 93.94 215 PHE B CA 1
ATOM 5633 C C . PHE B 1 215 ? 7.617 -12.703 -2.668 1 93.94 215 PHE B C 1
ATOM 5635 O O . PHE B 1 215 ? 7.715 -13.195 -3.795 1 93.94 215 PHE B O 1
ATOM 5642 N N . SER B 1 216 ? 7.629 -11.469 -2.467 1 91.44 216 SER B N 1
ATOM 5643 C CA . SER B 1 216 ? 7.637 -10.492 -3.559 1 91.44 216 SER B CA 1
ATOM 5644 C C . SER B 1 216 ? 8.93 -10.57 -4.359 1 91.44 216 SER B C 1
ATOM 5646 O O . SER B 1 216 ? 8.969 -10.203 -5.535 1 91.44 216 SER B O 1
ATOM 5648 N N . LYS B 1 217 ? 9.945 -11.125 -3.807 1 88.69 217 LYS B N 1
ATOM 5649 C CA . LYS B 1 217 ? 11.25 -11.164 -4.465 1 88.69 217 LYS B CA 1
ATOM 5650 C C . LYS B 1 217 ? 11.469 -12.508 -5.164 1 88.69 217 LYS B C 1
ATOM 5652 O O . LYS B 1 217 ? 12.273 -12.602 -6.09 1 88.69 217 LYS B O 1
ATOM 5657 N N . GLU B 1 218 ? 10.812 -13.539 -4.734 1 89.94 218 GLU B N 1
ATOM 5658 C CA . GLU B 1 218 ? 11.094 -14.898 -5.184 1 89.94 218 GLU B CA 1
ATOM 5659 C C . GLU B 1 218 ? 10.531 -15.141 -6.582 1 89.94 218 GLU B C 1
ATOM 5661 O O . GLU B 1 218 ? 11 -16.031 -7.305 1 89.94 218 GLU B O 1
ATOM 5666 N N . GLY B 1 219 ? 9.531 -14.484 -6.98 1 86.5 219 GLY B N 1
ATOM 5667 C CA . GLY B 1 219 ? 8.945 -14.695 -8.289 1 86.5 219 GLY B CA 1
ATOM 5668 C C . GLY B 1 219 ? 8.188 -16.016 -8.406 1 86.5 219 GLY B C 1
ATOM 5669 O O . GLY B 1 219 ? 8 -16.531 -9.508 1 86.5 219 GLY B O 1
ATOM 5670 N N . MET B 1 220 ? 7.895 -16.625 -7.359 1 90.44 220 MET B N 1
ATOM 5671 C CA . MET B 1 220 ? 7.145 -17.875 -7.32 1 90.44 220 MET B CA 1
ATOM 5672 C C . MET B 1 220 ? 5.707 -17.625 -6.871 1 90.44 220 MET B C 1
ATOM 5674 O O . MET B 1 220 ? 5.434 -16.672 -6.137 1 90.44 220 MET B O 1
ATOM 5678 N N . SER B 1 221 ? 4.875 -18.516 -7.305 1 92.12 221 SER B N 1
ATOM 5679 C CA . SER B 1 221 ? 3.463 -18.375 -6.957 1 92.12 221 SER B CA 1
ATOM 5680 C C . SER B 1 221 ? 3.172 -18.984 -5.586 1 92.12 221 SER B C 1
ATOM 5682 O O . SER B 1 221 ? 2.055 -18.859 -5.078 1 92.12 221 SER B O 1
ATOM 5684 N N . VAL B 1 222 ? 4.109 -19.703 -5.043 1 95.12 222 VAL B N 1
ATOM 5685 C CA . VAL B 1 222 ? 3.957 -20.328 -3.732 1 95.12 222 VAL B CA 1
ATOM 5686 C C . VAL B 1 222 ? 5.312 -20.406 -3.037 1 95.12 222 VAL B C 1
ATOM 5688 O O . VAL B 1 222 ? 6.352 -20.5 -3.697 1 95.12 222 VAL B O 1
ATOM 5691 N N . LEU B 1 223 ? 5.312 -20.312 -1.75 1 96.5 223 LEU B N 1
ATOM 5692 C CA . LEU B 1 223 ? 6.527 -20.516 -0.964 1 96.5 223 LEU B CA 1
ATOM 5693 C C . LEU B 1 223 ? 6.289 -21.516 0.158 1 96.5 223 LEU B C 1
ATOM 5695 O O . LEU B 1 223 ? 5.219 -21.516 0.773 1 96.5 223 LEU B O 1
ATOM 5699 N N . PRO B 1 224 ? 7.289 -22.297 0.436 1 98.25 224 PRO B N 1
ATOM 5700 C CA . PRO B 1 224 ? 7.16 -23.25 1.539 1 98.25 224 PRO B CA 1
ATOM 5701 C C . PRO B 1 224 ? 7.285 -22.594 2.91 1 98.25 224 PRO B C 1
ATOM 5703 O O . PRO B 1 224 ? 8.062 -21.641 3.076 1 98.25 224 PRO B O 1
ATOM 5706 N N . VAL B 1 225 ? 6.539 -23.078 3.824 1 98.56 225 VAL B N 1
ATOM 5707 C CA . VAL B 1 225 ? 6.59 -22.656 5.219 1 98.56 225 VAL B CA 1
ATOM 5708 C C . VAL B 1 225 ? 7.215 -23.766 6.07 1 98.56 225 VAL B C 1
ATOM 5710 O O . VAL B 1 225 ? 6.777 -24.922 6.023 1 98.56 225 VAL B O 1
ATOM 5713 N N . ILE B 1 226 ? 8.242 -23.422 6.824 1 98.62 226 ILE B N 1
ATOM 5714 C CA . ILE B 1 226 ? 8.953 -24.406 7.637 1 98.62 226 ILE B CA 1
ATOM 5715 C C . ILE B 1 226 ? 8.945 -23.969 9.102 1 98.62 226 ILE B C 1
ATOM 5717 O O . ILE B 1 226 ? 8.617 -22.812 9.406 1 98.62 226 ILE B O 1
ATOM 5721 N N . ASN B 1 227 ? 9.172 -24.891 10 1 97.62 227 ASN B N 1
ATOM 5722 C CA . ASN B 1 227 ? 9.383 -24.531 11.398 1 97.62 227 ASN B CA 1
ATOM 5723 C C . ASN B 1 227 ? 10.859 -24.297 11.703 1 97.62 227 ASN B C 1
ATOM 5725 O O . ASN B 1 227 ? 11.68 -24.25 10.789 1 97.62 227 ASN B O 1
ATOM 5729 N N . GLN B 1 228 ? 11.203 -24.125 12.938 1 96.69 228 GLN B N 1
ATOM 5730 C CA . GLN B 1 228 ? 12.555 -23.781 13.352 1 96.69 228 GLN B CA 1
ATOM 5731 C C . GLN B 1 228 ? 13.531 -24.906 13.055 1 96.69 228 GLN B C 1
ATOM 5733 O O . GLN B 1 228 ? 14.719 -24.672 12.844 1 96.69 228 GLN B O 1
ATOM 5738 N N . ASN B 1 229 ? 13.062 -26.109 12.984 1 97.12 229 ASN B N 1
ATOM 5739 C CA . ASN B 1 229 ? 13.891 -27.266 12.711 1 97.12 229 ASN B CA 1
ATOM 5740 C C . ASN B 1 229 ? 13.961 -27.562 11.211 1 97.12 229 ASN B C 1
ATOM 5742 O O . ASN B 1 229 ? 14.422 -28.625 10.805 1 97.12 229 ASN B O 1
ATOM 5746 N N . LYS B 1 230 ? 13.328 -26.719 10.328 1 97.12 230 LYS B N 1
ATOM 5747 C CA . LYS B 1 230 ? 13.359 -26.75 8.867 1 97.12 230 LYS B CA 1
ATOM 5748 C C . LYS B 1 230 ? 12.438 -27.844 8.32 1 97.12 230 LYS B C 1
ATOM 5750 O O . LYS B 1 230 ? 12.602 -28.281 7.184 1 97.12 230 LYS B O 1
ATOM 5755 N N . TYR B 1 231 ? 11.578 -28.281 9.203 1 98.19 231 TYR B N 1
ATOM 5756 C CA . TYR B 1 231 ? 10.539 -29.188 8.719 1 98.19 231 TYR B CA 1
ATOM 5757 C C . TYR B 1 231 ? 9.492 -28.438 7.906 1 98.19 231 TYR B C 1
ATOM 5759 O O . TYR B 1 231 ? 9.062 -27.344 8.297 1 98.19 231 TYR B O 1
ATOM 5767 N N . LEU B 1 232 ? 9.094 -29.047 6.801 1 98.38 232 LEU B N 1
ATOM 5768 C CA . LEU B 1 232 ? 8.039 -28.469 5.988 1 98.38 232 LEU B CA 1
ATOM 5769 C C . LEU B 1 232 ? 6.688 -28.578 6.691 1 98.38 232 LEU B C 1
ATOM 5771 O O . LEU B 1 232 ? 6.246 -29.688 7.008 1 98.38 232 LEU B O 1
ATOM 5775 N N . ILE B 1 233 ? 6.027 -27.453 6.926 1 97.56 233 ILE B N 1
ATOM 5776 C CA . ILE B 1 233 ? 4.773 -27.438 7.668 1 97.56 233 ILE B CA 1
ATOM 5777 C C . ILE B 1 233 ? 3.621 -27.094 6.73 1 97.56 233 ILE B C 1
ATOM 5779 O O . ILE B 1 233 ? 2.504 -27.578 6.895 1 97.56 233 ILE B O 1
ATOM 5783 N N . GLY B 1 234 ? 3.877 -26.203 5.84 1 97.62 234 GLY B N 1
ATOM 5784 C CA . GLY B 1 234 ? 2.84 -25.75 4.934 1 97.62 234 GLY B CA 1
ATOM 5785 C C . GLY B 1 234 ? 3.375 -24.891 3.803 1 97.62 234 GLY B C 1
ATOM 5786 O O . GLY B 1 234 ? 4.539 -25.016 3.414 1 97.62 234 GLY B O 1
ATOM 5787 N N . MET B 1 235 ? 2.436 -24.109 3.182 1 97.75 235 MET B N 1
ATOM 5788 C CA . MET B 1 235 ? 2.82 -23.188 2.111 1 97.75 235 MET B CA 1
ATOM 5789 C C . MET B 1 235 ? 1.967 -21.922 2.145 1 97.75 235 MET B C 1
ATOM 5791 O O . MET B 1 235 ? 0.863 -21.922 2.693 1 97.75 235 MET B O 1
ATOM 5795 N N . VAL B 1 236 ? 2.508 -20.891 1.631 1 96.19 236 VAL B N 1
ATOM 5796 C CA . VAL B 1 236 ? 1.762 -19.656 1.421 1 96.19 236 VAL B CA 1
ATOM 5797 C C . VAL B 1 236 ? 1.561 -19.422 -0.074 1 96.19 236 VAL B C 1
ATOM 5799 O O . VAL B 1 236 ? 2.498 -19.562 -0.863 1 96.19 236 VAL B O 1
ATOM 5802 N N . THR B 1 237 ? 0.34 -19.047 -0.427 1 94.5 237 THR B N 1
ATOM 5803 C CA . THR B 1 237 ? -0.01 -18.906 -1.836 1 94.5 237 THR B CA 1
ATOM 5804 C C . THR B 1 237 ? -0.164 -17.422 -2.201 1 94.5 237 THR B C 1
ATOM 5806 O O . THR B 1 237 ? -0.212 -16.562 -1.319 1 94.5 237 THR B O 1
ATOM 5809 N N . THR B 1 238 ? -0.259 -17.172 -3.465 1 91.94 238 THR B N 1
ATOM 5810 C CA . THR B 1 238 ? -0.295 -15.828 -4.023 1 91.94 238 THR B CA 1
ATOM 5811 C C . THR B 1 238 ? -1.512 -15.062 -3.512 1 91.94 238 THR B C 1
ATOM 5813 O O . THR B 1 238 ? -1.404 -13.891 -3.141 1 91.94 238 THR B O 1
ATOM 5816 N N . ASP B 1 239 ? -2.654 -15.68 -3.51 1 90.62 239 ASP B N 1
ATOM 5817 C CA . ASP B 1 239 ? -3.879 -14.984 -3.123 1 90.62 239 ASP B CA 1
ATOM 5818 C C . ASP B 1 239 ? -3.803 -14.5 -1.678 1 90.62 239 ASP B C 1
ATOM 5820 O O . ASP B 1 239 ? -4.285 -13.414 -1.355 1 90.62 239 ASP B O 1
ATOM 5824 N N . GLU B 1 240 ? -3.172 -15.328 -0.85 1 92.38 240 GLU B N 1
ATOM 5825 C CA . GLU B 1 240 ? -3.02 -14.938 0.549 1 92.38 240 GLU B CA 1
ATOM 5826 C C . GLU B 1 240 ? -2.025 -13.789 0.699 1 92.38 240 GLU B C 1
ATOM 5828 O O . GLU B 1 240 ? -2.273 -12.844 1.446 1 92.38 240 GLU B O 1
ATOM 5833 N N . ILE B 1 241 ? -0.958 -13.867 -0.023 1 94.06 241 ILE B N 1
ATOM 5834 C CA . ILE B 1 241 ? 0.103 -12.883 0.155 1 94.06 241 ILE B CA 1
ATOM 5835 C C . ILE B 1 241 ? -0.336 -11.539 -0.422 1 94.06 241 ILE B C 1
ATOM 5837 O O . ILE B 1 241 ? 0.019 -10.484 0.107 1 94.06 241 ILE B O 1
ATOM 5841 N N . ILE B 1 242 ? -1.064 -11.578 -1.517 1 94.56 242 ILE B N 1
ATOM 5842 C CA . ILE B 1 242 ? -1.579 -10.352 -2.104 1 94.56 242 ILE B CA 1
ATOM 5843 C C . ILE B 1 242 ? -2.482 -9.633 -1.101 1 94.56 242 ILE B C 1
ATOM 5845 O O . ILE B 1 242 ? -2.402 -8.414 -0.942 1 94.56 242 ILE B O 1
ATOM 5849 N N . GLU B 1 243 ? -3.305 -10.383 -0.424 1 92.31 243 GLU B N 1
ATOM 5850 C CA . GLU B 1 243 ? -4.148 -9.812 0.62 1 92.31 243 GLU B CA 1
ATOM 5851 C C . GLU B 1 243 ? -3.309 -9.18 1.725 1 92.31 243 GLU B C 1
ATOM 5853 O O . GLU B 1 243 ? -3.611 -8.078 2.188 1 92.31 243 GLU B O 1
ATOM 5858 N N . VAL B 1 244 ? -2.301 -9.844 2.107 1 94.38 244 VAL B N 1
ATOM 5859 C CA . VAL B 1 244 ? -1.415 -9.352 3.16 1 94.38 244 VAL B CA 1
ATOM 5860 C C . VAL B 1 244 ? -0.755 -8.047 2.719 1 94.38 244 VAL B C 1
ATOM 5862 O O . VAL B 1 244 ? -0.668 -7.098 3.496 1 94.38 244 VAL B O 1
ATOM 5865 N N . ILE B 1 245 ? -0.285 -7.988 1.498 1 95.12 245 ILE B N 1
ATOM 5866 C CA . ILE B 1 245 ? 0.384 -6.805 0.971 1 95.12 245 ILE B CA 1
ATOM 5867 C C . ILE B 1 245 ? -0.569 -5.609 1.017 1 95.12 245 ILE B C 1
ATOM 5869 O O . ILE B 1 245 ? -0.191 -4.523 1.458 1 95.12 245 ILE B O 1
ATOM 5873 N N . GLN B 1 246 ? -1.781 -5.859 0.623 1 94.12 246 GLN B N 1
ATOM 5874 C CA . GLN B 1 246 ? -2.771 -4.785 0.624 1 94.12 246 GLN B CA 1
ATOM 5875 C C . GLN B 1 246 ? -3.111 -4.355 2.047 1 94.12 246 GLN B C 1
ATOM 5877 O O . GLN B 1 246 ? -3.23 -3.158 2.326 1 94.12 246 GLN B O 1
ATOM 5882 N N . GLU B 1 247 ? -3.279 -5.289 2.896 1 93.31 247 GLU B N 1
ATOM 5883 C CA . GLU B 1 247 ? -3.6 -4.992 4.289 1 93.31 247 GLU B CA 1
ATOM 5884 C C . GLU B 1 247 ? -2.473 -4.211 4.961 1 93.31 247 GLU B C 1
ATOM 5886 O O . GLU B 1 247 ? -2.729 -3.27 5.715 1 93.31 247 GLU B O 1
ATOM 5891 N N . GLU B 1 248 ? -1.272 -4.613 4.723 1 93.75 248 GLU B N 1
ATOM 5892 C CA . GLU B 1 248 ? -0.126 -3.934 5.316 1 93.75 248 GLU B CA 1
ATOM 5893 C C . GLU B 1 248 ? -0.007 -2.5 4.805 1 93.75 248 GLU B C 1
ATOM 5895 O O . GLU B 1 248 ? 0.336 -1.591 5.562 1 93.75 248 GLU B O 1
ATOM 5900 N N . ALA B 1 249 ? -0.228 -2.311 3.521 1 94.56 249 ALA B N 1
ATOM 5901 C CA . ALA B 1 249 ? -0.209 -0.959 2.969 1 94.56 249 ALA B CA 1
ATOM 5902 C C . ALA B 1 249 ? -1.288 -0.09 3.607 1 94.56 249 ALA B C 1
ATOM 5904 O O . ALA B 1 249 ? -1.038 1.068 3.951 1 94.56 249 ALA B O 1
ATOM 5905 N N . THR B 1 250 ? -2.455 -0.65 3.766 1 95.06 250 THR B N 1
ATOM 5906 C CA . THR B 1 250 ? -3.557 0.068 4.398 1 95.06 250 THR B CA 1
ATOM 5907 C C . THR B 1 250 ? -3.213 0.427 5.84 1 95.06 250 THR B C 1
ATOM 5909 O O . THR B 1 250 ? -3.424 1.562 6.27 1 95.06 250 THR B O 1
ATOM 5912 N N . GLU B 1 251 ? -2.701 -0.494 6.52 1 94.31 251 GLU B N 1
ATOM 5913 C CA . GLU B 1 251 ? -2.32 -0.269 7.91 1 94.31 251 GLU B CA 1
ATOM 5914 C C . GLU B 1 251 ? -1.292 0.853 8.023 1 94.31 251 GLU B C 1
ATOM 5916 O O . GLU B 1 251 ? -1.399 1.712 8.906 1 94.31 251 GLU B O 1
ATOM 5921 N N . ASP B 1 252 ? -0.3 0.832 7.219 1 94.62 252 ASP B N 1
ATOM 5922 C CA . ASP B 1 252 ? 0.736 1.86 7.238 1 94.62 252 ASP B CA 1
ATOM 5923 C C . ASP B 1 252 ? 0.151 3.236 6.926 1 94.62 252 ASP B C 1
ATOM 5925 O O . ASP B 1 252 ? 0.493 4.223 7.582 1 94.62 252 ASP B O 1
ATOM 5929 N N . MET B 1 253 ? -0.691 3.32 5.914 1 95.06 253 MET B N 1
ATOM 5930 C CA . MET B 1 253 ? -1.338 4.586 5.57 1 95.06 253 MET B CA 1
ATOM 5931 C C . MET B 1 253 ? -2.143 5.121 6.75 1 95.06 253 MET B C 1
ATOM 5933 O O . MET B 1 253 ? -2.098 6.316 7.047 1 95.06 253 MET B O 1
ATOM 5937 N N . TYR B 1 254 ? -2.867 4.199 7.395 1 95.75 254 TYR B N 1
ATOM 5938 C CA . TYR B 1 254 ? -3.674 4.586 8.547 1 95.75 254 TYR B CA 1
ATOM 5939 C C . TYR B 1 254 ? -2.795 5.078 9.688 1 95.75 254 TYR B C 1
ATOM 5941 O O . TYR B 1 254 ? -3.029 6.156 10.242 1 95.75 254 TYR B O 1
ATOM 5949 N N . LYS B 1 255 ? -1.783 4.383 9.938 1 95.19 255 LYS B N 1
ATOM 5950 C CA . LYS B 1 255 ? -0.887 4.766 11.031 1 95.19 255 LYS B CA 1
ATOM 5951 C C . LYS B 1 255 ? -0.229 6.113 10.75 1 95.19 255 LYS B C 1
ATOM 5953 O O . LYS B 1 255 ? -0.103 6.949 11.648 1 95.19 255 LYS B O 1
ATOM 5958 N N . MET B 1 256 ? 0.134 6.324 9.555 1 93.94 256 MET B N 1
ATOM 5959 C CA . MET B 1 256 ? 0.779 7.574 9.164 1 93.94 256 MET B CA 1
ATOM 5960 C C . MET B 1 256 ? -0.188 8.75 9.297 1 93.94 256 MET B C 1
ATOM 5962 O O . MET B 1 256 ? 0.237 9.906 9.375 1 93.94 256 MET B O 1
ATOM 5966 N N . ALA B 1 257 ? -1.468 8.445 9.344 1 94.56 257 ALA B N 1
ATOM 5967 C CA . ALA B 1 257 ? -2.48 9.484 9.508 1 94.56 257 ALA B CA 1
ATOM 5968 C C . ALA B 1 257 ? -2.98 9.539 10.945 1 94.56 257 ALA B C 1
ATOM 5970 O O . ALA B 1 257 ? -3.928 10.273 11.25 1 94.56 257 ALA B O 1
ATOM 5971 N N . GLY B 1 258 ? -2.404 8.734 11.812 1 94.94 258 GLY B N 1
ATOM 5972 C CA . GLY B 1 258 ? -2.824 8.695 13.203 1 94.94 258 GLY B CA 1
ATOM 5973 C C . GLY B 1 258 ? -4.074 7.871 13.438 1 94.94 258 GLY B C 1
ATOM 5974 O O . GLY B 1 258 ? -4.895 8.195 14.289 1 94.94 258 GLY B O 1
ATOM 5975 N N . ILE B 1 259 ? -4.297 6.891 12.641 1 96.25 259 ILE B N 1
ATOM 5976 C CA . ILE B 1 259 ? -5.414 5.965 12.773 1 96.25 259 ILE B CA 1
ATOM 5977 C C . ILE B 1 259 ? -4.898 4.598 13.219 1 96.25 259 ILE B C 1
ATOM 5979 O O . ILE B 1 259 ? -3.949 4.066 12.641 1 96.25 259 ILE B O 1
ATOM 5983 N N . VAL B 1 260 ? -5.492 4.086 14.266 1 93.81 260 VAL B N 1
ATOM 5984 C CA . VAL B 1 260 ? -5.117 2.758 14.734 1 93.81 260 VAL B CA 1
ATOM 5985 C C . VAL B 1 260 ? -6.332 1.836 14.711 1 93.81 260 VAL B C 1
ATOM 5987 O O . VAL B 1 260 ? -7.242 1.977 15.531 1 93.81 260 VAL B O 1
ATOM 5990 N N . VAL B 1 261 ? -6.258 0.934 13.812 1 90.56 261 VAL B N 1
ATOM 5991 C CA . VAL B 1 261 ? -7.363 -0.009 13.695 1 90.56 261 VAL B CA 1
ATOM 5992 C C . VAL B 1 261 ? -6.941 -1.371 14.242 1 90.56 261 VAL B C 1
ATOM 5994 O O . VAL B 1 261 ? -5.77 -1.747 14.148 1 90.56 261 VAL B O 1
ATOM 5997 N N . GLU B 1 262 ? -7.867 -2.076 14.766 1 82.5 262 GLU B N 1
ATOM 5998 C CA . GLU B 1 262 ? -7.594 -3.412 15.281 1 82.5 262 GLU B CA 1
ATOM 5999 C C . GLU B 1 262 ? -7.402 -4.418 14.148 1 82.5 262 GLU B C 1
ATOM 6001 O O . GLU B 1 262 ? -6.508 -5.266 14.211 1 82.5 262 GLU B O 1
ATOM 6006 N N . ASP B 1 263 ? -8.227 -4.289 13.141 1 81.25 263 ASP B N 1
ATOM 6007 C CA . ASP B 1 263 ? -8.195 -5.195 11.992 1 81.25 263 ASP B CA 1
ATOM 6008 C C . ASP B 1 263 ? -8.336 -4.434 10.68 1 81.25 263 ASP B C 1
ATOM 6010 O O . ASP B 1 263 ? -9.438 -4.027 10.305 1 81.25 263 ASP B O 1
ATOM 6014 N N . SER B 1 264 ? -7.266 -4.363 9.969 1 76.81 264 SER B N 1
ATOM 6015 C CA . SER B 1 264 ? -7.242 -3.578 8.734 1 76.81 264 SER B CA 1
ATOM 6016 C C . SER B 1 264 ? -7.883 -4.344 7.582 1 76.81 264 SER B C 1
ATOM 6018 O O . SER B 1 264 ? -8.047 -3.799 6.488 1 76.81 264 SER B O 1
ATOM 6020 N N . SER B 1 265 ? -8.273 -5.555 7.863 1 79.06 265 SER B N 1
ATOM 6021 C CA . SER B 1 265 ? -8.906 -6.348 6.812 1 79.06 265 SER B CA 1
ATOM 6022 C C . SER B 1 265 ? -10.383 -6 6.668 1 79.06 265 SER B C 1
ATOM 6024 O O . SER B 1 265 ? -11.008 -6.344 5.66 1 79.06 265 SER B O 1
ATOM 6026 N N . ILE B 1 266 ? -10.898 -5.332 7.629 1 81.81 266 ILE B N 1
ATOM 6027 C CA . ILE B 1 266 ? -12.297 -4.941 7.578 1 81.81 266 ILE B CA 1
ATOM 6028 C C . ILE B 1 266 ? -12.445 -3.643 6.781 1 81.81 266 ILE B C 1
ATOM 6030 O O . ILE B 1 266 ? -11.875 -2.615 7.156 1 81.81 266 ILE B O 1
ATOM 6034 N N . PRO B 1 267 ? -13.164 -3.701 5.715 1 86.62 267 PRO B N 1
ATOM 6035 C CA . PRO B 1 267 ? -13.375 -2.479 4.938 1 86.62 267 PRO B CA 1
ATOM 6036 C C . PRO B 1 267 ? -14.102 -1.394 5.73 1 86.62 267 PRO B C 1
ATOM 6038 O O . PRO B 1 267 ? -14.914 -1.703 6.605 1 86.62 267 PRO B O 1
ATOM 6041 N N . TYR B 1 268 ? -13.852 -0.145 5.383 1 89.56 268 TYR B N 1
ATOM 6042 C CA . TYR B 1 268 ? -14.359 1.031 6.078 1 89.56 268 TYR B CA 1
ATOM 6043 C C . TYR B 1 268 ? -15.875 0.974 6.203 1 89.56 268 TYR B C 1
ATOM 6045 O O . TYR B 1 268 ? -16.422 1.221 7.281 1 89.56 268 TYR B O 1
ATOM 6053 N N . HIS B 1 269 ? -16.531 0.597 5.105 1 85.94 269 HIS B N 1
ATOM 6054 C CA . HIS B 1 269 ? -18 0.681 5.051 1 85.94 269 HIS B CA 1
ATOM 6055 C C . HIS B 1 269 ? -18.641 -0.372 5.945 1 85.94 269 HIS B C 1
ATOM 6057 O O . HIS B 1 269 ? -19.828 -0.279 6.258 1 85.94 269 HIS B O 1
ATOM 6063 N N . LYS B 1 270 ? -17.844 -1.317 6.387 1 84.75 270 LYS B N 1
ATOM 6064 C CA . LYS B 1 270 ? -18.359 -2.383 7.238 1 84.75 270 LYS B CA 1
ATOM 6065 C C . LYS B 1 270 ? -18.016 -2.133 8.703 1 84.75 270 LYS B C 1
ATOM 6067 O O . LYS B 1 270 ? -18.484 -2.85 9.594 1 84.75 270 LYS B O 1
ATOM 6072 N N . MET B 1 271 ? -17.297 -1.172 8.977 1 89.25 271 MET B N 1
ATOM 6073 C CA . MET B 1 271 ? -16.922 -0.842 10.352 1 89.25 271 MET B CA 1
ATOM 6074 C C . MET B 1 271 ? -18.062 -0.09 11.047 1 89.25 271 MET B C 1
ATOM 6076 O O . MET B 1 271 ? -18.75 0.713 10.43 1 89.25 271 MET B O 1
ATOM 6080 N N . SER B 1 272 ? -18.188 -0.302 12.297 1 92.12 272 SER B N 1
ATOM 6081 C CA . SER B 1 272 ? -19.156 0.463 13.086 1 92.12 272 SER B CA 1
ATOM 6082 C C . SER B 1 272 ? -18.641 1.864 13.383 1 92.12 272 SER B C 1
ATOM 6084 O O . SER B 1 272 ? -17.422 2.1 13.367 1 92.12 272 SER B O 1
ATOM 6086 N N . ILE B 1 273 ? -19.547 2.744 13.672 1 96.06 273 ILE B N 1
ATOM 6087 C CA . ILE B 1 273 ? -19.172 4.113 14 1 96.06 273 ILE B CA 1
ATOM 6088 C C . ILE B 1 273 ? -18.328 4.125 15.266 1 96.06 273 ILE B C 1
ATOM 6090 O O . ILE B 1 273 ? -17.328 4.844 15.336 1 96.06 273 ILE B O 1
ATOM 6094 N N . LYS B 1 274 ? -18.688 3.336 16.219 1 96.31 274 LYS B N 1
ATOM 6095 C CA . LYS B 1 274 ? -17.938 3.244 17.469 1 96.31 274 LYS B CA 1
ATOM 6096 C C . LYS B 1 274 ? -16.484 2.82 17.219 1 96.31 274 LYS B C 1
ATOM 6098 O O . LYS B 1 274 ? -15.562 3.377 17.812 1 96.31 274 LYS B O 1
ATOM 6103 N N . SER B 1 275 ? -16.297 1.878 16.344 1 95.31 275 SER B N 1
ATOM 6104 C CA . SER B 1 275 ? -14.969 1.375 16.031 1 95.31 275 SER B CA 1
ATOM 6105 C C . SER B 1 275 ? -14.133 2.43 15.32 1 95.31 275 SER B C 1
ATOM 6107 O O . SER B 1 275 ? -12.93 2.561 15.578 1 95.31 275 SER B O 1
ATOM 6109 N N . ILE B 1 276 ? -14.805 3.164 14.469 1 97.12 276 ILE B N 1
ATOM 6110 C CA . ILE B 1 276 ? -14.102 4.211 13.734 1 97.12 276 ILE B CA 1
ATOM 6111 C C . ILE B 1 276 ? -13.688 5.324 14.695 1 97.12 276 ILE B C 1
ATOM 6113 O O . ILE B 1 276 ? -12.539 5.781 14.664 1 97.12 276 ILE B O 1
ATOM 6117 N N . VAL B 1 277 ? -14.539 5.742 15.547 1 98.12 277 VAL B N 1
ATOM 6118 C CA . VAL B 1 277 ? -14.25 6.793 16.516 1 98.12 277 VAL B CA 1
ATOM 6119 C C . VAL B 1 277 ? -13.094 6.352 17.422 1 98.12 277 VAL B C 1
ATOM 6121 O O . VAL B 1 277 ? -12.156 7.117 17.656 1 98.12 277 VAL B O 1
ATOM 6124 N N . LYS B 1 278 ? -13.141 5.199 17.844 1 97.38 278 LYS B N 1
ATOM 6125 C CA . LYS B 1 278 ? -12.102 4.672 18.703 1 97.38 278 LYS B CA 1
ATOM 6126 C C . LYS B 1 278 ? -10.75 4.652 18 1 97.38 278 LYS B C 1
ATOM 6128 O O . LYS B 1 278 ? -9.711 4.922 18.609 1 97.38 278 LYS B O 1
ATOM 6133 N N . SER B 1 279 ? -10.766 4.297 16.75 1 97 279 SER B N 1
ATOM 6134 C CA . SER B 1 279 ? -9.539 4.176 15.969 1 97 279 SER B CA 1
ATOM 6135 C C . SER B 1 279 ? -8.898 5.539 15.742 1 97 279 SER B C 1
ATOM 6137 O O . SER B 1 279 ? -7.699 5.625 15.453 1 97 279 SER B O 1
ATOM 6139 N N . ARG B 1 280 ? -9.609 6.602 15.898 1 97.56 280 ARG B N 1
ATOM 6140 C CA . ARG B 1 280 ? -9.141 7.926 15.492 1 97.56 280 ARG B CA 1
ATOM 6141 C C . ARG B 1 280 ? -8.945 8.828 16.703 1 97.56 280 ARG B C 1
ATOM 6143 O O . ARG B 1 280 ? -8.023 9.648 16.734 1 97.56 280 ARG B O 1
ATOM 6150 N N . ILE B 1 281 ? -9.711 8.656 17.734 1 98.06 281 ILE B N 1
ATOM 6151 C CA . ILE B 1 281 ? -9.875 9.633 18.797 1 98.06 281 ILE B CA 1
ATOM 6152 C C . ILE B 1 281 ? -8.617 9.672 19.656 1 98.06 281 ILE B C 1
ATOM 6154 O O . ILE B 1 281 ? -8.219 10.734 20.141 1 98.06 281 ILE B O 1
ATOM 6158 N N . VAL B 1 282 ? -7.953 8.68 19.875 1 96.88 282 VAL B N 1
ATOM 6159 C CA . VAL B 1 282 ? -6.832 8.617 20.812 1 96.88 282 VAL B CA 1
ATOM 6160 C C . VAL B 1 282 ? -5.711 9.531 20.328 1 96.88 282 VAL B C 1
ATOM 6162 O O . VAL B 1 282 ? -5.195 10.352 21.094 1 96.88 282 VAL B O 1
ATOM 6165 N N . TRP B 1 283 ? -5.387 9.43 19.125 1 96.31 283 TRP B N 1
ATOM 6166 C CA . TRP B 1 283 ? -4.297 10.25 18.609 1 96.31 283 TRP B CA 1
ATOM 6167 C C . TRP B 1 283 ? -4.719 11.711 18.5 1 96.31 283 TRP B C 1
ATOM 6169 O O . TRP B 1 283 ? -3.898 12.609 18.672 1 96.31 283 TRP B O 1
ATOM 6179 N N . LEU B 1 284 ? -5.949 11.953 18.156 1 97.62 284 LEU B N 1
ATOM 6180 C CA . LEU B 1 284 ? -6.414 13.336 18.109 1 97.62 284 LEU B CA 1
ATOM 6181 C C . LEU B 1 284 ? -6.281 14 19.484 1 97.62 284 LEU B C 1
ATOM 6183 O O . LEU B 1 284 ? -5.906 15.164 19.578 1 97.62 284 LEU B O 1
ATOM 6187 N N . ILE B 1 285 ? -6.551 13.219 20.547 1 98.12 285 ILE B N 1
ATOM 6188 C CA . ILE B 1 285 ? -6.422 13.734 21.906 1 98.12 285 ILE B CA 1
ATOM 6189 C C . ILE B 1 285 ? -4.949 13.961 22.234 1 98.12 285 ILE B C 1
ATOM 6191 O O . ILE B 1 285 ? -4.566 15.031 22.719 1 98.12 285 ILE B O 1
ATOM 6195 N N . VAL B 1 286 ? -4.098 13.016 21.938 1 96.94 286 VAL B N 1
ATOM 6196 C CA . VAL B 1 286 ? -2.674 13.086 22.25 1 96.94 286 VAL B CA 1
ATOM 6197 C C . VAL B 1 286 ? -2.043 14.266 21.5 1 96.94 286 VAL B C 1
ATOM 6199 O O . VAL B 1 286 ? -1.247 15.008 22.078 1 96.94 286 VAL B O 1
ATOM 6202 N N . LEU B 1 287 ? -2.412 14.445 20.281 1 96.12 287 LEU B N 1
ATOM 6203 C CA . LEU B 1 287 ? -1.841 15.508 19.453 1 96.12 287 LEU B CA 1
ATOM 6204 C C . LEU B 1 287 ? -2.328 16.875 19.922 1 96.12 287 LEU B C 1
ATOM 6206 O O . LEU B 1 287 ? -1.574 17.844 19.891 1 96.12 287 LEU B O 1
ATOM 6210 N N . MET B 1 288 ? -3.58 16.953 20.297 1 97 288 MET B N 1
ATOM 6211 C CA . MET B 1 288 ? -4.094 18.203 20.828 1 97 288 MET B CA 1
ATOM 6212 C C . MET B 1 288 ? -3.354 18.594 22.109 1 97 288 MET B C 1
ATOM 6214 O O . MET B 1 288 ? -3.004 19.75 22.297 1 97 288 MET B O 1
ATOM 6218 N N . LEU B 1 289 ? -3.111 17.656 22.953 1 97.06 289 LEU B N 1
ATOM 6219 C CA . LEU B 1 289 ? -2.346 17.922 24.172 1 97.06 289 LEU B CA 1
ATOM 6220 C C . LEU B 1 289 ? -0.917 18.328 23.828 1 97.06 289 LEU B C 1
ATOM 6222 O O . LEU B 1 289 ? -0.356 19.219 24.469 1 97.06 289 LEU B O 1
ATOM 6226 N N . GLY B 1 290 ? -0.343 17.688 22.812 1 95.44 290 GLY B N 1
ATOM 6227 C CA . GLY B 1 290 ? 0.983 18.078 22.359 1 95.44 290 GLY B CA 1
ATOM 6228 C C . GLY B 1 290 ? 1.041 19.5 21.828 1 95.44 290 GLY B C 1
ATOM 6229 O O . GLY B 1 290 ? 2.053 20.188 21.984 1 95.44 290 GLY B O 1
ATOM 6230 N N . SER B 1 291 ? -0.022 19.922 21.234 1 95.38 291 SER B N 1
ATOM 6231 C CA . SER B 1 291 ? -0.099 21.266 20.656 1 95.38 291 SER B CA 1
ATOM 6232 C C . SER B 1 291 ? -0.095 22.344 21.734 1 95.38 291 SER B C 1
ATOM 6234 O O . SER B 1 291 ? 0.09 23.516 21.438 1 95.38 291 SER B O 1
ATOM 6236 N N . THR B 1 292 ? -0.268 21.953 22.984 1 95.5 292 THR B N 1
ATOM 6237 C CA . THR B 1 292 ? -0.15 22.891 24.094 1 95.5 292 THR B CA 1
ATOM 6238 C C . THR B 1 292 ? 1.245 23.516 24.125 1 95.5 292 THR B C 1
ATOM 6240 O O . THR B 1 292 ? 1.402 24.672 24.5 1 95.5 292 THR B O 1
ATOM 6243 N N . LEU B 1 293 ? 2.145 22.781 23.688 1 94.81 293 LEU B N 1
ATOM 6244 C CA . LEU B 1 293 ? 3.5 23.312 23.609 1 94.81 293 LEU B CA 1
ATOM 6245 C C . LEU B 1 293 ? 3.559 24.531 22.688 1 94.81 293 LEU B C 1
ATOM 6247 O O . LEU B 1 293 ? 4.188 25.547 23.016 1 94.81 293 LEU B O 1
ATOM 6251 N N . SER B 1 294 ? 2.934 24.406 21.547 1 93.69 294 SER B N 1
ATOM 6252 C CA . SER B 1 294 ? 2.861 25.531 20.625 1 93.69 294 SER B CA 1
ATOM 6253 C C . SER B 1 294 ? 2.139 26.719 21.25 1 93.69 294 SER B C 1
ATOM 6255 O O . SER B 1 294 ? 2.549 27.875 21.078 1 93.69 294 SER B O 1
ATOM 6257 N N . GLN B 1 295 ? 1.099 26.422 21.969 1 94.69 295 GLN B N 1
ATOM 6258 C CA . GLN B 1 295 ? 0.344 27.484 22.641 1 94.69 295 GLN B CA 1
ATOM 6259 C C . GLN B 1 295 ? 1.221 28.234 23.641 1 94.69 295 GLN B C 1
ATOM 6261 O O . GLN B 1 295 ? 1.204 29.469 23.688 1 94.69 295 GLN B O 1
ATOM 6266 N N . ILE B 1 296 ? 1.988 27.516 24.406 1 94.69 296 ILE B N 1
ATOM 6267 C CA . ILE B 1 296 ? 2.871 28.109 25.406 1 94.69 296 ILE B CA 1
ATOM 6268 C C . ILE B 1 296 ? 3.922 28.969 24.734 1 94.69 296 ILE B C 1
ATOM 6270 O O . ILE B 1 296 ? 4.141 30.125 25.125 1 94.69 296 ILE B O 1
ATOM 6274 N N . VAL B 1 297 ? 4.492 28.469 23.719 1 93 297 VAL B N 1
ATOM 6275 C CA . VAL B 1 297 ? 5.574 29.156 23.016 1 93 297 VAL B CA 1
ATOM 6276 C C . VAL B 1 297 ? 5.051 30.438 22.375 1 93 297 VAL B C 1
ATOM 6278 O O . VAL B 1 297 ? 5.656 31.5 22.531 1 93 297 VAL B O 1
ATOM 6281 N N . ILE B 1 298 ? 3.957 30.344 21.719 1 92 298 ILE B N 1
ATOM 6282 C CA . ILE B 1 298 ? 3.387 31.5 21.031 1 92 298 ILE B CA 1
ATOM 6283 C C . ILE B 1 298 ? 2.98 32.562 22.031 1 92 298 ILE B C 1
ATOM 6285 O O . ILE B 1 298 ? 3.242 33.75 21.844 1 92 298 ILE B O 1
ATOM 6289 N N . GLN B 1 299 ? 2.346 32.156 23.078 1 91.62 299 GLN B N 1
ATOM 6290 C CA . GLN B 1 299 ? 1.929 33.094 24.109 1 91.62 299 GLN B CA 1
ATOM 6291 C C . GLN B 1 299 ? 3.133 33.812 24.719 1 91.62 299 GLN B C 1
ATOM 6293 O O . GLN B 1 299 ? 3.105 35.031 24.906 1 91.62 299 GLN B O 1
ATOM 6298 N N . LEU B 1 300 ? 4.191 33.125 25.031 1 91.06 300 LEU B N 1
ATOM 6299 C CA . LEU B 1 300 ? 5.398 33.688 25.641 1 91.06 300 LEU B CA 1
ATOM 6300 C C . LEU B 1 300 ? 6.051 34.688 24.688 1 91.06 300 LEU B C 1
ATOM 6302 O O . LEU B 1 300 ? 6.383 35.812 25.109 1 91.06 300 LEU B O 1
ATOM 6306 N N . PHE B 1 301 ? 6.156 34.344 23.469 1 88.88 301 PHE B N 1
ATOM 6307 C CA . PHE B 1 301 ? 6.863 35.188 22.516 1 88.88 301 PHE B CA 1
ATOM 6308 C C . PHE B 1 301 ? 6.008 36.375 22.125 1 88.88 301 PHE B C 1
ATOM 6310 O O . PHE B 1 301 ? 6.531 37.469 21.891 1 88.88 301 PHE B O 1
ATOM 6317 N N . THR B 1 302 ? 4.711 36.125 22.031 1 87.5 302 THR B N 1
ATOM 6318 C CA . THR B 1 302 ? 3.82 37.219 21.719 1 87.5 302 THR B CA 1
ATOM 6319 C C . THR B 1 302 ? 3.809 38.25 22.859 1 87.5 302 THR B C 1
ATOM 6321 O O . THR B 1 302 ? 3.834 39.469 22.609 1 87.5 302 THR B O 1
ATOM 6324 N N . ASN B 1 303 ? 3.781 37.812 24.062 1 86.44 303 ASN B N 1
ATOM 6325 C CA . ASN B 1 303 ? 3.865 38.688 25.219 1 86.44 303 ASN B CA 1
ATOM 6326 C C . ASN B 1 303 ? 5.168 39.5 25.219 1 86.44 303 ASN B C 1
ATOM 6328 O O . ASN B 1 303 ? 5.164 40.688 25.484 1 86.44 303 ASN B O 1
ATOM 6332 N N . TYR B 1 304 ? 6.188 38.812 24.938 1 86.25 304 TYR B N 1
ATOM 6333 C CA . TYR B 1 304 ? 7.488 39.469 24.891 1 86.25 304 TYR B CA 1
ATOM 6334 C C . TYR B 1 304 ? 7.531 40.531 23.781 1 86.25 304 TYR B C 1
ATOM 6336 O O . TYR B 1 304 ? 8.047 41.625 23.969 1 86.25 304 TYR B O 1
ATOM 6344 N N . SER B 1 305 ? 7.027 40.219 22.641 1 84.12 305 SER B N 1
ATOM 6345 C CA . SER B 1 305 ? 7.02 41.125 21.484 1 84.12 305 SER B CA 1
ATOM 6346 C C . SER B 1 305 ? 6.168 42.344 21.766 1 84.12 305 SER B C 1
ATOM 6348 O O . SER B 1 305 ? 6.504 43.469 21.328 1 84.12 305 SER B O 1
ATOM 6350 N N . GLU B 1 306 ? 5.074 42.125 22.422 1 81.5 306 GLU B N 1
ATOM 6351 C CA . GLU B 1 306 ? 4.199 43.25 22.766 1 81.5 306 GLU B CA 1
ATOM 6352 C C . GLU B 1 306 ? 4.922 44.25 23.641 1 81.5 306 GLU B C 1
ATOM 6354 O O . GLU B 1 306 ? 4.734 45.469 23.484 1 81.5 306 GLU B O 1
ATOM 6359 N N . LYS B 1 307 ? 5.773 43.875 24.438 1 80.38 307 LYS B N 1
ATOM 6360 C CA . LYS B 1 307 ? 6.477 44.75 25.391 1 80.38 307 LYS B CA 1
ATOM 6361 C C . LYS B 1 307 ? 7.707 45.375 24.734 1 80.38 307 LYS B C 1
ATOM 6363 O O . LYS B 1 307 ? 8.094 46.5 25.094 1 80.38 307 LYS B O 1
ATOM 6368 N N . SER B 1 308 ? 8.227 44.656 23.797 1 78.31 308 SER B N 1
ATOM 6369 C CA . SER B 1 308 ? 9.562 45.094 23.375 1 78.31 308 SER B CA 1
ATOM 6370 C C . SER B 1 308 ? 9.562 45.594 21.938 1 78.31 308 SER B C 1
ATOM 6372 O O . SER B 1 308 ? 10.438 46.344 21.547 1 78.31 308 SER B O 1
ATOM 6374 N N . ILE B 1 309 ? 8.602 45.094 21.141 1 77.88 309 ILE B N 1
ATOM 6375 C CA . ILE B 1 309 ? 8.766 45.312 19.719 1 77.88 309 ILE B CA 1
ATOM 6376 C C . ILE B 1 309 ? 7.527 46.031 19.156 1 77.88 309 ILE B C 1
ATOM 6378 O O . ILE B 1 309 ? 7.543 46.531 18.031 1 77.88 309 ILE B O 1
ATOM 6382 N N . GLU B 1 310 ? 6.52 46.094 19.891 1 77.69 310 GLU B N 1
ATOM 6383 C CA . GLU B 1 310 ? 5.238 46.625 19.422 1 77.69 310 GLU B CA 1
ATOM 6384 C C . GLU B 1 310 ? 5.391 48.031 18.828 1 77.69 310 GLU B C 1
ATOM 6386 O O . GLU B 1 310 ? 4.66 48.406 17.906 1 77.69 310 GLU B O 1
ATOM 6391 N N . GLN B 1 311 ? 6.387 48.719 19.25 1 77.88 311 GLN B N 1
ATOM 6392 C CA . GLN B 1 311 ? 6.59 50.094 18.812 1 77.88 311 GLN B CA 1
ATOM 6393 C C . GLN B 1 311 ? 7.102 50.125 17.375 1 77.88 311 GLN B C 1
ATOM 6395 O O . GLN B 1 311 ? 7.035 51.188 16.703 1 77.88 311 GLN B O 1
ATOM 6400 N N . TRP B 1 312 ? 7.512 49.062 16.906 1 78.81 312 TRP B N 1
ATOM 6401 C CA . TRP B 1 312 ? 8.148 49.031 15.586 1 78.81 312 TRP B CA 1
ATOM 6402 C C . TRP B 1 312 ? 7.27 48.312 14.57 1 78.81 312 TRP B C 1
ATOM 6404 O O . TRP B 1 312 ? 7.148 48.719 13.422 1 78.81 312 TRP B O 1
ATOM 6414 N N . VAL B 1 313 ? 6.668 47.125 14.906 1 82.69 313 VAL B N 1
ATOM 6415 C CA . VAL B 1 313 ? 5.809 46.344 14.039 1 82.69 313 VAL B CA 1
ATOM 6416 C C . VAL B 1 313 ? 4.598 45.844 14.828 1 82.69 313 VAL B C 1
ATOM 6418 O O . VAL B 1 313 ? 4.73 45.406 15.977 1 82.69 313 VAL B O 1
ATOM 6421 N N . ALA B 1 314 ? 3.527 45.938 14.117 1 83.25 314 ALA B N 1
ATOM 6422 C CA . ALA B 1 314 ? 2.299 45.469 14.758 1 83.25 314 ALA B CA 1
ATOM 6423 C C . ALA B 1 314 ? 2.377 44 15.062 1 83.25 314 ALA B C 1
ATOM 6425 O O . ALA B 1 314 ? 2.861 43.219 14.242 1 83.25 314 ALA B O 1
ATOM 6426 N N . ILE B 1 315 ? 1.914 43.594 16.188 1 83.31 315 ILE B N 1
ATOM 6427 C CA . ILE B 1 315 ? 1.949 42.188 16.656 1 83.31 315 ILE B CA 1
ATOM 6428 C C . ILE B 1 315 ? 1.13 41.312 15.711 1 83.31 315 ILE B C 1
ATOM 6430 O O . ILE B 1 315 ? 1.47 40.156 15.484 1 83.31 315 ILE B O 1
ATOM 6434 N N . SER B 1 316 ? 0.044 41.875 15.148 1 87.31 316 SER B N 1
ATOM 6435 C CA . SER B 1 316 ? -0.83 41.156 14.234 1 87.31 316 SER B CA 1
ATOM 6436 C C . SER B 1 316 ? -0.069 40.688 13 1 87.31 316 SER B C 1
ATOM 6438 O O . SER B 1 316 ? -0.337 39.594 12.469 1 87.31 316 SER B O 1
ATOM 6440 N N . VAL B 1 317 ? 0.908 41.438 12.586 1 88.56 317 VAL B N 1
ATOM 6441 C CA . VAL B 1 317 ? 1.685 41.094 11.398 1 88.56 317 VAL B CA 1
ATOM 6442 C C . VAL B 1 317 ? 2.623 39.938 11.703 1 88.56 317 VAL B C 1
ATOM 6444 O O . VAL B 1 317 ? 2.768 39 10.891 1 88.56 317 VAL B O 1
ATOM 6447 N N . PHE B 1 318 ? 3.195 39.906 12.898 1 85.62 318 PHE B N 1
ATOM 6448 C CA . PHE B 1 318 ? 4.137 38.875 13.312 1 85.62 318 PHE B CA 1
ATOM 6449 C C . PHE B 1 318 ? 3.436 37.531 13.469 1 85.62 318 PHE B C 1
ATOM 6451 O O . PHE B 1 318 ? 3.906 36.531 12.945 1 85.62 318 PHE B O 1
ATOM 6458 N N . VAL B 1 319 ? 2.402 37.594 14.109 1 88.19 319 VAL B N 1
ATOM 6459 C CA . VAL B 1 319 ? 1.718 36.344 14.469 1 88.19 319 VAL B CA 1
ATOM 6460 C C . VAL B 1 319 ? 1.077 35.75 13.227 1 88.19 319 VAL B C 1
ATOM 6462 O O . VAL B 1 319 ? 1.001 34.5 13.109 1 88.19 319 VAL B O 1
ATOM 6465 N N . ALA B 1 320 ? 0.724 36.562 12.289 1 93.25 320 ALA B N 1
ATOM 6466 C CA . ALA B 1 320 ? 0.034 36.125 11.086 1 93.25 320 ALA B CA 1
ATOM 6467 C C . ALA B 1 320 ? 0.961 35.281 10.211 1 93.25 320 ALA B C 1
ATOM 6469 O O . ALA B 1 320 ? 0.498 34.5 9.367 1 93.25 320 ALA B O 1
ATOM 6470 N N . ILE B 1 321 ? 2.254 35.375 10.391 1 94.19 321 ILE B N 1
ATOM 6471 C CA . ILE B 1 321 ? 3.23 34.688 9.562 1 94.19 321 ILE B CA 1
ATOM 6472 C C . ILE B 1 321 ? 3.459 33.281 10.109 1 94.19 321 ILE B C 1
ATOM 6474 O O . ILE B 1 321 ? 3.877 32.375 9.375 1 94.19 321 ILE B O 1
ATOM 6478 N N . VAL B 1 322 ? 3.127 33.031 11.328 1 92.31 322 VAL B N 1
ATOM 6479 C CA . VAL B 1 322 ? 3.469 31.812 12.055 1 92.31 322 VAL B CA 1
ATOM 6480 C C . VAL B 1 322 ? 2.84 30.609 11.359 1 92.31 322 VAL B C 1
ATOM 6482 O O . VAL B 1 322 ? 3.516 29.609 11.109 1 92.31 322 VAL B O 1
ATOM 6485 N N . PRO B 1 323 ? 1.604 30.641 10.922 1 92 323 PRO B N 1
ATOM 6486 C CA . PRO B 1 323 ? 0.999 29.469 10.297 1 92 323 PRO B CA 1
ATOM 6487 C C . PRO B 1 323 ? 1.648 29.094 8.961 1 92 323 PRO B C 1
ATOM 6489 O O . PRO B 1 323 ? 1.698 27.922 8.594 1 92 323 PRO B O 1
ATOM 6492 N N . VAL B 1 324 ? 2.105 30.078 8.266 1 95.25 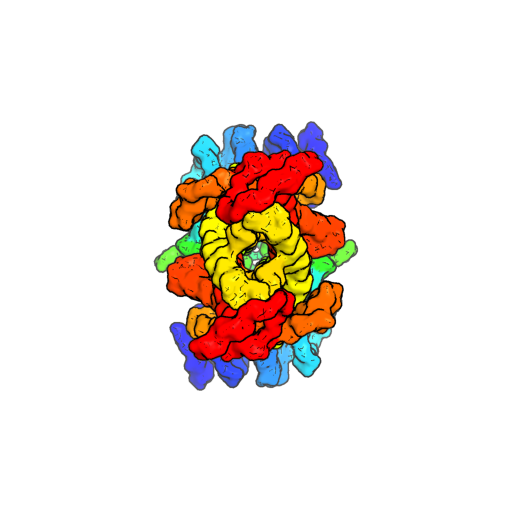324 VAL B N 1
ATOM 6493 C CA . VAL B 1 324 ? 2.766 29.828 6.988 1 95.25 324 VAL B CA 1
ATOM 6494 C C . VAL B 1 324 ? 4.047 29.016 7.215 1 95.25 324 VAL B C 1
ATOM 6496 O O . VAL B 1 324 ? 4.301 28.031 6.523 1 95.25 324 VAL B O 1
ATOM 6499 N N . ILE B 1 325 ? 4.797 29.453 8.227 1 95.75 325 ILE B N 1
ATOM 6500 C CA . ILE B 1 325 ? 6.074 28.812 8.516 1 95.75 325 ILE B CA 1
ATOM 6501 C C . ILE B 1 325 ? 5.836 27.422 9.102 1 95.75 325 ILE B C 1
ATOM 6503 O O . ILE B 1 325 ? 6.465 26.453 8.688 1 95.75 325 ILE B O 1
ATOM 6507 N N . SER B 1 326 ? 4.953 27.344 10.039 1 94.19 326 SER B N 1
ATOM 6508 C CA . SER B 1 326 ? 4.688 26.062 10.695 1 94.19 326 SER B CA 1
ATOM 6509 C C . SER B 1 326 ? 4.086 25.062 9.711 1 94.19 326 SER B C 1
ATOM 6511 O O . SER B 1 326 ? 4.418 23.875 9.75 1 94.19 326 SER B O 1
ATOM 6513 N N . GLY B 1 327 ? 3.137 25.5 8.867 1 93.75 327 GLY B N 1
ATOM 6514 C CA . GLY B 1 327 ? 2.568 24.625 7.859 1 93.75 327 GLY B CA 1
ATOM 6515 C C . GLY B 1 327 ? 3.604 24.062 6.902 1 93.75 327 GLY B C 1
ATOM 6516 O O . GLY B 1 327 ? 3.576 22.875 6.57 1 93.75 327 GLY B O 1
ATOM 6517 N N . ALA B 1 328 ? 4.48 24.938 6.449 1 96.44 328 ALA B N 1
ATOM 6518 C CA . ALA B 1 328 ? 5.551 24.516 5.551 1 96.44 328 ALA B CA 1
ATOM 6519 C C . ALA B 1 328 ? 6.449 23.469 6.227 1 96.44 328 ALA B C 1
ATOM 6521 O O . ALA B 1 328 ? 6.855 22.5 5.598 1 96.44 328 ALA B O 1
ATOM 6522 N N . ALA B 1 329 ? 6.738 23.75 7.457 1 95.62 329 ALA B N 1
ATOM 6523 C CA . ALA B 1 329 ? 7.566 22.828 8.219 1 95.62 329 ALA B CA 1
ATOM 6524 C C . ALA B 1 329 ? 6.898 21.453 8.328 1 95.62 329 ALA B C 1
ATOM 6526 O O . ALA B 1 329 ? 7.543 20.422 8.117 1 95.62 329 ALA B O 1
ATOM 6527 N N . GLY B 1 330 ? 5.672 21.453 8.695 1 94.25 330 GLY B N 1
ATOM 6528 C CA . GLY B 1 330 ? 4.934 20.219 8.836 1 94.25 330 GLY B CA 1
ATOM 6529 C C . GLY B 1 330 ? 4.887 19.406 7.551 1 94.25 330 GLY B C 1
ATOM 6530 O O . GLY B 1 330 ? 5.117 18.188 7.57 1 94.25 330 GLY B O 1
ATOM 6531 N N . ASN B 1 331 ? 4.586 20.047 6.43 1 95.31 331 ASN B N 1
ATOM 6532 C CA . ASN B 1 331 ? 4.508 19.391 5.137 1 95.31 331 ASN B CA 1
ATOM 6533 C C . ASN B 1 331 ? 5.863 18.828 4.703 1 95.31 331 ASN B C 1
ATOM 6535 O O . ASN B 1 331 ? 5.957 17.719 4.207 1 95.31 331 ASN B O 1
ATOM 6539 N N . ALA B 1 332 ? 6.887 19.703 4.906 1 97.06 332 ALA B N 1
ATOM 6540 C CA . ALA B 1 332 ? 8.234 19.281 4.531 1 97.06 332 ALA B CA 1
ATOM 6541 C C . ALA B 1 332 ? 8.672 18.062 5.352 1 97.06 332 ALA B C 1
ATOM 6543 O O . ALA B 1 332 ? 9.234 17.109 4.809 1 97.06 332 ALA B O 1
ATOM 6544 N N . GLY B 1 333 ? 8.469 18.141 6.598 1 95.94 333 GLY B N 1
ATOM 6545 C CA . GLY B 1 333 ? 8.797 17.016 7.457 1 95.94 333 GLY B CA 1
ATOM 6546 C C . GLY B 1 333 ? 8.023 15.758 7.113 1 95.94 333 GLY B C 1
ATOM 6547 O O . GLY B 1 333 ? 8.578 14.656 7.133 1 95.94 333 GLY B O 1
ATOM 6548 N N . SER B 1 334 ? 6.781 15.93 6.867 1 95.06 334 SER B N 1
ATOM 6549 C CA . SER B 1 334 ? 5.918 14.805 6.527 1 95.06 334 SER B CA 1
ATOM 6550 C C . SER B 1 334 ? 6.383 14.117 5.246 1 95.06 334 SER B C 1
ATOM 6552 O O . SER B 1 334 ? 6.285 12.891 5.121 1 95.06 334 SER B O 1
ATOM 6554 N N . GLN B 1 335 ? 6.805 14.891 4.258 1 96.5 335 GLN B N 1
ATOM 6555 C CA . GLN B 1 335 ? 7.332 14.312 3.027 1 96.5 335 GLN B CA 1
ATOM 6556 C C . GLN B 1 335 ? 8.516 13.391 3.314 1 96.5 335 GLN B C 1
ATOM 6558 O O . GLN B 1 335 ? 8.57 12.266 2.801 1 96.5 335 GLN B O 1
ATOM 6563 N N . SER B 1 336 ? 9.406 13.898 4.117 1 96.69 336 SER B N 1
ATOM 6564 C CA . SER B 1 336 ? 10.578 13.109 4.461 1 96.69 336 SER B CA 1
ATOM 6565 C C . SER B 1 336 ? 10.195 11.859 5.25 1 96.69 336 SER B C 1
ATOM 6567 O O . SER B 1 336 ? 10.68 10.766 4.965 1 96.69 336 SER B O 1
ATOM 6569 N N . SER B 1 337 ? 9.359 12.086 6.215 1 95.88 337 SER B N 1
ATOM 6570 C CA . SER B 1 337 ? 8.93 10.969 7.055 1 95.88 337 SER B CA 1
ATOM 6571 C C . SER B 1 337 ? 8.25 9.883 6.23 1 95.88 337 SER B C 1
ATOM 6573 O O . SER B 1 337 ? 8.492 8.695 6.438 1 95.88 337 SER B O 1
ATOM 6575 N N . THR B 1 338 ? 7.41 10.281 5.328 1 95.56 338 THR B N 1
ATOM 6576 C CA . THR B 1 338 ? 6.68 9.344 4.48 1 95.56 338 THR B CA 1
ATOM 6577 C C . THR B 1 338 ? 7.645 8.523 3.627 1 95.56 338 THR B C 1
ATOM 6579 O O . THR B 1 338 ? 7.539 7.297 3.564 1 95.56 338 THR B O 1
ATOM 6582 N N . THR B 1 339 ? 8.594 9.188 3 1 95.94 339 THR B N 1
ATOM 6583 C CA . THR B 1 339 ? 9.547 8.523 2.119 1 95.94 339 THR B CA 1
ATOM 6584 C C . THR B 1 339 ? 10.398 7.523 2.898 1 95.94 339 THR B C 1
ATOM 6586 O O . THR B 1 339 ? 10.586 6.387 2.461 1 95.94 339 THR B O 1
ATOM 6589 N N . ILE B 1 340 ? 10.867 7.945 4.008 1 95.19 340 ILE B N 1
ATOM 6590 C CA . ILE B 1 340 ? 11.766 7.105 4.789 1 95.19 340 ILE B CA 1
ATOM 6591 C C . ILE B 1 340 ? 10.992 5.934 5.391 1 95.19 340 ILE B C 1
ATOM 6593 O O . ILE B 1 340 ? 11.461 4.793 5.363 1 95.19 340 ILE B O 1
ATOM 6597 N N . THR B 1 341 ? 9.82 6.207 5.93 1 95.06 341 THR B N 1
ATOM 6598 C CA . THR B 1 341 ? 8.992 5.148 6.504 1 95.06 341 THR B CA 1
ATOM 6599 C C . THR B 1 341 ? 8.664 4.094 5.453 1 95.06 341 THR B C 1
ATOM 6601 O O . THR B 1 341 ? 8.75 2.893 5.727 1 95.06 341 THR B O 1
ATOM 6604 N N . ARG B 1 342 ? 8.258 4.535 4.289 1 94.88 342 ARG B N 1
ATOM 6605 C CA . ARG B 1 342 ? 7.914 3.602 3.221 1 94.88 342 ARG B CA 1
ATOM 6606 C C . ARG B 1 342 ? 9.133 2.787 2.797 1 94.88 342 ARG B C 1
ATOM 6608 O O . ARG B 1 342 ? 9.031 1.575 2.598 1 94.88 342 ARG B O 1
ATOM 6615 N N . SER B 1 343 ? 10.273 3.445 2.623 1 93.81 343 SER B N 1
ATOM 6616 C CA . SER B 1 343 ? 11.5 2.768 2.23 1 93.81 343 SER B CA 1
ATOM 6617 C C . SER B 1 343 ? 11.906 1.718 3.26 1 93.81 343 SER B C 1
ATOM 6619 O O . SER B 1 343 ? 12.391 0.643 2.898 1 93.81 343 SER B O 1
ATOM 6621 N N . LEU B 1 344 ? 11.719 2.051 4.512 1 92.69 344 LEU B N 1
ATOM 6622 C CA . LEU B 1 344 ? 12.016 1.106 5.582 1 92.69 344 LEU B CA 1
ATOM 6623 C C . LEU B 1 344 ? 11.078 -0.094 5.527 1 92.69 344 LEU B C 1
ATOM 6625 O O . LEU B 1 344 ? 11.516 -1.235 5.695 1 92.69 344 LEU B O 1
ATOM 6629 N N . ALA B 1 345 ? 9.805 0.189 5.277 1 91.81 345 ALA B N 1
ATOM 6630 C CA . ALA B 1 345 ? 8.812 -0.875 5.211 1 91.81 345 ALA B CA 1
ATOM 6631 C C . ALA B 1 345 ? 9.109 -1.838 4.066 1 91.81 345 ALA B C 1
ATOM 6633 O O . ALA B 1 345 ? 8.836 -3.037 4.168 1 91.81 345 ALA B O 1
ATOM 6634 N N . LEU B 1 346 ? 9.711 -1.323 3.002 1 91.5 346 LEU B N 1
ATOM 6635 C CA . LEU B 1 346 ? 10.016 -2.127 1.822 1 91.5 346 LEU B CA 1
ATOM 6636 C C . LEU B 1 346 ? 11.43 -2.703 1.906 1 91.5 346 LEU B C 1
ATOM 6638 O O . LEU B 1 346 ? 11.891 -3.354 0.968 1 91.5 346 LEU B O 1
ATOM 6642 N N . ASN B 1 347 ? 12.141 -2.471 2.979 1 88.62 347 ASN B N 1
ATOM 6643 C CA . ASN B 1 347 ? 13.492 -2.961 3.219 1 88.62 347 ASN B CA 1
ATOM 6644 C C . ASN B 1 347 ? 14.453 -2.518 2.119 1 88.62 347 ASN B C 1
ATOM 6646 O O . ASN B 1 347 ? 15.242 -3.322 1.615 1 88.62 347 ASN B O 1
ATOM 6650 N N . GLU B 1 348 ? 14.352 -1.299 1.787 1 84.19 348 GLU B N 1
ATOM 6651 C CA . GLU B 1 348 ? 15.188 -0.762 0.718 1 84.19 348 GLU B CA 1
ATOM 6652 C C . GLU B 1 348 ? 16.578 -0.396 1.233 1 84.19 348 GLU B C 1
ATOM 6654 O O . GLU B 1 348 ? 17.516 -0.229 0.448 1 84.19 348 GLU B O 1
ATOM 6659 N N . PHE B 1 349 ? 16.672 -0.18 2.521 1 78.75 349 PHE B N 1
ATOM 6660 C CA . PHE B 1 349 ? 18.016 0.19 2.98 1 78.75 349 PHE B CA 1
ATOM 6661 C C . PHE B 1 349 ? 18.422 -0.641 4.191 1 78.75 349 PHE B C 1
ATOM 6663 O O . PHE B 1 349 ? 17.562 -1.071 4.969 1 78.75 349 PHE B O 1
ATOM 6670 N N . GLU B 1 350 ? 19.734 -0.768 4.168 1 75 350 GLU B N 1
ATOM 6671 C CA . GLU B 1 350 ? 20.344 -1.442 5.309 1 75 350 GLU B CA 1
ATOM 6672 C C . GLU B 1 350 ? 20.531 -0.487 6.484 1 75 350 GLU B C 1
ATOM 6674 O O . GLU B 1 350 ? 20.75 0.711 6.289 1 75 350 GLU B O 1
ATOM 6679 N N . LYS B 1 351 ? 20.562 -0.989 7.582 1 74 351 LYS B N 1
ATOM 6680 C CA . LYS B 1 351 ? 20.688 -0.199 8.805 1 74 351 LYS B CA 1
ATOM 6681 C C . LYS B 1 351 ? 22 0.575 8.812 1 74 351 LYS B C 1
ATOM 6683 O O . LYS B 1 351 ? 22.078 1.684 9.352 1 74 351 LYS B O 1
ATOM 6688 N N . LYS B 1 352 ? 22.969 0.09 8.18 1 74.44 352 LYS B N 1
ATOM 6689 C CA . LYS B 1 352 ? 24.312 0.691 8.172 1 74.44 352 LYS B CA 1
ATOM 6690 C C . LYS B 1 352 ? 24.312 2 7.391 1 74.44 352 LYS B C 1
ATOM 6692 O O . LYS B 1 352 ? 25.234 2.811 7.535 1 74.44 352 LYS B O 1
ATOM 6697 N N . LYS B 1 353 ? 23.281 2.289 6.793 1 83.88 353 LYS B N 1
ATOM 6698 C CA . LYS B 1 353 ? 23.281 3.469 5.93 1 83.88 353 LYS B CA 1
ATOM 6699 C C . LYS B 1 353 ? 22.375 4.559 6.488 1 83.88 353 LYS B C 1
ATOM 6701 O O . LYS B 1 353 ? 22.016 5.504 5.777 1 83.88 353 LYS B O 1
ATOM 6706 N N . PHE B 1 354 ? 22.047 4.504 7.789 1 89.62 354 PHE B N 1
ATOM 6707 C CA . PHE B 1 354 ? 21.125 5.449 8.391 1 89.62 354 PHE B CA 1
ATOM 6708 C C . PHE B 1 354 ? 21.703 6.855 8.406 1 89.62 354 PHE B C 1
ATOM 6710 O O . PHE B 1 354 ? 21.016 7.824 8.086 1 89.62 354 PHE B O 1
ATOM 6717 N N . SER B 1 355 ? 22.969 6.91 8.758 1 91.56 355 SER B N 1
ATOM 6718 C CA . SER B 1 355 ? 23.625 8.211 8.82 1 91.56 355 SER B CA 1
ATOM 6719 C C . SER B 1 355 ? 23.688 8.867 7.449 1 91.56 355 SER B C 1
ATOM 6721 O O . SER B 1 355 ? 23.5 10.078 7.324 1 91.56 355 SER B O 1
ATOM 6723 N N . LYS B 1 356 ? 23.891 8.07 6.477 1 92.81 356 LYS B N 1
ATOM 6724 C CA . LYS B 1 356 ? 23.969 8.594 5.113 1 92.81 356 LYS B CA 1
ATOM 6725 C C . LYS B 1 356 ? 22.609 9.148 4.668 1 92.81 356 LYS B C 1
ATOM 6727 O O . LYS B 1 356 ? 22.547 10.195 4.016 1 92.81 356 LYS B O 1
ATOM 6732 N N . ILE B 1 357 ? 21.609 8.484 5.051 1 93.12 357 ILE B N 1
ATOM 6733 C CA . ILE B 1 357 ? 20.266 8.898 4.699 1 93.12 357 ILE B CA 1
ATOM 6734 C C . ILE B 1 357 ? 19.906 10.195 5.426 1 93.12 357 ILE B C 1
ATOM 6736 O O . ILE B 1 357 ? 19.312 11.102 4.836 1 93.12 357 ILE B O 1
ATOM 6740 N N . PHE B 1 358 ? 20.297 10.273 6.648 1 94.56 358 PHE B N 1
ATOM 6741 C CA . PHE B 1 358 ? 20.047 11.461 7.465 1 94.56 358 PHE B CA 1
ATOM 6742 C C . PHE B 1 358 ? 20.719 12.688 6.863 1 94.56 358 PHE B C 1
ATOM 6744 O O . PHE B 1 358 ? 20.078 13.727 6.684 1 94.56 358 PHE B O 1
ATOM 6751 N N . TRP B 1 359 ? 21.938 12.562 6.477 1 95.75 359 TRP B N 1
ATOM 6752 C CA . TRP B 1 359 ? 22.688 13.672 5.902 1 95.75 359 TRP B CA 1
ATOM 6753 C C . TRP B 1 359 ? 22.141 14.031 4.52 1 95.75 359 TRP B C 1
ATOM 6755 O O . TRP B 1 359 ? 22.156 15.203 4.133 1 95.75 359 TRP B O 1
ATOM 6765 N N . ARG B 1 360 ? 21.734 13.055 3.836 1 95.56 360 ARG B N 1
ATOM 6766 C CA . ARG B 1 360 ? 21.125 13.289 2.537 1 95.56 360 ARG B CA 1
ATOM 6767 C C . ARG B 1 360 ? 19.875 14.164 2.674 1 95.56 360 ARG B C 1
ATOM 6769 O O . ARG B 1 360 ? 19.688 15.109 1.904 1 95.56 360 ARG B O 1
ATOM 6776 N N . GLU B 1 361 ? 19.125 13.914 3.678 1 96.69 361 GLU B N 1
ATOM 6777 C CA . GLU B 1 361 ? 17.891 14.68 3.895 1 96.69 361 GLU B CA 1
ATOM 6778 C C . GLU B 1 361 ? 18.203 16.094 4.367 1 96.69 361 GLU B C 1
ATOM 6780 O O . GLU B 1 361 ? 17.469 17.031 4.047 1 96.69 361 GLU B O 1
ATOM 6785 N N . ILE B 1 362 ? 19.25 16.234 5.09 1 97.62 362 ILE B N 1
ATOM 6786 C CA . ILE B 1 362 ? 19.672 17.562 5.516 1 97.62 362 ILE B CA 1
ATOM 6787 C C . ILE B 1 362 ? 20.047 18.391 4.293 1 97.62 362 ILE B C 1
ATOM 6789 O O . ILE B 1 362 ? 19.656 19.562 4.188 1 97.62 362 ILE B O 1
ATOM 6793 N N . TRP B 1 363 ? 20.672 17.766 3.391 1 97.88 363 TRP B N 1
ATOM 6794 C CA . TRP B 1 363 ? 21.078 18.469 2.176 1 97.88 363 TRP B CA 1
ATOM 6795 C C . TRP B 1 363 ? 19.875 18.812 1.318 1 97.88 363 TRP B C 1
ATOM 6797 O O . TRP B 1 363 ? 19.797 19.906 0.735 1 97.88 363 TRP B O 1
ATOM 6807 N N . ILE B 1 364 ? 19 17.891 1.23 1 98.31 364 ILE B N 1
ATOM 6808 C CA . ILE B 1 364 ? 17.75 18.156 0.519 1 98.31 364 ILE B CA 1
ATOM 6809 C C . ILE B 1 364 ? 17 19.297 1.189 1 98.31 364 ILE B C 1
ATOM 6811 O O . ILE B 1 364 ? 16.453 20.172 0.512 1 98.31 364 ILE B O 1
ATOM 6815 N N . GLY B 1 365 ? 16.984 19.25 2.537 1 98.44 365 GLY B N 1
ATOM 6816 C CA . GLY B 1 365 ? 16.375 20.328 3.295 1 98.44 365 GLY B CA 1
ATOM 6817 C C . GLY B 1 365 ? 17 21.688 3.023 1 98.44 365 GLY B C 1
ATOM 6818 O O . GLY B 1 365 ? 16.312 22.703 2.951 1 98.44 365 GLY B O 1
ATOM 6819 N N . PHE B 1 366 ? 18.25 21.672 2.867 1 98.62 366 PHE B N 1
ATOM 6820 C CA . PHE B 1 366 ? 18.969 22.906 2.582 1 98.62 366 PHE B CA 1
ATOM 6821 C C . PHE B 1 366 ? 18.562 23.469 1.226 1 98.62 366 PHE B C 1
ATOM 6823 O O . PHE B 1 366 ? 18.281 24.672 1.103 1 98.62 366 PHE B O 1
ATOM 6830 N N . ILE B 1 367 ? 18.516 22.641 0.252 1 98.75 367 ILE B N 1
ATOM 6831 C CA . ILE B 1 367 ? 18.188 23.078 -1.1 1 98.75 367 ILE B CA 1
ATOM 6832 C C . ILE B 1 367 ? 16.734 23.547 -1.145 1 98.75 367 ILE B C 1
ATOM 6834 O O . ILE B 1 367 ? 16.438 24.625 -1.654 1 98.75 367 ILE B O 1
ATOM 6838 N N . ILE B 1 368 ? 15.883 22.797 -0.587 1 98.81 368 ILE B N 1
ATOM 6839 C CA . ILE B 1 368 ? 14.461 23.125 -0.571 1 98.81 368 ILE B CA 1
ATOM 6840 C C . ILE B 1 368 ? 14.25 24.406 0.252 1 98.81 368 ILE B C 1
ATOM 6842 O O . ILE B 1 368 ? 13.477 25.281 -0.141 1 98.81 368 ILE B O 1
ATOM 6846 N N . GLY B 1 369 ? 14.93 24.406 1.41 1 98.69 369 GLY B N 1
ATOM 6847 C CA . GLY B 1 369 ? 14.852 25.609 2.236 1 98.69 369 GLY B CA 1
ATOM 6848 C C . GLY B 1 369 ? 15.297 26.859 1.514 1 98.69 369 GLY B C 1
ATOM 6849 O O . GLY B 1 369 ? 14.68 27.922 1.66 1 98.69 369 GLY B O 1
ATOM 6850 N N . ALA B 1 370 ? 16.281 26.75 0.73 1 98.75 370 ALA B N 1
ATOM 6851 C CA . ALA B 1 370 ? 16.781 27.891 -0.033 1 98.75 370 ALA B CA 1
ATOM 6852 C C . ALA B 1 370 ? 15.773 28.328 -1.08 1 98.75 370 ALA B C 1
ATOM 6854 O O . ALA B 1 370 ? 15.57 29.531 -1.285 1 98.75 370 ALA B O 1
ATOM 6855 N N . ILE B 1 371 ? 15.203 27.422 -1.726 1 98.81 371 ILE B N 1
ATOM 6856 C CA . ILE B 1 371 ? 14.195 27.734 -2.727 1 98.81 371 ILE B CA 1
ATOM 6857 C C . ILE B 1 371 ? 12.992 28.406 -2.053 1 98.81 371 ILE B C 1
ATOM 6859 O O . ILE B 1 371 ? 12.484 29.406 -2.541 1 98.81 371 ILE B O 1
ATOM 6863 N N . LEU B 1 372 ? 12.602 27.875 -0.939 1 98.75 372 LEU B N 1
ATOM 6864 C CA . LEU B 1 372 ? 11.438 28.422 -0.243 1 98.75 372 LEU B CA 1
ATOM 6865 C C . LEU B 1 372 ? 11.758 29.781 0.362 1 98.75 372 LEU B C 1
ATOM 6867 O O . LEU B 1 372 ? 10.867 30.625 0.512 1 98.75 372 LEU B O 1
ATOM 6871 N N . PHE B 1 373 ? 13.031 29.969 0.749 1 98.75 373 PHE B N 1
ATOM 6872 C CA . PHE B 1 373 ? 13.469 31.297 1.157 1 98.75 373 PHE B CA 1
ATOM 6873 C C . PHE B 1 373 ? 13.164 32.312 0.074 1 98.75 373 PHE B C 1
ATOM 6875 O O . PHE B 1 373 ? 12.562 33.375 0.349 1 98.75 373 PHE B O 1
ATOM 6882 N N . ILE B 1 374 ? 13.516 32 -1.125 1 98.75 374 ILE B N 1
ATOM 6883 C CA . ILE B 1 374 ? 13.336 32.906 -2.25 1 98.75 374 ILE B CA 1
ATOM 6884 C C . ILE B 1 374 ? 11.844 33.094 -2.52 1 98.75 374 ILE B C 1
ATOM 6886 O O . ILE B 1 374 ? 11.383 34.219 -2.713 1 98.75 374 ILE B O 1
ATOM 6890 N N . MET B 1 375 ? 11.094 32.062 -2.496 1 98.69 375 MET B N 1
ATOM 6891 C CA . MET B 1 375 ? 9.664 32.125 -2.793 1 98.69 375 MET B CA 1
ATOM 6892 C C . MET B 1 375 ? 8.914 32.938 -1.728 1 98.69 375 MET B C 1
ATOM 6894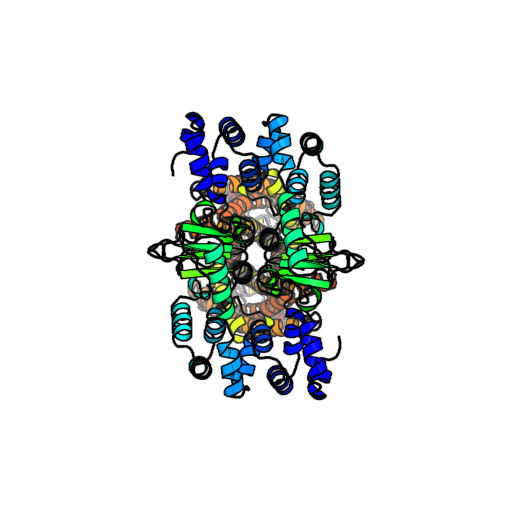 O O . MET B 1 375 ? 8 33.688 -2.043 1 98.69 375 MET B O 1
ATOM 6898 N N . ASN B 1 376 ? 9.273 32.688 -0.482 1 98.5 376 ASN B N 1
ATOM 6899 C CA . ASN B 1 376 ? 8.625 33.438 0.594 1 98.5 376 ASN B CA 1
ATOM 6900 C C . ASN B 1 376 ? 8.992 34.906 0.551 1 98.5 376 ASN B C 1
ATOM 6902 O O . ASN B 1 376 ? 8.172 35.75 0.884 1 98.5 376 ASN B O 1
ATOM 6906 N N . PHE B 1 377 ? 10.273 35.156 0.25 1 98.44 377 PHE B N 1
ATOM 6907 C CA . PHE B 1 377 ? 10.742 36.531 0.087 1 98.44 377 PHE B CA 1
ATOM 6908 C C . PHE B 1 377 ? 9.906 37.281 -0.951 1 98.44 377 PHE B C 1
ATOM 6910 O O . PHE B 1 377 ? 9.422 38.375 -0.695 1 98.44 377 PHE B O 1
ATOM 6917 N N . LEU B 1 378 ? 9.68 36.656 -2.047 1 98.44 378 LEU B N 1
ATOM 6918 C CA . LEU B 1 378 ? 8.883 37.219 -3.121 1 98.44 378 LEU B CA 1
ATOM 6919 C C . LEU B 1 378 ? 7.422 37.344 -2.715 1 98.44 378 LEU B C 1
ATOM 6921 O O . LEU B 1 378 ? 6.777 38.375 -2.967 1 98.44 378 LEU B O 1
ATOM 6925 N N . ARG B 1 379 ? 6.875 36.344 -2.1 1 98.12 379 ARG B N 1
ATOM 6926 C CA . ARG B 1 379 ? 5.492 36.312 -1.646 1 98.12 379 ARG B CA 1
ATOM 6927 C C . ARG B 1 379 ? 5.195 37.469 -0.698 1 98.12 379 ARG B C 1
ATOM 6929 O O . ARG B 1 379 ? 4.176 38.156 -0.837 1 98.12 379 ARG B O 1
ATOM 6936 N N . LEU B 1 380 ? 6.117 37.75 0.241 1 97.75 380 LEU B N 1
ATOM 6937 C CA . LEU B 1 380 ? 5.887 38.75 1.259 1 97.75 380 LEU B CA 1
ATOM 6938 C C . LEU B 1 380 ? 6.062 40.156 0.676 1 97.75 380 LEU B C 1
ATOM 6940 O O . LEU B 1 380 ? 5.414 41.094 1.123 1 97.75 380 LEU B O 1
ATOM 6944 N N . ILE B 1 381 ? 6.961 40.281 -0.344 1 97.38 381 ILE B N 1
ATOM 6945 C CA . ILE B 1 381 ? 7.051 41.562 -1.053 1 97.38 381 ILE B CA 1
ATOM 6946 C C . ILE B 1 381 ? 5.695 41.906 -1.673 1 97.38 381 ILE B C 1
ATOM 6948 O O . ILE B 1 381 ? 5.219 43.031 -1.549 1 97.38 381 ILE B O 1
ATOM 6952 N N . ILE B 1 382 ? 5.113 40.938 -2.26 1 97.44 382 ILE B N 1
ATOM 6953 C CA . ILE B 1 382 ? 3.811 41.125 -2.889 1 97.44 382 ILE B CA 1
ATOM 6954 C C . ILE B 1 382 ? 2.762 41.406 -1.817 1 97.44 382 ILE B C 1
ATOM 6956 O O . ILE B 1 382 ? 1.964 42.344 -1.954 1 97.44 382 ILE B O 1
ATOM 6960 N N . TYR B 1 383 ? 2.803 40.656 -0.774 1 96.69 383 TYR B N 1
ATOM 6961 C CA . TYR B 1 383 ? 1.829 40.781 0.305 1 96.69 383 TYR B CA 1
ATOM 6962 C C . TYR B 1 383 ? 1.855 42.188 0.913 1 96.69 383 TYR B C 1
ATOM 6964 O O . TYR B 1 383 ? 0.815 42.812 1.034 1 96.69 383 TYR B O 1
ATOM 6972 N N . PHE B 1 384 ? 3.033 42.75 1.256 1 95.19 384 PHE B N 1
ATOM 6973 C CA . PHE B 1 384 ? 3.162 44 1.958 1 95.19 384 PHE B CA 1
ATOM 6974 C C . PHE B 1 384 ? 3.09 45.188 0.982 1 95.19 384 PHE B C 1
ATOM 6976 O O . PHE B 1 384 ? 2.85 46.312 1.387 1 95.19 384 PHE B O 1
ATOM 6983 N N . SER B 1 385 ? 3.295 44.906 -0.325 1 94.94 385 SER B N 1
ATOM 6984 C CA . SER B 1 385 ? 3.057 45.938 -1.344 1 94.94 385 SER B CA 1
ATOM 6985 C C . SER B 1 385 ? 1.565 46.219 -1.521 1 94.94 385 SER B C 1
ATOM 6987 O O . SER B 1 385 ? 1.146 47.344 -1.655 1 94.94 385 SER B O 1
ATOM 6989 N N . ILE B 1 386 ? 0.812 45.156 -1.477 1 93.88 386 ILE B N 1
ATOM 6990 C CA . ILE B 1 386 ? -0.631 45.25 -1.668 1 93.88 386 ILE B CA 1
ATOM 6991 C C . ILE B 1 386 ? -1.271 45.906 -0.445 1 93.88 386 ILE B C 1
ATOM 6993 O O . ILE B 1 386 ? -2.162 46.75 -0.579 1 93.88 386 ILE B O 1
ATOM 6997 N N . SER B 1 387 ? -0.766 45.531 0.746 1 88.38 387 SER B N 1
ATOM 6998 C CA . SER B 1 387 ? -1.347 46.094 1.969 1 88.38 387 SER B CA 1
ATOM 6999 C C . SER B 1 387 ? -0.868 47.5 2.223 1 88.38 387 SER B C 1
ATOM 7001 O O . SER B 1 387 ? -1.468 48.25 3.012 1 88.38 387 SER B O 1
ATOM 7003 N N . GLY B 1 388 ? 0.26 47.969 1.608 1 87.62 388 GLY B N 1
ATOM 7004 C CA . GLY B 1 388 ? 0.699 49.375 1.644 1 87.62 388 GLY B CA 1
ATOM 7005 C C . GLY B 1 388 ? 1.809 49.625 2.648 1 87.62 388 GLY B C 1
ATOM 7006 O O . GLY B 1 388 ? 2.318 50.75 2.754 1 87.62 388 GLY B O 1
ATOM 7007 N N . GLU B 1 389 ? 2.281 48.562 3.271 1 86.81 389 GLU B N 1
ATOM 7008 C CA . GLU B 1 389 ? 3.264 48.719 4.34 1 86.81 389 GLU B CA 1
ATOM 7009 C C . GLU B 1 389 ? 4.641 49.062 3.773 1 86.81 389 GLU B C 1
ATOM 7011 O O . GLU B 1 389 ? 5.445 49.719 4.438 1 86.81 389 GLU B O 1
ATOM 7016 N N . LEU B 1 390 ? 4.883 48.719 2.604 1 90.5 390 LEU B N 1
ATOM 7017 C CA . LEU B 1 390 ? 6.188 49 2.006 1 90.5 390 LEU B CA 1
ATOM 7018 C C . LEU B 1 390 ? 6.262 50.406 1.461 1 90.5 390 LEU B C 1
ATOM 7020 O O . LEU B 1 390 ? 7.328 50.875 1.025 1 90.5 390 LEU B O 1
ATOM 7024 N N . ARG B 1 391 ? 5.176 51.188 1.558 1 86.94 391 ARG B N 1
ATOM 7025 C CA . ARG B 1 391 ? 5.16 52.562 1.062 1 86.94 391 ARG B CA 1
ATOM 7026 C C . ARG B 1 391 ? 5.086 53.562 2.215 1 86.94 391 ARG B C 1
ATOM 7028 O O . ARG B 1 391 ? 5.168 54.75 2 1 86.94 391 ARG B O 1
ATOM 7035 N N . ASN B 1 392 ? 5.07 53 3.283 1 82.5 392 ASN B N 1
ATOM 7036 C CA . ASN B 1 392 ? 4.949 53.875 4.445 1 82.5 392 ASN B CA 1
ATOM 7037 C C . ASN B 1 392 ? 6.312 54.25 5.031 1 82.5 392 ASN B C 1
ATOM 7039 O O . ASN B 1 392 ? 7.344 53.812 4.512 1 82.5 392 ASN B O 1
ATOM 7043 N N . SER B 1 393 ? 6.34 55.094 6.055 1 76.12 393 SER B N 1
ATOM 7044 C CA . SER B 1 393 ? 7.566 55.594 6.672 1 76.12 393 SER B CA 1
ATOM 7045 C C . SER B 1 393 ? 8.328 54.469 7.375 1 76.12 393 SER B C 1
ATOM 7047 O O . SER B 1 393 ? 9.531 54.562 7.598 1 76.12 393 SER B O 1
ATOM 7049 N N . GLN B 1 394 ? 7.625 53.344 7.641 1 82.44 394 GLN B N 1
ATOM 7050 C CA . GLN B 1 394 ? 8.25 52.25 8.367 1 82.44 394 GLN B CA 1
ATOM 7051 C C . GLN B 1 394 ? 8.602 51.094 7.43 1 82.44 394 GLN B C 1
ATOM 7053 O O . GLN B 1 394 ? 8.664 49.938 7.855 1 82.44 394 GLN B O 1
ATOM 7058 N N . GLN B 1 395 ? 8.852 51.344 6.215 1 88.56 395 GLN B N 1
ATOM 7059 C CA . GLN B 1 395 ? 9.078 50.312 5.207 1 88.56 395 GLN B CA 1
ATOM 7060 C C . GLN B 1 395 ? 10.305 49.469 5.551 1 88.56 395 GLN B C 1
ATOM 7062 O O . GLN B 1 395 ? 10.344 48.281 5.258 1 88.56 395 GLN B O 1
ATOM 7067 N N . THR B 1 396 ? 11.266 50.062 6.152 1 89.38 396 THR B N 1
ATOM 7068 C CA . THR B 1 396 ? 12.492 49.344 6.5 1 89.38 396 THR B CA 1
ATOM 7069 C C . THR B 1 396 ? 12.195 48.188 7.438 1 89.38 396 THR B C 1
ATOM 7071 O O . THR B 1 396 ? 12.797 47.125 7.316 1 89.38 396 THR B O 1
ATOM 7074 N N . ASN B 1 397 ? 11.25 48.344 8.398 1 90.88 397 ASN B N 1
ATOM 7075 C CA . ASN B 1 397 ? 10.867 47.312 9.336 1 90.88 397 ASN B CA 1
ATOM 7076 C C . ASN B 1 397 ? 10.289 46.094 8.617 1 90.88 397 ASN B C 1
ATOM 7078 O O . ASN B 1 397 ? 10.547 44.938 9.008 1 90.88 397 ASN B O 1
ATOM 7082 N N . TYR B 1 398 ? 9.617 46.344 7.582 1 92.5 398 TYR B N 1
ATOM 7083 C CA . TYR B 1 398 ? 8.961 45.25 6.859 1 92.5 398 TYR B CA 1
ATOM 7084 C C . TYR B 1 398 ? 9.945 44.531 5.953 1 92.5 398 TYR B C 1
ATOM 7086 O O . TYR B 1 398 ? 9.82 43.312 5.742 1 92.5 398 TYR B O 1
ATOM 7094 N N . TRP B 1 399 ? 10.953 45.219 5.43 1 93.75 399 TRP B N 1
ATOM 7095 C CA . TRP B 1 399 ? 12.016 44.562 4.688 1 93.75 399 TRP B CA 1
ATOM 7096 C C . TRP B 1 399 ? 12.789 43.594 5.59 1 93.75 399 TRP B C 1
ATOM 7098 O O . TRP B 1 399 ? 13.156 42.5 5.168 1 93.75 399 TRP B O 1
ATOM 7108 N N . VAL B 1 400 ? 13.016 44.062 6.809 1 92.62 400 VAL B N 1
ATOM 7109 C CA . VAL B 1 400 ? 13.711 43.219 7.781 1 92.62 400 VAL B CA 1
ATOM 7110 C C . VAL B 1 400 ? 12.859 42 8.102 1 92.62 400 VAL B C 1
ATOM 7112 O O . VAL B 1 400 ? 13.375 40.875 8.188 1 92.62 400 VAL B O 1
ATOM 7115 N N . LEU B 1 401 ? 11.57 42.25 8.289 1 93.56 401 LEU B N 1
ATOM 7116 C CA . LEU B 1 401 ? 10.656 41.156 8.594 1 93.56 401 LEU B CA 1
ATOM 7117 C C . LEU B 1 401 ? 10.609 40.125 7.453 1 93.56 401 LEU B C 1
ATOM 7119 O O . LEU B 1 401 ? 10.547 38.938 7.688 1 93.56 401 LEU B O 1
ATOM 7123 N N . ILE B 1 402 ? 10.625 40.594 6.215 1 96.69 402 ILE B N 1
ATOM 7124 C CA . ILE B 1 402 ? 10.625 39.75 5.031 1 96.69 402 ILE B CA 1
ATOM 7125 C C . ILE B 1 402 ? 11.859 38.844 5.043 1 96.69 402 ILE B C 1
ATOM 7127 O O . ILE B 1 402 ? 11.75 37.625 4.848 1 96.69 402 ILE B O 1
ATOM 7131 N N . PHE B 1 403 ? 12.969 39.438 5.316 1 95.75 403 PHE B N 1
ATOM 7132 C CA . PHE B 1 403 ? 14.227 38.688 5.309 1 95.75 403 PHE B CA 1
ATOM 7133 C C . PHE B 1 403 ? 14.266 37.688 6.457 1 95.75 403 PHE B C 1
ATOM 7135 O O . PHE B 1 403 ? 14.57 36.5 6.25 1 95.75 403 PHE B O 1
ATOM 7142 N N . THR B 1 404 ? 13.922 38.156 7.68 1 94.56 404 THR B N 1
ATOM 7143 C CA . THR B 1 404 ? 14.039 37.312 8.852 1 94.56 404 THR B CA 1
ATOM 7144 C C . THR B 1 404 ? 13.062 36.156 8.773 1 94.56 404 THR B C 1
ATOM 7146 O O . THR B 1 404 ? 13.398 35.031 9.141 1 94.56 404 THR B O 1
ATOM 7149 N N . SER B 1 405 ? 11.844 36.438 8.312 1 96.31 405 SER B N 1
ATOM 7150 C CA . SER B 1 405 ? 10.852 35.375 8.18 1 96.31 405 SER B CA 1
ATOM 7151 C C . SER B 1 405 ? 11.289 34.344 7.141 1 96.31 405 SER B C 1
ATOM 7153 O O . SER B 1 405 ? 11.102 33.125 7.34 1 96.31 405 SER B O 1
ATOM 7155 N N . SER B 1 406 ? 11.836 34.781 6.043 1 98.25 406 SER B N 1
ATOM 7156 C CA . SER B 1 406 ? 12.281 33.875 4.988 1 98.25 406 SER B CA 1
ATOM 7157 C C . SER B 1 406 ? 13.492 33.062 5.434 1 98.25 406 SER B C 1
ATOM 7159 O O . SER B 1 406 ? 13.594 31.875 5.109 1 98.25 406 SER B O 1
ATOM 7161 N N . PHE B 1 407 ? 14.375 33.688 6.137 1 97.75 407 PHE B N 1
ATOM 7162 C CA . PHE B 1 407 ? 15.539 33 6.664 1 97.75 407 PHE B CA 1
ATOM 7163 C C . PHE B 1 407 ? 15.109 31.953 7.711 1 97.75 407 PHE B C 1
ATOM 7165 O O . PHE B 1 407 ? 15.617 30.828 7.723 1 97.75 407 PHE B O 1
ATOM 7172 N N . ALA B 1 408 ? 14.234 32.406 8.562 1 97.25 408 ALA B N 1
ATOM 7173 C CA . ALA B 1 408 ? 13.695 31.469 9.547 1 97.25 408 ALA B CA 1
ATOM 7174 C C . ALA B 1 408 ? 13.047 30.266 8.867 1 97.25 408 ALA B C 1
ATOM 7176 O O . ALA B 1 408 ? 13.203 29.125 9.32 1 97.25 408 ALA B O 1
ATOM 7177 N N . LEU B 1 409 ? 12.328 30.531 7.797 1 98.06 409 LEU B N 1
ATOM 7178 C CA . LEU B 1 409 ? 11.672 29.469 7.055 1 98.06 409 LEU B CA 1
ATOM 7179 C C . LEU B 1 409 ? 12.695 28.453 6.543 1 98.06 409 LEU B C 1
ATOM 7181 O O . LEU B 1 409 ? 12.484 27.25 6.637 1 98.06 409 LEU B O 1
ATOM 7185 N N . MET B 1 410 ? 13.742 28.953 6 1 98.5 410 MET B N 1
ATOM 7186 C CA . MET B 1 410 ? 14.789 28.078 5.492 1 98.5 410 MET B CA 1
ATOM 7187 C C . MET B 1 410 ? 15.32 27.172 6.598 1 98.5 410 MET B C 1
ATOM 7189 O O . MET B 1 410 ? 15.43 25.953 6.414 1 98.5 410 MET B O 1
ATOM 7193 N N . LEU B 1 411 ? 15.602 27.719 7.727 1 98.06 411 LEU B N 1
ATOM 7194 C CA . LEU B 1 411 ? 16.141 26.953 8.836 1 98.06 411 LEU B CA 1
ATOM 7195 C C . LEU B 1 411 ? 15.125 25.938 9.344 1 98.06 411 LEU B C 1
ATOM 7197 O O . LEU B 1 411 ? 15.477 24.812 9.68 1 98.06 411 LEU B O 1
ATOM 7201 N N . VAL B 1 412 ? 13.953 26.406 9.398 1 97.94 412 VAL B N 1
ATOM 7202 C CA . VAL B 1 412 ? 12.867 25.562 9.875 1 97.94 412 VAL B CA 1
ATOM 7203 C C . VAL B 1 412 ? 12.695 24.359 8.953 1 97.94 412 VAL B C 1
ATOM 7205 O O . VAL B 1 412 ? 12.453 23.25 9.406 1 97.94 412 VAL B O 1
ATOM 7208 N N . ILE B 1 413 ? 12.836 24.578 7.66 1 98.5 413 ILE B N 1
ATOM 7209 C CA . ILE B 1 413 ? 12.695 23.5 6.684 1 98.5 413 ILE B CA 1
ATOM 7210 C C . ILE B 1 413 ? 13.812 22.484 6.875 1 98.5 413 ILE B C 1
ATOM 7212 O O . ILE B 1 413 ? 13.57 21.266 6.832 1 98.5 413 ILE B O 1
ATOM 7216 N N . ILE B 1 414 ? 14.984 22.969 7.047 1 98.25 414 ILE B N 1
ATOM 7217 C CA . ILE B 1 414 ? 16.109 22.078 7.285 1 98.25 414 ILE B CA 1
ATOM 7218 C C . ILE B 1 414 ? 15.852 21.219 8.523 1 98.25 414 ILE B C 1
ATOM 7220 O O . ILE B 1 414 ? 16.031 20 8.492 1 98.25 414 ILE B O 1
ATOM 7224 N N . PHE B 1 415 ? 15.367 21.844 9.508 1 96.62 415 PHE B N 1
ATOM 7225 C CA . PHE B 1 415 ? 15.086 21.156 10.758 1 96.62 415 PHE B CA 1
ATOM 7226 C C . PHE B 1 415 ? 13.969 20.141 10.57 1 96.62 415 PHE B C 1
ATOM 7228 O O . PHE B 1 415 ? 14.062 19.016 11.062 1 96.62 415 PHE B O 1
ATOM 7235 N N . ALA B 1 416 ? 12.922 20.562 9.953 1 97 416 ALA B N 1
ATOM 7236 C CA . ALA B 1 416 ? 11.758 19.703 9.75 1 97 416 ALA B CA 1
ATOM 7237 C C . ALA B 1 416 ? 12.125 18.453 8.961 1 97 416 ALA B C 1
ATOM 7239 O O . ALA B 1 416 ? 11.68 17.359 9.289 1 97 416 ALA B O 1
ATOM 7240 N N . LYS B 1 417 ? 12.922 18.609 7.926 1 97.25 417 LYS B N 1
ATOM 7241 C CA . LYS B 1 417 ? 13.336 17.469 7.117 1 97.25 417 LYS B CA 1
ATOM 7242 C C . LYS B 1 417 ? 14.281 16.547 7.891 1 97.25 417 LYS B C 1
ATOM 7244 O O . LYS B 1 417 ? 14.273 15.336 7.703 1 97.25 417 LYS B O 1
ATOM 7249 N N . ALA B 1 418 ? 15.078 17.156 8.695 1 96.38 418 ALA B N 1
ATOM 7250 C CA . ALA B 1 418 ? 15.938 16.375 9.57 1 96.38 418 ALA B CA 1
ATOM 7251 C C . ALA B 1 418 ? 15.109 15.523 10.531 1 96.38 418 ALA B C 1
ATOM 7253 O O . ALA B 1 418 ? 15.352 14.32 10.68 1 96.38 418 ALA B O 1
ATOM 7254 N N . LEU B 1 419 ? 14.18 16.188 11.141 1 95.56 419 LEU B N 1
ATOM 7255 C CA . LEU B 1 419 ? 13.32 15.469 12.078 1 95.56 419 LEU B CA 1
ATOM 7256 C C . LEU B 1 419 ? 12.5 14.398 11.359 1 95.56 419 LEU B C 1
ATOM 7258 O O . LEU B 1 419 ? 12.305 13.305 11.891 1 95.56 419 LEU B O 1
ATOM 7262 N N . GLY B 1 420 ? 12.008 14.711 10.203 1 95.75 420 GLY B N 1
ATOM 7263 C CA . GLY B 1 420 ? 11.203 13.789 9.414 1 95.75 420 GLY B CA 1
ATOM 7264 C C . GLY B 1 420 ? 11.953 12.523 9.039 1 95.75 420 GLY B C 1
ATOM 7265 O O . GLY B 1 420 ? 11.336 11.469 8.852 1 95.75 420 GLY B O 1
ATOM 7266 N N . SER B 1 421 ? 13.227 12.586 8.898 1 95.5 421 SER B N 1
ATOM 7267 C CA . SER B 1 421 ? 14.031 11.414 8.57 1 95.5 421 SER B CA 1
ATOM 7268 C C . SER B 1 421 ? 14.516 10.703 9.828 1 95.5 421 SER B C 1
ATOM 7270 O O . SER B 1 421 ? 14.562 9.477 9.875 1 95.5 421 SER B O 1
ATOM 7272 N N . LEU B 1 422 ? 14.758 11.461 10.844 1 94.81 422 LEU B N 1
ATOM 7273 C CA . LEU B 1 422 ? 15.359 10.922 12.062 1 94.81 422 LEU B CA 1
ATOM 7274 C C . LEU B 1 422 ? 14.344 10.109 12.859 1 94.81 422 LEU B C 1
ATOM 7276 O O . LEU B 1 422 ? 14.68 9.055 13.398 1 94.81 422 LEU B O 1
ATOM 7280 N N . VAL B 1 423 ? 13.195 10.555 12.969 1 94.62 423 VAL B N 1
ATOM 7281 C CA . VAL B 1 423 ? 12.195 9.953 13.844 1 94.62 423 VAL B CA 1
ATOM 7282 C C . VAL B 1 423 ? 11.898 8.531 13.391 1 94.62 423 VAL B C 1
ATOM 7284 O O . VAL B 1 423 ? 11.961 7.59 14.188 1 94.62 423 VAL B O 1
ATOM 7287 N N . PRO B 1 424 ? 11.609 8.297 12.148 1 93.94 424 PRO B N 1
ATOM 7288 C CA . PRO B 1 424 ? 11.383 6.914 11.719 1 93.94 424 PRO B CA 1
ATOM 7289 C C . PRO B 1 424 ? 12.625 6.035 11.875 1 93.94 424 PRO B C 1
ATOM 7291 O O . PRO B 1 424 ? 12.508 4.852 12.195 1 93.94 424 PRO B O 1
ATOM 7294 N N . LEU B 1 425 ? 13.789 6.551 11.578 1 93.75 425 LEU B N 1
ATOM 7295 C CA . LEU B 1 425 ? 15.031 5.793 11.727 1 93.75 425 LEU B CA 1
ATOM 7296 C C . LEU B 1 425 ? 15.242 5.375 13.18 1 93.75 425 LEU B C 1
ATOM 7298 O O . LEU B 1 425 ? 15.625 4.234 13.445 1 93.75 425 LEU B O 1
ATOM 7302 N N . LEU B 1 426 ? 14.922 6.305 14.07 1 92.38 426 LEU B N 1
ATOM 7303 C CA . LEU B 1 426 ? 15.07 6.016 15.5 1 92.38 426 LEU B CA 1
ATOM 7304 C C . LEU B 1 426 ? 14.023 5 15.953 1 92.38 426 LEU B C 1
ATOM 7306 O O . LEU B 1 426 ? 14.312 4.16 16.812 1 92.38 426 LEU B O 1
ATOM 7310 N N . ALA B 1 427 ? 12.859 5.176 15.492 1 92.5 427 ALA B N 1
ATOM 7311 C CA . ALA B 1 427 ? 11.812 4.203 15.82 1 92.5 427 ALA B CA 1
ATOM 7312 C C . ALA B 1 427 ? 12.258 2.785 15.461 1 92.5 427 ALA B C 1
ATOM 7314 O O . ALA B 1 427 ? 12.07 1.854 16.25 1 92.5 427 ALA B O 1
ATOM 7315 N N . LEU B 1 428 ? 12.781 2.59 14.281 1 91 428 LEU B N 1
ATOM 7316 C CA . LEU B 1 428 ? 13.25 1.278 13.852 1 91 428 LEU B CA 1
ATOM 7317 C C . LEU B 1 428 ? 14.367 0.775 14.758 1 91 428 LEU B C 1
ATOM 7319 O O . LEU B 1 428 ? 14.406 -0.407 15.109 1 91 428 LEU B O 1
ATOM 7323 N N . LYS B 1 429 ? 15.305 1.626 15.086 1 90.06 429 LYS B N 1
ATOM 7324 C CA . LYS B 1 429 ? 16.422 1.266 15.969 1 90.06 429 LYS B CA 1
ATOM 7325 C C . LYS B 1 429 ? 15.906 0.782 17.328 1 90.06 429 LYS B C 1
ATOM 7327 O O . LYS B 1 429 ? 16.5 -0.105 17.938 1 90.06 429 LYS B O 1
ATOM 7332 N N . LEU B 1 430 ? 14.773 1.319 17.719 1 91.81 430 LEU B N 1
ATOM 7333 C CA . LEU B 1 430 ? 14.18 0.952 19 1 91.81 430 LEU B CA 1
ATOM 7334 C C . LEU B 1 430 ? 13.211 -0.209 18.844 1 91.81 430 LEU B C 1
ATOM 7336 O O . LEU B 1 430 ? 12.438 -0.512 19.766 1 91.81 430 LEU B O 1
ATOM 7340 N N . LYS B 1 431 ? 13.102 -0.729 17.656 1 90.06 431 LYS B N 1
ATOM 7341 C CA . LYS B 1 431 ? 12.266 -1.878 17.328 1 90.06 431 LYS B CA 1
ATOM 7342 C C . LYS B 1 431 ? 10.781 -1.527 17.406 1 90.06 431 LYS B C 1
ATOM 7344 O O . LYS B 1 431 ? 9.977 -2.336 17.875 1 90.06 431 LYS B O 1
ATOM 7349 N N . LYS B 1 432 ? 10.555 -0.281 17.141 1 90.94 432 LYS B N 1
ATOM 7350 C CA . LYS B 1 432 ? 9.172 0.176 17.047 1 90.94 432 LYS B CA 1
ATOM 7351 C C . LYS B 1 432 ? 8.766 0.372 15.578 1 90.94 432 LYS B C 1
ATOM 7353 O O . LYS B 1 432 ? 9.625 0.453 14.703 1 90.94 432 LYS B O 1
ATOM 7358 N N . ASP B 1 433 ? 7.555 0.436 15.43 1 91.06 433 ASP B N 1
ATOM 7359 C CA . ASP B 1 433 ? 7.035 0.597 14.07 1 91.06 433 ASP B CA 1
ATOM 7360 C C . ASP B 1 433 ? 7.191 2.037 13.594 1 91.06 433 ASP B C 1
ATOM 7362 O O . ASP B 1 433 ? 6.559 2.949 14.125 1 91.06 433 ASP B O 1
ATOM 7366 N N . PRO B 1 434 ? 7.965 2.26 12.578 1 91.5 434 PRO B N 1
ATOM 7367 C CA . PRO B 1 434 ? 8.188 3.619 12.086 1 91.5 434 PRO B CA 1
ATOM 7368 C C . PRO B 1 434 ? 6.895 4.305 11.648 1 91.5 434 PRO B C 1
ATOM 7370 O O . PRO B 1 434 ? 6.797 5.535 11.695 1 91.5 434 PRO B O 1
ATOM 7373 N N . ALA B 1 435 ? 5.941 3.645 11.266 1 90.56 435 ALA B N 1
ATOM 7374 C CA . ALA B 1 435 ? 4.707 4.215 10.734 1 90.56 435 ALA B CA 1
ATOM 7375 C C . ALA B 1 435 ? 3.896 4.898 11.836 1 90.56 435 ALA B C 1
ATOM 7377 O O . ALA B 1 435 ? 3.084 5.781 11.555 1 90.56 435 ALA B O 1
ATOM 7378 N N . VAL B 1 436 ? 4.16 4.523 13.055 1 84.12 436 VAL B N 1
ATOM 7379 C CA . VAL B 1 436 ? 3.408 5.066 14.18 1 84.12 436 VAL B CA 1
ATOM 7380 C C . VAL B 1 436 ? 3.9 6.477 14.5 1 84.12 436 VAL B C 1
ATOM 7382 O O . VAL B 1 436 ? 3.141 7.305 15 1 84.12 436 VAL B O 1
ATOM 7385 N N . MET B 1 437 ? 5.258 6.66 14.352 1 73.81 437 MET B N 1
ATOM 7386 C CA . MET B 1 437 ? 5.824 7.984 14.586 1 73.81 437 MET B CA 1
ATOM 7387 C C . MET B 1 437 ? 5.613 8.891 13.383 1 73.81 437 MET B C 1
ATOM 7389 O O . MET B 1 437 ? 6.57 9.227 12.68 1 73.81 437 MET B O 1
ATOM 7393 N N . SER B 1 438 ? 4.336 9.195 13.148 1 73.06 438 SER B N 1
ATOM 7394 C CA . SER B 1 438 ? 3.623 9.555 11.922 1 73.06 438 SER B CA 1
ATOM 7395 C C . SER B 1 438 ? 3.762 11.039 11.617 1 73.06 438 SER B C 1
ATOM 7397 O O . SER B 1 438 ? 4.34 11.789 12.414 1 73.06 438 SER B O 1
ATOM 7399 N N . ALA B 1 439 ? 3.242 11.359 10.547 1 83.75 439 ALA B N 1
ATOM 7400 C CA . ALA B 1 439 ? 3.164 12.711 9.992 1 83.75 439 ALA B CA 1
ATOM 7401 C C . ALA B 1 439 ? 2.455 13.656 10.953 1 83.75 439 ALA B C 1
ATOM 7403 O O . ALA B 1 439 ? 2.922 14.773 11.195 1 83.75 439 ALA B O 1
ATOM 7404 N N . PRO B 1 440 ? 1.544 13.172 11.82 1 89.12 440 PRO B N 1
ATOM 7405 C CA . PRO B 1 440 ? 0.853 14.07 12.75 1 89.12 440 PRO B CA 1
ATOM 7406 C C . PRO B 1 440 ? 1.721 14.477 13.938 1 89.12 440 PRO B C 1
ATOM 7408 O O . PRO B 1 440 ? 1.694 15.633 14.359 1 89.12 440 PRO B O 1
ATOM 7411 N N . ILE B 1 441 ? 2.484 13.539 14.469 1 91.94 441 ILE B N 1
ATOM 7412 C CA . ILE B 1 441 ? 3.369 13.844 15.586 1 91.94 441 ILE B CA 1
ATOM 7413 C C . ILE B 1 441 ? 4.449 14.82 15.141 1 91.94 441 ILE B C 1
ATOM 7415 O O . ILE B 1 441 ? 4.746 15.789 15.844 1 91.94 441 ILE B O 1
ATOM 7419 N N . LEU B 1 442 ? 4.957 14.547 14.055 1 91.19 442 LEU B N 1
ATOM 7420 C CA . LEU B 1 442 ? 6 15.406 13.5 1 91.19 442 LEU B CA 1
ATOM 7421 C C . LEU B 1 442 ? 5.473 16.812 13.258 1 91.19 442 LEU B C 1
ATOM 7423 O O . LEU B 1 442 ? 6.164 17.797 13.531 1 91.19 442 LEU B O 1
ATOM 7427 N N . ALA B 1 443 ? 4.273 16.859 12.703 1 90.25 443 ALA B N 1
ATOM 7428 C CA . ALA B 1 443 ? 3.67 18.172 12.453 1 90.25 443 ALA B CA 1
ATOM 7429 C C . ALA B 1 443 ? 3.471 18.953 13.75 1 90.25 443 ALA B C 1
ATOM 7431 O O . ALA B 1 443 ? 3.713 20.156 13.805 1 90.25 443 ALA B O 1
ATOM 7432 N N . THR B 1 444 ? 3.059 18.266 14.781 1 91.38 444 THR B N 1
ATOM 7433 C CA . THR B 1 444 ? 2.842 18.891 16.078 1 91.38 444 THR B CA 1
ATOM 7434 C C . THR B 1 444 ? 4.156 19.406 16.672 1 91.38 444 THR B C 1
ATOM 7436 O O . THR B 1 444 ? 4.234 20.531 17.141 1 91.38 444 THR B O 1
ATOM 7439 N N . VAL B 1 445 ? 5.129 18.656 16.594 1 92.38 445 VAL B N 1
ATOM 7440 C CA . VAL B 1 445 ? 6.434 19.031 17.125 1 92.38 445 VAL B CA 1
ATOM 7441 C C . VAL B 1 445 ? 7.035 20.156 16.297 1 92.38 445 VAL B C 1
ATOM 7443 O O . VAL B 1 445 ? 7.586 21.109 16.844 1 92.38 445 VAL B O 1
ATOM 7446 N N . SER B 1 446 ? 6.914 20.016 15.039 1 91.94 446 SER B N 1
ATOM 7447 C CA . SER B 1 446 ? 7.465 21.016 14.141 1 91.94 446 SER B CA 1
ATOM 7448 C C . SER B 1 446 ? 6.773 22.375 14.32 1 91.94 446 SER B C 1
ATOM 7450 O O . SER B 1 446 ? 7.398 23.422 14.172 1 91.94 446 SER B O 1
ATOM 7452 N N . ASP B 1 447 ? 5.492 22.328 14.664 1 92.69 447 ASP B N 1
ATOM 7453 C CA . ASP B 1 447 ? 4.77 23.578 14.922 1 92.69 447 ASP B CA 1
ATOM 7454 C C . ASP B 1 447 ? 5.426 24.375 16.047 1 92.69 447 ASP B C 1
ATOM 7456 O O . ASP B 1 447 ? 5.688 25.562 15.898 1 92.69 447 ASP B O 1
ATOM 7460 N N . ALA B 1 448 ? 5.707 23.719 17.094 1 93.12 448 ALA B N 1
ATOM 7461 C CA . ALA B 1 448 ? 6.305 24.375 18.266 1 93.12 448 ALA B CA 1
ATOM 7462 C C . ALA B 1 448 ? 7.719 24.859 17.953 1 93.12 448 ALA B C 1
ATOM 7464 O O . ALA B 1 448 ? 8.062 26 18.234 1 93.12 448 ALA B O 1
ATOM 7465 N N . PHE B 1 449 ? 8.43 24.094 17.312 1 94 449 PHE B N 1
ATOM 7466 C CA . PHE B 1 449 ? 9.836 24.406 17.062 1 94 449 PHE B CA 1
ATOM 7467 C C . PHE B 1 449 ? 9.969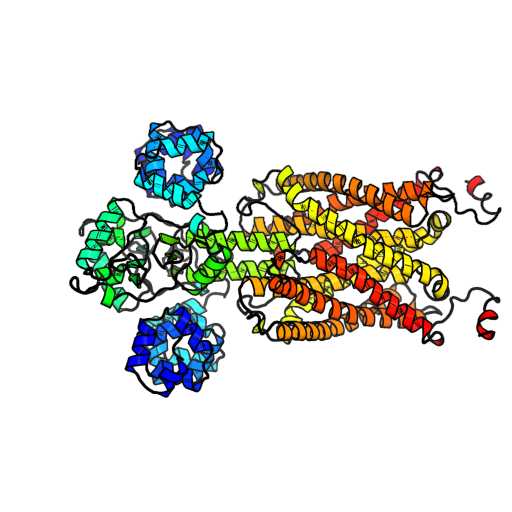 25.5 16 1 94 449 PHE B C 1
ATOM 7469 O O . PHE B 1 449 ? 10.867 26.344 16.078 1 94 449 PHE B O 1
ATOM 7476 N N . SER B 1 450 ? 9.125 25.375 15.023 1 94.94 450 SER B N 1
ATOM 7477 C CA . SER B 1 450 ? 9.164 26.391 13.984 1 94.94 450 SER B CA 1
ATOM 7478 C C . SER B 1 450 ? 8.875 27.781 14.555 1 94.94 450 SER B C 1
ATOM 7480 O O . SER B 1 450 ? 9.5 28.766 14.148 1 94.94 450 SER B O 1
ATOM 7482 N N . THR B 1 451 ? 8.023 27.828 15.516 1 91.69 451 THR B N 1
ATOM 7483 C CA . THR B 1 451 ? 7.688 29.078 16.172 1 91.6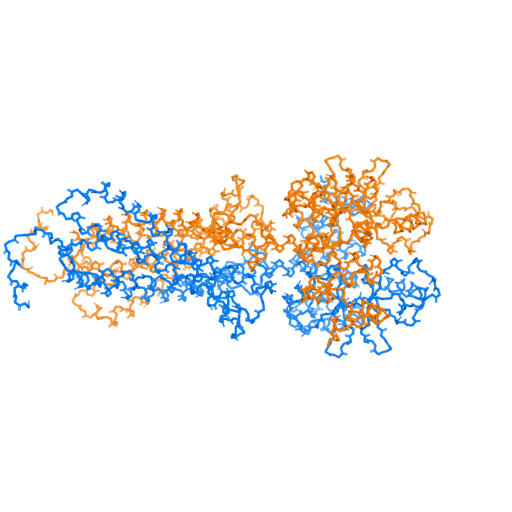9 451 THR B CA 1
ATOM 7484 C C . THR B 1 451 ? 8.867 29.594 16.984 1 91.69 451 THR B C 1
ATOM 7486 O O . THR B 1 451 ? 9.18 30.781 16.969 1 91.69 451 THR B O 1
ATOM 7489 N N . VAL B 1 452 ? 9.469 28.703 17.656 1 95.06 452 VAL B N 1
ATOM 7490 C CA . VAL B 1 452 ? 10.641 29.062 18.453 1 95.06 452 VAL B CA 1
ATOM 7491 C C . VAL B 1 452 ? 11.719 29.656 17.531 1 95.06 452 VAL B C 1
ATOM 7493 O O . VAL B 1 452 ? 12.289 30.703 17.828 1 95.06 452 VAL B O 1
ATOM 7496 N N . ILE B 1 453 ? 11.938 29.031 16.438 1 96.06 453 ILE B N 1
ATOM 7497 C CA . ILE B 1 453 ? 12.984 29.453 15.523 1 96.06 453 ILE B CA 1
ATOM 7498 C C . ILE B 1 453 ? 12.633 30.812 14.914 1 96.06 453 ILE B C 1
ATOM 7500 O O . ILE B 1 453 ? 13.461 31.719 14.898 1 96.06 453 ILE B O 1
ATOM 7504 N N . PHE B 1 454 ? 11.492 30.984 14.445 1 94 454 PHE B N 1
ATOM 7505 C CA . PHE B 1 454 ? 11.047 32.219 13.797 1 94 454 PHE B CA 1
ATOM 7506 C C . PHE B 1 454 ? 11.18 33.406 14.742 1 94 454 PHE B C 1
ATOM 7508 O O . PHE B 1 454 ? 11.812 34.406 14.414 1 94 454 PHE B O 1
ATOM 7515 N N . PHE B 1 455 ? 10.641 33.188 15.984 1 91.81 455 PHE B N 1
ATOM 7516 C CA . PHE B 1 455 ? 10.633 34.281 16.938 1 91.81 455 PHE B CA 1
ATOM 7517 C C . PHE B 1 455 ? 12.047 34.562 17.453 1 91.81 455 PHE B C 1
ATOM 7519 O O . PHE B 1 455 ? 12.422 35.719 17.656 1 91.81 455 PHE B O 1
ATOM 7526 N N . SER B 1 456 ? 12.812 33.531 17.641 1 93.69 456 SER B N 1
ATOM 7527 C CA . SER B 1 456 ? 14.18 33.719 18.109 1 93.69 456 SER B CA 1
ATOM 7528 C C . SER B 1 456 ? 15.016 34.5 17.109 1 93.69 456 SER B C 1
ATOM 7530 O O . SER B 1 456 ? 15.797 35.375 17.484 1 93.69 456 SER B O 1
ATOM 7532 N N . ILE B 1 457 ? 14.82 34.219 15.906 1 93.44 457 ILE B N 1
ATOM 7533 C CA . ILE B 1 457 ? 15.578 34.875 14.852 1 93.44 457 ILE B CA 1
ATOM 7534 C C . ILE B 1 457 ? 15.117 36.344 14.727 1 93.44 457 ILE B C 1
ATOM 7536 O O . ILE B 1 457 ? 15.938 37.25 14.641 1 93.44 457 ILE B O 1
ATOM 7540 N N . THR B 1 458 ? 13.875 36.562 14.711 1 88.19 458 THR B N 1
ATOM 7541 C CA . THR B 1 458 ? 13.32 37.906 14.539 1 88.19 458 THR B CA 1
ATOM 7542 C C . THR B 1 458 ? 13.656 38.781 15.734 1 88.19 458 THR B C 1
ATOM 7544 O O . THR B 1 458 ? 14.141 39.906 15.562 1 88.19 458 THR B O 1
ATOM 7547 N N . ILE B 1 459 ? 13.453 38.281 16.938 1 86.94 459 ILE B N 1
ATOM 7548 C CA . ILE B 1 459 ? 13.75 39 18.156 1 86.94 459 ILE B CA 1
ATOM 7549 C C . ILE B 1 459 ? 15.266 39.188 18.297 1 86.94 459 ILE B C 1
ATOM 7551 O O . ILE B 1 459 ? 15.727 40.281 18.703 1 86.94 459 ILE B O 1
ATOM 7555 N N . GLY B 1 460 ? 15.977 38.188 17.984 1 88.44 460 GLY B N 1
ATOM 7556 C CA . GLY B 1 460 ? 17.422 38.281 18.047 1 88.44 460 GLY B CA 1
ATOM 7557 C C . GLY B 1 460 ? 17.984 39.344 17.125 1 88.44 460 GLY B C 1
ATOM 7558 O O . GLY B 1 460 ? 18.891 40.062 17.516 1 88.44 460 GLY B O 1
ATOM 7559 N N . LEU B 1 461 ? 17.484 39.375 15.969 1 87.56 461 LEU B N 1
ATOM 7560 C CA . LEU B 1 461 ? 17.953 40.406 15.031 1 87.56 461 LEU B CA 1
ATOM 7561 C C . LEU B 1 461 ? 17.594 41.781 15.547 1 87.56 461 LEU B C 1
ATOM 7563 O O . LEU B 1 461 ? 18.359 42.75 15.359 1 87.56 461 LEU B O 1
ATOM 7567 N N . PHE B 1 462 ? 16.422 41.969 16.125 1 82.88 462 PHE B N 1
ATOM 7568 C CA . PHE B 1 462 ? 15.992 43.25 16.719 1 82.88 462 PHE B CA 1
ATOM 7569 C C . PHE B 1 462 ? 16.938 43.656 17.844 1 82.88 462 PHE B C 1
ATOM 7571 O O . PHE B 1 462 ? 17.344 44.812 17.906 1 82.88 462 PHE B O 1
ATOM 7578 N N . LEU B 1 463 ? 17.312 42.719 18.609 1 83.75 463 LEU B N 1
ATOM 7579 C CA . LEU B 1 463 ? 18.141 43 19.766 1 83.75 463 LEU B CA 1
ATOM 7580 C C . LEU B 1 463 ? 19.578 43.281 19.344 1 83.75 463 LEU B C 1
ATOM 7582 O O . LEU B 1 463 ? 20.25 44.125 19.938 1 83.75 463 LEU B O 1
ATOM 7586 N N . THR B 1 464 ? 20.016 42.656 18.312 1 85.81 464 THR B N 1
ATOM 7587 C CA . THR B 1 464 ? 21.406 42.781 17.875 1 85.81 464 THR B CA 1
ATOM 7588 C C . THR B 1 464 ? 21.578 44.031 17 1 85.81 464 THR B C 1
ATOM 7590 O O . THR B 1 464 ? 22.625 44.688 17.031 1 85.81 464 THR B O 1
ATOM 7593 N N . PHE B 1 465 ? 20.5 44.281 16.219 1 88.19 465 PHE B N 1
ATOM 7594 C CA . PHE B 1 465 ? 20.609 45.406 15.305 1 88.19 465 PHE B CA 1
ATOM 7595 C C . PHE B 1 465 ? 19.391 46.344 15.43 1 88.19 465 PHE B C 1
ATOM 7597 O O . PHE B 1 465 ? 18.656 46.531 14.469 1 88.19 465 PHE B O 1
ATOM 7604 N N . PRO B 1 466 ? 19.266 47.031 16.547 1 80.19 466 PRO B N 1
ATOM 7605 C CA . PRO B 1 466 ? 18.109 47.875 16.766 1 80.19 466 PRO B CA 1
ATOM 7606 C C . PRO B 1 466 ? 18.031 49.062 15.805 1 80.19 466 PRO B C 1
ATOM 7608 O O . PRO B 1 466 ? 16.953 49.562 15.516 1 80.19 466 PRO B O 1
ATOM 7611 N N . TRP B 1 467 ? 19.156 49.406 15.227 1 79.62 467 TRP B N 1
ATOM 7612 C CA . TRP B 1 467 ? 19.203 50.562 14.344 1 79.62 467 TRP B CA 1
ATOM 7613 C C . TRP B 1 467 ? 18.516 50.281 13.016 1 79.62 467 TRP B C 1
ATOM 7615 O O . TRP B 1 467 ? 18.219 51.188 12.242 1 79.62 467 TRP B O 1
ATOM 7625 N N . LEU B 1 468 ? 18.219 49 12.789 1 80.44 468 LEU B N 1
ATOM 7626 C CA . LEU B 1 468 ? 17.547 48.594 11.555 1 80.44 468 LEU B CA 1
ATOM 7627 C C . LEU B 1 468 ? 16.062 48.906 11.617 1 80.44 468 LEU B C 1
ATOM 7629 O O . LEU B 1 468 ? 15.375 48.906 10.586 1 80.44 468 LEU B O 1
ATOM 7633 N N . TRP B 1 469 ? 15.594 49.281 12.836 1 80.19 469 TRP B N 1
ATOM 7634 C CA . TRP B 1 469 ? 14.156 49.438 13.055 1 80.19 469 TRP B CA 1
ATOM 7635 C C . TRP B 1 469 ? 13.789 50.906 13.289 1 80.19 469 TRP B C 1
ATOM 7637 O O . TRP B 1 469 ? 14.523 51.625 13.953 1 80.19 469 TRP B O 1
ATOM 7647 N N . VAL B 1 470 ? 12.703 51.312 12.672 1 79 470 VAL B N 1
ATOM 7648 C CA . VAL B 1 470 ? 12.203 52.688 12.812 1 79 470 VAL B CA 1
ATOM 7649 C C . VAL B 1 470 ? 10.93 52.688 13.664 1 79 470 VAL B C 1
ATOM 7651 O O . VAL B 1 470 ? 9.945 52.031 13.305 1 79 470 VAL B O 1
ATOM 7654 N N . PRO B 1 471 ? 10.938 53.375 14.789 1 80.19 471 PRO B N 1
ATOM 7655 C CA . PRO B 1 471 ? 9.75 53.375 15.648 1 80.19 471 PRO B CA 1
ATOM 7656 C C . PRO B 1 471 ? 8.547 54.031 14.984 1 80.19 471 PRO B C 1
ATOM 7658 O O . PRO B 1 471 ? 8.703 54.906 14.148 1 80.19 471 PRO B O 1
ATOM 7661 N N . ILE B 1 472 ? 7.336 53.438 15.172 1 71.56 472 ILE B N 1
ATOM 7662 C CA . ILE B 1 472 ? 6.086 54.031 14.695 1 71.56 472 ILE B CA 1
ATOM 7663 C C . ILE B 1 472 ? 5.883 55.406 15.344 1 71.56 472 ILE B C 1
ATOM 7665 O O . ILE B 1 472 ? 6.105 55.562 16.547 1 71.56 472 ILE B O 1
ATOM 7669 N N . SER B 1 473 ? 6.16 56.531 14.719 1 56.31 473 SER B N 1
ATOM 7670 C CA . SER B 1 473 ? 6.082 57.906 15.18 1 56.31 473 SER B CA 1
ATOM 7671 C C . SER B 1 473 ? 4.945 58.094 16.188 1 56.31 473 SER B C 1
ATOM 7673 O O . SER B 1 473 ? 3.842 58.5 15.812 1 56.31 473 SER B O 1
ATOM 7675 N N . ASN B 1 474 ? 4.496 57.406 16.953 1 44.84 474 ASN B N 1
ATOM 7676 C CA . ASN B 1 474 ? 3.684 58.25 17.828 1 44.84 474 ASN B CA 1
ATOM 7677 C C . ASN B 1 474 ? 4.492 59.406 18.406 1 44.84 474 ASN B C 1
ATOM 7679 O O . ASN B 1 474 ? 5.719 59.438 18.297 1 44.84 474 ASN B O 1
ATOM 7683 N N . SER B 1 475 ? 4.273 60 19.859 1 35.28 475 SER B N 1
ATOM 7684 C CA . SER B 1 475 ? 4.676 61.188 20.625 1 35.28 475 SER B CA 1
ATOM 7685 C C . SER B 1 475 ? 6.195 61.281 20.734 1 35.28 475 SER B C 1
ATOM 7687 O O . SER B 1 475 ? 6.895 60.281 20.609 1 35.28 475 SER B O 1
ATOM 7689 N N . ASP B 1 476 ? 6.879 62.531 21.031 1 33.88 476 ASP B N 1
ATOM 7690 C CA . ASP B 1 476 ? 8.016 63.281 21.531 1 33.88 476 ASP B CA 1
ATOM 7691 C C . ASP B 1 476 ? 8.742 62.531 22.641 1 33.88 476 ASP B C 1
ATOM 7693 O O . ASP B 1 476 ? 9.766 63 23.156 1 33.88 476 ASP B O 1
ATOM 7697 N N . THR B 1 477 ? 8.078 61.688 23.453 1 30.47 477 THR B N 1
ATOM 7698 C CA . THR B 1 477 ? 8.633 61.469 24.781 1 30.47 477 THR B CA 1
ATOM 7699 C C . THR B 1 477 ? 9.727 60.406 24.734 1 30.47 477 THR B C 1
ATOM 7701 O O . THR B 1 477 ? 10.57 60.344 25.625 1 30.47 477 THR B O 1
ATOM 7704 N N . LEU B 1 478 ? 9.688 59.312 24.047 1 35.56 478 LEU B N 1
ATOM 7705 C CA . LEU B 1 478 ? 10.594 58.25 24.469 1 35.56 478 LEU B CA 1
ATOM 7706 C C . LEU B 1 478 ? 11.961 58.406 23.812 1 35.56 478 LEU B C 1
ATOM 7708 O O . LEU B 1 478 ? 12.82 57.531 23.953 1 35.56 478 LEU B O 1
ATOM 7712 N N . ASN B 1 479 ? 12.289 59.469 23.172 1 31.38 479 ASN B N 1
ATOM 7713 C CA . ASN B 1 479 ? 13.695 59.656 22.828 1 31.38 479 ASN B CA 1
ATOM 7714 C C . ASN B 1 479 ? 14.586 59.562 24.062 1 31.38 479 ASN B C 1
ATOM 7716 O O . ASN B 1 479 ? 15.812 59.656 23.953 1 31.38 479 ASN B O 1
ATOM 7720 N N . THR B 1 480 ? 14.07 59.844 25.266 1 28.5 480 THR B N 1
ATOM 7721 C CA . THR B 1 480 ? 14.938 60.125 26.406 1 28.5 480 THR B CA 1
ATOM 7722 C C . THR B 1 480 ? 15.555 58.812 26.938 1 28.5 480 THR B C 1
ATOM 7724 O O . THR B 1 480 ? 16.625 58.844 27.531 1 28.5 480 THR B O 1
ATOM 7727 N N . ALA B 1 481 ? 14.828 57.688 26.922 1 31.19 481 ALA B N 1
ATOM 7728 C CA . ALA B 1 481 ? 15.398 56.625 27.766 1 31.19 481 ALA B CA 1
ATOM 7729 C C . ALA B 1 481 ? 16.578 55.938 27.094 1 31.19 481 ALA B C 1
ATOM 7731 O O . ALA B 1 481 ? 17.484 55.438 27.75 1 31.19 481 ALA B O 1
ATOM 7732 N N . PHE B 1 482 ? 16.641 55.844 25.812 1 30.11 482 PHE B N 1
ATOM 7733 C CA . PHE B 1 482 ? 17.781 55.062 25.375 1 30.11 482 PHE B CA 1
ATOM 7734 C C . PHE B 1 482 ? 19.078 55.812 25.516 1 30.11 482 PHE B C 1
ATOM 7736 O O . PHE B 1 482 ? 20.156 55.312 25.172 1 30.11 482 PHE B O 1
ATOM 7743 N N . VAL B 1 483 ? 19.016 57.188 25.688 1 28.91 483 VAL B N 1
ATOM 7744 C CA . VAL B 1 483 ? 20.297 57.844 25.906 1 28.91 483 VAL B CA 1
ATOM 7745 C C . VAL B 1 483 ? 20.938 57.312 27.188 1 28.91 483 VAL B C 1
ATOM 7747 O O . VAL B 1 483 ? 22.125 57.562 27.438 1 28.91 483 VAL B O 1
ATOM 7750 N N . LEU B 1 484 ? 20.141 56.719 28.078 1 25.83 484 LEU B N 1
ATOM 7751 C CA . LEU B 1 484 ? 20.797 56.469 29.359 1 25.83 484 LEU B CA 1
ATOM 7752 C C . LEU B 1 484 ? 21.562 55.156 29.297 1 25.83 484 LEU B C 1
ATOM 7754 O O . LEU B 1 484 ? 22.375 54.875 30.188 1 25.83 484 LEU B O 1
ATOM 7758 N N . PHE B 1 485 ? 21.203 54.094 28.453 1 25.88 485 PHE B N 1
ATOM 7759 C CA . PHE B 1 485 ? 22.234 53.062 28.578 1 25.88 485 PHE B CA 1
ATOM 7760 C C . PHE B 1 485 ? 23.359 53.312 27.594 1 25.88 485 PHE B C 1
ATOM 7762 O O . PHE B 1 485 ? 23.125 53.656 26.438 1 25.88 485 PHE B O 1
#